Protein 6LTQ (pdb70)

Solvent-accessible surface area: 34098 Å² total

Sequence (838 aa):
SKKLSVLLTGFEPFGGEKVNPSMRIVKRLSKAVFPHISLHTLILPVSYQKSTEVLEEYYKTNNNIDIALHLGQAGGSAGIRLERVAINLLDSKHPDNDGQVKEDVSIIDNGPDAYMTRVKIKAVAELLKKKKIPAFVSYTAGQYINEVYYYSLHRSNVTGTPKHALFVHLPFLPEQVATKEGKLEKLPSMTLELQTKAVRLILENLKEFIKKLSVLLTGFEPFGGEKVNPSMRIVKRLSKAVFPHISLHTLILPVSYQKSTEVLEEYYKTNNIDIALHLGQAGGSAGIRLERVAINLLDSKHPDNDGQVKEEDVSIIDNGPDAYMTRVKIKAVAELLKKKKIPAFVSYTAGQYINEVYYYSLHRSNVTGTPKHALFVHLPFLPEQVATKEGKLEKLPSMTLELQTKAVRLILENLKEFIKLSVLLTGFEPFGGEKVNPSMRIVKRLSKAVFPHISLHTLILPVSYQKSTEVLEEYYKTNNIDIALHLGQAGGSAGIRLERVAINLLDSKHPDNDGQVKEDVSIIDNGPDAYMTRVKIKAVAELLKKKKIPAFVSYTAGQYINEVYYYSLHRSNVTGTPKHALFVHLPFLPEQVATKEGKLEKLPSMTLELQTKAVRLILENLKEFISGLSDSKKLSVLLTGFEPFGGEKVNPSMRIVKRLSKAVFPHISLHTLILPVSYQKSTEVLEEYYKTNNIDIALHLGQAGGSAGIRLERVAINLLDSKHPDNDGQVKEDVSIIDNGPDAYMTRVKIKAVAELLKKKKIPAFVSYTAGQYINEVYYYSLHRSNVTGTPKHALFVHLPFLPEQVATKEGKLEKLPSMTLELQTKAVRLILENLKEEFI

Secondary structure (DSSP, 8-state):
--SEEEEEEEE---TT-S--HHHHHHHHHHTS--TTEEEEEEEEPS-TTHHHHHHHHHHHHS--SEEEEEEE-TT--SEEEE-EEES-EEESS--TTS--EEEE-SSTT--SEEE--S-HHHHHHHHHHTT--EEEES---S---HHHHHHHHHHHHH--SSEEEEEEEPPPHHHHHT--GGGGG--B--HHHHHHHHHHHHHTGGGT-/--EEEEEEEE---TT-S--HHHHHHHHHTT--BTTEEEEEEEEPS-HHHHHHHHHHHHHHS--SEEEEEEE-TT--SEEEE-EEES-B--SS--TTS---SSB-SSTT--SEEE--S-HHHHHHHHHHTT--EEEES---S---HHHHHHHHHHHHH--SSEEEEEEEPPPHHHHHT--GGGGG--B--HHHHHHHHHHHHHTGGGG-/-EEEEEEEE---TT-S--HHHHHHHHHTT---TTEEEEEEEEPS-TTHHHHHHHHHHHHS--SEEEEEEE-TT--SEEEE-EEES-B--SS--TTS----SB-SSTT--SEEE--S-HHHHHHHHHHTT--EEEES---S---HHHHHHHHHHHHH--SSEEEEEEEPPPHHHHHT--GGGGG--B--HHHHHHHHHHHHHTGGGG-/----TTPPEEEEEEEE---TT-S--HHHHHHHHHTS---TTEEEEEEEEPS-HHHHHHHHHHHHHHS--SEEEEEEE-TT--SEEEE-EEES-B--SS--TTS----SB-SSTT--SEEE--S-HHHHHHHHHHTT--EEEES---S---HHHHHHHHHHHHH--SSEEEEEEEPPPHHHHHT--GGGGG--B--HHHHHHHHHHHHHTGGGG-

B-factor: mean 26.02, std 14.76, range [3.77, 111.32]

Structure (mmCIF, N/CA/C/O backbone):
data_6LTQ
#
_entry.id   6LTQ
#
_cell.length_a   61.035
_cell.length_b   86.610
_cell.length_c   93.529
_cell.angle_alpha   90.000
_cell.angle_beta   105.180
_cell.angle_gamma   90.000
#
_symmetry.space_group_name_H-M   'P 1 21 1'
#
loop_
_entity.id
_entity.type
_entity.pdbx_description
1 polymer 'Pyroglutamyl-peptidase I'
2 non-polymer GLYCEROL
3 non-polymer 'PENTAETHYLENE GLYCOL'
4 water water
#
loop_
_atom_site.group_PDB
_atom_site.id
_atom_site.type_symbol
_atom_site.label_atom_id
_atom_site.label_alt_id
_atom_site.label_comp_id
_atom_site.label_asym_id
_atom_site.label_entity_id
_atom_site.label_seq_id
_atom_site.pdbx_PDB_ins_code
_atom_site.Cartn_x
_atom_site.Cartn_y
_atom_site.Cartn_z
_atom_site.occupancy
_atom_site.B_iso_or_equiv
_atom_site.auth_seq_id
_atom_site.auth_comp_id
_atom_site.auth_asym_id
_atom_site.auth_atom_id
_atom_site.pdbx_PDB_model_num
ATOM 1 N N . SER A 1 12 ? 8.867 -22.254 16.260 1.00 58.28 12 SER A N 1
ATOM 2 C CA . SER A 1 12 ? 9.836 -22.581 17.305 1.00 58.76 12 SER A CA 1
ATOM 3 C C . SER A 1 12 ? 11.242 -22.115 16.939 1.00 66.25 12 SER A C 1
ATOM 4 O O . SER A 1 12 ? 12.039 -21.759 17.815 1.00 63.64 12 SER A O 1
ATOM 7 N N . LYS A 1 13 ? 11.538 -22.089 15.633 1.00 63.73 13 LYS A N 1
ATOM 8 C CA . LYS A 1 13 ? 12.916 -21.949 15.168 1.00 66.28 13 LYS A CA 1
ATOM 9 C C . LYS A 1 13 ? 13.260 -20.610 14.525 1.00 68.91 13 LYS A C 1
ATOM 10 O O . LYS A 1 13 ? 14.431 -20.390 14.199 1.00 73.07 13 LYS A O 1
ATOM 16 N N . LYS A 1 14 ? 12.303 -19.718 14.296 1.00 51.52 14 LYS A N 1
ATOM 17 C CA . LYS A 1 14 ? 12.702 -18.401 13.821 1.00 43.78 14 LYS A CA 1
ATOM 18 C C . LYS A 1 14 ? 13.509 -17.705 14.913 1.00 26.73 14 LYS A C 1
ATOM 19 O O . LYS A 1 14 ? 13.571 -18.159 16.059 1.00 30.51 14 LYS A O 1
ATOM 25 N N . LEU A 1 15 ? 14.015 -16.516 14.598 1.00 26.32 15 LEU A N 1
ATOM 26 C CA . LEU A 1 15 ? 14.718 -15.742 15.605 1.00 25.08 15 LEU A CA 1
ATOM 27 C C . LEU A 1 15 ? 13.697 -15.288 16.640 1.00 17.12 15 LEU A C 1
ATOM 28 O O . LEU A 1 15 ? 12.639 -14.757 16.288 1.00 22.05 15 LEU A O 1
ATOM 33 N N . SER A 1 16 ? 13.978 -15.560 17.910 1.00 20.71 16 SER A N 1
ATOM 34 C CA . SER A 1 16 ? 13.123 -15.109 18.998 1.00 16.84 16 SER A CA 1
ATOM 35 C C . SER A 1 16 ? 13.639 -13.756 19.481 1.00 16.77 16 SER A C 1
ATOM 36 O O . SER A 1 16 ? 14.790 -13.648 19.925 1.00 15.18 16 SER A O 1
ATOM 39 N N . VAL A 1 17 ? 12.807 -12.731 19.367 1.00 14.85 17 VAL A N 1
ATOM 40 C CA . VAL A 1 17 ? 13.204 -11.357 19.648 1.00 12.19 17 VAL A CA 1
ATOM 41 C C . VAL A 1 17 ? 12.311 -10.826 20.741 1.00 13.53 17 VAL A C 1
ATOM 42 O O . VAL A 1 17 ? 11.080 -10.969 20.664 1.00 14.45 17 VAL A O 1
ATOM 46 N N . LEU A 1 18 ? 12.917 -10.245 21.771 1.00 11.95 18 LEU A N 1
ATOM 47 C CA . LEU A 1 18 ? 12.190 -9.552 22.823 1.00 13.61 18 LEU A CA 1
ATOM 48 C C . LEU A 1 18 ? 12.343 -8.049 22.601 1.00 12.03 18 LEU A C 1
ATOM 49 O O . LEU A 1 18 ? 13.440 -7.498 22.761 1.00 11.52 18 LEU A O 1
ATOM 54 N N . LEU A 1 19 ? 11.235 -7.385 22.302 1.00 12.12 19 LEU A N 1
ATOM 55 C CA . LEU A 1 19 ? 11.211 -5.933 22.134 1.00 8.98 19 LEU A CA 1
ATOM 56 C C . LEU A 1 19 ? 10.590 -5.303 23.382 1.00 10.88 19 LEU A C 1
ATOM 57 O O . LEU A 1 19 ? 9.427 -5.582 23.706 1.00 14.74 19 LEU A O 1
ATOM 62 N N . THR A 1 20 ? 11.350 -4.463 24.093 1.00 10.47 20 THR A N 1
ATOM 63 C CA . THR A 1 20 ? 10.820 -3.863 25.317 1.00 6.20 20 THR A CA 1
ATOM 64 C C . THR A 1 20 ? 10.720 -2.350 25.194 1.00 7.55 20 THR A C 1
ATOM 65 O O . THR A 1 20 ? 11.460 -1.709 24.440 1.00 7.18 20 THR A O 1
ATOM 69 N N . GLY A 1 21 ? 9.798 -1.791 25.964 1.00 7.87 21 GLY A N 1
ATOM 70 C CA . GLY A 1 21 ? 9.704 -0.352 26.123 1.00 7.02 21 GLY A CA 1
ATOM 71 C C . GLY A 1 21 ? 9.447 -0.050 27.592 1.00 11.10 21 GLY A C 1
ATOM 72 O O . GLY A 1 21 ? 9.321 -0.969 28.405 1.00 13.27 21 GLY A O 1
ATOM 73 N N . PHE A 1 22 ? 9.359 1.237 27.905 1.00 9.58 22 PHE A N 1
ATOM 74 C CA . PHE A 1 22 ? 9.126 1.682 29.276 1.00 13.91 22 PHE A CA 1
ATOM 75 C C . PHE A 1 22 ? 7.869 2.527 29.393 1.00 15.20 22 PHE A C 1
ATOM 76 O O . PHE A 1 22 ? 7.489 3.246 28.458 1.00 7.97 22 PHE A O 1
ATOM 84 N N . GLU A 1 23 ? 7.278 2.481 30.590 1.00 11.13 23 GLU A N 1
ATOM 85 C CA . GLU A 1 23 ? 6.162 3.346 30.953 1.00 15.51 23 GLU A CA 1
ATOM 86 C C . GLU A 1 23 ? 6.606 4.809 31.011 1.00 7.67 23 GLU A C 1
ATOM 87 O O . GLU A 1 23 ? 7.805 5.108 31.086 1.00 11.11 23 GLU A O 1
ATOM 93 N N . PRO A 1 24 ? 5.641 5.728 30.996 1.00 12.10 24 PRO A N 1
ATOM 94 C CA . PRO A 1 24 ? 5.974 7.151 31.135 1.00 14.52 24 PRO A CA 1
ATOM 95 C C . PRO A 1 24 ? 6.587 7.431 32.495 1.00 19.79 24 PRO A C 1
ATOM 96 O O . PRO A 1 24 ? 6.325 6.732 33.480 1.00 16.17 24 PRO A O 1
ATOM 100 N N . PHE A 1 25 ? 7.413 8.467 32.541 1.00 14.99 25 PHE A N 1
ATOM 101 C CA . PHE A 1 25 ? 8.102 8.843 33.770 1.00 15.84 25 PHE A CA 1
ATOM 102 C C . PHE A 1 25 ? 8.449 10.324 33.704 1.00 22.62 25 PHE A C 1
ATOM 103 O O . PHE A 1 25 ? 8.358 10.965 32.648 1.00 15.81 25 PHE A O 1
ATOM 111 N N . GLY A 1 26 ? 8.862 10.856 34.852 1.00 19.49 26 GLY A N 1
ATOM 112 C CA . GLY A 1 26 ? 9.339 12.225 34.935 1.00 23.67 26 GLY A CA 1
ATOM 113 C C . GLY A 1 26 ? 8.303 13.283 34.652 1.00 28.96 26 GLY A C 1
ATOM 114 O O . GLY A 1 26 ? 8.652 14.376 34.190 1.00 32.04 26 GLY A O 1
ATOM 115 N N . GLY A 1 27 ? 7.031 12.985 34.890 1.00 20.56 27 GLY A N 1
ATOM 116 C CA . GLY A 1 27 ? 5.975 13.925 34.629 1.00 27.00 27 GLY A CA 1
ATOM 117 C C . GLY A 1 27 ? 5.407 13.841 33.235 1.00 30.08 27 GLY A C 1
ATOM 118 O O . GLY A 1 27 ? 4.423 14.528 32.946 1.00 26.70 27 GLY A O 1
ATOM 119 N N . GLU A 1 28 ? 6.002 13.033 32.358 1.00 19.04 28 GLU A N 1
ATOM 120 C CA . GLU A 1 28 ? 5.421 12.813 31.041 1.00 19.06 28 GLU A CA 1
ATOM 121 C C . GLU A 1 28 ? 4.227 11.879 31.158 1.00 18.51 28 GLU A C 1
ATOM 122 O O . GLU A 1 28 ? 4.168 11.011 32.035 1.00 22.35 28 GLU A O 1
ATOM 128 N N . LYS A 1 29 ? 3.276 12.056 30.260 1.00 16.71 29 LYS A N 1
ATOM 129 C CA . LYS A 1 29 ? 2.144 11.144 30.219 1.00 25.47 29 LYS A CA 1
ATOM 130 C C . LYS A 1 29 ? 2.252 10.096 29.126 1.00 22.25 29 LYS A C 1
ATOM 131 O O . LYS A 1 29 ? 1.417 9.195 29.090 1.00 20.53 29 LYS A O 1
ATOM 137 N N . VAL A 1 30 ? 3.248 10.191 28.232 1.00 14.57 30 VAL A N 1
ATOM 138 C CA . VAL A 1 30 ? 3.479 9.166 27.224 1.00 11.57 30 VAL A CA 1
ATOM 139 C C . VAL A 1 30 ? 4.978 8.894 27.211 1.00 8.01 30 VAL A C 1
ATOM 140 O O . VAL A 1 30 ? 5.777 9.664 27.743 1.00 8.25 30 VAL A O 1
ATOM 144 N N . ASN A 1 31 ? 5.342 7.757 26.616 1.00 11.81 31 ASN A N 1
ATOM 145 C CA . ASN A 1 31 ? 6.744 7.399 26.429 1.00 10.28 31 ASN A CA 1
ATOM 146 C C . ASN A 1 31 ? 6.867 6.841 25.013 1.00 9.38 31 ASN A C 1
ATOM 147 O O . ASN A 1 31 ? 6.174 5.870 24.689 1.00 9.36 31 ASN A O 1
ATOM 152 N N . PRO A 1 32 ? 7.719 7.410 24.136 1.00 10.72 32 PRO A N 1
ATOM 153 C CA . PRO A 1 32 ? 7.791 6.863 22.756 1.00 9.86 32 PRO A CA 1
ATOM 154 C C . PRO A 1 32 ? 8.115 5.375 22.707 1.00 10.72 32 PRO A C 1
ATOM 155 O O . PRO A 1 32 ? 7.625 4.664 21.819 1.00 9.76 32 PRO A O 1
ATOM 159 N N . SER A 1 33 ? 8.958 4.874 23.624 1.00 7.57 33 SER A N 1
ATOM 160 C CA . SER A 1 33 ? 9.272 3.443 23.609 1.00 9.72 33 SER A CA 1
ATOM 161 C C . SER A 1 33 ? 8.015 2.602 23.784 1.00 7.19 33 SER A C 1
ATOM 162 O O . SER A 1 33 ? 7.838 1.581 23.103 1.00 9.93 33 SER A O 1
ATOM 165 N N . MET A 1 34 ? 7.165 2.979 24.735 1.00 9.24 34 MET A N 1
ATOM 166 C CA . MET A 1 34 ? 5.921 2.251 24.946 1.00 10.91 34 MET A CA 1
ATOM 167 C C . MET A 1 34 ? 5.032 2.317 23.716 1.00 9.48 34 MET A C 1
ATOM 168 O O . MET A 1 34 ? 4.459 1.296 23.299 1.00 11.74 34 MET A O 1
ATOM 173 N N . ARG A 1 35 ? 4.903 3.503 23.115 1.00 8.68 35 ARG A N 1
ATOM 174 C CA . ARG A 1 35 ? 4.020 3.633 21.955 1.00 15.48 35 ARG A CA 1
ATOM 175 C C . ARG A 1 35 ? 4.501 2.765 20.784 1.00 10.16 35 ARG A C 1
ATOM 176 O O . ARG A 1 35 ? 3.687 2.159 20.082 1.00 9.90 35 ARG A O 1
ATOM 184 N N . ILE A 1 36 ? 5.817 2.698 20.555 1.00 8.96 36 ILE A N 1
ATOM 185 C CA . ILE A 1 36 ? 6.330 1.863 19.468 1.00 8.95 36 ILE A CA 1
ATOM 186 C C . ILE A 1 36 ? 6.057 0.396 19.745 1.00 11.73 36 ILE A C 1
ATOM 187 O O . ILE A 1 36 ? 5.619 -0.353 18.853 1.00 11.57 36 ILE A O 1
ATOM 192 N N . VAL A 1 37 ? 6.310 -0.043 20.981 1.00 11.54 37 VAL A N 1
ATOM 193 C CA . VAL A 1 37 ? 6.087 -1.439 21.333 1.00 11.59 37 VAL A CA 1
ATOM 194 C C . VAL A 1 37 ? 4.617 -1.791 21.144 1.00 16.61 37 VAL A C 1
ATOM 195 O O . VAL A 1 37 ? 4.282 -2.859 20.617 1.00 13.35 37 VAL A O 1
ATOM 199 N N . LYS A 1 38 ? 3.726 -0.887 21.551 1.00 12.50 38 LYS A N 1
ATOM 200 C CA . LYS A 1 38 ? 2.297 -1.138 21.369 1.00 19.21 38 LYS A CA 1
ATOM 201 C C . LYS A 1 38 ? 1.946 -1.268 19.892 1.00 20.18 38 LYS A C 1
ATOM 202 O O . LYS A 1 38 ? 1.245 -2.211 19.501 1.00 19.29 38 LYS A O 1
ATOM 208 N N . ARG A 1 39 ? 2.468 -0.365 19.048 1.00 16.97 39 ARG A N 1
ATOM 209 C CA . ARG A 1 39 ? 2.176 -0.435 17.616 1.00 15.67 39 ARG A CA 1
ATOM 210 C C . ARG A 1 39 ? 2.716 -1.715 17.010 1.00 18.16 39 ARG A C 1
ATOM 211 O O . ARG A 1 39 ? 2.027 -2.385 16.233 1.00 22.28 39 ARG A O 1
ATOM 219 N N . LEU A 1 40 ? 3.932 -2.100 17.381 1.00 12.85 40 LEU A N 1
ATOM 220 C CA . LEU A 1 40 ? 4.501 -3.259 16.724 1.00 14.48 40 LEU A CA 1
ATOM 221 C C . LEU A 1 40 ? 4.004 -4.562 17.332 1.00 15.51 40 LEU A C 1
ATOM 222 O O . LEU A 1 40 ? 4.112 -5.611 16.684 1.00 18.08 40 LEU A O 1
ATOM 227 N N . SER A 1 41 ? 3.434 -4.521 18.542 1.00 15.76 41 SER A N 1
ATOM 228 C CA . SER A 1 41 ? 2.832 -5.730 19.077 1.00 16.57 41 SER A CA 1
ATOM 229 C C . SER A 1 41 ? 1.631 -6.146 18.236 1.00 17.79 41 SER A C 1
ATOM 230 O O . SER A 1 41 ? 1.251 -7.313 18.263 1.00 21.03 41 SER A O 1
ATOM 233 N N . LYS A 1 42 ? 1.070 -5.213 17.475 1.00 19.66 42 LYS A N 1
ATOM 234 C CA . LYS A 1 42 ? -0.070 -5.444 16.605 1.00 28.57 42 LYS A CA 1
ATOM 235 C C . LYS A 1 42 ? 0.337 -5.886 15.214 1.00 37.51 42 LYS A C 1
ATOM 236 O O . LYS A 1 42 ? -0.524 -6.320 14.439 1.00 34.02 42 LYS A O 1
ATOM 242 N N . ALA A 1 43 ? 1.616 -5.781 14.883 1.00 24.99 43 ALA A N 1
ATOM 243 C CA . ALA A 1 43 ? 2.075 -6.105 13.552 1.00 22.65 43 ALA A CA 1
ATOM 244 C C . ALA A 1 43 ? 2.351 -7.596 13.457 1.00 28.98 43 ALA A C 1
ATOM 245 O O . ALA A 1 43 ? 2.434 -8.302 14.462 1.00 26.00 43 ALA A O 1
ATOM 247 N N . VAL A 1 44 ? 2.401 -8.081 12.220 1.00 24.76 44 VAL A N 1
ATOM 248 C CA . VAL A 1 44 ? 2.827 -9.431 11.889 1.00 19.19 44 VAL A CA 1
ATOM 249 C C . VAL A 1 44 ? 4.237 -9.360 11.323 1.00 19.51 44 VAL A C 1
ATOM 250 O O . VAL A 1 44 ? 4.474 -8.643 10.341 1.00 19.58 44 VAL A O 1
ATOM 254 N N . PHE A 1 45 ? 5.176 -10.072 11.945 1.00 14.89 45 PHE A N 1
ATOM 255 C CA . PHE A 1 45 ? 6.541 -10.180 11.427 1.00 19.70 45 PHE A CA 1
ATOM 256 C C . PHE A 1 45 ? 6.734 -11.634 11.034 1.00 23.00 45 PHE A C 1
ATOM 257 O O . PHE A 1 45 ? 6.946 -12.493 11.912 1.00 21.42 45 PHE A O 1
ATOM 265 N N . PRO A 1 46 ? 6.721 -11.958 9.735 1.00 32.85 46 PRO A N 1
ATOM 266 C CA . PRO A 1 46 ? 6.695 -13.370 9.328 1.00 27.07 46 PRO A CA 1
ATOM 267 C C . PRO A 1 46 ? 7.991 -14.116 9.576 1.00 31.46 46 PRO A C 1
ATOM 268 O O . PRO A 1 46 ? 7.972 -15.352 9.595 1.00 32.82 46 PRO A O 1
ATOM 272 N N . HIS A 1 47 ? 9.117 -13.431 9.764 1.00 23.12 47 HIS A N 1
ATOM 273 C CA . HIS A 1 47 ? 10.401 -14.108 9.784 1.00 21.82 47 HIS A CA 1
ATOM 274 C C . HIS A 1 47 ? 11.054 -14.170 11.160 1.00 24.55 47 HIS A C 1
ATOM 275 O O . HIS A 1 47 ? 12.171 -14.689 11.272 1.00 22.06 47 HIS A O 1
ATOM 282 N N . ILE A 1 48 ? 10.390 -13.674 12.204 1.00 19.45 48 ILE A N 1
ATOM 283 C CA . ILE A 1 48 ? 10.907 -13.687 13.569 1.00 22.84 48 ILE A CA 1
ATOM 284 C C . ILE A 1 48 ? 9.730 -13.996 14.480 1.00 21.92 48 ILE A C 1
ATOM 285 O O . ILE A 1 48 ? 8.569 -13.860 14.093 1.00 20.41 48 ILE A O 1
ATOM 290 N N . SER A 1 49 ? 10.033 -14.467 15.686 1.00 16.18 49 SER A N 1
ATOM 291 C CA . SER A 1 49 ? 9.023 -14.628 16.729 1.00 21.23 49 SER A CA 1
ATOM 292 C C . SER A 1 49 ? 9.180 -13.435 17.660 1.00 15.05 49 SER A C 1
ATOM 293 O O . SER A 1 49 ? 10.107 -13.395 18.471 1.00 17.89 49 SER A O 1
ATOM 296 N N . LEU A 1 50 ? 8.282 -12.466 17.545 1.00 16.65 50 LEU A N 1
ATOM 297 C CA . LEU A 1 50 ? 8.430 -11.203 18.263 1.00 12.74 50 LEU A CA 1
ATOM 298 C C . LEU A 1 50 ? 7.673 -11.264 19.578 1.00 20.81 50 LEU A C 1
ATOM 299 O O . LEU A 1 50 ? 6.444 -11.394 19.589 1.00 22.48 50 LEU A O 1
ATOM 304 N N . HIS A 1 51 ? 8.403 -11.146 20.679 1.00 15.35 51 HIS A N 1
ATOM 305 C CA . HIS A 1 51 ? 7.830 -10.946 21.996 1.00 16.07 51 HIS A CA 1
ATOM 306 C C . HIS A 1 51 ? 7.883 -9.462 22.325 1.00 16.36 51 HIS A C 1
ATOM 307 O O . HIS A 1 51 ? 8.856 -8.791 21.990 1.00 11.08 51 HIS A O 1
ATOM 314 N N . THR A 1 52 ? 6.853 -8.953 22.997 1.00 13.13 52 THR A N 1
ATOM 315 C CA . THR A 1 52 ? 6.855 -7.556 23.428 1.00 14.63 52 THR A CA 1
ATOM 316 C C . THR A 1 52 ? 6.603 -7.487 24.926 1.00 17.55 52 THR A C 1
ATOM 317 O O . THR A 1 52 ? 5.940 -8.359 25.504 1.00 17.68 52 THR A O 1
ATOM 321 N N . LEU A 1 53 ? 7.112 -6.423 25.547 1.00 13.36 53 LEU A N 1
ATOM 322 C CA . LEU A 1 53 ? 7.027 -6.287 26.995 1.00 12.02 53 LEU A CA 1
ATOM 323 C C . LEU A 1 53 ? 7.197 -4.819 27.365 1.00 14.85 53 LEU A C 1
ATOM 324 O O . LEU A 1 53 ? 8.171 -4.196 26.948 1.00 11.38 53 LEU A O 1
ATOM 329 N N . ILE A 1 54 ? 6.282 -4.279 28.165 1.00 9.45 54 ILE A N 1
ATOM 330 C CA . ILE A 1 54 ? 6.428 -2.925 28.706 1.00 9.47 54 ILE A CA 1
ATOM 331 C C . ILE A 1 54 ? 6.965 -3.058 30.128 1.00 19.85 54 ILE A C 1
ATOM 332 O O . ILE A 1 54 ? 6.390 -3.786 30.952 1.00 15.11 54 ILE A O 1
ATOM 337 N N . LEU A 1 55 ? 8.066 -2.385 30.410 1.00 9.88 55 LEU A N 1
ATOM 338 C CA . LEU A 1 55 ? 8.720 -2.466 31.709 1.00 10.66 55 LEU A CA 1
ATOM 339 C C . LEU A 1 55 ? 8.389 -1.248 32.565 1.00 16.20 55 LEU A C 1
ATOM 340 O O . LEU A 1 55 ? 8.191 -0.143 32.045 1.00 12.79 55 LEU A O 1
ATOM 345 N N . PRO A 1 56 ? 8.351 -1.391 33.894 1.00 13.08 56 PRO A N 1
ATOM 346 C CA . PRO A 1 56 ? 8.181 -0.216 34.753 1.00 11.58 56 PRO A CA 1
ATOM 347 C C . PRO A 1 56 ? 9.486 0.551 34.853 1.00 9.96 56 PRO A C 1
ATOM 348 O O . PRO A 1 56 ? 10.586 -0.002 34.658 1.00 14.74 56 PRO A O 1
ATOM 352 N N . VAL A 1 57 ? 9.371 1.842 35.098 1.00 13.76 57 VAL A N 1
ATOM 353 C CA . VAL A 1 57 ? 10.536 2.696 35.346 1.00 10.45 57 VAL A CA 1
ATOM 354 C C . VAL A 1 57 ? 10.807 2.572 36.872 1.00 13.69 57 VAL A C 1
ATOM 355 O O . VAL A 1 57 ? 10.430 3.446 37.646 1.00 14.00 57 VAL A O 1
ATOM 359 N N . SER A 1 58 ? 11.459 1.489 37.238 1.00 14.08 58 SER A N 1
ATOM 360 C CA . SER A 1 58 ? 11.686 1.171 38.655 1.00 18.95 58 SER A CA 1
ATOM 361 C C . SER A 1 58 ? 13.019 0.452 38.813 1.00 18.30 58 SER A C 1
ATOM 362 O O . SER A 1 58 ? 13.279 -0.560 38.149 1.00 16.46 58 SER A O 1
ATOM 365 N N . TYR A 1 59 ? 13.859 0.975 39.713 1.00 15.42 59 TYR A N 1
ATOM 366 C CA . TYR A 1 59 ? 15.156 0.346 39.933 1.00 17.78 59 TYR A CA 1
ATOM 367 C C . TYR A 1 59 ? 14.990 -1.114 40.335 1.00 20.67 59 TYR A C 1
ATOM 368 O O . TYR A 1 59 ? 15.752 -1.985 39.896 1.00 23.60 59 TYR A O 1
ATOM 377 N N . GLN A 1 60 ? 13.991 -1.403 41.162 1.00 18.21 60 GLN A N 1
ATOM 378 C CA . GLN A 1 60 ? 13.834 -2.773 41.636 1.00 25.72 60 GLN A CA 1
ATOM 379 C C . GLN A 1 60 ? 13.053 -3.622 40.644 1.00 23.10 60 GLN A C 1
ATOM 380 O O . GLN A 1 60 ? 13.494 -4.717 40.268 1.00 21.90 60 GLN A O 1
ATOM 386 N N . LYS A 1 61 ? 11.909 -3.115 40.179 1.00 17.07 61 LYS A N 1
ATOM 387 C CA . LYS A 1 61 ? 10.993 -3.954 39.425 1.00 18.59 61 LYS A CA 1
ATOM 388 C C . LYS A 1 61 ? 11.345 -4.083 37.941 1.00 18.01 61 LYS A C 1
ATOM 389 O O . LYS A 1 61 ? 10.943 -5.071 37.334 1.00 13.46 61 LYS A O 1
ATOM 395 N N . SER A 1 62 ? 12.069 -3.129 37.336 1.00 17.63 62 SER A N 1
ATOM 396 C CA . SER A 1 62 ? 12.376 -3.266 35.906 1.00 16.01 62 SER A CA 1
ATOM 397 C C . SER A 1 62 ? 13.059 -4.598 35.631 1.00 16.46 62 SER A C 1
ATOM 398 O O . SER A 1 62 ? 12.608 -5.360 34.767 1.00 15.79 62 SER A O 1
ATOM 401 N N . THR A 1 63 ? 14.155 -4.907 36.355 1.00 10.87 63 THR A N 1
ATOM 402 C CA . THR A 1 63 ? 14.867 -6.136 36.035 1.00 16.28 63 THR A CA 1
ATOM 403 C C . THR A 1 63 ? 14.167 -7.376 36.589 1.00 18.05 63 THR A C 1
ATOM 404 O O . THR A 1 63 ? 14.402 -8.482 36.086 1.00 17.89 63 THR A O 1
ATOM 408 N N . GLU A 1 64 ? 13.299 -7.219 37.589 1.00 19.29 64 GLU A N 1
ATOM 409 C CA . GLU A 1 64 ? 12.504 -8.360 38.040 1.00 18.21 64 GLU A CA 1
ATOM 410 C C . GLU A 1 64 ? 11.541 -8.813 36.956 1.00 16.25 64 GLU A C 1
ATOM 411 O O . GLU A 1 64 ? 11.497 -10.004 36.607 1.00 18.66 64 GLU A O 1
ATOM 417 N N . VAL A 1 65 ? 10.765 -7.869 36.410 1.00 13.65 65 VAL A N 1
ATOM 418 C CA . VAL A 1 65 ? 9.841 -8.180 35.323 1.00 15.72 65 VAL A CA 1
ATOM 419 C C . VAL A 1 65 ? 10.605 -8.751 34.144 1.00 18.74 65 VAL A C 1
ATOM 420 O O . VAL A 1 65 ? 10.191 -9.745 33.540 1.00 17.68 65 VAL A O 1
ATOM 424 N N . LEU A 1 66 ? 11.746 -8.142 33.813 1.00 16.68 66 LEU A N 1
ATOM 425 C CA . LEU A 1 66 ? 12.538 -8.623 32.696 1.00 14.12 66 LEU A CA 1
ATOM 426 C C . LEU A 1 66 ? 13.064 -10.027 32.962 1.00 23.02 66 LEU A C 1
ATOM 427 O O . LEU A 1 66 ? 12.982 -10.893 32.091 1.00 16.21 66 LEU A O 1
ATOM 432 N N . GLU A 1 67 ? 13.574 -10.281 34.172 1.00 19.79 67 GLU A N 1
ATOM 433 C CA . GLU A 1 67 ? 14.107 -11.607 34.478 1.00 19.25 67 GLU A CA 1
ATOM 434 C C . GLU A 1 67 ? 13.034 -12.687 34.360 1.00 18.43 67 GLU A C 1
ATOM 435 O O . GLU A 1 67 ? 13.291 -13.773 33.822 1.00 19.93 67 GLU A O 1
ATOM 441 N N . GLU A 1 68 ? 11.824 -12.404 34.841 1.00 17.88 68 GLU A N 1
ATOM 442 C CA . GLU A 1 68 ? 10.763 -13.398 34.757 1.00 25.50 68 GLU A CA 1
ATOM 443 C C . GLU A 1 68 ? 10.425 -13.721 33.313 1.00 29.49 68 GLU A C 1
ATOM 444 O O . GLU A 1 68 ? 10.094 -14.868 32.991 1.00 23.46 68 GLU A O 1
ATOM 450 N N . TYR A 1 69 ? 10.535 -12.744 32.420 1.00 21.44 69 TYR A N 1
ATOM 451 C CA . TYR A 1 69 ? 10.294 -13.056 31.021 1.00 16.69 69 TYR A CA 1
ATOM 452 C C . TYR A 1 69 ? 11.401 -13.946 30.470 1.00 18.95 69 TYR A C 1
ATOM 453 O O . TYR A 1 69 ? 11.122 -14.899 29.732 1.00 23.51 69 TYR A O 1
ATOM 462 N N . TYR A 1 70 ? 12.658 -13.654 30.814 1.00 17.64 70 TYR A N 1
ATOM 463 C CA . TYR A 1 70 ? 13.764 -14.480 30.347 1.00 16.18 70 TYR A CA 1
ATOM 464 C C . TYR A 1 70 ? 13.668 -15.898 30.907 1.00 27.94 70 TYR A C 1
ATOM 465 O O . TYR A 1 70 ? 14.024 -16.865 30.228 1.00 23.93 70 TYR A O 1
ATOM 474 N N . LYS A 1 71 ? 13.213 -16.030 32.162 1.00 23.34 71 LYS A N 1
ATOM 475 C CA . LYS A 1 71 ? 13.125 -17.341 32.808 1.00 23.91 71 LYS A CA 1
ATOM 476 C C . LYS A 1 71 ? 12.154 -18.223 32.039 1.00 22.97 71 LYS A C 1
ATOM 477 O O . LYS A 1 71 ? 12.370 -19.437 31.898 1.00 32.24 71 LYS A O 1
ATOM 483 N N . THR A 1 72 ? 11.091 -17.610 31.520 1.00 22.50 72 THR A N 1
ATOM 484 C CA . THR A 1 72 ? 9.969 -18.334 30.948 1.00 24.70 72 THR A CA 1
ATOM 485 C C . THR A 1 72 ? 9.926 -18.369 29.426 1.00 31.28 72 THR A C 1
ATOM 486 O O . THR A 1 72 ? 8.989 -18.958 28.874 1.00 25.27 72 THR A O 1
ATOM 490 N N . ASN A 1 73 ? 10.848 -17.701 28.733 1.00 25.56 73 ASN A N 1
ATOM 491 C CA . ASN A 1 73 ? 10.868 -17.689 27.275 1.00 26.09 73 ASN A CA 1
ATOM 492 C C . ASN A 1 73 ? 12.308 -17.697 26.797 1.00 34.13 73 ASN A C 1
ATOM 493 O O . ASN A 1 73 ? 13.157 -16.985 27.348 1.00 29.98 73 ASN A O 1
ATOM 498 N N . ASN A 1 74 ? 12.586 -18.480 25.759 1.00 26.98 74 ASN A N 1
ATOM 499 C CA A ASN A 1 74 ? 13.920 -18.490 25.176 0.47 27.85 74 ASN A CA 1
ATOM 500 C CA B ASN A 1 74 ? 13.916 -18.488 25.169 0.53 27.87 74 ASN A CA 1
ATOM 501 C C . ASN A 1 74 ? 14.044 -17.301 24.230 1.00 23.28 74 ASN A C 1
ATOM 502 O O . ASN A 1 74 ? 13.290 -17.191 23.255 1.00 26.60 74 ASN A O 1
ATOM 511 N N . ILE A 1 75 ? 14.971 -16.397 24.525 1.00 21.76 75 ILE A N 1
ATOM 512 C CA . ILE A 1 75 ? 15.116 -15.177 23.740 1.00 12.81 75 ILE A CA 1
ATOM 513 C C . ILE A 1 75 ? 16.486 -15.188 23.092 1.00 15.31 75 ILE A C 1
ATOM 514 O O . ILE A 1 75 ? 17.502 -15.354 23.779 1.00 18.75 75 ILE A O 1
ATOM 519 N N . ASP A 1 76 ? 16.515 -14.988 21.767 1.00 14.22 76 ASP A N 1
ATOM 520 C CA . ASP A 1 76 ? 17.793 -14.876 21.074 1.00 16.41 76 ASP A CA 1
ATOM 521 C C . ASP A 1 76 ? 18.356 -13.464 21.177 1.00 17.62 76 ASP A C 1
ATOM 522 O O . ASP A 1 76 ? 19.534 -13.275 21.498 1.00 19.46 76 ASP A O 1
ATOM 527 N N . ILE A 1 77 ? 17.541 -12.451 20.899 1.00 15.84 77 ILE A N 1
ATOM 528 C CA . ILE A 1 77 ? 18.043 -11.082 20.925 1.00 13.39 77 ILE A CA 1
ATOM 529 C C . ILE A 1 77 ? 17.029 -10.210 21.636 1.00 14.82 77 ILE A C 1
ATOM 530 O O . ILE A 1 77 ? 15.814 -10.309 21.389 1.00 11.96 77 ILE A O 1
ATOM 535 N N . ALA A 1 78 ? 17.528 -9.392 22.550 1.00 13.70 78 ALA A N 1
ATOM 536 C CA . ALA A 1 78 ? 16.740 -8.397 23.250 1.00 12.26 78 ALA A CA 1
ATOM 537 C C . ALA A 1 78 ? 16.985 -7.051 22.577 1.00 11.72 78 ALA A C 1
ATOM 538 O O . ALA A 1 78 ? 18.134 -6.605 22.487 1.00 10.61 78 ALA A O 1
ATOM 540 N N . LEU A 1 79 ? 15.916 -6.397 22.126 1.00 10.92 79 LEU A N 1
ATOM 541 C CA . LEU A 1 79 ? 16.014 -5.050 21.553 1.00 8.81 79 LEU A CA 1
ATOM 542 C C . LEU A 1 79 ? 15.263 -4.142 22.532 1.00 10.86 79 LEU A C 1
ATOM 543 O O . LEU A 1 79 ? 14.027 -4.134 22.561 1.00 9.01 79 LEU A O 1
ATOM 548 N N . HIS A 1 80 ? 16.005 -3.429 23.378 1.00 7.96 80 HIS A N 1
ATOM 549 C CA . HIS A 1 80 ? 15.402 -2.559 24.388 1.00 8.62 80 HIS A CA 1
ATOM 550 C C . HIS A 1 80 ? 15.255 -1.131 23.847 1.00 9.11 80 HIS A C 1
ATOM 551 O O . HIS A 1 80 ? 16.224 -0.554 23.337 1.00 9.15 80 HIS A O 1
ATOM 558 N N . LEU A 1 81 ? 14.058 -0.556 23.988 1.00 6.17 81 LEU A N 1
ATOM 559 C CA . LEU A 1 81 ? 13.803 0.837 23.604 1.00 7.05 81 LEU A CA 1
ATOM 560 C C . LEU A 1 81 ? 13.600 1.713 24.839 1.00 8.42 81 LEU A C 1
ATOM 561 O O . LEU A 1 81 ? 13.046 1.274 25.854 1.00 10.08 81 LEU A O 1
ATOM 566 N N . GLY A 1 82 ? 14.030 2.971 24.744 1.00 7.42 82 GLY A N 1
ATOM 567 C CA . GLY A 1 82 ? 13.807 3.906 25.828 1.00 10.59 82 GLY A CA 1
ATOM 568 C C . GLY A 1 82 ? 13.798 5.332 25.323 1.00 13.05 82 GLY A C 1
ATOM 569 O O . GLY A 1 82 ? 14.291 5.641 24.229 1.00 9.60 82 GLY A O 1
ATOM 570 N N . GLN A 1 83 ? 13.236 6.202 26.145 1.00 7.99 83 GLN A N 1
ATOM 571 C CA . GLN A 1 83 ? 13.158 7.618 25.804 1.00 6.71 83 GLN A CA 1
ATOM 572 C C . GLN A 1 83 ? 14.464 8.333 26.151 1.00 11.91 83 GLN A C 1
ATOM 573 O O . GLN A 1 83 ? 14.991 8.193 27.263 1.00 10.30 83 GLN A O 1
ATOM 579 N N . ALA A 1 84 ? 14.987 9.112 25.204 1.00 8.82 84 ALA A N 1
ATOM 580 C CA . ALA A 1 84 ? 16.134 9.989 25.463 1.00 13.25 84 ALA A CA 1
ATOM 581 C C . ALA A 1 84 ? 15.717 11.409 25.099 1.00 10.44 84 ALA A C 1
ATOM 582 O O . ALA A 1 84 ? 16.080 11.924 24.039 1.00 10.20 84 ALA A O 1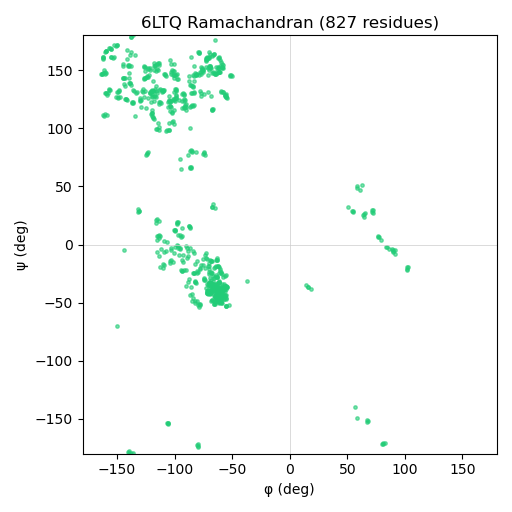
ATOM 584 N N . GLY A 1 85 ? 14.962 12.042 25.994 1.00 10.73 85 GLY A N 1
ATOM 585 C CA . GLY A 1 85 ? 14.487 13.393 25.749 1.00 8.08 85 GLY A CA 1
ATOM 586 C C . GLY A 1 85 ? 15.641 14.336 25.461 1.00 10.35 85 GLY A C 1
ATOM 587 O O . GLY A 1 85 ? 16.616 14.376 26.221 1.00 11.00 85 GLY A O 1
ATOM 588 N N . GLY A 1 86 ? 15.557 15.087 24.363 1.00 9.66 86 GLY A N 1
ATOM 589 C CA . GLY A 1 86 ? 16.641 15.940 23.928 1.00 10.85 86 GLY A CA 1
ATOM 590 C C . GLY A 1 86 ? 17.468 15.381 22.791 1.00 11.64 86 GLY A C 1
ATOM 591 O O . GLY A 1 86 ? 18.110 16.155 22.083 1.00 12.82 86 GLY A O 1
ATOM 592 N N . SER A 1 87 ? 17.452 14.069 22.574 1.00 7.90 87 SER A N 1
ATOM 593 C CA . SER A 1 87 ? 18.183 13.509 21.442 1.00 8.14 87 SER A CA 1
ATOM 594 C C . SER A 1 87 ? 17.402 13.732 20.156 1.00 10.63 87 SER A C 1
ATOM 595 O O . SER A 1 87 ? 16.179 13.817 20.172 1.00 7.85 87 SER A O 1
ATOM 598 N N . ALA A 1 88 ? 18.126 13.890 19.049 1.00 8.22 88 ALA A N 1
ATOM 599 C CA . ALA A 1 88 ? 17.500 14.296 17.784 1.00 11.43 88 ALA A CA 1
ATOM 600 C C . ALA A 1 88 ? 17.327 13.165 16.774 1.00 11.66 88 ALA A C 1
ATOM 601 O O . ALA A 1 88 ? 16.604 13.339 15.776 1.00 11.19 88 ALA A O 1
ATOM 603 N N . GLY A 1 89 ? 17.983 12.033 16.975 1.00 10.38 89 GLY A N 1
ATOM 604 C CA . GLY A 1 89 ? 17.874 10.935 16.037 1.00 7.54 89 GLY A CA 1
ATOM 605 C C . GLY A 1 89 ? 17.786 9.622 16.785 1.00 9.64 89 GLY A C 1
ATOM 606 O O . GLY A 1 89 ? 17.766 9.587 18.021 1.00 9.12 89 GLY A O 1
ATOM 607 N N . ILE A 1 90 ? 17.725 8.542 16.010 1.00 7.34 90 ILE A N 1
ATOM 608 C CA . ILE A 1 90 ? 17.768 7.199 16.594 1.00 7.35 90 ILE A CA 1
ATOM 609 C C . ILE A 1 90 ? 19.147 6.981 17.205 1.00 10.88 90 ILE A C 1
ATOM 610 O O . ILE A 1 90 ? 20.180 7.013 16.509 1.00 10.21 90 ILE A O 1
ATOM 615 N N . ARG A 1 91 ? 19.191 6.795 18.525 1.00 7.91 91 ARG A N 1
ATOM 616 C CA . ARG A 1 91 ? 20.427 6.851 19.291 1.00 8.80 91 ARG A CA 1
ATOM 617 C C . ARG A 1 91 ? 20.785 5.425 19.713 1.00 11.20 91 ARG A C 1
ATOM 618 O O . ARG A 1 91 ? 20.236 4.903 20.687 1.00 7.87 91 ARG A O 1
ATOM 626 N N . LEU A 1 92 ? 21.684 4.780 18.967 1.00 6.18 92 LEU A N 1
ATOM 627 C CA . LEU A 1 92 ? 22.021 3.378 19.208 1.00 8.43 92 LEU A CA 1
ATOM 628 C C . LEU A 1 92 ? 23.096 3.289 20.288 1.00 9.90 92 LEU A C 1
ATOM 629 O O . LEU A 1 92 ? 24.198 3.824 20.128 1.00 8.66 92 LEU A O 1
ATOM 634 N N . GLU A 1 93 ? 22.790 2.602 21.390 1.00 7.72 93 GLU A N 1
ATOM 635 C CA . GLU A 1 93 ? 23.696 2.598 22.539 1.00 7.70 93 GLU A CA 1
ATOM 636 C C . GLU A 1 93 ? 24.656 1.422 22.445 1.00 8.53 93 GLU A C 1
ATOM 637 O O . GLU A 1 93 ? 24.223 0.277 22.325 1.00 8.84 93 GLU A O 1
ATOM 643 N N . ARG A 1 94 ? 25.958 1.711 22.504 1.00 8.40 94 ARG A N 1
ATOM 644 C CA . ARG A 1 94 ? 26.956 0.661 22.422 1.00 11.22 94 ARG A CA 1
ATOM 645 C C . ARG A 1 94 ? 27.414 0.129 23.781 1.00 12.50 94 ARG A C 1
ATOM 646 O O . ARG A 1 94 ? 27.923 -0.998 23.850 1.00 12.90 94 ARG A O 1
ATOM 654 N N . VAL A 1 95 ? 27.256 0.906 24.849 1.00 11.48 95 VAL A N 1
ATOM 655 C CA . VAL A 1 95 ? 27.896 0.648 26.139 1.00 10.23 95 VAL A CA 1
ATOM 656 C C . VAL A 1 95 ? 26.820 0.616 27.223 1.00 14.57 95 VAL A C 1
ATOM 657 O O . VAL A 1 95 ? 25.987 1.524 27.304 1.00 11.41 95 VAL A O 1
ATOM 661 N N . ALA A 1 96 ? 26.863 -0.410 28.082 1.00 11.72 96 ALA A N 1
ATOM 662 C CA . ALA A 1 96 ? 26.072 -0.436 29.308 1.00 16.34 96 ALA A CA 1
ATOM 663 C C . ALA A 1 96 ? 27.045 -0.481 30.482 1.00 11.87 96 ALA A C 1
ATOM 664 O O . ALA A 1 96 ? 27.983 -1.282 30.464 1.00 14.25 96 ALA A O 1
ATOM 666 N N . ILE A 1 97 ? 26.844 0.365 31.492 1.00 10.21 97 ILE A N 1
ATOM 667 C CA . ILE A 1 97 ? 27.808 0.405 32.590 1.00 14.06 97 ILE A CA 1
ATOM 668 C C . ILE A 1 97 ? 27.177 -0.081 33.890 1.00 14.69 97 ILE A C 1
ATOM 669 O O . ILE A 1 97 ? 25.963 -0.000 34.107 1.00 11.65 97 ILE A O 1
ATOM 674 N N . ASN A 1 98 ? 28.033 -0.583 34.783 1.00 13.82 98 ASN A N 1
ATOM 675 C CA . ASN A 1 98 ? 27.575 -1.206 36.033 1.00 15.53 98 ASN A CA 1
ATOM 676 C C . ASN A 1 98 ? 27.381 -0.141 37.112 1.00 24.73 98 ASN A C 1
ATOM 677 O O . ASN A 1 98 ? 28.080 -0.094 38.128 1.00 20.56 98 ASN A O 1
ATOM 682 N N . LEU A 1 99 ? 26.399 0.735 36.887 1.00 15.89 99 LEU A N 1
ATOM 683 C CA . LEU A 1 99 ? 26.213 1.849 37.803 1.00 12.59 99 LEU A CA 1
ATOM 684 C C . LEU A 1 99 ? 24.786 2.357 37.733 1.00 19.30 99 LEU A C 1
ATOM 685 O O . LEU A 1 99 ? 24.233 2.540 36.638 1.00 13.67 99 LEU A O 1
ATOM 690 N N . LEU A 1 100 ? 24.197 2.557 38.902 1.00 13.78 100 LEU A N 1
ATOM 691 C CA . LEU A 1 100 ? 22.976 3.333 39.072 1.00 14.99 100 LEU A CA 1
ATOM 692 C C . LEU A 1 100 ? 23.350 4.669 39.686 1.00 24.76 100 LEU A C 1
ATOM 693 O O . LEU A 1 100 ? 23.987 4.709 40.746 1.00 20.14 100 LEU A O 1
ATOM 698 N N . ASP A 1 101 ? 22.977 5.762 39.022 1.00 17.87 101 ASP A N 1
ATOM 699 C CA . ASP A 1 101 ? 23.293 7.074 39.572 1.00 21.57 101 ASP A CA 1
ATOM 700 C C . ASP A 1 101 ? 22.393 8.114 38.928 1.00 24.30 101 ASP A C 1
ATOM 701 O O . ASP A 1 101 ? 22.565 8.435 37.749 1.00 23.43 101 ASP A O 1
ATOM 706 N N . SER A 1 102 ? 21.479 8.663 39.711 1.00 20.67 102 SER A N 1
ATOM 707 C CA . SER A 1 102 ? 20.715 9.807 39.248 1.00 22.73 102 SER A CA 1
ATOM 708 C C . SER A 1 102 ? 20.084 10.474 40.454 1.00 21.67 102 SER A C 1
ATOM 709 O O . SER A 1 102 ? 19.719 9.811 41.428 1.00 25.21 102 SER A O 1
ATOM 712 N N . LYS A 1 103 ? 19.960 11.800 40.373 1.00 21.67 103 LYS A N 1
ATOM 713 C CA . LYS A 1 103 ? 19.284 12.538 41.425 1.00 28.23 103 LYS A CA 1
ATOM 714 C C . LYS 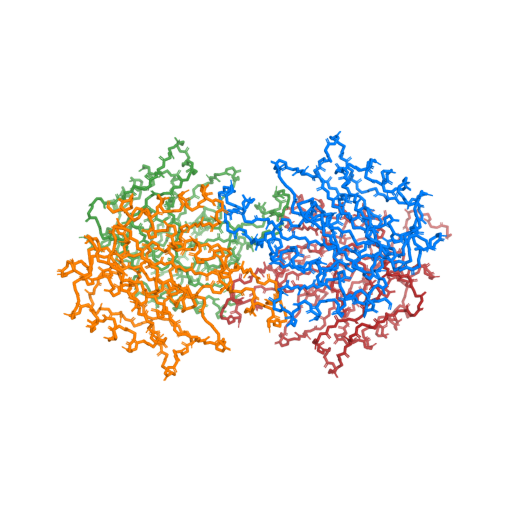A 1 103 ? 17.778 12.359 41.354 1.00 24.65 103 LYS A C 1
ATOM 715 O O . LYS A 1 103 ? 17.084 12.631 42.338 1.00 30.39 103 LYS A O 1
ATOM 721 N N . HIS A 1 104 ? 17.269 11.913 40.215 1.00 29.50 104 HIS A N 1
ATOM 722 C CA . HIS A 1 104 ? 15.839 11.749 40.010 1.00 28.89 104 HIS A CA 1
ATOM 723 C C . HIS A 1 104 ? 15.382 10.388 40.522 1.00 28.08 104 HIS A C 1
ATOM 724 O O . HIS A 1 104 ? 16.050 9.369 40.284 1.00 22.20 104 HIS A O 1
ATOM 731 N N . PRO A 1 105 ? 14.246 10.368 41.210 1.00 23.62 105 PRO A N 1
ATOM 732 C CA . PRO A 1 105 ? 13.680 9.096 41.646 1.00 23.28 105 PRO A CA 1
ATOM 733 C C . PRO A 1 105 ? 13.136 8.317 40.463 1.00 24.40 105 PRO A C 1
ATOM 734 O O . PRO A 1 105 ? 12.875 8.858 39.380 1.00 23.63 105 PRO A O 1
ATOM 738 N N . ASP A 1 106 ? 12.971 7.019 40.685 1.00 18.86 106 ASP A N 1
ATOM 739 C CA . ASP A 1 106 ? 12.210 6.209 39.748 1.00 10.87 106 ASP A CA 1
ATOM 740 C C . ASP A 1 106 ? 10.722 6.439 40.029 1.00 22.79 106 ASP A C 1
ATOM 741 O O . ASP A 1 106 ? 10.346 7.302 40.829 1.00 20.26 106 ASP A O 1
ATOM 746 N N . ASN A 1 107 ? 9.851 5.693 39.349 1.00 16.62 107 ASN A N 1
ATOM 747 C CA . ASN A 1 107 ? 8.412 5.879 39.558 1.00 19.96 107 ASN A CA 1
ATOM 748 C C . ASN A 1 107 ? 7.943 5.336 40.904 1.00 19.28 107 ASN A C 1
ATOM 749 O O . ASN A 1 107 ? 6.760 5.500 41.231 1.00 19.08 107 ASN A O 1
ATOM 754 N N . ASP A 1 108 ? 8.812 4.643 41.644 1.00 17.32 108 ASP A N 1
ATOM 755 C CA . ASP A 1 108 ? 8.532 4.180 43.005 1.00 24.04 108 ASP A CA 1
ATOM 756 C C . ASP A 1 108 ? 9.087 5.124 44.066 1.00 28.50 108 ASP A C 1
ATOM 757 O O . ASP A 1 108 ? 9.104 4.771 45.254 1.00 30.47 108 ASP A O 1
ATOM 762 N N . GLY A 1 109 ? 9.588 6.288 43.657 1.00 26.76 109 GLY A N 1
ATOM 763 C CA . GLY A 1 109 ? 10.184 7.230 44.585 1.00 28.04 109 GLY A CA 1
ATOM 764 C C . GLY A 1 109 ? 11.572 6.876 45.064 1.00 32.93 109 GLY A C 1
ATOM 765 O O . GLY A 1 109 ? 12.103 7.575 45.934 1.00 35.13 109 GLY A O 1
ATOM 766 N N . GLN A 1 110 ? 12.186 5.830 44.522 1.00 26.71 110 GLN A N 1
ATOM 767 C CA . GLN A 1 110 ? 13.511 5.418 44.953 1.00 29.29 110 GLN A CA 1
ATOM 768 C C . GLN A 1 110 ? 14.587 6.185 44.189 1.00 30.63 110 GLN A C 1
ATOM 769 O O . GLN A 1 110 ? 14.507 6.358 42.970 1.00 23.05 110 GLN A O 1
ATOM 775 N N . VAL A 1 111 ? 15.611 6.619 44.914 1.00 22.60 111 VAL A N 1
ATOM 776 C CA . VAL A 1 111 ? 16.753 7.336 44.358 1.00 20.53 111 VAL A CA 1
ATOM 777 C C . VAL A 1 111 ? 17.988 6.482 44.593 1.00 27.68 111 VAL A C 1
ATOM 778 O O . VAL A 1 111 ? 18.166 5.942 45.690 1.00 28.46 111 VAL A O 1
ATOM 782 N N . LYS A 1 112 ? 18.824 6.327 43.565 1.00 21.00 112 LYS A N 1
ATOM 783 C CA . LYS A 1 112 ? 20.055 5.553 43.672 1.00 19.69 112 LYS A CA 1
ATOM 784 C C . LYS A 1 112 ? 21.230 6.448 43.294 1.00 27.56 112 LYS A C 1
ATOM 785 O O . LYS A 1 112 ? 21.228 7.048 42.216 1.00 19.69 112 LYS A O 1
ATOM 791 N N . GLU A 1 113 ? 22.228 6.549 44.177 1.00 25.57 113 GLU A N 1
ATOM 792 C CA . GLU A 1 113 ? 23.427 7.331 43.891 1.00 32.61 113 GLU A CA 1
ATOM 793 C C . GLU A 1 113 ? 24.657 6.447 44.053 1.00 30.58 113 GLU A C 1
ATOM 794 O O . GLU A 1 113 ? 24.909 5.902 45.135 1.00 26.38 113 GLU A O 1
ATOM 800 N N . ASP A 1 114 ? 25.385 6.263 42.955 1.00 20.99 114 ASP A N 1
ATOM 801 C CA . ASP A 1 114 ? 26.711 5.645 42.964 1.00 30.28 114 ASP A CA 1
ATOM 802 C C . ASP A 1 114 ? 26.703 4.212 43.497 1.00 31.54 114 ASP A C 1
ATOM 803 O O . ASP A 1 114 ? 27.532 3.839 44.326 1.00 30.12 114 ASP A O 1
ATOM 808 N N . VAL A 1 115 ? 25.767 3.402 43.025 1.00 23.40 115 VAL A N 1
ATOM 809 C CA . VAL A 1 115 ? 25.682 2.003 43.439 1.00 25.32 115 VAL A CA 1
ATOM 810 C C . VAL A 1 115 ? 25.862 1.096 42.221 1.00 31.48 115 VAL A C 1
ATOM 811 O O . VAL A 1 115 ? 25.405 1.411 41.124 1.00 22.10 115 VAL A O 1
ATOM 815 N N . SER A 1 116 ? 26.584 -0.005 42.432 1.00 24.05 116 SER A N 1
ATOM 816 C CA . SER A 1 116 ? 26.716 -1.042 41.413 1.00 24.17 116 SER A CA 1
ATOM 817 C C . SER A 1 116 ? 25.358 -1.665 41.103 1.00 23.57 116 SER A C 1
ATOM 818 O O . SER A 1 116 ? 24.474 -1.729 41.953 1.00 29.48 116 SER A O 1
ATOM 821 N N . ILE A 1 117 ? 25.185 -2.105 39.855 1.00 19.74 117 ILE A N 1
ATOM 822 C CA . ILE A 1 117 ? 24.023 -2.927 39.519 1.00 21.42 117 ILE A CA 1
ATOM 823 C C . ILE A 1 117 ? 24.235 -4.369 39.958 1.00 29.36 117 ILE A C 1
ATOM 824 O O . ILE A 1 117 ? 23.362 -4.979 40.589 1.00 25.34 117 ILE A O 1
ATOM 829 N N . ILE A 1 118 ? 25.367 -4.946 39.565 1.00 19.01 118 ILE A N 1
ATOM 830 C CA . ILE A 1 118 ? 25.746 -6.312 39.904 1.00 21.56 118 ILE A CA 1
ATOM 831 C C . ILE A 1 118 ? 27.048 -6.243 40.685 1.00 23.54 118 ILE A C 1
ATOM 832 O O . ILE A 1 118 ? 28.081 -5.832 40.144 1.00 23.55 118 ILE A O 1
ATOM 837 N N . ASP A 1 119 ? 27.002 -6.653 41.944 1.00 30.74 119 ASP A N 1
ATOM 838 C CA . ASP A 1 119 ? 28.209 -6.728 42.756 1.00 33.69 119 ASP A CA 1
ATOM 839 C C . ASP A 1 119 ? 29.270 -7.575 42.059 1.00 26.78 119 ASP A C 1
ATOM 840 O O . ASP A 1 119 ? 29.016 -8.722 41.676 1.00 37.37 119 ASP A O 1
ATOM 845 N N . ASN A 1 120 ? 30.460 -7.001 41.889 1.00 27.33 120 ASN A N 1
ATOM 846 C CA . ASN A 1 120 ? 31.579 -7.645 41.199 1.00 35.52 120 ASN A CA 1
ATOM 847 C C . ASN A 1 120 ? 31.231 -8.115 39.791 1.00 43.27 120 ASN A C 1
ATOM 848 O O . ASN A 1 120 ? 31.851 -9.056 39.280 1.00 34.11 120 ASN A O 1
ATOM 853 N N . GLY A 1 121 ? 30.275 -7.467 39.125 1.00 35.30 121 GLY A N 1
ATOM 854 C CA . GLY A 1 121 ? 30.146 -7.610 37.692 1.00 22.43 121 GLY A CA 1
ATOM 855 C C . GLY A 1 121 ? 31.188 -6.750 37.015 1.00 18.01 121 GLY A C 1
ATOM 856 O O . GLY A 1 121 ? 31.793 -5.885 37.651 1.00 22.57 121 GLY A O 1
ATOM 857 N N . PRO A 1 122 ? 31.444 -6.981 35.727 1.00 17.29 122 PRO A N 1
ATOM 858 C CA . PRO A 1 122 ? 32.392 -6.127 35.012 1.00 19.38 122 PRO A CA 1
ATOM 859 C C . PRO A 1 122 ? 31.920 -4.682 35.055 1.00 21.26 122 PRO A C 1
ATOM 860 O O . PRO A 1 122 ? 30.731 -4.389 35.224 1.00 16.50 122 PRO A O 1
ATOM 864 N N . ASP A 1 123 ? 32.876 -3.769 34.909 1.00 12.87 123 ASP A N 1
ATOM 865 C CA . ASP A 1 123 ? 32.529 -2.352 34.963 1.00 14.81 123 ASP A CA 1
ATOM 866 C C . ASP A 1 123 ? 31.552 -1.968 33.851 1.00 15.31 123 ASP A C 1
ATOM 867 O O . ASP A 1 123 ? 30.740 -1.056 34.037 1.00 17.94 123 ASP A O 1
ATOM 872 N N . ALA A 1 124 ? 31.632 -2.635 32.697 1.00 12.67 124 ALA A N 1
ATOM 873 C CA . ALA A 1 124 ? 30.752 -2.329 31.573 1.00 21.43 124 ALA A CA 1
ATOM 874 C C . ALA A 1 124 ? 30.754 -3.486 30.583 1.00 23.69 124 ALA A C 1
ATOM 875 O O . ALA A 1 124 ? 31.663 -4.322 30.572 1.00 21.26 124 ALA A O 1
ATOM 877 N N . TYR A 1 125 ? 29.706 -3.532 29.753 1.00 12.80 125 TYR A N 1
ATOM 878 C CA . TYR A 1 125 ? 29.653 -4.403 28.588 1.00 17.12 125 TYR A CA 1
ATOM 879 C C . TYR A 1 125 ? 29.415 -3.556 27.356 1.00 20.95 125 TYR A C 1
ATOM 880 O O . TYR A 1 125 ? 28.658 -2.586 27.409 1.00 14.46 125 TYR A O 1
ATOM 889 N N . MET A 1 126 ? 30.024 -3.946 26.247 1.00 14.43 126 MET A N 1
ATOM 890 C CA . MET A 1 126 ? 29.632 -3.424 24.951 1.00 15.17 126 MET A CA 1
ATOM 891 C C . MET A 1 126 ? 28.745 -4.438 24.258 1.00 18.81 126 MET A C 1
ATOM 892 O O . MET A 1 126 ? 28.905 -5.648 24.437 1.00 18.38 126 MET A O 1
ATOM 897 N N . THR A 1 127 ? 27.779 -3.940 23.489 1.00 15.79 127 THR A N 1
ATOM 898 C CA . THR A 1 127 ? 26.984 -4.854 22.690 1.00 13.38 127 THR A CA 1
ATOM 899 C C . THR A 1 127 ? 27.880 -5.584 21.697 1.00 18.31 127 THR A C 1
ATOM 900 O O . THR A 1 127 ? 28.912 -5.068 21.254 1.00 14.37 127 THR A O 1
ATOM 904 N N . ARG A 1 128 ? 27.500 -6.819 21.387 1.00 15.56 128 ARG A N 1
ATOM 905 C CA . ARG A 1 128 ? 28.126 -7.583 20.322 1.00 17.98 128 ARG A CA 1
ATOM 906 C C . ARG A 1 128 ? 27.366 -7.471 19.016 1.00 20.72 128 ARG A C 1
ATOM 907 O O . ARG A 1 128 ? 27.821 -8.010 18.004 1.00 14.77 128 ARG A O 1
ATOM 915 N N . VAL A 1 129 ? 26.223 -6.776 19.014 1.00 15.17 129 VAL A N 1
ATOM 916 C CA . VAL A 1 129 ? 25.504 -6.508 17.777 1.00 15.00 129 VAL A CA 1
ATOM 917 C C . VAL A 1 129 ? 26.356 -5.600 16.884 1.00 16.44 129 VAL A C 1
ATOM 918 O O . VAL A 1 129 ? 27.105 -4.744 17.368 1.00 17.84 129 VAL A O 1
ATOM 922 N N . LYS A 1 130 ? 26.251 -5.789 15.566 1.00 14.95 130 LYS A N 1
ATOM 923 C CA . LYS A 1 130 ? 26.990 -4.964 14.606 1.00 13.79 130 LYS A CA 1
ATOM 924 C C . LYS A 1 130 ? 26.349 -3.580 14.542 1.00 14.39 130 LYS A C 1
ATOM 925 O O . LYS A 1 130 ? 25.667 -3.218 13.580 1.00 16.35 130 LYS A O 1
ATOM 931 N N . ILE A 1 131 ? 26.638 -2.779 15.569 1.00 15.62 131 ILE A N 1
ATOM 932 C CA . ILE A 1 131 ? 25.871 -1.558 15.799 1.00 16.63 131 ILE A CA 1
ATOM 933 C C . ILE A 1 131 ? 26.153 -0.507 14.727 1.00 17.53 131 ILE A C 1
ATOM 934 O O . ILE A 1 131 ? 25.256 0.258 14.360 1.00 12.90 131 ILE A O 1
ATOM 939 N N . LYS A 1 132 ? 27.380 -0.449 14.187 1.00 16.36 132 LYS A N 1
ATOM 940 C CA . LYS A 1 132 ? 27.631 0.508 13.111 1.00 23.02 132 LYS A CA 1
ATOM 941 C C . LYS A 1 132 ? 26.858 0.145 11.854 1.00 19.10 132 LYS A C 1
ATOM 942 O O . LYS A 1 132 ? 26.422 1.033 11.111 1.00 18.90 132 LYS A O 1
ATOM 948 N N . ALA A 1 133 ? 26.679 -1.152 11.598 1.00 12.63 133 ALA A N 1
ATOM 949 C CA . ALA A 1 133 ? 25.863 -1.562 10.471 1.00 16.19 133 ALA A CA 1
ATOM 950 C C . ALA A 1 133 ? 24.404 -1.174 10.669 1.00 13.12 133 ALA A C 1
ATOM 951 O O . ALA A 1 133 ? 23.722 -0.829 9.699 1.00 12.71 133 ALA A O 1
ATOM 953 N N . VAL A 1 134 ? 23.915 -1.217 11.910 1.00 15.24 134 VAL A N 1
ATOM 954 C CA . VAL A 1 134 ? 22.555 -0.751 12.183 1.00 13.33 134 VAL A CA 1
ATOM 955 C C . VAL A 1 134 ? 22.441 0.723 11.827 1.00 12.03 134 VAL A C 1
ATOM 956 O O . VAL A 1 134 ? 21.496 1.145 11.153 1.00 13.25 134 VAL A O 1
ATOM 960 N N . ALA A 1 135 ? 23.410 1.523 12.287 1.00 11.25 135 ALA A N 1
ATOM 961 C CA . ALA A 1 135 ? 23.396 2.955 11.992 1.00 13.37 135 ALA A CA 1
ATOM 962 C C . ALA A 1 135 ? 23.444 3.207 10.487 1.00 17.89 135 ALA A C 1
ATOM 963 O O . ALA A 1 135 ? 22.724 4.067 9.974 1.00 11.48 135 ALA A O 1
ATOM 965 N N . GLU A 1 136 ? 24.263 2.444 9.755 1.00 19.58 136 GLU A N 1
ATOM 966 C CA . GLU A 1 136 ? 24.366 2.683 8.314 1.00 15.56 136 GLU A CA 1
ATOM 967 C C . GLU A 1 136 ? 23.070 2.323 7.589 1.00 14.20 136 GLU A C 1
ATOM 968 O O . GLU A 1 136 ? 22.646 3.036 6.672 1.00 16.15 136 GLU A O 1
ATOM 974 N N . LEU A 1 137 ? 22.414 1.234 7.991 1.00 12.99 137 LEU A N 1
ATOM 975 C CA . LEU A 1 137 ? 21.162 0.855 7.358 1.00 17.01 137 LEU A CA 1
ATOM 976 C C . LEU A 1 137 ? 20.104 1.939 7.545 1.00 14.70 137 LEU A C 1
ATOM 977 O O . LEU A 1 137 ? 19.391 2.297 6.602 1.00 14.11 137 LEU A O 1
ATOM 982 N N . LEU A 1 138 ? 19.972 2.446 8.774 1.00 15.64 138 LEU A N 1
ATOM 983 C CA . LEU A 1 138 ? 18.987 3.490 9.047 1.00 12.61 138 LEU A CA 1
ATOM 984 C C . LEU A 1 138 ? 19.262 4.739 8.214 1.00 11.68 138 LEU A C 1
ATOM 985 O O . LEU A 1 138 ? 18.337 5.310 7.618 1.00 13.64 138 LEU A O 1
ATOM 990 N N . LYS A 1 139 ? 20.534 5.147 8.130 1.00 12.64 139 LYS A N 1
ATOM 991 C CA . LYS A 1 139 ? 20.887 6.349 7.377 1.00 13.55 139 LYS A CA 1
ATOM 992 C C . LYS A 1 139 ? 20.593 6.152 5.898 1.00 20.52 139 LYS A C 1
ATOM 993 O O . LYS A 1 139 ? 20.091 7.062 5.229 1.00 14.19 139 LYS A O 1
ATOM 999 N N . LYS A 1 140 ? 20.875 4.953 5.379 1.00 17.52 140 LYS A N 1
ATOM 1000 C CA . LYS A 1 140 ? 20.589 4.681 3.978 1.00 17.69 140 LYS A CA 1
ATOM 1001 C C . LYS A 1 140 ? 19.098 4.673 3.714 1.00 23.35 140 LYS A C 1
ATOM 1002 O O . LYS A 1 140 ? 18.667 5.024 2.609 1.00 24.33 140 LYS A O 1
ATOM 1008 N N . LYS A 1 141 ? 18.290 4.343 4.728 1.00 13.01 141 LYS A N 1
ATOM 1009 C CA . LYS A 1 141 ? 16.847 4.426 4.623 1.00 13.67 141 LYS A CA 1
ATOM 1010 C C . LYS A 1 141 ? 16.311 5.814 4.985 1.00 12.82 141 LYS A C 1
ATOM 1011 O O . LYS A 1 141 ? 15.104 5.957 5.217 1.00 13.55 141 LYS A O 1
ATOM 1017 N N . LYS A 1 142 ? 17.187 6.820 5.022 1.00 16.61 142 LYS A N 1
ATOM 1018 C CA . LYS A 1 142 ? 16.841 8.237 5.198 1.00 14.78 142 LYS A CA 1
ATOM 1019 C C . LYS A 1 142 ? 16.369 8.555 6.625 1.00 15.95 142 LYS A C 1
ATOM 1020 O O . LYS A 1 142 ? 15.605 9.504 6.829 1.00 13.31 142 LYS A O 1
ATOM 1026 N N . ILE A 1 143 ? 16.828 7.801 7.613 1.00 15.20 143 ILE A N 1
ATOM 1027 C CA . ILE A 1 143 ? 16.462 8.016 9.015 1.00 13.13 143 ILE A CA 1
ATOM 1028 C C . ILE A 1 143 ? 17.703 8.452 9.780 1.00 10.85 143 ILE A C 1
ATOM 1029 O O . ILE A 1 143 ? 18.676 7.688 9.840 1.00 13.59 143 ILE A O 1
ATOM 1034 N N . PRO A 1 144 ? 17.698 9.635 10.419 1.00 9.14 144 PRO A N 1
ATOM 1035 C CA . PRO A 1 144 ? 18.838 10.047 11.249 1.00 11.42 144 PRO A CA 1
ATOM 1036 C C . PRO A 1 144 ? 19.080 9.066 12.390 1.00 14.14 144 PRO A C 1
ATOM 1037 O O . PRO A 1 144 ? 18.155 8.685 13.113 1.00 10.53 144 PRO A O 1
ATOM 1041 N N . ALA A 1 145 ? 20.337 8.672 12.551 1.00 9.48 145 ALA A N 1
ATOM 1042 C CA . ALA A 1 145 ? 20.713 7.623 13.488 1.00 10.19 145 ALA A CA 1
ATOM 1043 C C . ALA A 1 145 ? 22.187 7.783 13.781 1.00 16.51 145 ALA A C 1
ATOM 1044 O O . ALA A 1 145 ? 22.948 8.232 12.921 1.00 14.96 145 ALA A O 1
ATOM 1046 N N . PHE A 1 146 ? 22.590 7.433 15.001 1.00 9.44 146 PHE A N 1
ATOM 1047 C CA . PHE A 1 146 ? 23.995 7.562 15.353 1.00 10.13 146 PHE A CA 1
ATOM 1048 C C . PHE A 1 146 ? 24.281 6.653 16.541 1.00 10.44 146 PHE A C 1
ATOM 1049 O O . PHE A 1 146 ? 23.363 6.129 17.187 1.00 9.72 146 PHE A O 1
ATOM 1057 N N . VAL A 1 147 ? 25.570 6.442 16.800 1.00 13.58 147 VAL A N 1
ATOM 1058 C CA . VAL A 1 147 ? 26.023 5.548 17.868 1.00 12.15 147 VAL A CA 1
ATOM 1059 C C . VAL A 1 147 ? 26.402 6.390 19.067 1.00 16.03 147 VAL A C 1
ATOM 1060 O O . VAL A 1 147 ? 27.089 7.414 18.934 1.00 15.02 147 VAL A O 1
ATOM 1064 N N . SER A 1 148 ? 25.935 5.977 20.239 1.00 10.47 148 SER A N 1
ATOM 1065 C CA . SER A 1 148 ? 26.209 6.676 21.469 1.00 7.97 148 SER A CA 1
ATOM 1066 C C . SER A 1 148 ? 26.982 5.737 22.386 1.00 11.18 148 SER A C 1
ATOM 1067 O O . SER A 1 148 ? 26.839 4.516 22.291 1.00 10.37 148 SER A O 1
ATOM 1070 N N . TYR A 1 149 ? 27.822 6.319 23.245 1.00 10.38 149 TYR A N 1
ATOM 1071 C CA . TYR A 1 149 ? 28.682 5.561 24.153 1.00 13.37 149 TYR A CA 1
ATOM 1072 C C . TYR A 1 149 ? 28.292 5.751 25.611 1.00 12.88 149 TYR A C 1
ATOM 1073 O O . TYR A 1 149 ? 28.996 5.269 26.512 1.00 13.32 149 TYR A O 1
ATOM 1082 N N . THR A 1 150 ? 27.177 6.429 25.877 1.00 11.04 150 THR A N 1
ATOM 1083 C CA . THR A 1 150 ? 26.629 6.424 27.222 1.00 12.52 150 THR A CA 1
ATOM 1084 C C . THR A 1 150 ? 25.112 6.402 27.137 1.00 15.46 150 THR A C 1
ATOM 1085 O O . THR A 1 150 ? 24.503 7.250 26.479 1.00 11.51 150 THR A O 1
ATOM 1089 N N . ALA A 1 151 ? 24.514 5.415 27.798 1.00 13.23 151 ALA A N 1
ATOM 1090 C CA . ALA A 1 151 ? 23.067 5.308 27.858 1.00 10.60 151 ALA A CA 1
ATOM 1091 C C . ALA A 1 151 ? 22.512 5.880 29.147 1.00 14.27 151 ALA A C 1
ATOM 1092 O O . ALA A 1 151 ? 21.384 5.553 29.528 1.00 13.12 151 ALA A O 1
ATOM 1094 N N . GLY A 1 152 ? 23.290 6.719 29.836 1.00 14.53 152 GLY A N 1
ATOM 1095 C CA . GLY A 1 152 ? 22.887 7.236 31.127 1.00 9.62 152 GLY A CA 1
ATOM 1096 C C . GLY A 1 152 ? 23.174 6.222 32.220 1.00 10.59 152 GLY A C 1
ATOM 1097 O O . GLY A 1 152 ? 23.833 5.197 32.000 1.00 11.85 152 GLY A O 1
ATOM 1098 N N . GLN A 1 153 ? 22.681 6.531 33.428 1.00 10.37 153 GLN A N 1
ATOM 1099 C CA . GLN A 1 153 ? 22.886 5.685 34.602 1.00 11.99 153 GLN A CA 1
ATOM 1100 C C . GLN A 1 153 ? 21.583 5.451 35.341 1.00 14.53 153 GLN A C 1
ATOM 1101 O O . GLN A 1 153 ? 21.586 5.244 36.564 1.00 12.61 153 GLN A O 1
ATOM 1107 N N . TYR A 1 154 ? 20.470 5.488 34.612 1.00 11.22 154 TYR A N 1
ATOM 1108 C CA . TYR A 1 154 ? 19.121 5.368 35.145 1.00 11.79 154 TYR A CA 1
ATOM 1109 C C . TYR A 1 154 ? 18.565 3.986 34.790 1.00 8.98 154 TYR A C 1
ATOM 1110 O O . TYR A 1 154 ? 19.343 3.034 34.595 1.00 9.45 154 TYR A O 1
ATOM 1119 N N . ILE A 1 155 ? 17.239 3.865 34.701 1.00 9.29 155 ILE A N 1
ATOM 1120 C CA . ILE A 1 155 ? 16.615 2.560 34.486 1.00 12.11 155 ILE A CA 1
ATOM 1121 C C . ILE A 1 155 ? 16.982 1.971 33.105 1.00 10.13 155 ILE A C 1
ATOM 1122 O O . ILE A 1 155 ? 17.154 0.751 32.966 1.00 8.81 155 ILE A O 1
ATOM 1136 N N . ASN A 1 157 ? 19.800 2.310 31.261 1.00 10.03 157 ASN A N 1
ATOM 1137 C CA . ASN A 1 157 ? 21.111 1.696 31.287 1.00 8.62 157 ASN A CA 1
ATOM 1138 C C . ASN A 1 157 ? 21.077 0.440 32.177 1.00 10.14 157 ASN A C 1
ATOM 1139 O O . ASN A 1 157 ? 21.766 -0.547 31.899 1.00 9.62 157 ASN A O 1
ATOM 1144 N N . GLU A 1 158 ? 20.284 0.498 33.243 1.00 10.75 158 GLU A N 1
ATOM 1145 C CA . GLU A 1 158 ? 20.229 -0.632 34.176 1.00 10.53 158 GLU A CA 1
ATOM 1146 C C . GLU A 1 158 ? 19.766 -1.905 33.473 1.00 12.42 158 GLU A C 1
ATOM 1147 O O . GLU A 1 158 ? 20.408 -2.963 33.580 1.00 11.80 158 GLU A O 1
ATOM 1153 N N . VAL A 1 159 ? 18.657 -1.805 32.725 1.00 10.14 159 VAL A N 1
ATOM 1154 C CA . VAL A 1 159 ? 18.116 -2.929 31.957 1.00 11.53 159 VAL A CA 1
ATOM 1155 C C . VAL A 1 159 ? 19.105 -3.399 30.896 1.00 9.57 159 VAL A C 1
ATOM 1156 O O . VAL A 1 159 ? 19.255 -4.609 30.659 1.00 10.13 159 VAL A O 1
ATOM 1160 N N . TYR A 1 160 ? 19.773 -2.460 30.217 1.00 10.70 160 TYR A N 1
ATOM 1161 C CA . TYR A 1 160 ? 20.778 -2.831 29.209 1.00 11.67 160 TYR A CA 1
ATOM 1162 C C . TYR A 1 160 ? 21.914 -3.623 29.839 1.00 10.37 160 TYR A C 1
ATOM 1163 O O . TYR A 1 160 ? 22.330 -4.668 29.318 1.00 11.81 160 TYR A O 1
ATOM 1172 N N . TYR A 1 161 ? 22.446 -3.115 30.954 1.00 11.22 161 TYR A N 1
ATOM 1173 C CA . TYR A 1 161 ? 23.523 -3.819 31.629 1.00 9.63 161 TYR A CA 1
ATOM 1174 C C . TYR A 1 161 ? 23.043 -5.186 32.100 1.00 14.61 161 TYR A C 1
ATOM 1175 O O . TYR A 1 161 ? 23.729 -6.195 31.924 1.00 13.42 161 TYR A O 1
ATOM 1184 N N . TYR A 1 162 ? 21.835 -5.234 32.650 1.00 11.30 162 TYR A N 1
ATOM 1185 C CA . TYR A 1 162 ? 21.284 -6.506 33.105 1.00 12.28 162 TYR A CA 1
ATOM 1186 C C . TYR A 1 162 ? 21.265 -7.534 31.983 1.00 16.81 162 TYR A C 1
ATOM 1187 O O . TYR A 1 162 ? 21.655 -8.695 32.177 1.00 12.19 162 TYR A O 1
ATOM 1196 N N . SER A 1 163 ? 20.809 -7.135 30.789 1.00 13.20 163 SER A N 1
ATOM 1197 C CA . SER A 1 163 ? 20.702 -8.096 29.698 1.00 10.05 163 SER A CA 1
ATOM 1198 C C . SER A 1 163 ? 22.074 -8.532 29.186 1.00 11.72 163 SER A C 1
ATOM 1199 O O . SER A 1 163 ? 22.281 -9.709 28.871 1.00 15.11 163 SER A O 1
ATOM 1202 N N . LEU A 1 164 ? 23.018 -7.604 29.064 1.00 9.72 164 LEU A N 1
ATOM 1203 C CA . LEU A 1 164 ? 24.348 -7.974 28.573 1.00 12.28 164 LEU A CA 1
ATOM 1204 C C . LEU A 1 164 ? 25.102 -8.816 29.603 1.00 13.19 164 LEU A C 1
ATOM 1205 O O . LEU A 1 164 ? 25.858 -9.726 29.240 1.00 17.14 164 LEU A O 1
ATOM 1210 N N . HIS A 1 165 ? 24.892 -8.538 30.882 1.00 13.81 165 HIS A N 1
ATOM 1211 C CA . HIS A 1 165 ? 25.498 -9.369 31.914 1.00 12.02 165 HIS A CA 1
ATOM 1212 C C . HIS A 1 165 ? 24.892 -10.766 31.910 1.00 16.90 165 HIS A C 1
ATOM 1213 O O . HIS A 1 165 ? 25.614 -11.768 31.923 1.00 21.94 165 HIS A O 1
ATOM 1220 N N . ARG A 1 166 ? 23.564 -10.845 31.869 1.00 14.03 166 ARG A N 1
ATOM 1221 C CA . ARG A 1 166 ? 22.898 -12.142 31.792 1.00 18.24 166 ARG A CA 1
ATOM 1222 C C . ARG A 1 166 ? 23.325 -12.913 30.563 1.00 20.42 166 ARG A C 1
ATOM 1223 O O . ARG A 1 166 ? 23.476 -14.149 30.607 1.00 16.00 166 ARG A O 1
ATOM 1231 N N . SER A 1 167 ? 23.523 -12.212 29.450 1.00 14.42 167 SER A N 1
ATOM 1232 C CA . SER A 1 167 ? 23.961 -12.881 28.241 1.00 14.61 167 SER A CA 1
ATOM 1233 C C . SER A 1 167 ? 25.352 -13.472 28.439 1.00 28.22 167 SER A C 1
ATOM 1234 O O . SER A 1 167 ? 25.644 -14.586 28.003 1.00 18.31 167 SER A O 1
ATOM 1237 N N . ASN A 1 168 ? 26.201 -12.748 29.153 1.00 17.11 168 ASN A N 1
ATOM 1238 C CA . ASN A 1 168 ? 27.567 -13.206 29.400 1.00 28.29 168 ASN A CA 1
ATOM 1239 C C . ASN A 1 168 ? 27.587 -14.379 30.375 1.00 27.22 168 ASN A C 1
ATOM 1240 O O . ASN A 1 168 ? 28.335 -15.343 30.181 1.00 24.00 168 ASN A O 1
ATOM 1245 N N . VAL A 1 169 ? 26.738 -14.344 31.391 1.00 23.11 169 VAL A N 1
ATOM 1246 C CA . VAL A 1 169 ? 26.795 -15.350 32.446 1.00 26.87 169 VAL A CA 1
ATOM 1247 C C . VAL A 1 169 ? 25.994 -16.603 32.098 1.00 34.60 169 VAL A C 1
ATOM 1248 O O . VAL A 1 169 ? 26.417 -17.717 32.419 1.00 32.10 169 VAL A O 1
ATOM 1252 N N . THR A 1 170 ? 24.851 -16.470 31.418 1.00 20.90 170 THR A N 1
ATOM 1253 C CA . THR A 1 170 ? 24.006 -17.619 31.100 1.00 26.01 170 THR A CA 1
ATOM 1254 C C . THR A 1 170 ? 23.930 -17.964 29.625 1.00 35.96 170 THR A C 1
ATOM 1255 O O . THR A 1 170 ? 23.566 -19.097 29.297 1.00 40.90 170 THR A O 1
ATOM 1259 N N . GLY A 1 171 ? 24.272 -17.041 28.739 1.00 29.09 171 GLY A N 1
ATOM 1260 C CA . GLY A 1 171 ? 24.081 -17.228 27.316 1.00 21.70 171 GLY A CA 1
ATOM 1261 C C . GLY A 1 171 ? 22.734 -16.790 26.767 1.00 22.85 171 GLY A C 1
ATOM 1262 O O . GLY A 1 171 ? 22.551 -16.827 25.547 1.00 25.67 171 GLY A O 1
ATOM 1263 N N . THR A 1 172 ? 21.804 -16.345 27.610 1.00 22.72 172 THR A N 1
ATOM 1264 C CA . THR A 1 172 ? 20.482 -15.890 27.168 1.00 24.17 172 THR A CA 1
ATOM 1265 C C . THR A 1 172 ? 20.206 -14.557 27.776 1.00 20.00 172 THR A C 1
ATOM 1266 O O . THR A 1 172 ? 20.373 -14.372 28.997 1.00 14.69 172 THR A O 1
ATOM 1270 N N . PRO A 1 173 ? 19.854 -13.504 26.984 1.00 19.07 173 PRO A N 1
ATOM 1271 C CA . PRO A 1 173 ? 19.742 -13.553 25.519 1.00 14.83 173 PRO A CA 1
ATOM 1272 C C . PRO A 1 173 ? 21.107 -13.689 24.881 1.00 20.84 173 PRO A C 1
ATOM 1273 O O . PRO A 1 173 ? 22.073 -13.390 25.536 1.00 19.68 173 PRO A O 1
ATOM 1277 N N . LYS A 1 174 ? 21.183 -14.142 23.631 1.00 17.56 174 LYS A N 1
ATOM 1278 C CA . LYS A 1 174 ? 22.471 -14.214 22.934 1.00 20.79 174 LYS A CA 1
ATOM 1279 C C . LYS A 1 174 ? 23.011 -12.818 22.651 1.00 20.03 174 LYS A C 1
ATOM 1280 O O . LYS A 1 174 ? 24.227 -12.591 22.698 1.00 16.42 174 LYS A O 1
ATOM 1286 N N . HIS A 1 175 ? 22.116 -11.868 22.383 1.00 16.86 175 HIS A N 1
ATOM 1287 C CA . HIS A 1 175 ? 22.488 -10.498 22.048 1.00 12.87 175 HIS A CA 1
ATOM 1288 C C . HIS A 1 175 ? 21.535 -9.521 22.725 1.00 13.79 175 HIS A C 1
ATOM 1289 O O . HIS A 1 175 ? 20.369 -9.838 22.984 1.00 10.18 175 HIS A O 1
ATOM 1296 N N . ALA A 1 176 ? 22.034 -8.314 22.976 1.00 12.17 176 ALA A N 1
ATOM 1297 C CA . ALA A 1 176 ? 21.163 -7.227 23.402 1.00 12.28 176 ALA A CA 1
ATOM 1298 C C . ALA A 1 176 ? 21.659 -5.925 22.785 1.00 11.23 176 ALA A C 1
ATOM 1299 O O . ALA A 1 176 ? 22.872 -5.690 22.662 1.00 12.48 176 ALA A O 1
ATOM 1301 N N . LEU A 1 177 ? 20.708 -5.084 22.412 1.00 9.93 177 LEU A N 1
ATOM 1302 C CA . LEU A 1 177 ? 20.969 -3.745 21.893 1.00 10.03 177 LEU A CA 1
ATOM 1303 C C . LEU A 1 177 ? 19.947 -2.804 22.508 1.00 10.28 177 LEU A C 1
ATOM 1304 O O . LEU A 1 177 ? 18.763 -3.153 22.635 1.00 11.99 177 LEU A O 1
ATOM 1309 N N . PHE A 1 178 ? 20.402 -1.621 22.891 1.00 6.76 178 PHE A N 1
ATOM 1310 C CA . PHE A 1 178 ? 19.517 -0.586 23.413 1.00 11.59 178 PHE A CA 1
ATOM 1311 C C . PHE A 1 178 ? 19.389 0.556 22.405 1.00 10.46 178 PHE A C 1
ATOM 1312 O O . PHE A 1 178 ? 20.396 1.046 21.889 1.00 8.29 178 PHE A O 1
ATOM 1320 N N . VAL A 1 179 ? 18.163 0.991 22.144 1.00 7.67 179 VAL A N 1
ATOM 1321 C CA . VAL A 1 179 ? 17.897 2.091 21.207 1.00 5.71 179 VAL A CA 1
ATOM 1322 C C . VAL A 1 179 ? 17.219 3.191 22.006 1.00 6.73 179 VAL A C 1
ATOM 1323 O O . VAL A 1 179 ? 16.094 3.001 22.491 1.00 9.48 179 VAL A O 1
ATOM 1327 N N . HIS A 1 180 ? 17.923 4.298 22.224 1.00 8.88 180 HIS A N 1
ATOM 1328 C CA . HIS A 1 180 ? 17.300 5.496 22.763 1.00 7.47 180 HIS A CA 1
ATOM 1329 C C . HIS A 1 180 ? 16.565 6.290 21.683 1.00 16.04 180 HIS A C 1
ATOM 1330 O O . HIS A 1 180 ? 17.007 6.363 20.534 1.00 7.85 180 HIS A O 1
ATOM 1337 N N . LEU A 1 181 ? 15.459 6.932 22.076 1.00 7.89 181 LEU A N 1
ATOM 1338 C CA . LEU A 1 181 ? 14.525 7.548 21.133 1.00 8.33 181 LEU A CA 1
ATOM 1339 C C . LEU A 1 181 ? 14.293 9.016 21.480 1.00 8.01 181 LEU A C 1
ATOM 1340 O O . LEU A 1 181 ? 14.236 9.383 22.673 1.00 6.47 181 LEU A O 1
ATOM 1345 N N . PRO A 1 182 ? 14.154 9.869 20.461 1.00 10.40 182 PRO A N 1
ATOM 1346 C CA . PRO A 1 182 ? 13.762 11.260 20.700 1.00 5.42 182 PRO A CA 1
ATOM 1347 C C . PRO A 1 182 ? 12.395 11.347 21.349 1.00 5.49 182 PRO A C 1
ATOM 1348 O O . PRO A 1 182 ? 11.585 10.422 21.277 1.00 7.14 182 PRO A O 1
ATOM 1352 N N . PHE A 1 183 ? 12.143 12.501 21.964 1.00 6.28 183 PHE A N 1
ATOM 1353 C CA . PHE A 1 183 ? 10.783 12.874 22.331 1.00 3.77 183 PHE A CA 1
ATOM 1354 C C . PHE A 1 183 ? 9.869 12.763 21.118 1.00 7.32 183 PHE A C 1
ATOM 1355 O O . PHE A 1 183 ? 10.266 13.109 20.001 1.00 6.89 183 PHE A O 1
ATOM 1363 N N . LEU A 1 184 ? 8.626 12.366 21.354 1.00 6.59 184 LEU A N 1
ATOM 1364 C CA . LEU A 1 184 ? 7.591 12.595 20.351 1.00 5.85 184 LEU A CA 1
ATOM 1365 C C . LEU A 1 184 ? 7.311 14.095 20.243 1.00 5.90 184 LEU A C 1
ATOM 1366 O O . LEU A 1 184 ? 7.506 14.854 21.205 1.00 6.45 184 LEU A O 1
ATOM 1371 N N . PRO A 1 185 ? 6.873 14.559 19.081 1.00 7.16 185 PRO A N 1
ATOM 1372 C CA . PRO A 1 185 ? 6.556 15.999 18.958 1.00 7.51 185 PRO A CA 1
ATOM 1373 C C . PRO A 1 185 ? 5.543 16.496 19.990 1.00 7.12 185 PRO A C 1
ATOM 1374 O O . PRO A 1 185 ? 5.673 17.627 20.485 1.00 8.33 185 PRO A O 1
ATOM 1378 N N . GLU A 1 186 ? 4.554 15.673 20.357 1.00 9.98 186 GLU A N 1
ATOM 1379 C CA . GLU A 1 186 ? 3.585 16.114 21.356 1.00 11.42 186 GLU A CA 1
ATOM 1380 C C . GLU A 1 186 ? 4.252 16.346 22.713 1.00 10.72 186 GLU A C 1
ATOM 1381 O O . GLU A 1 186 ? 3.754 17.134 23.523 1.00 12.40 186 GLU A O 1
ATOM 1387 N N . GLN A 1 187 ? 5.364 15.664 22.987 1.00 8.30 187 GLN A N 1
ATOM 1388 C CA . GLN A 1 187 ? 6.055 15.900 24.258 1.00 7.24 187 GLN A CA 1
ATOM 1389 C C . GLN A 1 187 ? 6.809 17.230 24.265 1.00 13.08 187 GLN A C 1
ATOM 1390 O O . GLN A 1 187 ? 7.016 17.823 25.335 1.00 16.93 187 GLN A O 1
ATOM 1396 N N . VAL A 1 188 ? 7.275 17.692 23.102 1.00 9.50 188 VAL A N 1
ATOM 1397 C CA . VAL A 1 188 ? 7.943 18.989 23.050 1.00 12.09 188 VAL A CA 1
ATOM 1398 C C . VAL A 1 188 ? 6.907 20.098 22.987 1.00 13.91 188 VAL A C 1
ATOM 1399 O O . VAL A 1 188 ? 7.115 21.186 23.546 1.00 12.35 188 VAL A O 1
ATOM 1403 N N . ALA A 1 189 ? 5.773 19.830 22.341 1.00 10.14 189 ALA A N 1
ATOM 1404 C CA . ALA A 1 189 ? 4.742 20.849 22.175 1.00 13.47 189 ALA A CA 1
ATOM 1405 C C . ALA A 1 189 ? 4.215 21.370 23.509 1.00 17.63 189 ALA A C 1
ATOM 1406 O O . ALA A 1 189 ? 3.746 22.514 23.578 1.00 15.97 189 ALA A O 1
ATOM 1408 N N . THR A 1 190 ? 4.325 20.585 24.572 1.00 16.99 190 THR A N 1
ATOM 1409 C CA . THR A 1 190 ? 3.877 21.004 25.895 1.00 19.06 190 THR A CA 1
ATOM 1410 C C . THR A 1 190 ? 4.939 21.746 26.702 1.00 21.54 190 THR A C 1
ATOM 1411 O O . THR A 1 190 ? 4.625 22.241 27.787 1.00 25.89 190 THR A O 1
ATOM 1415 N N . LYS A 1 191 ? 6.177 21.854 26.216 1.00 14.79 191 LYS A N 1
ATOM 1416 C CA . LYS A 1 191 ? 7.267 22.345 27.054 1.00 13.33 191 LYS A CA 1
ATOM 1417 C C . LYS A 1 191 ? 7.302 23.870 27.115 1.00 24.32 191 LYS A C 1
ATOM 1418 O O . LYS A 1 191 ? 6.911 24.559 26.175 1.00 19.59 191 LYS A O 1
ATOM 1424 N N . GLU A 1 192 ? 7.728 24.394 28.259 1.00 26.06 192 GLU A N 1
ATOM 1425 C CA . GLU A 1 192 ? 7.804 25.835 28.461 1.00 24.38 192 GLU A CA 1
ATOM 1426 C C . GLU A 1 192 ? 9.241 26.335 28.374 1.00 22.03 192 GLU A C 1
ATOM 1427 O O . GLU A 1 192 ? 10.209 25.577 28.506 1.00 24.47 192 GLU A O 1
ATOM 1433 N N . GLY A 1 193 ? 9.369 27.631 28.102 1.00 22.86 193 GLY A N 1
ATOM 1434 C CA . GLY A 1 193 ? 10.691 28.200 28.073 1.00 26.51 193 GLY A CA 1
ATOM 1435 C C . GLY A 1 193 ? 11.484 27.649 26.906 1.00 21.38 193 GLY A C 1
ATOM 1436 O O . GLY A 1 193 ? 10.932 27.236 25.881 1.00 21.07 193 GLY A O 1
ATOM 1437 N N . LYS A 1 194 ? 12.803 27.624 27.079 1.00 19.15 194 LYS A N 1
ATOM 1438 C CA . LYS A 1 194 ? 13.692 27.192 26.010 1.00 26.65 194 LYS A CA 1
ATOM 1439 C C . LYS A 1 194 ? 13.485 25.731 25.633 1.00 17.90 194 LYS A C 1
ATOM 1440 O O . LYS A 1 194 ? 13.862 25.341 24.529 1.00 17.09 194 LYS A O 1
ATOM 1446 N N . LEU A 1 195 ? 12.848 24.937 26.497 1.00 15.47 195 LEU A N 1
ATOM 1447 C CA . LEU A 1 195 ? 12.571 23.547 26.161 1.00 13.90 195 LEU A CA 1
ATOM 1448 C C . LEU A 1 195 ? 11.564 23.409 25.027 1.00 14.73 195 LEU A C 1
ATOM 1449 O O . LEU A 1 195 ? 11.439 22.314 24.466 1.00 11.68 195 LEU A O 1
ATOM 1454 N N . GLU A 1 196 ? 10.853 24.480 24.673 1.00 12.31 196 GLU A N 1
ATOM 1455 C CA . GLU A 1 196 ? 10.001 24.426 23.493 1.00 12.26 196 GLU A CA 1
ATOM 1456 C C . GLU A 1 196 ? 10.807 24.215 22.208 1.00 13.39 196 GLU A C 1
ATOM 1457 O O . GLU A 1 196 ? 10.211 23.861 21.178 1.00 11.67 196 GLU A O 1
ATOM 1463 N N . LYS A 1 197 ? 12.136 24.384 22.246 1.00 10.86 197 LYS A N 1
ATOM 1464 C CA . LYS A 1 197 ? 12.984 24.218 21.066 1.00 12.01 197 LYS A CA 1
ATOM 1465 C C . LYS A 1 197 ? 13.680 22.865 21.009 1.00 8.20 197 LYS A C 1
ATOM 1466 O O . LYS A 1 197 ? 14.602 22.692 20.211 1.00 14.03 197 LYS A O 1
ATOM 1472 N N . LEU A 1 198 ? 13.276 21.920 21.837 1.00 9.24 198 LEU A N 1
ATOM 1473 C CA . LEU A 1 198 ? 13.920 20.615 21.880 1.00 10.87 198 LEU A CA 1
ATOM 1474 C C . LEU A 1 198 ? 13.623 19.835 20.597 1.00 11.80 198 LEU A C 1
ATOM 1475 O O . LEU A 1 198 ? 12.563 20.002 20.012 1.00 11.70 198 LEU A O 1
ATOM 1480 N N . PRO A 1 199 ? 14.512 18.915 20.208 1.00 9.04 199 PRO A N 1
ATOM 1481 C CA . PRO A 1 199 ? 14.246 18.069 19.032 1.00 8.25 199 PRO A CA 1
ATOM 1482 C C . PRO A 1 199 ? 13.177 17.019 19.303 1.00 7.90 199 PRO A C 1
ATOM 1483 O O . PRO A 1 199 ? 12.913 16.633 20.445 1.00 6.09 199 PRO A O 1
ATOM 1487 N N . SER A 1 200 ? 12.592 16.516 18.216 1.00 6.08 200 SER A N 1
ATOM 1488 C CA . SER A 1 200 ? 11.587 15.471 18.307 1.00 7.34 200 SER A CA 1
ATOM 1489 C C . SER A 1 200 ? 11.645 14.620 17.038 1.00 5.87 200 SER A C 1
ATOM 1490 O O . SER A 1 200 ? 12.335 14.954 16.066 1.00 7.23 200 SER A O 1
ATOM 1493 N N . MET A 1 201 ? 10.904 13.519 17.056 1.00 7.71 201 MET A N 1
ATOM 1494 C CA . MET A 1 201 ? 10.736 12.671 15.875 1.00 9.62 201 MET A CA 1
ATOM 1495 C C . MET A 1 201 ? 9.372 12.016 15.951 1.00 10.43 201 MET A C 1
ATOM 1496 O O . MET A 1 201 ? 9.018 11.473 17.003 1.00 8.14 201 MET A O 1
ATOM 1501 N N . THR A 1 202 ? 8.603 12.074 14.859 1.00 6.50 202 THR A N 1
ATOM 1502 C CA . THR A 1 202 ? 7.238 11.544 14.896 1.00 7.79 202 THR A CA 1
ATOM 1503 C C . THR A 1 202 ? 7.221 10.059 15.255 1.00 6.10 202 THR A C 1
ATOM 1504 O O . THR A 1 202 ? 8.156 9.314 14.962 1.00 7.81 202 THR A O 1
ATOM 1508 N N . LEU A 1 203 ? 6.104 9.627 15.859 1.00 6.22 203 LEU A N 1
ATOM 1509 C CA . LEU A 1 203 ? 5.955 8.211 16.172 1.00 9.09 203 LEU A CA 1
ATOM 1510 C C . LEU A 1 203 ? 6.049 7.369 14.903 1.00 8.48 203 LEU A C 1
ATOM 1511 O O . LEU A 1 203 ? 6.562 6.243 14.928 1.00 11.43 203 LEU A O 1
ATOM 1516 N N . GLU A 1 204 ? 5.524 7.893 13.794 1.00 10.00 204 GLU A N 1
ATOM 1517 C CA . GLU A 1 204 ? 5.556 7.164 12.537 1.00 10.89 204 GLU A CA 1
ATOM 1518 C C . GLU A 1 204 ? 6.994 6.865 12.114 1.00 12.12 204 GLU A C 1
ATOM 1519 O O . GLU A 1 204 ? 7.322 5.726 11.784 1.00 9.93 204 GLU A O 1
ATOM 1525 N N . LEU A 1 205 ? 7.883 7.862 12.172 1.00 8.39 205 LEU A N 1
ATOM 1526 C CA . LEU A 1 205 ? 9.272 7.621 11.766 1.00 9.08 205 LEU A CA 1
ATOM 1527 C C . LEU A 1 205 ? 10.021 6.756 12.786 1.00 14.57 205 LEU A C 1
ATOM 1528 O O . LEU A 1 205 ? 10.804 5.874 12.402 1.00 8.80 205 LEU A O 1
ATOM 1533 N N . GLN A 1 206 ? 9.800 6.987 14.092 1.00 9.96 206 GLN A N 1
ATOM 1534 C CA . GLN A 1 206 ? 10.429 6.129 15.097 1.00 6.44 206 GLN A CA 1
ATOM 1535 C C . GLN A 1 206 ? 9.998 4.679 14.930 1.00 7.22 206 GLN A C 1
ATOM 1536 O O . GLN A 1 206 ? 10.824 3.762 15.020 1.00 9.02 206 GLN A O 1
ATOM 1542 N N . THR A 1 207 ? 8.706 4.451 14.684 1.00 9.15 207 THR A N 1
ATOM 1543 C CA . THR A 1 207 ? 8.232 3.083 14.489 1.00 10.53 207 THR A CA 1
ATOM 1544 C C . THR A 1 207 ? 8.873 2.453 13.255 1.00 12.74 207 THR A C 1
ATOM 1545 O O . THR A 1 207 ? 9.302 1.289 13.292 1.00 10.28 207 THR A O 1
ATOM 1549 N N . LYS A 1 208 ? 8.971 3.215 12.163 1.00 13.31 208 LYS A N 1
ATOM 1550 C CA . LYS A 1 208 ? 9.636 2.701 10.962 1.00 12.87 208 LYS A CA 1
ATOM 1551 C C . LYS A 1 208 ? 11.092 2.343 11.248 1.00 9.46 208 LYS A C 1
ATOM 1552 O O . LYS A 1 208 ? 11.590 1.311 10.785 1.00 10.78 208 LYS A O 1
ATOM 1558 N N . ALA A 1 209 ? 11.783 3.160 12.039 1.00 7.13 209 ALA A N 1
ATOM 1559 C CA . ALA A 1 209 ? 13.176 2.851 12.337 1.00 8.29 209 ALA A CA 1
ATOM 1560 C C . ALA A 1 209 ? 13.286 1.512 13.057 1.00 12.18 209 ALA A C 1
ATOM 1561 O O . ALA A 1 209 ? 14.127 0.668 12.714 1.00 10.37 209 ALA A O 1
ATOM 1563 N N . VAL A 1 210 ? 12.453 1.304 14.074 1.00 9.91 210 VAL A N 1
ATOM 1564 C CA . VAL A 1 210 ? 12.537 0.054 14.820 1.00 8.73 210 VAL A CA 1
ATOM 1565 C C . VAL A 1 210 ? 12.077 -1.117 13.946 1.00 11.00 210 VAL A C 1
ATOM 1566 O O . VAL A 1 210 ? 12.657 -2.211 13.990 1.00 11.74 210 VAL A O 1
ATOM 1570 N N . ARG A 1 211 ? 11.042 -0.908 13.139 1.00 10.16 211 ARG A N 1
ATOM 1571 C CA . ARG A 1 211 ? 10.648 -1.950 12.187 1.00 11.00 211 ARG A CA 1
ATOM 1572 C C . ARG A 1 211 ? 11.816 -2.342 11.293 1.00 14.17 211 ARG A C 1
ATOM 1573 O O . ARG A 1 211 ? 12.032 -3.539 11.030 1.00 15.47 211 ARG A O 1
ATOM 1581 N N . LEU A 1 212 ? 12.577 -1.352 10.807 1.00 12.96 212 LEU A N 1
ATOM 1582 C CA . LEU A 1 212 ? 13.719 -1.648 9.936 1.00 14.67 212 LEU A CA 1
ATOM 1583 C C . LEU A 1 212 ? 14.793 -2.452 10.653 1.00 16.95 212 LEU A C 1
ATOM 1584 O O . LEU A 1 212 ? 15.419 -3.338 10.050 1.00 13.98 212 LEU A O 1
ATOM 1589 N N . ILE A 1 213 ? 15.033 -2.162 11.933 1.00 13.46 213 ILE A N 1
ATOM 1590 C CA . ILE A 1 213 ? 15.995 -2.951 12.688 1.00 14.80 213 ILE A CA 1
ATOM 1591 C C . ILE A 1 213 ? 15.521 -4.399 12.773 1.00 16.88 213 ILE A C 1
ATOM 1592 O O . ILE A 1 213 ? 16.273 -5.332 12.476 1.00 15.80 213 ILE A O 1
ATOM 1597 N N . LEU A 1 214 ? 14.243 -4.589 13.127 1.00 9.02 214 LEU A N 1
ATOM 1598 C CA . LEU A 1 214 ? 13.679 -5.934 13.264 1.00 12.26 214 LEU A CA 1
ATOM 1599 C C . LEU A 1 214 ? 13.703 -6.702 11.944 1.00 20.80 214 LEU A C 1
ATOM 1600 O O . LEU A 1 214 ? 13.931 -7.918 11.929 1.00 20.00 214 LEU A O 1
ATOM 1605 N N . GLU A 1 215 ? 13.411 -6.019 10.838 1.00 15.64 215 GLU A N 1
ATOM 1606 C CA . GLU A 1 215 ? 13.356 -6.642 9.519 1.00 16.15 215 GLU A CA 1
ATOM 1607 C C . GLU A 1 215 ? 14.721 -7.046 9.000 1.00 24.43 215 GLU A C 1
ATOM 1608 O O . GLU A 1 215 ? 14.802 -7.837 8.056 1.00 24.15 215 GLU A O 1
ATOM 1614 N N . ASN A 1 216 ? 15.784 -6.452 9.531 1.00 21.80 216 ASN A N 1
ATOM 1615 C CA . ASN A 1 216 ? 17.132 -6.646 9.019 1.00 23.87 216 ASN A CA 1
ATOM 1616 C C . ASN A 1 216 ? 18.044 -7.318 10.039 1.00 21.94 216 ASN A C 1
ATOM 1617 O O . ASN A 1 216 ? 19.274 -7.295 9.886 1.00 18.87 216 ASN A O 1
ATOM 1622 N N . LEU A 1 217 ? 17.460 -7.967 11.046 1.00 18.95 217 LEU A N 1
ATOM 1623 C CA . LEU A 1 217 ? 18.248 -8.436 12.184 1.00 18.98 217 LEU A CA 1
ATOM 1624 C C . LEU A 1 217 ? 19.353 -9.389 11.755 1.00 24.82 217 LEU A C 1
ATOM 1625 O O . LEU A 1 217 ? 20.439 -9.372 12.347 1.00 22.87 217 LEU A O 1
ATOM 1630 N N . LYS A 1 218 ? 19.098 -10.201 10.708 1.00 25.13 218 LYS A N 1
ATOM 1631 C CA . LYS A 1 218 ? 20.071 -11.187 10.245 1.00 28.16 218 LYS A CA 1
ATOM 1632 C C . LYS A 1 218 ? 21.411 -10.531 9.905 1.00 26.83 218 LYS A C 1
ATOM 1633 O O . LYS A 1 218 ? 22.476 -11.150 10.051 1.00 33.06 218 LYS A O 1
ATOM 1639 N N . GLU A 1 219 ? 21.385 -9.254 9.521 1.00 22.08 219 GLU A N 1
ATOM 1640 C CA . GLU A 1 219 ? 22.587 -8.567 9.074 1.00 29.14 219 GLU A CA 1
ATOM 1641 C C . GLU A 1 219 ? 23.429 -8.030 10.220 1.00 28.11 219 GLU A C 1
ATOM 1642 O O . GLU A 1 219 ? 24.539 -7.546 9.977 1.00 26.99 219 GLU A O 1
ATOM 1648 N N . PHE A 1 220 ? 22.936 -8.101 11.448 1.00 18.86 220 PHE A N 1
ATOM 1649 C CA . PHE A 1 220 ? 23.581 -7.468 12.584 1.00 21.57 220 PHE A CA 1
ATOM 1650 C C . PHE A 1 220 ? 24.090 -8.443 13.634 1.00 21.22 220 PHE A C 1
ATOM 1651 O O . PHE A 1 220 ? 24.749 -8.008 14.582 1.00 23.11 220 PHE A O 1
ATOM 1659 N N . ILE A 1 221 ? 23.808 -9.734 13.508 1.00 23.56 221 ILE A N 1
ATOM 1660 C CA . ILE A 1 221 ? 24.225 -10.700 14.524 1.00 26.90 221 ILE A CA 1
ATOM 1661 C C . ILE A 1 221 ? 25.069 -11.823 13.921 1.00 39.84 221 ILE A C 1
ATOM 1662 O O . ILE A 1 221 ? 25.142 -11.964 12.700 1.00 43.94 221 ILE A O 1
ATOM 1667 N N . LYS B 1 13 ? -11.300 32.388 -2.668 1.00 56.94 13 LYS B N 1
ATOM 1668 C CA . LYS B 1 13 ? -12.720 32.447 -2.341 1.00 60.44 13 LYS B CA 1
ATOM 1669 C C . LYS B 1 13 ? -12.991 33.680 -1.493 1.00 70.68 13 LYS B C 1
ATOM 1670 O O . LYS B 1 13 ? -14.081 34.260 -1.534 1.00 95.47 13 LYS B O 1
ATOM 1676 N N . LYS B 1 14 ? -11.990 34.074 -0.715 1.00 48.17 14 LYS B N 1
ATOM 1677 C CA . LYS B 1 14 ? -12.027 35.375 -0.066 1.00 52.44 14 LYS B CA 1
ATOM 1678 C C . LYS B 1 14 ? -10.605 35.895 0.117 1.00 38.17 14 LYS B C 1
ATOM 1679 O O . LYS B 1 14 ? -10.210 36.849 -0.555 1.00 41.50 14 LYS B O 1
ATOM 1685 N N . LEU B 1 15 ? -9.824 35.294 1.011 1.00 29.73 15 LEU B N 1
ATOM 1686 C CA . LEU B 1 15 ? -8.447 35.739 1.211 1.00 33.50 15 LEU B CA 1
ATOM 1687 C C . LEU B 1 15 ? -7.536 35.251 0.095 1.00 23.96 15 LEU B C 1
ATOM 1688 O O . LEU B 1 15 ? -7.432 34.048 -0.154 1.00 28.76 15 LEU B O 1
ATOM 1693 N N . SER B 1 16 ? -6.806 36.172 -0.511 1.00 22.30 16 SER B N 1
ATOM 1694 C CA . SER B 1 16 ? -5.812 35.816 -1.510 1.00 20.88 16 SER B CA 1
ATOM 1695 C C . SER B 1 16 ? -4.482 35.593 -0.797 1.00 17.75 16 SER B C 1
ATOM 1696 O O . SER B 1 16 ? -3.918 36.532 -0.227 1.00 21.35 16 SER B O 1
ATOM 1699 N N . VAL B 1 17 ? -3.974 34.364 -0.847 1.00 17.37 17 VAL B N 1
ATOM 1700 C CA . VAL B 1 17 ? -2.803 33.971 -0.067 1.00 20.75 17 VAL B CA 1
ATOM 1701 C C . VAL B 1 17 ? -1.708 33.520 -1.020 1.00 13.98 17 VAL B C 1
ATOM 1702 O O . VAL B 1 17 ? -1.936 32.653 -1.870 1.00 17.93 17 VAL B O 1
ATOM 1706 N N . LEU B 1 18 ? -0.514 34.095 -0.854 1.00 13.56 18 LEU B N 1
ATOM 1707 C CA . LEU B 1 18 ? 0.669 33.675 -1.592 1.00 12.62 18 LEU B CA 1
ATOM 1708 C C . LEU B 1 18 ? 1.535 32.819 -0.670 1.00 17.71 18 LEU B C 1
ATOM 1709 O O . LEU B 1 18 ? 2.095 33.337 0.300 1.00 17.76 18 LEU B O 1
ATOM 1714 N N . LEU B 1 19 ? 1.674 31.526 -1.001 1.00 16.91 19 LEU B N 1
ATOM 1715 C CA . LEU B 1 19 ? 2.552 30.595 -0.286 1.00 14.38 19 LEU B CA 1
ATOM 1716 C C . LEU B 1 19 ? 3.819 30.370 -1.101 1.00 11.42 19 LEU B C 1
ATOM 1717 O O . LEU B 1 19 ? 3.758 29.843 -2.225 1.00 16.26 19 LEU B O 1
ATOM 1722 N N . THR B 1 20 ? 4.968 30.733 -0.532 1.00 11.21 20 THR B N 1
ATOM 1723 C CA . THR B 1 20 ? 6.231 30.613 -1.248 1.00 12.78 20 THR B CA 1
ATOM 1724 C C . THR B 1 20 ? 7.174 29.641 -0.558 1.00 20.05 20 THR B C 1
ATOM 1725 O O . THR B 1 20 ? 7.101 29.415 0.658 1.00 15.74 20 THR B O 1
ATOM 1729 N N . GLY B 1 21 ? 8.070 29.068 -1.366 1.00 13.70 21 GLY B N 1
ATOM 1730 C CA . GLY B 1 21 ? 9.169 28.277 -0.893 1.00 13.02 21 GLY B CA 1
ATOM 1731 C C . GLY B 1 21 ? 10.436 28.658 -1.669 1.00 15.92 21 GLY B C 1
ATOM 1732 O O . GLY B 1 21 ? 10.391 29.525 -2.539 1.00 20.00 21 GLY B O 1
ATOM 1733 N N . PHE B 1 22 ? 11.516 27.989 -1.321 1.00 13.65 22 PHE B N 1
ATOM 1734 C CA . PHE B 1 22 ? 12.809 28.220 -1.962 1.00 18.06 22 PHE B CA 1
ATOM 1735 C C . PHE B 1 22 ? 13.349 26.933 -2.559 1.00 26.51 22 PHE B C 1
ATOM 1736 O O . PHE B 1 22 ? 13.060 25.827 -2.081 1.00 17.31 22 PHE B O 1
ATOM 1744 N N . GLU B 1 23 ? 14.144 27.106 -3.611 1.00 19.03 23 GLU B N 1
ATOM 1745 C CA . GLU B 1 23 ? 14.884 26.016 -4.228 1.00 19.78 23 GLU B CA 1
ATOM 1746 C C . GLU B 1 23 ? 15.971 25.489 -3.290 1.00 17.34 23 GLU B C 1
ATOM 1747 O O . GLU B 1 23 ? 16.380 26.175 -2.341 1.00 18.92 23 GLU B O 1
ATOM 1753 N N . PRO B 1 24 ? 16.482 24.283 -3.562 1.00 20.95 24 PRO B N 1
ATOM 1754 C CA . PRO B 1 24 ? 17.597 23.754 -2.757 1.00 22.49 24 PRO B CA 1
ATOM 1755 C C . PRO B 1 24 ? 18.832 24.635 -2.872 1.00 28.58 24 PRO B C 1
ATOM 1756 O O . PRO B 1 24 ? 19.048 25.317 -3.875 1.00 24.33 24 PRO B O 1
ATOM 1760 N N . PHE B 1 25 ? 19.648 24.620 -1.823 1.00 21.27 25 PHE B N 1
ATOM 1761 C CA . PHE B 1 25 ? 20.845 25.448 -1.784 1.00 18.77 25 PHE B CA 1
ATOM 1762 C C . PHE B 1 25 ? 21.846 24.831 -0.819 1.00 27.94 25 PHE B C 1
ATOM 1763 O O . PHE B 1 25 ? 21.535 23.890 -0.083 1.00 24.81 25 PHE B O 1
ATOM 1771 N N . GLY B 1 26 ? 23.067 25.363 -0.849 1.00 24.22 26 GLY B N 1
ATOM 1772 C CA . GLY B 1 26 ? 24.075 24.950 0.115 1.00 27.02 26 GLY B CA 1
ATOM 1773 C C . GLY B 1 26 ? 24.471 23.493 0.023 1.00 35.19 26 GLY B C 1
ATOM 1774 O O . GLY B 1 26 ? 24.912 22.909 1.022 1.00 38.37 26 GLY B O 1
ATOM 1775 N N . GLY B 1 27 ? 24.314 22.881 -1.146 1.00 32.20 27 GLY B N 1
ATOM 1776 C CA . GLY B 1 27 ? 24.662 21.492 -1.315 1.00 34.12 27 GLY B CA 1
ATOM 1777 C C . GLY B 1 27 ? 23.550 20.500 -1.068 1.00 27.88 27 GLY B C 1
ATOM 1778 O O . GLY B 1 27 ? 23.764 19.304 -1.272 1.00 29.42 27 GLY B O 1
ATOM 1779 N N . GLU B 1 28 ? 22.377 20.945 -0.628 1.00 21.49 28 GLU B N 1
ATOM 1780 C CA . GLU B 1 28 ? 21.245 20.043 -0.459 1.00 21.35 28 GLU B CA 1
ATOM 1781 C C . GLU B 1 28 ? 20.609 19.680 -1.795 1.00 29.15 28 GLU B C 1
ATOM 1782 O O . GLU B 1 28 ? 20.628 20.461 -2.750 1.00 31.33 28 GLU B O 1
ATOM 1788 N N . LYS B 1 29 ? 20.000 18.495 -1.837 1.00 21.07 29 LYS B N 1
ATOM 1789 C CA . LYS B 1 29 ? 19.257 18.047 -2.997 1.00 26.05 29 LYS B CA 1
ATOM 1790 C C . LYS B 1 29 ? 17.785 18.398 -2.898 1.00 24.71 29 LYS B C 1
ATOM 1791 O O . LYS B 1 29 ? 17.099 18.397 -3.923 1.00 20.83 29 LYS B O 1
ATOM 1797 N N . VAL B 1 30 ? 17.305 18.769 -1.705 1.00 22.10 30 VAL B N 1
ATOM 1798 C CA . VAL B 1 30 ? 15.911 19.146 -1.473 1.00 15.30 30 VAL B CA 1
ATOM 1799 C C . VAL B 1 30 ? 15.888 20.367 -0.558 1.00 12.13 30 VAL B C 1
ATOM 1800 O O . VAL B 1 30 ? 16.891 20.741 0.050 1.00 17.34 30 VAL B O 1
ATOM 1804 N N . ASN B 1 31 ? 14.723 20.999 -0.490 1.00 13.78 31 ASN B N 1
ATOM 1805 C CA . ASN B 1 31 ? 14.447 22.094 0.427 1.00 13.76 31 ASN B CA 1
ATOM 1806 C C . ASN B 1 31 ? 13.064 21.820 1.001 1.00 18.42 31 ASN B C 1
ATOM 1807 O O . ASN B 1 31 ? 12.102 21.699 0.235 1.00 17.58 31 ASN B O 1
ATOM 1812 N N . PRO B 1 32 ? 12.920 21.703 2.329 1.00 15.74 32 PRO B N 1
ATOM 1813 C CA . PRO B 1 32 ? 11.585 21.407 2.889 1.00 17.69 32 PRO B CA 1
ATOM 1814 C C . PRO B 1 32 ? 10.523 22.407 2.464 1.00 11.33 32 PRO B C 1
ATOM 1815 O O . PRO B 1 32 ? 9.366 22.042 2.260 1.00 12.19 32 PRO B O 1
ATOM 1819 N N . SER B 1 33 ? 10.892 23.683 2.344 1.00 14.58 33 SER B N 1
ATOM 1820 C CA . SER B 1 33 ? 9.952 24.718 1.912 1.00 16.47 33 SER B CA 1
ATOM 1821 C C . SER B 1 33 ? 9.393 24.411 0.524 1.00 16.53 33 SER B C 1
ATOM 1822 O O . SER B 1 33 ? 8.173 24.526 0.293 1.00 15.19 33 SER B O 1
ATOM 1825 N N . MET B 1 34 ? 10.263 24.028 -0.414 1.00 13.00 34 MET B N 1
ATOM 1826 C CA . MET B 1 34 ? 9.808 23.653 -1.747 1.00 17.95 34 MET B CA 1
ATOM 1827 C C . MET B 1 34 ? 8.889 22.429 -1.712 1.00 16.49 34 MET B C 1
ATOM 1828 O O . MET B 1 34 ? 7.872 22.385 -2.415 1.00 18.19 34 MET B O 1
ATOM 1833 N N . ARG B 1 35 ? 9.247 21.404 -0.918 1.00 14.87 35 ARG B N 1
ATOM 1834 C CA . ARG B 1 35 ? 8.428 20.193 -0.877 1.00 16.99 35 ARG B CA 1
ATOM 1835 C C . ARG B 1 35 ? 7.040 20.471 -0.312 1.00 16.88 35 ARG B C 1
ATOM 1836 O O . ARG B 1 35 ? 6.057 19.878 -0.764 1.00 16.69 35 ARG B O 1
ATOM 1844 N N . ILE B 1 36 ? 6.942 21.327 0.714 1.00 14.55 36 ILE B N 1
ATOM 1845 C CA . ILE B 1 36 ? 5.636 21.641 1.284 1.00 12.29 36 ILE B CA 1
ATOM 1846 C C . ILE B 1 36 ? 4.770 22.368 0.256 1.00 15.15 36 ILE B C 1
ATOM 1847 O O . ILE B 1 36 ? 3.581 22.083 0.115 1.00 18.90 36 ILE B O 1
ATOM 1852 N N . VAL B 1 37 ? 5.360 23.336 -0.440 1.00 15.09 37 VAL B N 1
ATOM 1853 C CA . VAL B 1 37 ? 4.604 24.110 -1.425 1.00 14.87 37 VAL B CA 1
ATOM 1854 C C . VAL B 1 37 ? 4.106 23.202 -2.536 1.00 18.74 37 VAL B C 1
ATOM 1855 O O . VAL B 1 37 ? 2.929 23.265 -2.932 1.00 19.79 37 VAL B O 1
ATOM 1859 N N . LYS B 1 38 ? 4.944 22.284 -3.022 1.00 18.06 38 LYS B N 1
ATOM 1860 C CA . LYS B 1 38 ? 4.474 21.351 -4.038 1.00 22.83 38 LYS B CA 1
ATOM 1861 C C . LYS B 1 38 ? 3.316 20.506 -3.511 1.00 27.07 38 LYS B C 1
ATOM 1862 O O . LYS B 1 38 ? 2.264 20.401 -4.142 1.00 22.50 38 LYS B O 1
ATOM 1868 N N . ARG B 1 39 ? 3.463 19.993 -2.292 1.00 19.40 39 ARG B N 1
ATOM 1869 C CA . ARG B 1 39 ? 2.416 19.152 -1.717 1.00 22.45 39 ARG B CA 1
ATOM 1870 C C . ARG B 1 39 ? 1.102 19.908 -1.565 1.00 21.36 39 ARG B C 1
ATOM 1871 O O . ARG B 1 39 ? 0.023 19.329 -1.757 1.00 26.97 39 ARG B O 1
ATOM 1879 N N . LEU B 1 40 ? 1.157 21.179 -1.161 1.00 20.61 40 LEU B N 1
ATOM 1880 C CA . LEU B 1 40 ? -0.057 21.956 -0.925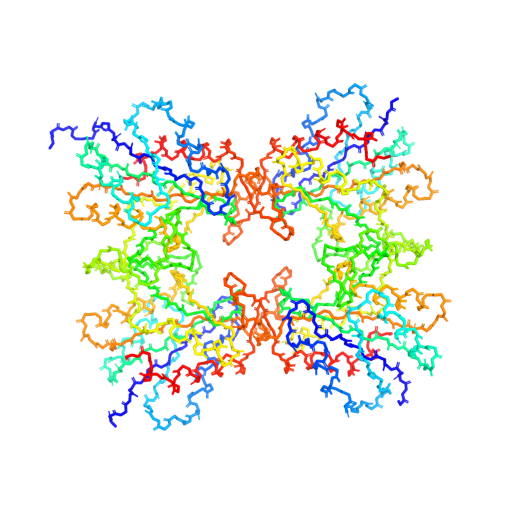 1.00 20.76 40 LEU B CA 1
ATOM 1881 C C . LEU B 1 40 ? -0.594 22.696 -2.161 1.00 22.32 40 LEU B C 1
ATOM 1882 O O . LEU B 1 40 ? -1.709 23.226 -2.100 1.00 21.72 40 LEU B O 1
ATOM 1887 N N . SER B 1 41 ? 0.155 22.756 -3.261 1.00 23.76 41 SER B N 1
ATOM 1888 C CA . SER B 1 41 ? -0.288 23.515 -4.431 1.00 24.17 41 SER B CA 1
ATOM 1889 C C . SER B 1 41 ? -1.610 23.040 -5.051 1.00 40.59 41 SER B C 1
ATOM 1890 O O . SER B 1 41 ? -2.226 23.814 -5.786 1.00 48.01 41 SER B O 1
ATOM 1893 N N . LYS B 1 42 ? -2.034 21.809 -4.811 1.00 38.47 42 LYS B N 1
ATOM 1894 C CA . LYS B 1 42 ? -3.332 21.276 -5.215 1.00 59.76 42 LYS B CA 1
ATOM 1895 C C . LYS B 1 42 ? -4.415 21.438 -4.130 1.00 48.24 42 LYS B C 1
ATOM 1896 O O . LYS B 1 42 ? -5.590 21.216 -4.409 1.00 48.29 42 LYS B O 1
ATOM 1902 N N . ALA B 1 43 ? -4.076 21.858 -2.912 1.00 41.40 43 ALA B N 1
ATOM 1903 C CA . ALA B 1 43 ? -5.007 21.805 -1.782 1.00 44.82 43 ALA B CA 1
ATOM 1904 C C . ALA B 1 43 ? -5.991 22.963 -1.891 1.00 54.86 43 ALA B C 1
ATOM 1905 O O . ALA B 1 43 ? -5.589 24.104 -2.138 1.00 54.42 43 ALA B O 1
ATOM 1907 N N . VAL B 1 44 ? -7.281 22.658 -1.732 1.00 48.04 44 VAL B N 1
ATOM 1908 C CA . VAL B 1 44 ? -8.373 23.633 -1.795 1.00 48.21 44 VAL B CA 1
ATOM 1909 C C . VAL B 1 44 ? -8.767 23.970 -0.354 1.00 39.87 44 VAL B C 1
ATOM 1910 O O . VAL B 1 44 ? -8.975 23.063 0.463 1.00 45.71 44 VAL B O 1
ATOM 1914 N N . PHE B 1 45 ? -8.886 25.255 -0.026 1.00 46.19 45 PHE B N 1
ATOM 1915 C CA . PHE B 1 45 ? -9.348 25.710 1.291 1.00 45.79 45 PHE B CA 1
ATOM 1916 C C . PHE B 1 45 ? -10.619 26.542 1.125 1.00 55.15 45 PHE B C 1
ATOM 1917 O O . PHE B 1 45 ? -10.628 27.483 0.320 1.00 56.68 45 PHE B O 1
ATOM 1925 N N . PRO B 1 46 ? -11.692 26.255 1.869 1.00 67.01 46 PRO B N 1
ATOM 1926 C CA . PRO B 1 46 ? -12.984 26.894 1.547 1.00 66.06 46 PRO B CA 1
ATOM 1927 C C . PRO B 1 46 ? -12.970 28.406 1.669 1.00 60.35 46 PRO B C 1
ATOM 1928 O O . PRO B 1 46 ? -13.851 29.071 1.109 1.00 63.61 46 PRO B O 1
ATOM 1932 N N . HIS B 1 47 ? -11.996 28.967 2.374 1.00 40.28 47 HIS B N 1
ATOM 1933 C CA . HIS B 1 47 ? -11.954 30.384 2.698 1.00 34.65 47 HIS B CA 1
ATOM 1934 C C . HIS B 1 47 ? -10.807 31.117 2.015 1.00 33.92 47 HIS B C 1
ATOM 1935 O O . HIS B 1 47 ? -10.585 32.302 2.302 1.00 35.46 47 HIS B O 1
ATOM 1942 N N . ILE B 1 48 ? -10.052 30.452 1.142 1.00 28.53 48 ILE B N 1
ATOM 1943 C CA . ILE B 1 48 ? -8.845 31.064 0.609 1.00 23.90 48 ILE B CA 1
ATOM 1944 C C . ILE B 1 48 ? -8.667 30.770 -0.867 1.00 29.62 48 ILE B C 1
ATOM 1945 O O . ILE B 1 48 ? -8.980 29.675 -1.349 1.00 26.30 48 ILE B O 1
ATOM 1950 N N . SER B 1 49 ? -8.079 31.738 -1.572 1.00 17.66 49 SER B N 1
ATOM 1951 C CA . SER B 1 49 ? -7.633 31.570 -2.948 1.00 21.86 49 SER B CA 1
ATOM 1952 C C . SER B 1 49 ? -6.106 31.439 -2.918 1.00 22.62 49 SER B C 1
ATOM 1953 O O . SER B 1 49 ? -5.390 32.432 -2.736 1.00 20.82 49 SER B O 1
ATOM 1956 N N . LEU B 1 50 ? -5.607 30.218 -3.106 1.00 19.55 50 LEU B N 1
ATOM 1957 C CA . LEU B 1 50 ? -4.204 29.896 -2.848 1.00 26.35 50 LEU B CA 1
ATOM 1958 C C . LEU B 1 50 ? -3.331 30.071 -4.084 1.00 18.59 50 LEU B C 1
ATOM 1959 O O . LEU B 1 50 ? -3.548 29.406 -5.105 1.00 24.46 50 LEU B O 1
ATOM 1964 N N . HIS B 1 51 ? -2.335 30.953 -3.985 1.00 16.13 51 HIS B N 1
ATOM 1965 C CA . HIS B 1 51 ? -1.240 31.044 -4.948 1.00 18.19 51 HIS B CA 1
ATOM 1966 C C . HIS B 1 51 ? 0.008 30.355 -4.407 1.00 20.85 51 HIS B C 1
ATOM 1967 O O . HIS B 1 51 ? 0.299 30.436 -3.209 1.00 19.13 51 HIS B O 1
ATOM 1974 N N . THR B 1 52 ? 0.770 29.702 -5.286 1.00 19.19 52 THR B N 1
ATOM 1975 C CA . THR B 1 52 ? 2.046 29.125 -4.866 1.00 20.50 52 THR B CA 1
ATOM 1976 C C . THR B 1 52 ? 3.170 29.609 -5.766 1.00 26.39 52 THR B C 1
ATOM 1977 O O . THR B 1 52 ? 2.959 29.932 -6.940 1.00 23.37 52 THR B O 1
ATOM 1981 N N . LEU B 1 53 ? 4.377 29.650 -5.206 1.00 15.56 53 LEU B N 1
ATOM 1982 C CA . LEU B 1 53 ? 5.529 30.169 -5.938 1.00 17.66 53 LEU B CA 1
ATOM 1983 C C . LEU B 1 53 ? 6.815 29.662 -5.306 1.00 22.01 53 LEU B C 1
ATOM 1984 O O . LEU B 1 53 ? 6.973 29.738 -4.083 1.00 17.32 53 LEU B O 1
ATOM 1989 N N . ILE B 1 54 ? 7.720 29.126 -6.123 1.00 20.03 54 ILE B N 1
ATOM 1990 C CA . ILE B 1 54 ? 9.054 28.735 -5.668 1.00 19.56 54 ILE B CA 1
ATOM 1991 C C . ILE B 1 54 ? 10.033 29.825 -6.075 1.00 28.16 54 ILE B C 1
ATOM 1992 O O . ILE B 1 54 ? 10.121 30.175 -7.257 1.00 22.48 54 ILE B O 1
ATOM 1997 N N . LEU B 1 55 ? 10.783 30.351 -5.108 1.00 15.47 55 LEU B N 1
ATOM 1998 C CA . LEU B 1 55 ? 11.722 31.440 -5.343 1.00 18.34 55 LEU B CA 1
ATOM 1999 C C . LEU B 1 55 ? 13.137 30.905 -5.451 1.00 22.33 55 LEU B C 1
ATOM 2000 O O . LEU B 1 55 ? 13.474 29.879 -4.842 1.00 20.74 55 LEU B O 1
ATOM 2005 N N . PRO B 1 56 ? 13.978 31.573 -6.234 1.00 23.67 56 PRO B N 1
ATOM 2006 C CA . PRO B 1 56 ? 15.391 31.187 -6.301 1.00 20.64 56 PRO B CA 1
ATOM 2007 C C . PRO B 1 56 ? 16.140 31.663 -5.071 1.00 18.01 56 PRO B C 1
ATOM 2008 O O . PRO B 1 56 ? 15.830 32.709 -4.500 1.00 20.02 56 PRO B O 1
ATOM 2012 N N . VAL B 1 57 ? 17.177 30.911 -4.699 1.00 20.69 57 VAL B N 1
ATOM 2013 C CA . VAL B 1 57 ? 18.029 31.349 -3.598 1.00 23.85 57 VAL B CA 1
ATOM 2014 C C . VAL B 1 57 ? 19.064 32.303 -4.183 1.00 21.74 57 VAL B C 1
ATOM 2015 O O . VAL B 1 57 ? 20.227 31.939 -4.399 1.00 21.28 57 VAL B O 1
ATOM 2019 N N . SER B 1 58 ? 18.640 33.546 -4.400 1.00 25.21 58 SER B N 1
ATOM 2020 C CA . SER B 1 58 ? 19.429 34.539 -5.113 1.00 26.45 58 SER B CA 1
ATOM 2021 C C . SER B 1 58 ? 19.112 35.931 -4.590 1.00 14.80 58 SER B C 1
ATOM 2022 O O . SER B 1 58 ? 17.950 36.348 -4.582 1.00 26.33 58 SER B O 1
ATOM 2025 N N . TYR B 1 59 ? 20.156 36.657 -4.183 1.00 21.01 59 TYR B N 1
ATOM 2026 C CA . TYR B 1 59 ? 19.960 38.009 -3.675 1.00 21.42 59 TYR B CA 1
ATOM 2027 C C . TYR B 1 59 ? 19.240 38.866 -4.703 1.00 32.65 59 TYR B C 1
ATOM 2028 O O . TYR B 1 59 ? 18.326 39.630 -4.365 1.00 24.83 59 TYR B O 1
ATOM 2037 N N . GLN B 1 60 ? 19.598 38.705 -5.976 1.00 30.84 60 GLN B N 1
ATOM 2038 C CA . GLN B 1 60 ? 19.052 39.577 -7.010 1.00 35.04 60 GLN B CA 1
ATOM 2039 C C . GLN B 1 60 ? 17.680 39.105 -7.464 1.00 23.04 60 GLN B C 1
ATOM 2040 O O . GLN B 1 60 ? 16.716 39.879 -7.466 1.00 26.59 60 GLN B O 1
ATOM 2046 N N . LYS B 1 61 ? 17.561 37.823 -7.793 1.00 21.62 61 LYS B N 1
ATOM 2047 C CA . LYS B 1 61 ? 16.360 37.348 -8.457 1.00 25.76 61 LYS B CA 1
ATOM 2048 C C . LYS B 1 61 ? 15.222 37.024 -7.496 1.00 26.43 61 LYS B C 1
ATOM 2049 O O . LYS B 1 61 ? 14.060 37.041 -7.920 1.00 21.14 61 LYS B O 1
ATOM 2055 N N . SER B 1 62 ? 15.514 36.713 -6.224 1.00 26.89 62 SER B N 1
ATOM 2056 C CA . SER B 1 62 ? 14.424 36.366 -5.305 1.00 24.99 62 SER B CA 1
ATOM 2057 C C . SER B 1 62 ? 13.383 37.475 -5.255 1.00 19.99 62 SER B C 1
ATOM 2058 O O . SER B 1 62 ? 12.190 37.230 -5.447 1.00 21.03 62 SER B O 1
ATOM 2061 N N . THR B 1 63 ? 13.812 38.704 -4.989 1.00 20.16 63 THR B N 1
ATOM 2062 C CA . THR B 1 63 ? 12.837 39.774 -4.856 1.00 19.22 63 THR B CA 1
ATOM 2063 C C . THR B 1 63 ? 12.349 40.261 -6.211 1.00 28.99 63 THR B C 1
ATOM 2064 O O . THR B 1 63 ? 11.260 40.844 -6.291 1.00 22.94 63 THR B O 1
ATOM 2068 N N . GLU B 1 64 ? 13.119 40.022 -7.273 1.00 22.86 64 GLU B N 1
ATOM 2069 C CA . GLU B 1 64 ? 12.607 40.312 -8.610 1.00 36.69 64 GLU B CA 1
ATOM 2070 C C . GLU B 1 64 ? 11.424 39.411 -8.940 1.00 21.80 64 GLU B C 1
ATOM 2071 O O . GLU B 1 64 ? 10.360 39.895 -9.347 1.00 24.94 64 GLU B O 1
ATOM 2077 N N . VAL B 1 65 ? 11.592 38.092 -8.757 1.00 22.43 65 VAL B N 1
ATOM 2078 C CA . VAL B 1 65 ? 10.494 37.156 -8.997 1.00 20.06 65 VAL B CA 1
ATOM 2079 C C . VAL B 1 65 ? 9.310 37.484 -8.103 1.00 24.73 65 VAL B C 1
ATOM 2080 O O . VAL B 1 65 ? 8.152 37.499 -8.548 1.00 21.05 65 VAL B O 1
ATOM 2084 N N . LEU B 1 66 ? 9.577 37.768 -6.826 1.00 22.44 66 LEU B N 1
ATOM 2085 C CA . LEU B 1 66 ? 8.490 38.089 -5.909 1.00 21.25 66 LEU B CA 1
ATOM 2086 C C . LEU B 1 66 ? 7.781 39.380 -6.312 1.00 23.21 66 LEU B C 1
ATOM 2087 O O . LEU B 1 66 ? 6.547 39.441 -6.344 1.00 20.92 66 LEU B O 1
ATOM 2092 N N . GLU B 1 67 ? 8.546 40.427 -6.635 1.00 24.19 67 GLU B N 1
ATOM 2093 C CA . GLU B 1 67 ? 7.916 41.692 -7.010 1.00 26.14 67 GLU B CA 1
ATOM 2094 C C . GLU B 1 67 ? 7.044 41.517 -8.245 1.00 25.14 67 GLU B C 1
ATOM 2095 O O . GLU B 1 67 ? 5.936 42.070 -8.320 1.00 23.35 67 GLU B O 1
ATOM 2101 N N . GLU B 1 68 ? 7.511 40.726 -9.206 1.00 25.49 68 GLU B N 1
ATOM 2102 C CA . GLU B 1 68 ? 6.709 40.505 -10.402 1.00 31.10 68 GLU B CA 1
ATOM 2103 C C . GLU B 1 68 ? 5.399 39.812 -10.066 1.00 36.67 68 GLU B C 1
ATOM 2104 O O . GLU B 1 68 ? 4.350 40.171 -10.611 1.00 26.97 68 GLU B O 1
ATOM 2110 N N . TYR B 1 69 ? 5.413 38.893 -9.098 1.00 26.82 69 TYR B N 1
ATOM 2111 C CA . TYR B 1 69 ? 4.172 38.229 -8.726 1.00 22.23 69 TYR B CA 1
ATOM 2112 C C . TYR B 1 69 ? 3.221 39.198 -8.038 1.00 18.16 69 TYR B C 1
ATOM 2113 O O . TYR B 1 69 ? 2.017 39.186 -8.308 1.00 23.42 69 TYR B O 1
ATOM 2122 N N . TYR B 1 70 ? 3.739 40.045 -7.143 1.00 18.60 70 TYR B N 1
ATOM 2123 C CA . TYR B 1 70 ? 2.895 41.033 -6.486 1.00 18.91 70 TYR B CA 1
ATOM 2124 C C . TYR B 1 70 ? 2.320 42.022 -7.490 1.00 27.80 70 TYR B C 1
ATOM 2125 O O . TYR B 1 70 ? 1.157 42.442 -7.369 1.00 23.33 70 TYR B O 1
ATOM 2134 N N . LYS B 1 71 ? 3.124 42.414 -8.482 1.00 25.29 71 LYS B N 1
ATOM 2135 C CA . LYS B 1 71 ? 2.664 43.404 -9.457 1.00 37.26 71 LYS B CA 1
ATOM 2136 C C . LYS B 1 71 ? 1.487 42.881 -10.278 1.00 31.38 71 LYS B C 1
ATOM 2137 O O . LYS B 1 71 ? 0.547 43.619 -10.584 1.00 40.29 71 LYS B O 1
ATOM 2143 N N . THR B 1 72 ? 1.479 41.598 -10.581 1.00 28.65 72 THR B N 1
ATOM 2144 C CA . THR B 1 72 ? 0.467 41.034 -11.481 1.00 25.37 72 THR B CA 1
ATOM 2145 C C . THR B 1 72 ? -0.672 40.350 -10.729 1.00 36.55 72 THR B C 1
ATOM 2146 O O . THR B 1 72 ? -1.649 39.916 -11.356 1.00 26.20 72 THR B O 1
ATOM 2150 N N . ASN B 1 73 ? -0.605 40.293 -9.402 1.00 28.44 73 ASN B N 1
ATOM 2151 C CA . ASN B 1 73 ? -1.624 39.614 -8.615 1.00 28.95 73 ASN B CA 1
ATOM 2152 C C . ASN B 1 73 ? -1.956 40.382 -7.353 1.00 32.06 73 ASN B C 1
ATOM 2153 O O . ASN B 1 73 ? -1.074 40.929 -6.682 1.00 42.27 73 ASN B O 1
ATOM 2158 N N . ASN B 1 74 ? -3.232 40.352 -7.008 1.00 23.02 74 ASN B N 1
ATOM 2159 C CA . ASN B 1 74 ? -3.741 40.983 -5.802 1.00 23.64 74 ASN B CA 1
ATOM 2160 C C . ASN B 1 74 ? -3.610 39.986 -4.651 1.00 29.86 74 ASN B C 1
ATOM 2161 O O . ASN B 1 74 ? -4.442 39.090 -4.505 1.00 35.29 74 ASN B O 1
ATOM 2166 N N . ILE B 1 75 ? -2.572 40.137 -3.827 1.00 23.85 75 ILE B N 1
ATOM 2167 C CA . ILE B 1 75 ? -2.307 39.228 -2.707 1.00 19.43 75 ILE B CA 1
ATOM 2168 C C . ILE B 1 75 ? -2.685 39.918 -1.407 1.00 21.58 75 ILE B C 1
ATOM 2169 O O . ILE B 1 75 ? -2.221 41.031 -1.138 1.00 22.00 75 ILE B O 1
ATOM 2174 N N . ASP B 1 76 ? -3.504 39.241 -0.587 1.00 17.58 76 ASP B N 1
ATOM 2175 C CA . ASP B 1 76 ? -3.840 39.733 0.743 1.00 16.48 76 ASP B CA 1
ATOM 2176 C C . ASP B 1 76 ? -2.777 39.359 1.780 1.00 21.37 76 ASP B C 1
ATOM 2177 O O . ASP B 1 76 ? -2.379 40.199 2.599 1.00 17.97 76 ASP B O 1
ATOM 2182 N N . ILE B 1 77 ? -2.320 38.102 1.777 1.00 18.13 77 ILE B N 1
ATOM 2183 C CA . ILE B 1 77 ? -1.383 37.605 2.786 1.00 14.45 77 ILE B CA 1
ATOM 2184 C C . ILE B 1 77 ? -0.279 36.808 2.109 1.00 14.38 77 ILE B C 1
ATOM 2185 O O . ILE B 1 77 ? -0.556 35.933 1.278 1.00 19.88 77 ILE B O 1
ATOM 2190 N N . ALA B 1 78 ? 0.970 37.097 2.465 1.00 10.80 78 ALA B N 1
ATOM 2191 C CA . ALA B 1 78 ? 2.111 36.306 2.026 1.00 9.40 78 ALA B CA 1
ATOM 2192 C C . ALA B 1 78 ? 2.536 35.390 3.178 1.00 11.83 78 ALA B C 1
ATOM 2193 O O . ALA B 1 78 ? 2.716 35.852 4.303 1.00 11.63 78 ALA B O 1
ATOM 2195 N N . LEU B 1 79 ? 2.608 34.100 2.915 1.00 11.81 79 LEU B N 1
ATOM 2196 C CA . LEU B 1 79 ? 3.107 33.120 3.883 1.00 10.87 79 LEU B CA 1
ATOM 2197 C C . LEU B 1 79 ? 4.383 32.559 3.262 1.00 11.85 79 LEU B C 1
ATOM 2198 O O . LEU B 1 79 ? 4.329 31.699 2.375 1.00 13.77 79 LEU B O 1
ATOM 2203 N N . HIS B 1 80 ? 5.532 33.066 3.696 1.00 11.51 80 HIS B N 1
ATOM 2204 C CA . HIS B 1 80 ? 6.821 32.652 3.149 1.00 12.84 80 HIS B CA 1
ATOM 2205 C C . HIS B 1 80 ? 7.397 31.494 3.960 1.00 14.50 80 HIS B C 1
ATOM 2206 O O . HIS B 1 80 ? 7.517 31.607 5.186 1.00 13.27 80 HIS B O 1
ATOM 2213 N N . LEU B 1 81 ? 7.808 30.423 3.274 1.00 13.07 81 LEU B N 1
ATOM 2214 C CA . LEU B 1 81 ? 8.477 29.287 3.898 1.00 13.87 81 LEU B CA 1
ATOM 2215 C C . LEU B 1 81 ? 9.960 29.256 3.533 1.00 17.35 81 LEU B C 1
ATOM 2216 O O . LEU B 1 81 ? 10.360 29.643 2.429 1.00 13.45 81 LEU B O 1
ATOM 2221 N N . GLY B 1 82 ? 10.784 28.803 4.480 1.00 10.93 82 GLY B N 1
ATOM 2222 C CA . GLY B 1 82 ? 12.211 28.651 4.232 1.00 14.08 82 GLY B CA 1
ATOM 2223 C C . GLY B 1 82 ? 12.820 27.617 5.146 1.00 17.68 82 GLY B C 1
ATOM 2224 O O . GLY B 1 82 ? 12.267 27.273 6.200 1.00 13.31 82 GLY B O 1
ATOM 2225 N N . GLN B 1 83 ? 13.989 27.129 4.743 1.00 13.71 83 GLN B N 1
ATOM 2226 C CA . GLN B 1 83 ? 14.728 26.121 5.487 1.00 15.27 83 GLN B CA 1
ATOM 2227 C C . GLN B 1 83 ? 15.599 26.773 6.558 1.00 14.44 83 GLN B C 1
ATOM 2228 O O . GLN B 1 83 ? 16.343 27.722 6.283 1.00 14.96 83 GLN B O 1
ATOM 2234 N N . ALA B 1 84 ? 15.506 26.263 7.786 1.00 11.87 84 ALA B N 1
ATOM 2235 C CA . ALA B 1 84 ? 16.381 26.685 8.882 1.00 10.93 84 ALA B CA 1
ATOM 2236 C C . ALA B 1 84 ? 17.050 25.433 9.426 1.00 16.60 84 ALA B C 1
ATOM 2237 O O . ALA B 1 84 ? 16.674 24.934 10.489 1.00 11.57 84 ALA B O 1
ATOM 2239 N N . GLY B 1 85 ? 18.052 24.935 8.705 1.00 13.08 85 GLY B N 1
ATOM 2240 C CA . GLY B 1 85 ? 18.770 23.746 9.134 1.00 14.58 85 GLY B CA 1
ATOM 2241 C C . GLY B 1 85 ? 19.334 23.901 10.536 1.00 14.72 85 GLY B C 1
ATOM 2242 O O . GLY B 1 85 ? 19.970 24.911 10.842 1.00 19.95 85 GLY B O 1
ATOM 2243 N N . GLY B 1 86 ? 19.075 22.930 11.413 1.00 9.92 86 GLY B N 1
ATOM 2244 C CA . GLY B 1 86 ? 19.462 23.027 12.804 1.00 13.30 86 GLY B CA 1
ATOM 2245 C C . GLY B 1 86 ? 18.325 23.385 13.740 1.00 16.50 86 GLY B C 1
ATOM 2246 O O . GLY B 1 86 ? 18.399 23.069 14.930 1.00 13.53 86 GLY B O 1
ATOM 2247 N N . SER B 1 87 ? 17.259 24.000 13.231 1.00 11.08 87 SER B N 1
ATOM 2248 C CA . SER B 1 87 ? 16.101 24.289 14.060 1.00 12.36 87 SER B CA 1
ATOM 2249 C C . SER B 1 87 ? 15.278 23.021 14.271 1.00 15.31 87 SER B C 1
ATOM 2250 O O . SER B 1 87 ? 15.233 22.130 13.415 1.00 11.39 87 SER B O 1
ATOM 2253 N N . ALA B 1 88 ? 14.644 22.938 15.441 1.00 11.16 88 ALA B N 1
ATOM 2254 C CA . ALA B 1 88 ? 13.979 21.705 15.869 1.00 10.03 88 ALA B CA 1
ATOM 2255 C C . ALA B 1 88 ? 12.470 21.738 15.741 1.00 9.65 88 ALA B C 1
ATOM 2256 O O . ALA B 1 88 ? 11.834 20.682 15.838 1.00 10.24 88 ALA B O 1
ATOM 2258 N N . GLY B 1 89 ? 11.882 22.919 15.576 1.00 11.67 89 GLY B N 1
ATOM 2259 C CA . GLY B 1 89 ? 10.441 23.056 15.514 1.00 8.20 89 GLY B CA 1
ATOM 2260 C C . GLY B 1 89 ? 10.066 24.058 14.439 1.00 12.01 89 GLY B C 1
ATOM 2261 O O . GLY B 1 89 ? 10.934 24.638 13.776 1.00 10.80 89 GLY B O 1
ATOM 2262 N N . ILE B 1 90 ? 8.759 24.271 14.299 1.00 8.42 90 ILE B N 1
ATOM 2263 C CA . ILE B 1 90 ? 8.244 25.287 13.383 1.00 8.60 90 ILE B CA 1
ATOM 2264 C C . ILE B 1 90 ? 8.646 26.640 13.944 1.00 13.95 90 ILE B C 1
ATOM 2265 O O . ILE B 1 90 ? 8.227 27.015 15.045 1.00 11.87 90 ILE B O 1
ATOM 2270 N N . ARG B 1 91 ? 9.483 27.365 13.202 1.00 9.20 91 ARG B N 1
ATOM 2271 C CA . ARG B 1 91 ? 10.169 28.549 13.708 1.00 6.24 91 ARG B CA 1
ATOM 2272 C C . ARG B 1 91 ? 9.482 29.775 13.099 1.00 12.38 91 ARG B C 1
ATOM 2273 O O . ARG B 1 91 ? 9.746 30.144 11.952 1.00 11.05 91 ARG B O 1
ATOM 2281 N N . LEU B 1 92 ? 8.591 30.397 13.862 1.00 12.01 92 LEU B N 1
ATOM 2282 C CA . LEU B 1 92 ? 7.809 31.514 13.353 1.00 9.51 92 LEU B CA 1
ATOM 2283 C C . LEU B 1 92 ? 8.605 32.793 13.549 1.00 10.62 92 LEU B C 1
ATOM 2284 O O . LEU B 1 92 ? 8.890 33.182 14.689 1.00 9.36 92 LEU B O 1
ATOM 2289 N N . GLU B 1 93 ? 8.925 33.469 12.440 1.00 9.65 93 GLU B N 1
ATOM 2290 C CA . GLU B 1 93 ? 9.816 34.629 12.465 1.00 12.86 93 GLU B CA 1
ATOM 2291 C C . GLU B 1 93 ? 9.020 35.914 12.642 1.00 12.76 93 GLU B C 1
ATOM 2292 O O . GLU B 1 93 ? 8.113 36.217 11.850 1.00 11.69 93 GLU B O 1
ATOM 2298 N N . ARG B 1 94 ? 9.374 36.678 13.664 1.00 9.68 94 ARG B N 1
ATOM 2299 C CA . ARG B 1 94 ? 8.672 37.916 13.948 1.00 11.49 94 ARG B CA 1
ATOM 2300 C C . ARG B 1 94 ? 9.317 39.136 13.306 1.00 14.28 94 ARG B C 1
ATOM 2301 O O . ARG B 1 94 ? 8.623 40.140 13.105 1.00 12.92 94 ARG B O 1
ATOM 2309 N N . VAL B 1 95 ? 10.615 39.074 12.977 1.00 12.87 95 VAL B N 1
ATOM 2310 C CA . VAL B 1 95 ? 11.413 40.257 12.653 1.00 12.08 95 VAL B CA 1
ATOM 2311 C C . VAL B 1 95 ? 12.129 40.040 11.328 1.00 12.12 95 VAL B C 1
ATOM 2312 O O . VAL B 1 95 ? 12.773 39.002 11.129 1.00 14.31 95 VAL B O 1
ATOM 2316 N N . ALA B 1 96 ? 12.047 41.037 10.437 1.00 12.14 96 ALA B N 1
ATOM 2317 C CA . ALA B 1 96 ? 12.874 41.094 9.235 1.00 14.78 96 ALA B CA 1
ATOM 2318 C C . ALA B 1 96 ? 13.714 42.357 9.315 1.00 14.32 96 ALA B C 1
ATOM 2319 O O . ALA B 1 96 ? 13.191 43.425 9.621 1.00 14.84 96 ALA B O 1
ATOM 2321 N N . ILE B 1 97 ? 15.014 42.244 9.062 1.00 13.48 97 ILE B N 1
ATOM 2322 C CA . ILE B 1 97 ? 15.885 43.397 9.218 1.00 15.71 97 ILE B CA 1
ATOM 2323 C C . ILE B 1 97 ? 16.422 43.810 7.858 1.00 14.82 97 ILE B C 1
ATOM 2324 O O . ILE B 1 97 ? 16.498 43.017 6.914 1.00 12.81 97 ILE B O 1
ATOM 2329 N N . ASN B 1 98 ? 16.795 45.083 7.766 1.00 16.85 98 ASN B N 1
ATOM 2330 C CA . ASN B 1 98 ? 17.191 45.693 6.485 1.00 15.90 98 ASN B CA 1
ATOM 2331 C C . ASN B 1 98 ? 18.677 45.447 6.220 1.00 21.74 98 ASN B C 1
ATOM 2332 O O . ASN B 1 98 ? 19.505 46.355 6.218 1.00 23.21 98 ASN B O 1
ATOM 2337 N N . LEU B 1 99 ? 19.020 44.182 6.005 1.00 16.78 99 LEU B N 1
ATOM 2338 C CA . LEU B 1 99 ? 20.437 43.866 5.895 1.00 17.93 99 LEU B CA 1
ATOM 2339 C C . LEU B 1 99 ? 20.613 42.568 5.132 1.00 23.58 99 LEU B C 1
ATOM 2340 O O . LEU B 1 99 ? 19.973 41.562 5.451 1.00 19.84 99 LEU B O 1
ATOM 2345 N N . LEU B 1 100 ? 21.495 42.599 4.142 1.00 17.87 100 LEU B N 1
ATOM 2346 C CA . LEU B 1 100 ? 22.013 41.405 3.499 1.00 21.50 100 LEU B CA 1
ATOM 2347 C C . LEU B 1 100 ? 23.415 41.205 4.035 1.00 28.33 100 LEU B C 1
ATOM 2348 O O . LEU B 1 100 ? 24.248 42.112 3.949 1.00 31.18 100 LEU B O 1
ATOM 2353 N N . ASP B 1 101 ? 23.674 40.043 4.616 1.00 24.13 101 ASP B N 1
ATOM 2354 C CA . ASP B 1 101 ? 25.000 39.830 5.178 1.00 27.03 101 ASP B CA 1
ATOM 2355 C C . ASP B 1 101 ? 25.238 38.346 5.388 1.00 32.38 101 ASP B C 1
ATOM 2356 O O . ASP B 1 101 ? 24.658 37.749 6.305 1.00 27.47 101 ASP B O 1
ATOM 2361 N N . SER B 1 102 ? 26.147 37.778 4.602 1.00 28.39 102 SER B N 1
ATOM 2362 C CA . SER B 1 102 ? 26.571 36.411 4.857 1.00 31.77 102 SER B CA 1
ATOM 2363 C C . SER B 1 102 ? 27.902 36.149 4.164 1.00 33.29 102 SER B C 1
ATOM 2364 O O . SER B 1 102 ? 28.200 36.736 3.121 1.00 35.45 102 SER B O 1
ATOM 2367 N N . LYS B 1 103 ? 28.685 35.244 4.772 1.00 32.48 103 LYS B N 1
ATOM 2368 C CA . LYS B 1 103 ? 29.944 34.761 4.232 1.00 35.16 103 LYS B CA 1
ATOM 2369 C C . LYS B 1 103 ? 29.706 33.900 3.002 1.00 37.07 103 LYS B C 1
ATOM 2370 O O . LYS B 1 103 ? 30.558 33.848 2.112 1.00 37.41 103 LYS B O 1
ATOM 2376 N N . HIS B 1 104 ? 28.549 33.230 2.936 1.00 30.48 104 HIS B N 1
ATOM 2377 C CA . HIS B 1 104 ? 28.112 32.231 1.969 1.00 30.58 104 HIS B CA 1
ATOM 2378 C C . HIS B 1 104 ? 27.511 32.892 0.739 1.00 33.91 104 HIS B C 1
ATOM 2379 O O . HIS B 1 104 ? 26.730 33.837 0.860 1.00 31.46 104 HIS B O 1
ATOM 2386 N N . PRO B 1 105 ? 27.867 32.391 -0.439 1.00 35.03 105 PRO B N 1
ATOM 2387 C CA . PRO B 1 105 ? 27.240 32.884 -1.664 1.00 32.83 105 PRO B CA 1
ATOM 2388 C C . PRO B 1 105 ? 25.812 32.377 -1.786 1.00 23.97 105 PRO B C 1
ATOM 2389 O O . PRO B 1 105 ? 25.419 31.384 -1.171 1.00 24.95 105 PRO B O 1
ATOM 2393 N N . ASP B 1 106 ? 25.033 33.066 -2.619 1.00 25.61 106 ASP B N 1
ATOM 2394 C CA . ASP B 1 106 ? 23.732 32.554 -3.029 1.00 28.86 106 ASP B CA 1
ATOM 2395 C C . ASP B 1 106 ? 23.954 31.518 -4.134 1.00 30.59 106 ASP B C 1
ATOM 2396 O O . ASP B 1 106 ? 25.092 31.150 -4.437 1.00 27.22 106 ASP B O 1
ATOM 2401 N N . ASN B 1 107 ? 22.874 31.023 -4.744 1.00 22.17 107 ASN B N 1
ATOM 2402 C CA . ASN B 1 107 ? 23.015 30.023 -5.797 1.00 21.27 107 ASN B CA 1
ATOM 2403 C C . ASN B 1 107 ? 23.558 30.615 -7.094 1.00 36.41 107 ASN B C 1
ATOM 2404 O O . ASN B 1 107 ? 23.938 29.854 -7.987 1.00 27.16 107 ASN B O 1
ATOM 2409 N N . ASP B 1 108 ? 23.614 31.940 -7.210 1.00 30.15 108 ASP B N 1
ATOM 2410 C CA . ASP B 1 108 ? 24.253 32.608 -8.336 1.00 39.76 108 ASP B CA 1
ATOM 2411 C C . ASP B 1 108 ? 25.706 32.975 -8.049 1.00 39.97 108 ASP B C 1
ATOM 2412 O O . ASP B 1 108 ? 26.334 33.652 -8.864 1.00 40.86 108 ASP B O 1
ATOM 2417 N N . GLY B 1 109 ? 26.249 32.543 -6.911 1.00 29.77 109 GLY B N 1
ATOM 2418 C CA . GLY B 1 109 ? 27.613 32.840 -6.523 1.00 36.32 109 GLY B CA 1
ATOM 2419 C C . GLY B 1 109 ? 27.888 34.228 -5.970 1.00 36.68 109 GLY B C 1
ATOM 2420 O O . GLY B 1 109 ? 29.060 34.538 -5.714 1.00 37.75 109 GLY B O 1
ATOM 2421 N N . GLN B 1 110 ? 26.873 35.071 -5.739 1.00 32.13 110 GLN B N 1
ATOM 2422 C CA . GLN B 1 110 ? 27.152 36.380 -5.157 1.00 40.81 110 GLN B CA 1
ATOM 2423 C C . GLN B 1 110 ? 27.164 36.348 -3.637 1.00 39.81 110 GLN B C 1
ATOM 2424 O O . GLN B 1 110 ? 26.405 35.605 -3.000 1.00 32.32 110 GLN B O 1
ATOM 2430 N N . VAL B 1 111 ? 28.048 37.165 -3.071 1.00 34.94 111 VAL B N 1
ATOM 2431 C CA . VAL B 1 111 ? 28.212 37.330 -1.637 1.00 37.69 111 VAL B CA 1
ATOM 2432 C C . VAL B 1 111 ? 27.845 38.763 -1.294 1.00 41.65 111 VAL B C 1
ATOM 2433 O O . VAL B 1 111 ? 28.231 39.692 -2.011 1.00 40.66 111 VAL B O 1
ATOM 2437 N N . LYS B 1 112 ? 27.087 38.948 -0.218 1.00 29.73 112 LYS B N 1
ATOM 2438 C CA . LYS B 1 112 ? 26.709 40.277 0.245 1.00 30.46 112 LYS B CA 1
ATOM 2439 C C . LYS B 1 112 ? 27.207 40.464 1.668 1.00 34.60 112 LYS B C 1
ATOM 2440 O O . LYS B 1 112 ? 26.976 39.603 2.523 1.00 30.11 112 LYS B O 1
ATOM 2446 N N . GLU B 1 113 ? 27.893 41.584 1.917 1.00 31.87 113 GLU B N 1
ATOM 2447 C CA A GLU B 1 113 ? 28.414 41.908 3.243 0.53 32.39 113 GLU B CA 1
ATOM 2448 C CA B GLU B 1 113 ? 28.420 41.912 3.238 0.47 32.40 113 GLU B CA 1
ATOM 2449 C C . GLU B 1 113 ? 27.903 43.286 3.641 1.00 34.87 113 GLU B C 1
ATOM 2450 O O . GLU B 1 113 ? 28.344 44.302 3.092 1.00 27.50 113 GLU B O 1
ATOM 2461 N N . ASP B 1 114 ? 26.968 43.317 4.594 1.00 30.25 114 ASP B N 1
ATOM 2462 C CA . ASP B 1 114 ? 26.482 44.560 5.203 1.00 30.47 114 ASP B CA 1
ATOM 2463 C C . ASP B 1 114 ? 25.892 45.522 4.174 1.00 30.41 114 ASP B C 1
ATOM 2464 O O . ASP B 1 114 ? 26.196 46.715 4.155 1.00 33.10 114 ASP B O 1
ATOM 2469 N N . VAL B 1 115 ? 24.993 45.007 3.353 1.00 28.76 115 VAL B N 1
ATOM 2470 C CA . VAL B 1 115 ? 24.342 45.786 2.314 1.00 26.12 115 VAL B CA 1
ATOM 2471 C C . VAL B 1 115 ? 22.888 45.964 2.715 1.00 34.59 115 VAL B C 1
ATOM 2472 O O . VAL B 1 115 ? 22.225 44.995 3.113 1.00 26.58 115 VAL B O 1
ATOM 2476 N N . SER B 1 116 ? 22.399 47.200 2.634 1.00 28.89 116 SER B N 1
ATOM 2477 C CA . SER B 1 116 ? 20.990 47.452 2.869 1.00 28.17 116 SER B CA 1
ATOM 2478 C C . SER B 1 116 ? 20.149 46.750 1.816 1.00 35.47 116 SER B C 1
ATOM 2479 O O . SER B 1 116 ? 20.552 46.607 0.655 1.00 30.28 116 SER B O 1
ATOM 2482 N N . ILE B 1 117 ? 18.964 46.306 2.229 1.00 25.71 117 ILE B N 1
ATOM 2483 C CA . ILE B 1 117 ? 18.001 45.825 1.248 1.00 28.30 117 ILE B CA 1
ATOM 2484 C C . ILE B 1 117 ? 17.320 46.999 0.569 1.00 27.47 117 ILE B C 1
ATOM 2485 O O . ILE B 1 117 ? 17.259 47.070 -0.661 1.00 33.45 117 ILE B O 1
ATOM 2490 N N . ILE B 1 118 ? 16.789 47.925 1.361 1.00 28.51 118 ILE B N 1
ATOM 2491 C CA . ILE B 1 118 ? 16.121 49.123 0.871 1.00 28.85 118 ILE B CA 1
ATOM 2492 C C . ILE B 1 118 ? 16.900 50.311 1.429 1.00 36.06 118 ILE B C 1
ATOM 2493 O O . ILE B 1 118 ? 16.916 50.539 2.648 1.00 26.17 118 ILE B O 1
ATOM 2498 N N . ASP B 1 119 ? 17.553 51.066 0.544 1.00 42.88 119 ASP B N 1
ATOM 2499 C CA . ASP B 1 119 ? 18.297 52.237 0.986 1.00 38.39 119 ASP B CA 1
ATOM 2500 C C . ASP B 1 119 ? 17.394 53.180 1.768 1.00 32.99 119 ASP B C 1
ATOM 2501 O O . ASP B 1 119 ? 16.332 53.580 1.301 1.00 42.03 119 ASP B O 1
ATOM 2506 N N . ASN B 1 120 ? 17.825 53.531 2.966 1.00 32.86 120 ASN B N 1
ATOM 2507 C CA . ASN B 1 120 ? 17.064 54.340 3.912 1.00 38.29 120 ASN B CA 1
ATOM 2508 C C . ASN B 1 120 ? 15.629 53.825 4.143 1.00 38.10 120 ASN B C 1
ATOM 2509 O O . ASN B 1 120 ? 14.724 54.618 4.433 1.00 41.21 120 ASN B O 1
ATOM 2514 N N . GLY B 1 121 ? 15.420 52.511 4.065 1.00 34.20 121 GLY B N 1
ATOM 2515 C CA . GLY B 1 121 ? 14.238 51.889 4.611 1.00 27.10 121 GLY B CA 1
ATOM 2516 C C . GLY B 1 121 ? 14.417 51.740 6.111 1.00 22.33 121 GLY B C 1
ATOM 2517 O O . GLY B 1 121 ? 15.522 51.901 6.624 1.00 24.15 121 GLY B O 1
ATOM 2518 N N . PRO B 1 122 ? 13.344 51.458 6.850 1.00 22.15 122 PRO B N 1
ATOM 2519 C CA . PRO B 1 122 ? 13.499 51.255 8.304 1.00 23.79 122 PRO B CA 1
ATOM 2520 C C . PRO B 1 122 ? 14.490 50.130 8.597 1.00 17.59 122 PRO B C 1
ATOM 2521 O O . PRO B 1 122 ? 14.704 49.229 7.781 1.00 18.79 122 PRO B O 1
ATOM 2525 N N . ASP B 1 123 ? 15.110 50.191 9.782 1.00 17.11 123 ASP B N 1
ATOM 2526 C CA . ASP B 1 123 ? 16.089 49.165 10.127 1.00 16.35 123 ASP B CA 1
ATOM 2527 C C . ASP B 1 123 ? 15.459 47.776 10.166 1.00 15.31 123 ASP B C 1
ATOM 2528 O O . ASP B 1 123 ? 16.138 46.790 9.865 1.00 16.49 123 ASP B O 1
ATOM 2533 N N . ALA B 1 124 ? 14.186 47.678 10.544 1.00 15.43 124 ALA B N 1
ATOM 2534 C CA . ALA B 1 124 ? 13.510 46.383 10.587 1.00 20.25 124 ALA B CA 1
ATOM 2535 C C . ALA B 1 124 ? 12.002 46.590 10.620 1.00 17.00 124 ALA B C 1
ATOM 2536 O O . ALA B 1 124 ? 11.513 47.665 10.965 1.00 19.96 124 ALA B O 1
ATOM 2538 N N . TYR B 1 125 ? 11.266 45.532 10.266 1.00 14.16 125 TYR B N 1
ATOM 2539 C CA . TYR B 1 125 ? 9.823 45.462 10.447 1.00 11.34 125 TYR B CA 1
ATOM 2540 C C . TYR B 1 125 ? 9.481 44.235 11.275 1.00 14.95 125 TYR B C 1
ATOM 2541 O O . TYR B 1 125 ? 10.111 43.184 11.122 1.00 18.04 125 TYR B O 1
ATOM 2550 N N . MET B 1 126 ? 8.467 44.351 12.107 1.00 16.26 126 MET B N 1
ATOM 2551 C CA . MET B 1 126 ? 7.848 43.176 12.698 1.00 16.09 126 MET B CA 1
ATOM 2552 C C . MET B 1 126 ? 6.556 42.867 11.955 1.00 15.31 126 MET B C 1
ATOM 2553 O O . MET B 1 126 ? 5.862 43.771 11.488 1.00 16.54 126 MET B O 1
ATOM 2558 N N . THR B 1 127 ? 6.245 41.582 11.836 1.00 14.24 127 THR B N 1
ATOM 2559 C CA . THR B 1 127 ? 4.972 41.190 11.251 1.00 14.46 127 THR B CA 1
ATOM 2560 C C . THR B 1 127 ? 3.828 41.748 12.075 1.00 14.02 127 THR B C 1
ATOM 2561 O O . THR B 1 127 ? 3.940 41.942 13.289 1.00 13.42 127 THR B O 1
ATOM 2565 N N . ARG B 1 128 ? 2.724 42.041 11.393 1.00 10.44 128 ARG B N 1
ATOM 2566 C CA . ARG B 1 128 ? 1.484 42.398 12.065 1.00 18.20 128 ARG B CA 1
ATOM 2567 C C . ARG B 1 128 ? 0.561 41.209 12.246 1.00 13.66 128 ARG B C 1
ATOM 2568 O O . ARG B 1 128 ? -0.510 41.363 12.839 1.00 14.97 128 ARG B O 1
ATOM 2576 N N . VAL B 1 129 ? 0.943 40.027 11.744 1.00 12.77 129 VAL B N 1
ATOM 2577 C CA . VAL B 1 129 ? 0.186 38.807 12.029 1.00 17.35 129 VAL B CA 1
ATOM 2578 C C . VAL B 1 129 ? 0.279 38.485 13.521 1.00 16.07 129 VAL B C 1
ATOM 2579 O O . VAL B 1 129 ? 1.289 38.764 14.168 1.00 17.75 129 VAL B O 1
ATOM 2583 N N . LYS B 1 130 ? -0.793 37.897 14.078 1.00 15.54 130 LYS B N 1
ATOM 2584 C CA . LYS B 1 130 ? -0.850 37.521 15.496 1.00 12.53 130 LYS B CA 1
ATOM 2585 C C . LYS B 1 130 ? 0.008 36.278 15.708 1.00 14.97 130 LYS B C 1
ATOM 2586 O O . LYS B 1 130 ? -0.481 35.152 15.794 1.00 15.86 130 LYS B O 1
ATOM 2592 N N . ILE B 1 131 ? 1.323 36.499 15.774 1.00 12.22 131 ILE B N 1
ATOM 2593 C CA . ILE B 1 131 ? 2.263 35.391 15.653 1.00 12.12 131 ILE B CA 1
ATOM 2594 C C . ILE B 1 131 ? 2.254 34.499 16.888 1.00 11.51 131 ILE B C 1
ATOM 2595 O O . ILE B 1 131 ? 2.451 33.283 16.777 1.00 10.54 131 ILE B O 1
ATOM 2600 N N . LYS B 1 132 ? 2.032 35.072 18.084 1.00 14.82 132 LYS B N 1
ATOM 2601 C CA . LYS B 1 132 ? 1.950 34.239 19.278 1.00 17.17 132 LYS B CA 1
ATOM 2602 C C . LYS B 1 132 ? 0.715 33.347 19.240 1.00 19.02 132 LYS B C 1
ATOM 2603 O O . LYS B 1 132 ? 0.757 32.209 19.727 1.00 14.99 132 LYS B O 1
ATOM 2609 N N . ALA B 1 133 ? -0.386 33.835 18.660 1.00 15.09 133 ALA B N 1
ATOM 2610 C CA . ALA B 1 133 ? -1.557 32.986 18.481 1.00 14.44 133 ALA B CA 1
ATOM 2611 C C . ALA B 1 133 ? -1.280 31.850 17.488 1.00 17.22 133 ALA B C 1
ATOM 2612 O O . ALA B 1 133 ? -1.792 30.743 17.670 1.00 13.01 133 ALA B O 1
ATOM 2614 N N . VAL B 1 134 ? -0.469 32.098 16.452 1.00 11.01 134 VAL B N 1
ATOM 2615 C CA . VAL B 1 134 ? -0.071 31.021 15.537 1.00 11.02 134 VAL B CA 1
ATOM 2616 C C . VAL B 1 134 ? 0.715 29.952 16.297 1.00 11.00 134 VAL B C 1
ATOM 2617 O O . VAL B 1 134 ? 0.467 28.755 16.148 1.00 11.82 134 VAL B O 1
ATOM 2621 N N . ALA B 1 135 ? 1.685 30.382 17.109 1.00 11.13 135 ALA B N 1
ATOM 2622 C CA . ALA B 1 135 ? 2.472 29.419 17.879 1.00 14.08 135 ALA B CA 1
ATOM 2623 C C . ALA B 1 135 ? 1.588 28.630 18.840 1.00 17.01 135 ALA B C 1
ATOM 2624 O O . ALA B 1 135 ? 1.705 27.400 18.939 1.00 9.68 135 ALA B O 1
ATOM 2626 N N . GLU B 1 136 ? 0.648 29.300 19.500 1.00 12.54 136 GLU B N 1
ATOM 2627 C CA . GLU B 1 136 ? -0.192 28.596 20.464 1.00 18.42 136 GLU B CA 1
ATOM 2628 C C . GLU B 1 136 ? -1.103 27.574 19.775 1.00 14.71 136 GLU B C 1
ATOM 2629 O O . GLU B 1 136 ? -1.318 26.473 20.295 1.00 13.82 136 GLU B O 1
ATOM 2635 N N . LEU B 1 137 ? -1.630 27.911 18.600 1.00 13.48 137 LEU B N 1
ATOM 2636 C CA . LEU B 1 137 ? -2.446 26.957 17.849 1.00 9.40 137 LEU B CA 1
ATOM 2637 C C . LEU B 1 137 ? -1.641 25.721 17.467 1.00 12.69 137 LEU B C 1
ATOM 2638 O O . LEU B 1 137 ? -2.096 24.583 17.640 1.00 13.76 137 LEU B O 1
ATOM 2643 N N . LEU B 1 138 ? -0.438 25.917 16.938 1.00 10.02 138 LEU B N 1
ATOM 2644 C CA . LEU B 1 138 ? 0.376 24.768 16.567 1.00 7.68 138 LEU B CA 1
ATOM 2645 C C . LEU B 1 138 ? 0.683 23.894 17.782 1.00 6.84 138 LEU B C 1
ATOM 2646 O O . LEU B 1 138 ? 0.570 22.663 17.713 1.00 9.20 138 LEU B O 1
ATOM 2651 N N . LYS B 1 139 ? 1.038 24.516 18.908 1.00 8.87 139 LYS B N 1
ATOM 2652 C CA . LYS B 1 139 ? 1.368 23.737 20.104 1.00 8.83 139 LYS B CA 1
ATOM 2653 C C . LYS B 1 139 ? 0.160 22.958 20.599 1.00 13.69 139 LYS B C 1
ATOM 2654 O O . LYS B 1 139 ? 0.293 21.802 21.028 1.00 10.25 139 LYS B O 1
ATOM 2660 N N . LYS B 1 140 ? -1.026 23.575 20.546 1.00 13.79 140 LYS B N 1
ATOM 2661 C CA . LYS B 1 140 ? -2.249 22.865 20.937 1.00 17.97 140 LYS B CA 1
ATOM 2662 C C . LYS B 1 140 ? -2.563 21.710 20.003 1.00 18.21 140 LYS B C 1
ATOM 2663 O O . LYS B 1 140 ? -3.170 20.725 20.436 1.00 18.37 140 LYS B O 1
ATOM 2669 N N . LYS B 1 141 ? -2.151 21.789 18.735 1.00 11.08 141 LYS B N 1
ATOM 2670 C CA . LYS B 1 141 ? -2.279 20.659 17.828 1.00 9.63 141 LYS B CA 1
ATOM 2671 C C . LYS B 1 141 ? -1.097 19.696 17.912 1.00 12.21 141 LYS B C 1
ATOM 2672 O O . LYS B 1 141 ? -0.940 18.854 17.023 1.00 11.96 141 LYS B O 1
ATOM 2678 N N . LYS B 1 142 ? -0.281 19.801 18.962 1.00 13.28 142 LYS B N 1
ATOM 2679 C CA . LYS B 1 142 ? 0.805 18.863 19.257 1.00 11.36 142 LYS B CA 1
ATOM 2680 C C . LYS B 1 142 ? 1.994 18.991 18.304 1.00 10.49 142 LYS B C 1
ATOM 2681 O O . LYS B 1 142 ? 2.741 18.036 18.113 1.00 11.66 142 LYS B O 1
ATOM 2687 N N . ILE B 1 143 ? 2.209 20.177 17.736 1.00 8.76 143 ILE B N 1
ATOM 2688 C CA . ILE B 1 143 ? 3.334 20.441 16.849 1.00 9.36 143 ILE B CA 1
ATOM 2689 C C . ILE B 1 143 ? 4.298 21.411 17.542 1.00 7.46 143 ILE B C 1
ATOM 2690 O O . ILE B 1 143 ? 3.910 22.538 17.863 1.00 8.39 143 ILE B O 1
ATOM 2695 N N . PRO B 1 144 ? 5.573 21.033 17.731 1.00 7.14 144 PRO B N 1
ATOM 2696 C CA . PRO B 1 144 ? 6.569 21.980 18.271 1.00 10.81 144 PRO B CA 1
ATOM 2697 C C . PRO B 1 144 ? 6.695 23.219 17.396 1.00 10.87 144 PRO B C 1
ATOM 2698 O O . PRO B 1 144 ? 6.839 23.133 16.175 1.00 10.57 144 PRO B O 1
ATOM 2702 N N . ALA B 1 145 ? 6.643 24.379 18.038 1.00 10.14 145 ALA B N 1
ATOM 2703 C CA . ALA B 1 145 ? 6.591 25.647 17.332 1.00 8.68 145 ALA B CA 1
ATOM 2704 C C . ALA B 1 145 ? 6.980 26.717 18.328 1.00 10.91 145 ALA B C 1
ATOM 2705 O O . ALA B 1 145 ? 6.689 26.591 19.524 1.00 11.86 145 ALA B O 1
ATOM 2707 N N . PHE B 1 146 ? 7.635 27.770 17.841 1.00 7.27 146 PHE B N 1
ATOM 2708 C CA . PHE B 1 146 ? 8.070 28.831 18.733 1.00 8.02 146 PHE B CA 1
ATOM 2709 C C . PHE B 1 146 ? 8.315 30.091 17.911 1.00 11.19 146 PHE B C 1
ATOM 2710 O O . PHE B 1 146 ? 8.397 30.050 16.683 1.00 10.49 146 PHE B O 1
ATOM 2718 N N . VAL B 1 147 ? 8.438 31.204 18.606 1.00 7.60 147 VAL B N 1
ATOM 2719 C CA . VAL B 1 147 ? 8.630 32.502 17.956 1.00 6.81 147 VAL B CA 1
ATOM 2720 C C . VAL B 1 147 ? 10.106 32.838 17.990 1.00 11.29 147 VAL B C 1
ATOM 2721 O O . VAL B 1 147 ? 10.756 32.712 19.033 1.00 12.98 147 VAL B O 1
ATOM 2725 N N . SER B 1 148 ? 10.630 33.273 16.847 1.00 7.31 148 SER B N 1
ATOM 2726 C CA . SER B 1 148 ? 12.021 33.656 16.674 1.00 8.08 148 SER B CA 1
ATOM 2727 C C . SER B 1 148 ? 12.087 35.139 16.333 1.00 11.92 148 SER B C 1
ATOM 2728 O O . SER B 1 148 ? 11.179 35.680 15.703 1.00 9.02 148 SER B O 1
ATOM 2731 N N . TYR B 1 149 ? 13.174 35.786 16.755 1.00 8.74 149 TYR B N 1
ATOM 2732 C CA . TYR B 1 149 ? 13.361 37.213 16.528 1.00 11.33 149 TYR B CA 1
ATOM 2733 C C . TYR B 1 149 ? 14.526 37.517 15.591 1.00 13.65 149 TYR B C 1
ATOM 2734 O O . TYR B 1 149 ? 14.893 38.689 15.428 1.00 16.34 149 TYR B O 1
ATOM 2743 N N . THR B 1 150 ? 15.125 36.503 14.978 1.00 10.76 150 THR B N 1
ATOM 2744 C CA . THR B 1 150 ? 16.063 36.741 13.885 1.00 13.12 150 THR B CA 1
ATOM 2745 C C . THR B 1 150 ? 15.849 35.659 12.844 1.00 12.58 150 THR B C 1
ATOM 2746 O O . THR B 1 150 ? 15.903 34.467 13.152 1.00 13.30 150 THR B O 1
ATOM 2750 N N . ALA B 1 151 ? 15.576 36.086 11.615 1.00 14.33 151 ALA B N 1
ATOM 2751 C CA . ALA B 1 151 ? 15.442 35.181 10.487 1.00 11.56 151 ALA B CA 1
ATOM 2752 C C . ALA B 1 151 ? 16.727 35.095 9.670 1.00 15.58 151 ALA B C 1
ATOM 2753 O O . ALA B 1 151 ? 16.702 34.600 8.532 1.00 16.56 151 ALA B O 1
ATOM 2755 N N . GLY B 1 152 ? 17.854 35.508 10.251 1.00 17.45 152 GLY B N 1
ATOM 2756 C CA . GLY B 1 152 ? 19.114 35.556 9.542 1.00 15.03 152 GLY B CA 1
ATOM 2757 C C . GLY B 1 152 ? 19.236 36.827 8.716 1.00 15.96 152 GLY B C 1
ATOM 2758 O O . GLY B 1 152 ? 18.432 37.764 8.822 1.00 14.42 152 GLY B O 1
ATOM 2759 N N . GLN B 1 153 ? 20.284 36.857 7.880 1.00 15.52 153 GLN B N 1
ATOM 2760 C CA . GLN B 1 153 ? 20.549 37.997 7.003 1.00 19.20 153 GLN B CA 1
ATOM 2761 C C . GLN B 1 153 ? 20.811 37.526 5.571 1.00 20.40 153 GLN B C 1
ATOM 2762 O O . GLN B 1 153 ? 21.545 38.174 4.814 1.00 20.00 153 GLN B O 1
ATOM 2768 N N . TYR B 1 154 ? 20.218 36.400 5.188 1.00 17.00 154 TYR B N 1
ATOM 2769 C CA . TYR B 1 154 ? 20.399 35.744 3.901 1.00 21.06 154 TYR B CA 1
ATOM 2770 C C . TYR B 1 154 ? 19.145 35.977 3.054 1.00 15.59 154 TYR B C 1
ATOM 2771 O O . TYR B 1 154 ? 18.414 36.952 3.289 1.00 12.97 154 TYR B O 1
ATOM 2780 N N . ILE B 1 155 ? 18.876 35.077 2.115 1.00 15.27 155 ILE B N 1
ATOM 2781 C CA . ILE B 1 155 ? 17.775 35.300 1.177 1.00 17.04 155 ILE B CA 1
ATOM 2782 C C . ILE B 1 155 ? 16.419 35.248 1.875 1.00 15.81 155 ILE B C 1
ATOM 2783 O O . ILE B 1 155 ? 15.482 35.950 1.475 1.00 12.76 155 ILE B O 1
ATOM 2797 N N . ASN B 1 157 ? 15.553 36.153 5.005 1.00 9.82 157 ASN B N 1
ATOM 2798 C CA . ASN B 1 157 ? 15.242 37.415 5.654 1.00 9.86 157 ASN B CA 1
ATOM 2799 C C . ASN B 1 157 ? 14.966 38.490 4.593 1.00 14.04 157 ASN B C 1
ATOM 2800 O O . ASN B 1 157 ? 14.106 39.353 4.766 1.00 10.94 157 ASN B O 1
ATOM 2805 N N . GLU B 1 158 ? 15.715 38.414 3.492 1.00 12.92 158 GLU B N 1
ATOM 2806 C CA . GLU B 1 158 ? 15.594 39.428 2.441 1.00 16.50 158 GLU B CA 1
ATOM 2807 C C . GLU B 1 158 ? 14.175 39.491 1.894 1.00 15.42 158 GLU B C 1
ATOM 2808 O O . GLU B 1 158 ? 13.576 40.569 1.802 1.00 15.12 158 GLU B O 1
ATOM 2814 N N . VAL B 1 159 ? 13.625 38.330 1.533 1.00 12.97 159 VAL B N 1
ATOM 2815 C CA . VAL B 1 159 ? 12.262 38.226 1.041 1.00 11.39 159 VAL B CA 1
ATOM 2816 C C . VAL B 1 159 ? 11.266 38.681 2.102 1.00 15.06 159 VAL B C 1
ATOM 2817 O O . VAL B 1 159 ? 10.270 39.347 1.795 1.00 13.57 159 VAL B O 1
ATOM 2821 N N . TYR B 1 160 ? 11.502 38.311 3.374 1.00 14.54 160 TYR B N 1
ATOM 2822 C CA . TYR B 1 160 ? 10.605 38.755 4.442 1.00 14.44 160 TYR B CA 1
ATOM 2823 C C . TYR B 1 160 ? 10.576 40.273 4.541 1.00 10.39 160 TYR B C 1
ATOM 2824 O O . TYR B 1 160 ? 9.500 40.885 4.606 1.00 12.85 160 TYR B O 1
ATOM 2833 N N . TYR B 1 161 ? 11.758 40.895 4.588 1.00 9.66 161 TYR B N 1
ATOM 2834 C CA . TYR B 1 161 ? 11.829 42.345 4.703 1.00 13.53 161 TYR B CA 1
ATOM 2835 C C . TYR B 1 161 ? 11.174 43.009 3.500 1.00 15.44 161 TYR B C 1
ATOM 2836 O O . TYR B 1 161 ? 10.453 43.999 3.645 1.00 14.40 161 TYR B O 1
ATOM 2845 N N . TYR B 1 162 ? 11.419 42.463 2.314 1.00 13.71 162 TYR B N 1
ATOM 2846 C CA . TYR B 1 162 ? 10.808 43.015 1.108 1.00 17.11 162 TYR B CA 1
ATOM 2847 C C . TYR B 1 162 ? 9.289 43.031 1.221 1.00 24.69 162 TYR B C 1
ATOM 2848 O O . TYR B 1 162 ? 8.643 44.048 0.932 1.00 17.18 162 TYR B O 1
ATOM 2857 N N . SER B 1 163 ? 8.691 41.920 1.665 1.00 15.10 163 SER B N 1
ATOM 2858 C CA . SER B 1 163 ? 7.235 41.866 1.718 1.00 15.89 163 SER B CA 1
ATOM 2859 C C . SER B 1 163 ? 6.684 42.790 2.791 1.00 14.97 163 SER B C 1
ATOM 2860 O O . SER B 1 163 ? 5.649 43.436 2.588 1.00 15.82 163 SER B O 1
ATOM 2863 N N . LEU B 1 164 ? 7.336 42.852 3.954 1.00 12.24 164 LEU B N 1
ATOM 2864 C CA . LEU B 1 164 ? 6.817 43.743 4.981 1.00 11.48 164 LEU B CA 1
ATOM 2865 C C . LEU B 1 164 ? 7.012 45.208 4.576 1.00 15.15 164 LEU B C 1
ATOM 2866 O O . LEU B 1 164 ? 6.135 46.047 4.807 1.00 15.56 164 LEU B O 1
ATOM 2871 N N . HIS B 1 165 ? 8.122 45.516 3.912 1.00 16.44 165 HIS B N 1
ATOM 2872 C CA . HIS B 1 165 ? 8.331 46.881 3.434 1.00 17.42 165 HIS B CA 1
ATOM 2873 C C . HIS B 1 165 ? 7.305 47.236 2.363 1.00 23.34 165 HIS B C 1
ATOM 2874 O O . HIS B 1 165 ? 6.643 48.282 2.435 1.00 19.81 165 HIS B O 1
ATOM 2881 N N . ARG B 1 166 ? 7.132 46.350 1.384 1.00 20.46 166 ARG B N 1
ATOM 2882 C CA . ARG B 1 166 ? 6.113 46.568 0.362 1.00 19.34 166 ARG B CA 1
ATOM 2883 C C . ARG B 1 166 ? 4.734 46.704 0.983 1.00 25.01 166 ARG B C 1
ATOM 2884 O O . ARG B 1 166 ? 3.948 47.575 0.582 1.00 25.32 166 ARG B O 1
ATOM 2892 N N . SER B 1 167 ? 4.444 45.904 2.014 1.00 18.08 167 SER B N 1
ATOM 2893 C CA . SER B 1 167 ? 3.150 46.020 2.675 1.00 14.89 167 SER B CA 1
ATOM 2894 C C . SER B 1 167 ? 2.970 47.393 3.303 1.00 19.10 167 SER B C 1
ATOM 2895 O O . SER B 1 167 ? 1.884 47.982 3.226 1.00 23.53 167 SER B O 1
ATOM 2898 N N . ASN B 1 168 ? 4.036 47.938 3.900 1.00 22.08 168 ASN B N 1
ATOM 2899 C CA . ASN B 1 168 ? 3.914 49.216 4.595 1.00 23.14 168 ASN B CA 1
ATOM 2900 C C . ASN B 1 168 ? 3.720 50.370 3.620 1.00 24.43 168 ASN B C 1
ATOM 2901 O O . ASN B 1 168 ? 2.907 51.263 3.869 1.00 27.41 168 ASN B O 1
ATOM 2906 N N . VAL B 1 169 ? 4.462 50.382 2.517 1.00 26.87 169 VAL B N 1
ATOM 2907 C CA . VAL B 1 169 ? 4.421 51.538 1.627 1.00 30.50 169 VAL B CA 1
ATOM 2908 C C . VAL B 1 169 ? 3.308 51.440 0.578 1.00 28.83 169 VAL B C 1
ATOM 2909 O O . VAL B 1 169 ? 2.815 52.470 0.108 1.00 35.42 169 VAL B O 1
ATOM 2913 N N . THR B 1 170 ? 2.920 50.235 0.151 1.00 26.19 170 THR B N 1
ATOM 2914 C CA . THR B 1 170 ? 1.893 50.099 -0.877 1.00 25.96 170 THR B CA 1
ATOM 2915 C C . THR B 1 170 ? 0.569 49.531 -0.389 1.00 40.01 170 THR B C 1
ATOM 2916 O O . THR B 1 170 ? -0.450 49.746 -1.048 1.00 32.31 170 THR B O 1
ATOM 2920 N N . GLY B 1 171 ? 0.541 48.844 0.748 1.00 36.31 171 GLY B N 1
ATOM 2921 C CA . GLY B 1 171 ? -0.658 48.152 1.181 1.00 26.95 171 GLY B CA 1
ATOM 2922 C C . GLY B 1 171 ? -0.825 46.744 0.631 1.00 23.11 171 GLY B C 1
ATOM 2923 O O . GLY B 1 171 ? -1.780 46.058 1.012 1.00 23.04 171 GLY B O 1
ATOM 2924 N N . THR B 1 172 ? 0.074 46.286 -0.237 1.00 22.49 172 THR B N 1
ATOM 2925 C CA . THR B 1 172 ? 0.010 44.940 -0.798 1.00 26.95 172 THR B CA 1
ATOM 2926 C C . THR B 1 172 ? 1.372 44.283 -0.634 1.00 26.16 172 THR B C 1
ATOM 2927 O O . THR B 1 172 ? 2.390 44.849 -1.086 1.00 22.49 172 THR B O 1
ATOM 2931 N N . PRO B 1 173 ? 1.465 43.099 0.007 1.00 23.43 173 PRO B N 1
ATOM 2932 C CA . PRO B 1 173 ? 0.371 42.343 0.645 1.00 18.54 173 PRO B CA 1
ATOM 2933 C C . PRO B 1 173 ? -0.114 43.055 1.913 1.00 17.77 173 PRO B C 1
ATOM 2934 O O . PRO B 1 173 ? 0.593 43.918 2.409 1.00 20.67 173 PRO B O 1
ATOM 2938 N N . LYS B 1 174 ? -1.311 42.749 2.417 1.00 16.52 174 LYS B N 1
ATOM 2939 C CA . LYS B 1 174 ? -1.722 43.371 3.669 1.00 14.78 174 LYS B CA 1
ATOM 2940 C C . LYS B 1 174 ? -0.884 42.856 4.830 1.00 20.31 174 LYS B C 1
ATOM 2941 O O . LYS B 1 174 ? -0.572 43.610 5.755 1.00 19.25 174 LYS B O 1
ATOM 2947 N N . HIS B 1 175 ? -0.505 41.578 4.790 1.00 16.87 175 HIS B N 1
ATOM 2948 C CA . HIS B 1 175 ? 0.242 40.933 5.871 1.00 16.09 175 HIS B CA 1
ATOM 2949 C C . HIS B 1 175 ? 1.306 40.027 5.276 1.00 13.16 175 HIS B C 1
ATOM 2950 O O . HIS B 1 175 ? 1.150 39.507 4.163 1.00 14.64 175 HIS B O 1
ATOM 2957 N N . ALA B 1 176 ? 2.374 39.799 6.041 1.00 15.16 176 ALA B N 1
ATOM 2958 C CA . ALA B 1 176 ? 3.346 38.780 5.685 1.00 15.23 176 ALA B CA 1
ATOM 2959 C C . ALA B 1 176 ? 3.869 38.124 6.958 1.00 13.08 176 ALA B C 1
ATOM 2960 O O . ALA B 1 176 ? 4.054 38.788 7.980 1.00 14.49 176 ALA B O 1
ATOM 2962 N N . LEU B 1 177 ? 4.109 36.826 6.865 1.00 12.54 177 LEU B N 1
ATOM 2963 C CA . LEU B 1 177 ? 4.675 36.007 7.936 1.00 11.39 177 LEU B CA 1
ATOM 2964 C C . LEU B 1 177 ? 5.694 35.062 7.314 1.00 13.97 177 LEU B C 1
ATOM 2965 O O . LEU B 1 177 ? 5.442 34.478 6.252 1.00 12.61 177 LEU B O 1
ATOM 2970 N N . PHE B 1 178 ? 6.839 34.899 7.975 1.00 11.46 178 PHE B N 1
ATOM 2971 C CA . PHE B 1 178 ? 7.845 33.958 7.533 1.00 12.49 178 PHE B CA 1
ATOM 2972 C C . PHE B 1 178 ? 7.914 32.781 8.506 1.00 12.23 178 PHE B C 1
ATOM 2973 O O . PHE B 1 178 ? 7.949 32.972 9.730 1.00 10.54 178 PHE B O 1
ATOM 2981 N N . VAL B 1 179 ? 7.925 31.578 7.952 1.00 10.31 179 VAL B N 1
ATOM 2982 C CA . VAL B 1 179 ? 7.990 30.318 8.717 1.00 8.21 179 VAL B CA 1
ATOM 2983 C C . VAL B 1 179 ? 9.273 29.593 8.315 1.00 14.30 179 VAL B C 1
ATOM 2984 O O . VAL B 1 179 ? 9.396 29.128 7.175 1.00 12.05 179 VAL B O 1
ATOM 2988 N N . HIS B 1 180 ? 10.248 29.552 9.222 1.00 12.24 180 HIS B N 1
ATOM 2989 C CA . HIS B 1 180 ? 11.423 28.716 9.056 1.00 8.74 180 HIS B CA 1
ATOM 2990 C C . HIS B 1 180 ? 11.135 27.273 9.470 1.00 13.00 180 HIS B C 1
ATOM 2991 O O . HIS B 1 180 ? 10.370 27.014 10.405 1.00 11.83 180 HIS B O 1
ATOM 2998 N N . LEU B 1 181 ? 11.777 26.335 8.775 1.00 10.69 181 LEU B N 1
ATOM 2999 C CA . LEU B 1 181 ? 11.459 24.920 8.886 1.00 8.82 181 LEU B CA 1
ATOM 3000 C C . LEU B 1 181 ? 12.693 24.104 9.233 1.00 13.48 181 LEU B C 1
ATOM 3001 O O . LEU B 1 181 ? 13.787 24.398 8.732 1.00 9.60 181 LEU B O 1
ATOM 3006 N N . PRO B 1 182 ? 12.552 23.060 10.066 1.00 11.55 182 PRO B N 1
ATOM 3007 C CA . PRO B 1 182 ? 13.678 22.137 10.287 1.00 8.68 182 PRO B CA 1
ATOM 3008 C C . PRO B 1 182 ? 14.104 21.442 8.997 1.00 11.13 182 PRO B C 1
ATOM 3009 O O . PRO B 1 182 ? 13.348 21.349 8.023 1.00 10.18 182 PRO B O 1
ATOM 3013 N N . PHE B 1 183 ? 15.325 20.913 9.021 1.00 10.18 183 PHE B N 1
ATOM 3014 C CA . PHE B 1 183 ? 15.715 19.900 8.039 1.00 10.70 183 PHE B CA 1
ATOM 3015 C C . PHE B 1 183 ? 14.687 18.777 7.996 1.00 14.14 183 PHE B C 1
ATOM 3016 O O . PHE B 1 183 ? 14.095 18.403 9.018 1.00 8.61 183 PHE B O 1
ATOM 3024 N N . LEU B 1 184 ? 14.492 18.221 6.802 1.00 10.82 184 LEU B N 1
ATOM 3025 C CA . LEU B 1 184 ? 13.843 16.933 6.678 1.00 13.30 184 LEU B CA 1
ATOM 3026 C C . LEU B 1 184 ? 14.765 15.853 7.228 1.00 8.80 184 LEU B C 1
ATOM 3027 O O . LEU B 1 184 ? 15.990 16.001 7.217 1.00 11.88 184 LEU B O 1
ATOM 3032 N N . PRO B 1 185 ? 14.207 14.761 7.737 1.00 8.77 185 PRO B N 1
ATOM 3033 C CA . PRO B 1 185 ? 15.082 13.678 8.217 1.00 12.40 185 PRO B CA 1
ATOM 3034 C C . PRO B 1 185 ? 16.051 13.194 7.137 1.00 12.34 185 PRO B C 1
ATOM 3035 O O . PRO B 1 185 ? 17.221 12.930 7.429 1.00 13.48 185 PRO B O 1
ATOM 3039 N N . GLU B 1 186 ? 15.627 13.164 5.871 1.00 13.12 186 GLU B N 1
ATOM 3040 C CA . GLU B 1 186 ? 16.562 12.720 4.835 1.00 18.50 186 GLU B CA 1
ATOM 3041 C C . GLU B 1 186 ? 17.770 13.643 4.712 1.00 17.18 186 GLU B C 1
ATOM 3042 O O . GLU B 1 186 ? 18.864 13.192 4.339 1.00 17.54 186 GLU B O 1
ATOM 3048 N N . GLN B 1 187 ? 17.614 14.927 5.049 1.00 12.35 187 GLN B N 1
ATOM 3049 C CA . GLN B 1 187 ? 18.746 15.841 4.974 1.00 15.19 187 GLN B CA 1
ATOM 3050 C C . GLN B 1 187 ? 19.741 15.621 6.098 1.00 22.16 187 GLN B C 1
ATOM 3051 O O . GLN B 1 187 ? 20.935 15.891 5.924 1.00 17.47 187 GLN B O 1
ATOM 3057 N N . VAL B 1 188 ? 19.277 15.168 7.264 1.00 12.70 188 VAL B N 1
ATOM 3058 C CA . VAL B 1 188 ? 20.216 14.914 8.348 1.00 13.46 188 VAL B CA 1
ATOM 3059 C C . VAL B 1 188 ? 20.875 13.546 8.177 1.00 16.34 188 VAL B C 1
ATOM 3060 O O . VAL B 1 188 ? 22.053 13.370 8.535 1.00 16.77 188 VAL B O 1
ATOM 3064 N N . ALA B 1 189 ? 20.142 12.582 7.613 1.00 12.66 189 ALA B N 1
ATOM 3065 C CA . ALA B 1 189 ? 20.651 11.224 7.453 1.00 14.50 189 ALA B CA 1
ATOM 3066 C C . ALA B 1 189 ? 21.895 11.172 6.565 1.00 21.02 189 ALA B C 1
ATOM 3067 O O . ALA B 1 189 ? 22.686 10.233 6.684 1.00 19.61 189 ALA B O 1
ATOM 3069 N N . THR B 1 190 ? 22.084 12.152 5.684 1.00 19.21 190 THR B N 1
ATOM 3070 C CA . THR B 1 190 ? 23.276 12.220 4.839 1.00 24.62 190 THR B CA 1
ATOM 3071 C C . THR B 1 190 ? 24.431 12.942 5.514 1.00 24.88 190 THR B C 1
ATOM 3072 O O . THR B 1 190 ? 25.509 13.031 4.925 1.00 30.02 190 THR B O 1
ATOM 3076 N N . LYS B 1 191 ? 24.243 13.478 6.718 1.00 20.33 191 LYS B N 1
ATOM 3077 C CA . LYS B 1 191 ? 25.243 14.355 7.314 1.00 19.42 191 LYS B CA 1
ATOM 3078 C C . LYS B 1 191 ? 26.342 13.556 8.012 1.00 33.40 191 LYS B C 1
ATOM 3079 O O . LYS B 1 191 ? 26.104 12.486 8.575 1.00 26.51 191 LYS B O 1
ATOM 3085 N N . GLU B 1 192 ? 27.555 14.087 7.951 1.00 30.39 192 GLU B N 1
ATOM 3086 C CA . GLU B 1 192 ? 28.756 13.467 8.489 1.00 36.89 192 GLU B CA 1
ATOM 3087 C C . GLU B 1 192 ? 29.166 14.130 9.798 1.00 26.45 192 GLU B C 1
ATOM 3088 O O . GLU B 1 192 ? 28.855 15.298 10.051 1.00 34.90 192 GLU B O 1
ATOM 3094 N N . GLY B 1 193 ? 29.886 13.381 10.629 1.00 32.42 193 GLY B N 1
ATOM 3095 C CA . GLY B 1 193 ? 30.409 13.975 11.848 1.00 28.48 193 GLY B CA 1
ATOM 3096 C C . GLY B 1 193 ? 29.317 14.336 12.841 1.00 30.04 193 GLY B C 1
ATOM 3097 O O . GLY B 1 193 ? 28.252 13.713 12.877 1.00 27.41 193 GLY B O 1
ATOM 3098 N N . LYS B 1 194 ? 29.587 15.363 13.659 1.00 25.70 194 LYS B N 1
ATOM 3099 C CA . LYS B 1 194 ? 28.627 15.758 14.684 1.00 31.05 194 LYS B CA 1
ATOM 3100 C C . LYS B 1 194 ? 27.298 16.205 14.086 1.00 24.43 194 LYS B C 1
ATOM 3101 O O . LYS B 1 194 ? 26.291 16.227 14.794 1.00 20.78 194 LYS B O 1
ATOM 3107 N N . LEU B 1 195 ? 27.268 16.562 12.800 1.00 16.38 195 LEU B N 1
ATOM 3108 C CA . LEU B 1 195 ? 26.026 16.981 12.162 1.00 17.95 195 LEU B CA 1
ATOM 3109 C C . LEU B 1 195 ? 25.027 15.843 11.988 1.00 17.86 195 LEU B C 1
ATOM 3110 O O . LEU B 1 195 ? 23.858 16.121 11.715 1.00 12.89 195 LEU B O 1
ATOM 3115 N N . GLU B 1 196 ? 25.440 14.579 12.152 1.00 13.54 196 GLU B N 1
ATOM 3116 C CA . GLU B 1 196 ? 24.471 13.481 12.130 1.00 17.35 196 GLU B CA 1
ATOM 3117 C C . GLU B 1 196 ? 23.467 13.574 13.274 1.00 13.36 196 GLU B C 1
ATOM 3118 O O . GLU B 1 196 ? 22.447 12.867 13.249 1.00 14.22 196 GLU B O 1
ATOM 3124 N N . LYS B 1 197 ? 23.728 14.423 14.269 1.00 13.40 197 LYS B N 1
ATOM 3125 C CA . LYS B 1 197 ? 22.847 14.569 15.424 1.00 15.66 197 LYS B CA 1
ATOM 3126 C C . LYS B 1 197 ? 21.933 15.781 15.324 1.00 16.75 197 LYS B C 1
ATOM 3127 O O . LYS B 1 197 ? 21.309 16.153 16.321 1.00 13.47 197 LYS B O 1
ATOM 3133 N N . LEU B 1 198 ? 21.838 16.409 14.150 1.00 13.21 198 LEU B N 1
ATOM 3134 C CA . LEU B 1 198 ? 21.008 17.596 14.002 1.00 14.49 198 LEU B CA 1
ATOM 3135 C C . LEU B 1 198 ? 19.523 17.229 14.109 1.00 10.65 198 LEU B C 1
ATOM 3136 O O . LEU B 1 198 ? 19.136 16.122 13.755 1.00 11.59 198 LEU B O 1
ATOM 3141 N N . PRO B 1 199 ? 18.685 18.174 14.542 1.00 10.19 199 PRO B N 1
ATOM 3142 C CA . PRO B 1 199 ? 17.231 17.929 14.611 1.00 8.01 199 PRO B CA 1
ATOM 3143 C C . PRO B 1 199 ? 16.607 17.910 13.222 1.00 11.05 199 PRO B C 1
ATOM 3144 O O . PRO B 1 199 ? 17.132 18.497 12.278 1.00 10.14 199 PRO B O 1
ATOM 3148 N N . SER B 1 200 ? 15.433 17.281 13.129 1.00 6.52 200 SER B N 1
ATOM 3149 C CA . SER B 1 200 ? 14.674 17.208 11.884 1.00 6.02 200 SER B CA 1
ATOM 3150 C C . SER B 1 200 ? 13.189 17.135 12.217 1.00 9.88 200 SER B C 1
ATOM 3151 O O . SER B 1 200 ? 12.794 16.982 13.371 1.00 8.55 200 SER B O 1
ATOM 3154 N N . MET B 1 201 ? 12.363 17.244 11.186 1.00 8.34 201 MET B N 1
ATOM 3155 C CA . MET B 1 201 ? 10.927 17.048 11.320 1.00 7.41 201 MET B CA 1
ATOM 3156 C C . MET B 1 201 ? 10.433 16.497 9.990 1.00 9.85 201 MET B C 1
ATOM 3157 O O . MET B 1 201 ? 10.781 17.051 8.940 1.00 10.64 201 MET B O 1
ATOM 3162 N N . THR B 1 202 ? 9.644 15.413 10.033 1.00 12.54 202 THR B N 1
ATOM 3163 C CA . THR B 1 202 ? 9.186 14.772 8.793 1.00 10.07 202 THR B CA 1
ATOM 3164 C C . THR B 1 202 ? 8.416 15.750 7.901 1.00 11.00 202 THR B C 1
ATOM 3165 O O . THR B 1 202 ? 7.792 16.703 8.366 1.00 9.43 202 THR B O 1
ATOM 3169 N N . LEU B 1 203 ? 8.460 15.494 6.590 1.00 10.09 203 LEU B N 1
ATOM 3170 C CA . LEU B 1 203 ? 7.683 16.316 5.665 1.00 9.28 203 LEU B CA 1
ATOM 3171 C C . LEU B 1 203 ? 6.202 16.288 6.019 1.00 10.43 203 LEU B C 1
ATOM 3172 O O . LEU B 1 203 ? 5.511 17.307 5.932 1.00 12.52 203 LEU B O 1
ATOM 3177 N N . GLU B 1 204 ? 5.707 15.131 6.448 1.00 9.88 204 GLU B N 1
ATOM 3178 C CA . GLU B 1 204 ? 4.293 14.999 6.786 1.00 10.52 204 GLU B CA 1
ATOM 3179 C C . GLU B 1 204 ? 3.899 15.948 7.919 1.00 9.95 204 GLU B C 1
ATOM 3180 O O . GLU B 1 204 ? 2.855 16.616 7.859 1.00 12.05 204 GLU B O 1
ATOM 3186 N N . LEU B 1 205 ? 4.717 16.023 8.977 1.00 9.74 205 LEU B N 1
ATOM 3187 C CA . LEU B 1 205 ? 4.377 16.917 10.078 1.00 7.10 205 LEU B CA 1
ATOM 3188 C C . LEU B 1 205 ? 4.555 18.387 9.691 1.00 7.45 205 LEU B C 1
ATOM 3189 O O . LEU B 1 205 ? 3.720 19.230 10.041 1.00 8.59 205 LEU B O 1
ATOM 3194 N N . GLN B 1 206 ? 5.635 18.721 8.971 1.00 8.62 206 GLN B N 1
ATOM 3195 C CA . GLN B 1 206 ? 5.807 20.103 8.511 1.00 8.17 206 GLN B CA 1
ATOM 3196 C C . GLN B 1 206 ? 4.652 20.543 7.626 1.00 9.25 206 GLN B C 1
ATOM 3197 O O . GLN B 1 206 ? 4.177 21.685 7.726 1.00 10.33 206 GLN B O 1
ATOM 3203 N N . THR B 1 207 ? 4.220 19.664 6.727 1.00 11.16 207 THR B N 1
ATOM 3204 C CA . THR B 1 207 ? 3.109 20.004 5.842 1.00 14.83 207 THR B CA 1
ATOM 3205 C C . THR B 1 207 ? 1.841 20.240 6.645 1.00 19.64 207 THR B C 1
ATOM 3206 O O . THR B 1 207 ? 1.077 21.179 6.369 1.00 14.46 207 THR B O 1
ATOM 3210 N N . LYS B 1 208 ? 1.606 19.395 7.650 1.00 13.99 208 LYS B N 1
ATOM 3211 C CA . LYS B 1 208 ? 0.445 19.575 8.509 1.00 12.65 208 LYS B CA 1
ATOM 3212 C C . LYS B 1 208 ? 0.495 20.922 9.218 1.00 9.54 208 LYS B C 1
ATOM 3213 O O . LYS B 1 208 ? -0.542 21.570 9.414 1.00 8.63 208 LYS B O 1
ATOM 3219 N N . ALA B 1 209 ? 1.693 21.341 9.650 1.00 11.42 209 ALA B N 1
ATOM 3220 C CA . ALA B 1 209 ? 1.825 22.618 10.353 1.00 11.79 209 ALA B CA 1
ATOM 3221 C C . ALA B 1 209 ? 1.412 23.769 9.446 1.00 14.95 209 ALA B C 1
ATOM 3222 O O . ALA B 1 209 ? 0.656 24.661 9.851 1.00 11.04 209 ALA B O 1
ATOM 3224 N N . VAL B 1 210 ? 1.912 23.760 8.208 1.00 8.06 210 VAL B N 1
ATOM 3225 C CA . VAL B 1 210 ? 1.585 24.843 7.282 1.00 11.45 210 VAL B CA 1
ATOM 3226 C C . VAL B 1 210 ? 0.107 24.791 6.895 1.00 13.57 210 VAL B C 1
ATOM 3227 O O . VAL B 1 210 ? -0.580 25.822 6.852 1.00 12.47 210 VAL B O 1
ATOM 3231 N N . ARG B 1 211 ? -0.418 23.587 6.666 1.00 11.59 211 ARG B N 1
ATOM 3232 C CA . ARG B 1 211 ? -1.846 23.423 6.417 1.00 10.49 211 ARG B CA 1
ATOM 3233 C C . ARG B 1 211 ? -2.683 24.005 7.554 1.00 18.06 211 ARG B C 1
ATOM 3234 O O . ARG B 1 211 ? -3.688 24.680 7.308 1.00 19.20 211 ARG B O 1
ATOM 3242 N N . LEU B 1 212 ? -2.285 23.759 8.814 1.00 13.60 212 LEU B N 1
ATOM 3243 C CA . LEU B 1 212 ? -3.046 24.302 9.933 1.00 11.86 212 LEU B CA 1
ATOM 3244 C C . LEU B 1 212 ? -3.011 25.828 9.955 1.00 12.63 212 LEU B C 1
ATOM 3245 O O . LEU B 1 212 ? -4.011 26.467 10.306 1.00 17.56 212 LEU B O 1
ATOM 3250 N N . ILE B 1 213 ? -1.874 26.430 9.600 1.00 11.17 213 ILE B N 1
ATOM 3251 C CA . ILE B 1 213 ? -1.795 27.889 9.549 1.00 14.45 213 ILE B CA 1
ATOM 3252 C C . ILE B 1 213 ? -2.772 28.420 8.505 1.00 14.68 213 ILE B C 1
ATOM 3253 O O . ILE B 1 213 ? -3.531 29.362 8.761 1.00 13.20 213 ILE B O 1
ATOM 3258 N N . LEU B 1 214 ? -2.769 27.805 7.319 1.00 14.77 214 LEU B N 1
ATOM 3259 C CA . LEU B 1 214 ? -3.680 28.230 6.255 1.00 15.77 214 LEU B CA 1
ATOM 3260 C C . LEU B 1 214 ? -5.135 28.026 6.656 1.00 19.87 214 LEU B C 1
ATOM 3261 O O . LEU B 1 214 ? -5.993 28.877 6.387 1.00 24.70 214 LEU B O 1
ATOM 3266 N N . GLU B 1 215 ? -5.429 26.915 7.324 1.00 17.91 215 GLU B N 1
ATOM 3267 C CA . GLU B 1 215 ? -6.801 26.620 7.720 1.00 16.72 215 GLU B CA 1
ATOM 3268 C C . GLU B 1 215 ? -7.318 27.584 8.769 1.00 21.97 215 GLU B C 1
ATOM 3269 O O . GLU B 1 215 ? -8.533 27.762 8.898 1.00 24.07 215 GLU B O 1
ATOM 3275 N N . ASN B 1 216 ? -6.437 28.198 9.538 1.00 16.36 216 ASN B N 1
ATOM 3276 C CA . ASN B 1 216 ? -6.877 29.036 10.642 1.00 19.04 216 ASN B CA 1
ATOM 3277 C C . ASN B 1 216 ? -6.506 30.489 10.422 1.00 17.74 216 ASN B C 1
ATOM 3278 O O . ASN B 1 216 ? -6.409 31.256 11.389 1.00 20.27 216 ASN B O 1
ATOM 3283 N N . LEU B 1 217 ? -6.275 30.869 9.164 1.00 16.27 217 LEU B N 1
ATOM 3284 C CA . LEU B 1 217 ? -5.666 32.164 8.879 1.00 18.39 217 LEU B CA 1
ATOM 3285 C C . LEU B 1 217 ? -6.491 33.320 9.424 1.00 22.28 217 LEU B C 1
ATOM 3286 O O . LEU B 1 217 ? -5.925 34.303 9.904 1.00 21.09 217 LEU B O 1
ATOM 3291 N N . LYS B 1 218 ? -7.828 33.234 9.356 1.00 25.51 218 LYS B N 1
ATOM 3292 C CA . LYS B 1 218 ? -8.641 34.332 9.876 1.00 28.50 218 LYS B CA 1
ATOM 3293 C C . LYS B 1 218 ? -8.423 34.605 11.351 1.00 23.52 218 LYS B C 1
ATOM 3294 O O . LYS B 1 218 ? -8.703 35.726 11.788 1.00 26.57 218 LYS B O 1
ATOM 3300 N N . GLU B 1 219 ? -7.955 33.615 12.131 1.00 19.64 219 GLU B N 1
ATOM 3301 C CA . GLU B 1 219 ? -7.691 33.837 13.547 1.00 20.71 219 GLU B CA 1
ATOM 3302 C C . GLU B 1 219 ? -6.489 34.737 13.796 1.00 23.54 219 GLU B C 1
ATOM 3303 O O . GLU B 1 219 ? -6.315 35.217 14.918 1.00 19.90 219 GLU B O 1
ATOM 3309 N N . PHE B 1 220 ? -5.642 34.949 12.794 1.00 16.35 220 PHE B N 1
ATOM 3310 C CA . PHE B 1 220 ? -4.337 35.567 12.986 1.00 21.58 220 PHE B CA 1
ATOM 3311 C C . PHE B 1 220 ? -4.220 36.953 12.364 1.00 19.69 220 PHE B C 1
ATOM 3312 O O . PHE B 1 220 ? -3.175 37.586 12.509 1.00 18.13 220 PHE B O 1
ATOM 3320 N N . ILE B 1 221 ? -5.244 37.429 11.656 1.00 26.22 221 ILE B N 1
ATOM 3321 C CA . ILE B 1 221 ? -5.179 38.730 10.985 1.00 26.60 221 ILE B CA 1
ATOM 3322 C C . ILE B 1 221 ? -6.297 39.683 11.436 1.00 37.50 221 ILE B C 1
ATOM 3323 O O . ILE B 1 221 ? -7.165 39.319 12.237 1.00 31.83 221 ILE B O 1
ATOM 3328 N N . LYS C 1 14 ? 36.895 65.551 25.393 1.00 59.53 14 LYS C N 1
ATOM 3329 C CA . LYS C 1 14 ? 36.932 64.093 25.483 1.00 56.80 14 LYS C CA 1
ATOM 3330 C C . LYS C 1 14 ? 35.539 63.480 25.343 1.00 44.02 14 LYS C C 1
ATOM 3331 O O . LYS C 1 14 ? 34.532 64.127 25.637 1.00 44.43 14 LYS C O 1
ATOM 3337 N N . LEU C 1 15 ? 35.505 62.210 24.946 1.00 45.63 15 LEU C N 1
ATOM 3338 C CA . LEU C 1 15 ? 34.248 61.488 24.795 1.00 35.45 15 LEU C CA 1
ATOM 3339 C C . LEU C 1 15 ? 33.624 61.200 26.149 1.00 25.71 15 LEU C C 1
ATOM 3340 O O . LEU C 1 15 ? 34.294 60.719 27.068 1.00 37.51 15 LEU C O 1
ATOM 3345 N N . SER C 1 16 ? 32.340 61.510 26.278 1.00 27.72 16 SER C N 1
ATOM 3346 C CA . SER C 1 16 ? 31.569 61.176 27.468 1.00 30.04 16 SER C CA 1
ATOM 3347 C C . SER C 1 16 ? 30.907 59.812 27.270 1.00 28.62 16 SER C C 1
ATOM 3348 O O . SER C 1 16 ? 30.073 59.649 26.378 1.00 23.41 16 SER C O 1
ATOM 3351 N N . VAL C 1 17 ? 31.259 58.843 28.109 1.00 25.75 17 VAL C N 1
ATOM 3352 C CA . VAL C 1 17 ? 30.805 57.461 27.946 1.00 26.06 17 VAL C CA 1
ATOM 3353 C C . VAL C 1 17 ? 30.014 57.052 29.177 1.00 21.46 17 VAL C C 1
ATOM 3354 O O . VAL C 1 17 ? 30.494 57.179 30.310 1.00 25.53 17 VAL C O 1
ATOM 3358 N N . LEU C 1 18 ? 28.806 56.550 28.950 1.00 19.65 18 LEU C N 1
ATOM 3359 C CA . LEU C 1 18 ? 27.995 55.984 30.014 1.00 16.27 18 LEU C CA 1
ATOM 3360 C C . LEU C 1 18 ? 28.103 54.470 29.878 1.00 18.04 18 LEU C C 1
ATOM 3361 O O . LEU C 1 18 ? 27.634 53.894 28.889 1.00 17.62 18 LEU C O 1
ATOM 3366 N N . LEU C 1 19 ? 28.723 53.836 30.860 1.00 17.45 19 LEU C N 1
ATOM 3367 C CA . LEU C 1 19 ? 28.836 52.380 30.923 1.00 17.30 19 LEU C CA 1
ATOM 3368 C C . LEU C 1 19 ? 27.847 51.882 31.970 1.00 18.66 19 LEU C C 1
ATOM 3369 O O . LEU C 1 19 ? 27.907 52.307 33.131 1.00 16.35 19 LEU C O 1
ATOM 3374 N N . THR C 1 20 ? 26.888 51.039 31.563 1.00 13.78 20 THR C N 1
ATOM 3375 C CA . THR C 1 20 ? 25.877 50.588 32.501 1.00 13.29 20 THR C CA 1
ATOM 3376 C C . THR C 1 20 ? 25.940 49.073 32.675 1.00 15.86 20 THR C C 1
ATOM 3377 O O . THR C 1 20 ? 26.430 48.343 31.813 1.00 15.01 20 THR C O 1
ATOM 3381 N N . GLY C 1 21 ? 25.436 48.631 33.822 1.00 13.57 21 GLY C N 1
ATOM 3382 C CA . GLY C 1 21 ? 25.219 47.219 34.086 1.00 13.00 21 GLY C CA 1
ATOM 3383 C C . GLY C 1 21 ? 23.888 47.046 34.773 1.00 13.86 21 GLY C C 1
ATOM 3384 O O . GLY C 1 21 ? 23.183 48.019 35.036 1.00 19.08 21 GLY C O 1
ATOM 3385 N N . PHE C 1 22 ? 23.558 45.796 35.086 1.00 15.48 22 PHE C N 1
ATOM 3386 C CA . PHE C 1 22 ? 22.305 45.485 35.757 1.00 13.07 22 PHE C CA 1
ATOM 3387 C C . PHE C 1 22 ? 22.568 44.767 37.072 1.00 19.33 22 PHE C C 1
ATOM 3388 O O . PHE C 1 22 ? 23.540 44.014 37.195 1.00 13.67 22 PHE C O 1
ATOM 3396 N N . GLU C 1 23 ? 21.654 44.981 38.029 1.00 17.52 23 GLU C N 1
ATOM 3397 C CA . GLU C 1 23 ? 21.638 44.279 39.311 1.00 16.58 23 GLU C CA 1
ATOM 3398 C C . GLU C 1 23 ? 21.351 42.793 39.088 1.00 18.27 23 GLU C C 1
ATOM 3399 O O . GLU C 1 23 ? 20.883 42.403 38.016 1.00 17.95 23 GLU C O 1
ATOM 3405 N N . PRO C 1 24 ? 21.625 41.943 40.083 1.00 18.44 24 PRO C N 1
ATOM 3406 C CA . PRO C 1 24 ? 21.274 40.520 39.955 1.00 17.27 24 PRO C CA 1
ATOM 3407 C C . PRO C 1 24 ? 19.771 40.314 39.824 1.00 17.54 24 PRO C C 1
ATOM 3408 O O . PRO C 1 24 ? 18.963 41.097 40.331 1.00 18.35 24 PRO C O 1
ATOM 3412 N N . PHE C 1 25 ? 19.401 39.226 39.151 1.00 20.01 25 PHE C N 1
ATOM 3413 C CA . PHE C 1 25 ? 17.996 38.901 38.926 1.00 18.34 25 PHE C CA 1
ATOM 3414 C C . PHE C 1 25 ? 17.869 37.399 38.705 1.00 23.87 25 PHE C C 1
ATOM 3415 O O . PHE C 1 25 ? 18.859 36.691 38.515 1.00 21.41 25 PHE C O 1
ATOM 3423 N N . GLY C 1 26 ? 16.624 36.924 38.727 1.00 24.53 26 GLY C N 1
ATOM 3424 C CA . GLY C 1 26 ? 16.326 35.535 38.441 1.00 26.20 26 GLY C CA 1
ATOM 3425 C C . GLY C 1 26 ? 16.892 34.544 39.429 1.00 26.62 26 GLY C C 1
ATOM 3426 O O . GLY C 1 26 ? 17.072 33.378 39.082 1.00 38.18 26 GLY C O 1
ATOM 3427 N N . GLY C 1 27 ? 17.165 34.962 40.661 1.00 24.64 27 GLY C N 1
ATOM 3428 C CA . GLY C 1 27 ? 17.730 34.056 41.635 1.00 28.12 27 GLY C CA 1
ATOM 3429 C C . GLY C 1 27 ? 19.242 34.012 41.663 1.00 29.33 27 GLY C C 1
ATOM 3430 O O . GLY C 1 27 ? 19.812 33.315 42.514 1.00 33.06 27 GLY C O 1
ATOM 3431 N N . GLU C 1 28 ? 19.913 34.717 40.758 1.00 20.30 28 GLU C N 1
ATOM 3432 C CA . GLU C 1 28 ? 21.362 34.787 40.811 1.00 23.90 28 GLU C CA 1
ATOM 3433 C C . GLU C 1 28 ? 21.786 35.670 41.971 1.00 22.04 28 GLU C C 1
ATOM 3434 O O . GLU C 1 28 ? 21.063 36.582 42.382 1.00 27.26 28 GLU C O 1
ATOM 3440 N N . LYS C 1 29 ? 22.976 35.397 42.491 1.00 22.47 29 LYS C N 1
ATOM 3441 C CA . LYS C 1 29 ? 23.529 36.207 43.568 1.00 30.43 29 LYS C CA 1
ATOM 3442 C C . LYS C 1 29 ? 24.426 37.324 43.060 1.00 30.51 29 LYS C C 1
ATOM 3443 O O . LYS C 1 29 ? 24.744 38.247 43.821 1.00 28.19 29 LYS C O 1
ATOM 3449 N N . VAL C 1 30 ? 24.817 37.271 41.784 1.00 20.27 30 VAL C N 1
ATOM 3450 C CA . VAL C 1 30 ? 25.669 38.264 41.153 1.00 12.37 30 VAL C CA 1
ATOM 3451 C C . VAL C 1 30 ? 25.151 38.473 39.732 1.00 10.34 30 VAL C C 1
ATOM 3452 O O . VAL C 1 30 ? 24.332 37.709 39.232 1.00 14.18 30 VAL C O 1
ATOM 3456 N N . ASN C 1 31 ? 25.641 39.526 39.095 1.00 15.62 31 ASN C N 1
ATOM 3457 C CA . ASN C 1 31 ? 25.386 39.753 37.677 1.00 14.12 31 ASN C CA 1
ATOM 3458 C C . ASN C 1 31 ? 26.731 40.165 37.086 1.00 17.12 31 ASN C C 1
ATOM 3459 O O . ASN C 1 31 ? 27.336 41.137 37.564 1.00 15.69 31 ASN C O 1
ATOM 3464 N N . PRO C 1 32 ? 27.245 39.455 36.070 1.00 12.71 32 PRO C N 1
ATOM 3465 C CA . PRO C 1 32 ? 28.556 39.840 35.521 1.00 12.89 32 PRO C CA 1
ATOM 3466 C C . PRO C 1 32 ? 28.617 41.297 35.069 1.00 16.91 32 PRO C C 1
ATOM 3467 O O . PRO C 1 32 ? 29.653 41.948 35.240 1.00 15.56 32 PRO C O 1
ATOM 3471 N N . SER C 1 33 ? 27.527 41.841 34.510 1.00 13.74 33 SER C N 1
ATOM 3472 C CA . SER C 1 33 ? 27.527 43.243 34.079 1.00 16.04 33 SER C CA 1
ATOM 3473 C C . SER C 1 33 ? 27.786 44.189 35.249 1.00 14.80 33 SER C C 1
ATOM 3474 O O . SER C 1 33 ? 28.543 45.158 35.103 1.00 17.48 33 SER C O 1
ATOM 3477 N N . MET C 1 34 ? 27.134 43.964 36.395 1.00 15.23 34 MET C N 1
ATOM 3478 C CA . MET C 1 34 ? 27.388 44.804 37.565 1.00 19.92 34 MET C CA 1
ATOM 3479 C C . MET C 1 34 ? 28.831 44.674 38.056 1.00 18.73 34 MET C C 1
ATOM 3480 O O . MET C 1 34 ? 29.467 45.671 38.410 1.00 19.37 34 MET C O 1
ATOM 3485 N N . ARG C 1 35 ? 29.354 43.443 38.117 1.00 17.38 35 ARG C N 1
ATOM 3486 C CA . ARG C 1 35 ? 30.716 43.268 38.612 1.00 25.06 35 ARG C CA 1
ATOM 3487 C C . ARG C 1 35 ? 31.714 43.975 37.712 1.00 23.46 35 ARG C C 1
ATOM 3488 O O . ARG C 1 35 ? 32.681 44.571 38.197 1.00 23.52 35 ARG C O 1
ATOM 3496 N N . ILE C 1 36 ? 31.503 43.914 36.394 1.00 19.01 36 ILE C N 1
ATOM 3497 C CA . ILE C 1 36 ? 32.394 44.599 35.470 1.00 15.11 36 ILE C CA 1
ATOM 3498 C C . ILE C 1 36 ? 32.321 46.102 35.674 1.00 19.12 36 ILE C C 1
ATOM 3499 O O . ILE C 1 36 ? 33.352 46.787 35.721 1.00 21.81 36 ILE C O 1
ATOM 3504 N N . VAL C 1 37 ? 31.106 46.640 35.802 1.00 16.49 37 VAL C N 1
ATOM 3505 C CA . VAL C 1 37 ? 30.969 48.088 35.954 1.00 19.24 37 VAL C CA 1
ATOM 3506 C C . VAL C 1 37 ? 31.651 48.554 37.233 1.00 22.00 37 VAL C C 1
ATOM 3507 O O . VAL C 1 37 ? 32.346 49.579 37.244 1.00 24.93 37 VAL C O 1
ATOM 3511 N N . LYS C 1 38 ? 31.466 47.817 38.330 1.00 22.41 38 LYS C N 1
ATOM 3512 C CA . LYS C 1 38 ? 32.109 48.203 39.583 1.00 27.39 38 LYS C CA 1
ATOM 3513 C C . LYS C 1 38 ? 33.624 48.186 39.453 1.00 27.42 38 LYS C C 1
ATOM 3514 O O . LYS C 1 38 ? 34.304 49.089 39.951 1.00 27.24 38 LYS C O 1
ATOM 3520 N N . ARG C 1 39 ? 34.167 47.162 38.792 1.00 21.35 39 ARG C N 1
ATOM 3521 C CA . ARG C 1 39 ? 35.607 47.070 38.576 1.00 27.97 39 ARG C CA 1
ATOM 3522 C C . ARG C 1 39 ? 36.108 48.213 37.705 1.00 29.49 39 ARG C C 1
ATOM 3523 O O . ARG C 1 39 ? 37.138 48.834 38.004 1.00 29.86 39 ARG C O 1
ATOM 3531 N N . LEU C 1 40 ? 35.370 48.550 36.650 1.00 23.17 40 LEU C N 1
ATOM 3532 C CA . LEU C 1 40 ? 35.855 49.596 35.762 1.00 21.50 40 LEU C CA 1
ATOM 3533 C C . LEU C 1 40 ? 35.574 50.997 36.299 1.00 23.21 40 LEU C C 1
ATOM 3534 O O . LEU C 1 40 ? 36.152 51.961 35.788 1.00 30.07 40 LEU C O 1
ATOM 3539 N N . SER C 1 41 ? 34.704 51.141 37.297 1.00 28.06 41 SER C N 1
ATOM 3540 C CA . SER C 1 41 ? 34.524 52.447 37.921 1.00 29.53 41 SER C CA 1
ATOM 3541 C C . SER C 1 41 ? 35.788 52.920 38.633 1.00 39.11 41 SER C C 1
ATOM 3542 O O . SER C 1 41 ? 35.911 54.113 38.923 1.00 40.72 41 SER C O 1
ATOM 3545 N N . LYS C 1 42 ? 36.704 52.009 38.952 1.00 31.15 42 LYS C N 1
ATOM 3546 C CA . LYS C 1 42 ? 37.982 52.338 39.574 1.00 41.28 42 LYS C CA 1
ATOM 3547 C C . LYS C 1 42 ? 39.106 52.520 38.561 1.00 50.24 42 LYS C C 1
ATOM 3548 O O . LYS C 1 42 ? 40.278 52.551 38.950 1.00 53.51 42 LYS C O 1
ATOM 3554 N N . ALA C 1 43 ? 38.773 52.649 37.282 1.00 41.58 43 ALA C N 1
ATOM 3555 C CA . ALA C 1 43 ? 39.730 52.661 36.186 1.00 39.00 43 ALA C CA 1
ATOM 3556 C C . ALA C 1 43 ? 39.754 54.039 35.533 1.00 43.76 43 ALA C C 1
ATOM 3557 O O . ALA C 1 43 ? 38.706 54.654 35.320 1.00 46.37 43 ALA C O 1
ATOM 3559 N N . VAL C 1 44 ? 40.955 54.555 35.298 1.00 39.61 44 VAL C N 1
ATOM 3560 C CA . VAL C 1 44 ? 41.169 55.831 34.614 1.00 34.78 44 VAL C CA 1
ATOM 3561 C C . VAL C 1 44 ? 41.510 55.600 33.147 1.00 30.51 44 VAL C C 1
ATOM 3562 O O . VAL C 1 44 ? 42.417 54.823 32.826 1.00 41.99 44 VAL C O 1
ATOM 3566 N N . PHE C 1 45 ? 40.758 56.235 32.252 1.00 27.87 45 PHE C N 1
ATOM 3567 C CA . PHE C 1 45 ? 41.052 56.214 30.820 1.00 33.88 45 PHE C CA 1
ATOM 3568 C C . PHE C 1 45 ? 41.341 57.635 30.361 1.00 41.93 45 PHE C C 1
ATOM 3569 O O . PHE C 1 45 ? 40.508 58.534 30.594 1.00 45.15 45 PHE C O 1
ATOM 3577 N N . PRO C 1 46 ? 42.503 57.917 29.762 1.00 44.23 46 PRO C N 1
ATOM 3578 C CA . PRO C 1 46 ? 42.872 59.313 29.462 1.00 52.24 46 PRO C CA 1
ATOM 3579 C C . PRO C 1 46 ? 42.044 59.957 28.357 1.00 54.93 46 PRO C C 1
ATOM 3580 O O . PRO C 1 46 ? 42.004 61.192 28.271 1.00 53.17 46 PRO C O 1
ATOM 3584 N N . HIS C 1 47 ? 41.363 59.173 27.529 1.00 41.65 47 HIS C N 1
ATOM 3585 C CA . HIS C 1 47 ? 40.729 59.682 26.323 1.00 39.74 47 HIS C CA 1
ATOM 3586 C C . HIS C 1 47 ? 39.212 59.764 26.442 1.00 32.48 47 HIS C C 1
ATOM 3587 O O . HIS C 1 47 ? 38.546 60.136 25.469 1.00 40.61 47 HIS C O 1
ATOM 3594 N N . ILE C 1 48 ? 38.647 59.413 27.597 1.00 28.32 48 ILE C N 1
ATOM 3595 C CA . ILE C 1 48 ? 37.207 59.440 27.802 1.00 30.73 48 ILE C CA 1
ATOM 3596 C C . ILE C 1 48 ? 36.911 59.858 29.234 1.00 33.09 48 ILE C C 1
ATOM 3597 O O . ILE C 1 48 ? 37.717 59.664 30.155 1.00 30.00 48 ILE C O 1
ATOM 3602 N N . SER C 1 49 ? 35.738 60.437 29.414 1.00 25.29 49 SER C N 1
ATOM 3603 C CA . SER C 1 49 ? 35.177 60.688 30.728 1.00 31.42 49 SER C CA 1
ATOM 3604 C C . SER C 1 49 ? 34.138 59.602 30.968 1.00 26.00 49 SER C C 1
ATOM 3605 O O . SER C 1 49 ? 33.061 59.618 30.362 1.00 26.45 49 SER C O 1
ATOM 3608 N N . LEU C 1 50 ? 34.474 58.650 31.825 1.00 31.38 50 LEU C N 1
ATOM 3609 C CA . LEU C 1 50 ? 33.664 57.457 32.010 1.00 25.96 50 LEU C CA 1
ATOM 3610 C C . LEU C 1 50 ? 32.649 57.679 33.127 1.00 21.72 50 LEU C C 1
ATOM 3611 O O . LEU C 1 50 ? 33.028 57.914 34.278 1.00 30.72 50 LEU C O 1
ATOM 3616 N N . HIS C 1 51 ? 31.364 57.607 32.782 1.00 19.24 51 HIS C N 1
ATOM 3617 C CA . HIS C 1 51 ? 30.274 57.533 33.749 1.00 18.11 51 HIS C CA 1
ATOM 3618 C C . HIS C 1 51 ? 29.875 56.074 33.913 1.00 20.79 51 HIS C C 1
ATOM 3619 O O . HIS C 1 51 ? 29.860 55.326 32.934 1.00 19.66 51 HIS C O 1
ATOM 3626 N N . THR C 1 52 ? 29.534 55.679 35.139 1.00 19.40 52 THR C N 1
ATOM 3627 C CA . THR C 1 52 ? 29.075 54.320 35.406 1.00 22.68 52 THR C CA 1
ATOM 3628 C C . THR C 1 52 ? 27.734 54.366 36.115 1.00 27.59 52 THR C C 1
ATOM 3629 O O . THR C 1 52 ? 27.456 55.277 36.899 1.00 26.35 52 THR C O 1
ATOM 3633 N N . LEU C 1 53 ? 26.923 53.342 35.876 1.00 21.53 53 LEU C N 1
ATOM 3634 C CA . LEU C 1 53 ? 25.569 53.310 36.411 1.00 21.31 53 LEU C CA 1
ATOM 3635 C C . LEU C 1 53 ? 25.070 51.875 36.422 1.00 24.20 53 LEU C C 1
ATOM 3636 O O . LEU C 1 53 ? 25.182 51.172 35.415 1.00 18.19 53 LEU C O 1
ATOM 3641 N N . ILE C 1 54 ? 24.540 51.439 37.561 1.00 23.20 54 ILE C N 1
ATOM 3642 C CA . ILE C 1 54 ? 23.872 50.150 37.685 1.00 17.26 54 ILE C CA 1
ATOM 3643 C C . ILE C 1 54 ? 22.382 50.420 37.583 1.00 29.24 54 ILE C C 1
ATOM 3644 O O . ILE C 1 54 ? 21.871 51.335 38.240 1.00 25.05 54 ILE C O 1
ATOM 3649 N N . LEU C 1 55 ? 21.674 49.658 36.664 1.00 18.29 55 LEU C N 1
ATOM 3650 C CA . LEU C 1 55 ? 20.246 49.827 36.442 1.00 17.66 55 LEU C CA 1
ATOM 3651 C C . LEU C 1 55 ? 19.461 48.725 37.140 1.00 15.22 55 LEU C C 1
ATOM 3652 O O . LEU C 1 55 ? 19.953 47.602 37.302 1.00 21.63 55 LEU C O 1
ATOM 3657 N N . PRO C 1 56 ? 18.236 49.005 37.556 1.00 17.02 56 PRO C N 1
ATOM 3658 C CA . PRO C 1 56 ? 17.392 47.943 38.105 1.00 18.90 56 PRO C CA 1
ATOM 3659 C C . PRO C 1 56 ? 16.875 47.062 36.980 1.00 14.78 56 PRO C C 1
ATOM 3660 O O . PRO C 1 56 ? 16.688 47.522 35.848 1.00 14.59 56 PRO C O 1
ATOM 3664 N N . VAL C 1 57 ? 16.653 45.794 37.308 1.00 14.37 57 VAL C N 1
ATOM 3665 C CA . VAL C 1 57 ? 16.003 44.855 36.366 1.00 15.70 57 VAL C CA 1
ATOM 3666 C C . VAL C 1 57 ? 14.503 45.051 36.579 1.00 16.52 57 VAL C C 1
ATOM 3667 O O . VAL C 1 57 ? 13.834 44.330 37.327 1.00 19.32 57 VAL C O 1
ATOM 3671 N N . SER C 1 58 ? 13.976 46.097 35.934 1.00 15.12 58 SER C N 1
ATOM 3672 C CA . SER C 1 58 ? 12.612 46.553 36.162 1.00 14.35 58 SER C CA 1
ATOM 3673 C C . SER C 1 58 ? 12.092 47.198 34.888 1.00 14.69 58 SER C C 1
ATOM 3674 O O . SER C 1 58 ? 12.745 48.080 34.327 1.00 16.02 58 SER C O 1
ATOM 3677 N N . TYR C 1 59 ? 10.932 46.737 34.423 1.00 15.05 59 TYR C N 1
ATOM 3678 C CA . TYR C 1 59 ? 10.356 47.325 33.219 1.00 16.87 59 TYR C CA 1
ATOM 3679 C C . TYR C 1 59 ? 10.115 48.819 33.404 1.00 26.40 59 TYR C C 1
ATOM 3680 O O . TYR C 1 59 ? 10.356 49.612 32.480 1.00 19.39 59 TYR C O 1
ATOM 3689 N N . GLN C 1 60 ? 9.666 49.224 34.606 1.00 23.13 60 GLN C N 1
ATOM 3690 C CA . GLN C 1 60 ? 9.355 50.636 34.828 1.00 25.27 60 GLN C CA 1
ATOM 3691 C C . GLN C 1 60 ? 10.613 51.457 35.088 1.00 22.19 60 GLN C C 1
ATOM 3692 O O . GLN C 1 60 ? 10.882 52.463 34.416 1.00 26.91 60 GLN C O 1
ATOM 3698 N N . LYS C 1 61 ? 11.416 50.994 36.035 1.00 23.08 61 LYS C N 1
ATOM 3699 C CA . LYS C 1 61 ? 12.478 51.798 36.628 1.00 21.62 61 LYS C CA 1
ATOM 3700 C C . LYS C 1 61 ? 13.765 51.805 35.813 1.00 23.48 61 LYS C C 1
ATOM 3701 O O . LYS C 1 61 ? 14.551 52.752 35.936 1.00 21.57 61 LYS C O 1
ATOM 3707 N N . SER C 1 62 ? 14.010 50.773 34.998 1.00 18.62 62 SER C N 1
ATOM 3708 C CA . SER C 1 62 ? 15.234 50.753 34.192 1.00 16.91 62 SER C CA 1
ATOM 3709 C C . SER C 1 62 ? 15.354 52.014 33.342 1.00 22.19 62 SER C C 1
ATOM 3710 O O . SER C 1 62 ? 16.386 52.695 33.356 1.00 20.47 62 SER C O 1
ATOM 3713 N N . THR C 1 63 ? 14.313 52.330 32.571 1.00 17.95 63 THR C N 1
ATOM 3714 C CA . THR C 1 63 ? 14.408 53.484 31.695 1.00 14.69 63 THR C CA 1
ATOM 3715 C C . THR C 1 63 ? 14.176 54.802 32.431 1.00 20.31 63 THR C C 1
ATOM 3716 O O . THR C 1 63 ? 14.642 55.843 31.964 1.00 19.78 63 THR C O 1
ATOM 3720 N N . GLU C 1 64 ? 13.486 54.787 33.565 1.00 20.58 64 GLU C N 1
ATOM 3721 C CA . GLU C 1 64 ? 13.376 56.012 34.345 1.00 25.80 64 GLU C CA 1
ATOM 3722 C C . GLU C 1 64 ? 14.742 56.437 34.863 1.00 24.33 64 GLU C C 1
ATOM 3723 O O . GLU C 1 64 ? 15.137 57.600 34.721 1.00 25.98 64 GLU C O 1
ATOM 3729 N N . VAL C 1 65 ? 15.467 55.498 35.477 1.00 22.42 65 VAL C N 1
ATOM 3730 C CA . VAL C 1 65 ? 16.812 55.766 35.984 1.00 18.45 65 VAL C CA 1
ATOM 3731 C C . VAL C 1 65 ? 17.726 56.218 34.857 1.00 25.55 65 VAL C C 1
ATOM 3732 O O . VAL C 1 65 ? 18.473 57.197 34.986 1.00 24.09 65 VAL C O 1
ATOM 3736 N N . LEU C 1 66 ? 17.665 55.524 33.724 1.00 19.87 66 LEU C N 1
ATOM 3737 C CA . LEU C 1 66 ? 18.513 55.866 32.590 1.00 21.17 66 LEU C CA 1
ATOM 3738 C C . LEU C 1 66 ? 18.173 57.246 32.023 1.00 21.66 66 LEU C C 1
ATOM 3739 O O . LEU C 1 66 ? 19.071 58.038 31.717 1.00 20.98 66 LEU C O 1
ATOM 3744 N N . GLU C 1 67 ? 16.880 57.536 31.847 1.00 20.17 67 GLU C N 1
ATOM 3745 C CA . GLU C 1 67 ? 16.471 58.839 31.326 1.00 20.84 67 GLU C CA 1
ATOM 3746 C C . GLU C 1 67 ? 16.923 59.959 32.252 1.00 24.79 67 GLU C C 1
ATOM 3747 O O . GLU C 1 67 ? 17.391 61.009 31.794 1.00 23.45 67 GLU C O 1
ATOM 3753 N N . GLU C 1 68 ? 16.800 59.746 33.562 1.00 20.30 68 GLU C N 1
ATOM 3754 C CA . GLU C 1 68 ? 17.231 60.770 34.499 1.00 25.68 68 GLU C CA 1
ATOM 3755 C C . GLU C 1 68 ? 18.729 61.019 34.389 1.00 32.08 68 GLU C C 1
ATOM 3756 O O . GLU C 1 68 ? 19.176 62.165 34.510 1.00 25.81 68 GLU C O 1
ATOM 3762 N N . TYR C 1 69 ? 19.514 59.979 34.098 1.00 20.52 69 TYR C N 1
ATOM 3763 C CA . TYR C 1 69 ? 20.945 60.191 33.912 1.00 28.51 69 TYR C CA 1
ATOM 3764 C C . TYR C 1 69 ? 21.233 60.960 32.627 1.00 26.01 69 TYR C C 1
ATOM 3765 O O . TYR C 1 69 ? 22.071 61.877 32.615 1.00 23.09 69 TYR C O 1
ATOM 3774 N N . TYR C 1 70 ? 20.537 60.625 31.535 1.00 21.22 70 TYR C N 1
ATOM 3775 C CA . TYR C 1 70 ? 20.739 61.369 30.293 1.00 18.98 70 TYR C CA 1
ATOM 3776 C C . TYR C 1 70 ? 20.363 62.841 30.458 1.00 22.25 70 TYR C C 1
ATOM 3777 O O . TYR C 1 70 ? 20.953 63.714 29.819 1.00 24.59 70 TYR C O 1
ATOM 3786 N N . LYS C 1 71 ? 19.313 63.113 31.232 1.00 23.17 71 LYS C N 1
ATOM 3787 C CA . LYS C 1 71 ? 18.838 64.477 31.432 1.00 23.77 71 LYS C CA 1
ATOM 3788 C C . LYS C 1 71 ? 19.835 65.329 32.201 1.00 32.58 71 LYS C C 1
ATOM 3789 O O . LYS C 1 71 ? 19.852 66.551 32.032 1.00 31.34 71 LYS C O 1
ATOM 3795 N N . THR C 1 72 ? 20.607 64.729 33.102 1.00 31.74 72 THR C N 1
ATOM 3796 C CA . THR C 1 72 ? 21.492 65.487 33.971 1.00 29.70 72 THR C CA 1
ATOM 3797 C C . THR C 1 72 ? 22.953 65.428 33.544 1.00 28.63 72 THR C C 1
ATOM 3798 O O . THR C 1 72 ? 23.787 66.122 34.134 1.00 34.77 72 THR C O 1
ATOM 3802 N N . ASN C 1 73 ? 23.282 64.648 32.517 1.00 29.73 73 ASN C N 1
ATOM 3803 C CA . ASN C 1 73 ? 24.657 64.488 32.070 1.00 32.34 73 ASN C CA 1
ATOM 3804 C C . ASN C 1 73 ? 24.675 64.380 30.559 1.00 29.28 73 ASN C C 1
ATOM 3805 O O . ASN C 1 73 ? 23.860 63.655 29.979 1.00 39.07 73 ASN C O 1
ATOM 3810 N N . ASN C 1 74 ? 25.610 65.071 29.915 1.00 26.86 74 ASN C N 1
ATOM 3811 C CA . ASN C 1 74 ? 25.729 64.924 28.473 1.00 29.79 74 ASN C CA 1
ATOM 3812 C C . ASN C 1 74 ? 26.563 63.680 28.191 1.00 33.65 74 ASN C C 1
ATOM 3813 O O . ASN C 1 74 ? 27.709 63.576 28.643 1.00 33.25 74 ASN C O 1
ATOM 3818 N N . ILE C 1 75 ? 25.972 62.728 27.479 1.00 30.71 75 ILE C N 1
ATOM 3819 C CA . ILE C 1 75 ? 26.599 61.451 27.161 1.00 24.72 75 ILE C CA 1
ATOM 3820 C C . ILE C 1 75 ? 26.769 61.367 25.656 1.00 20.20 75 ILE C C 1
ATOM 3821 O O . ILE C 1 75 ? 25.795 61.543 24.915 1.00 31.74 75 ILE C O 1
ATOM 3826 N N . ASP C 1 76 ? 27.990 61.083 25.201 1.00 17.33 76 ASP C N 1
ATOM 3827 C CA . ASP C 1 76 ? 28.219 60.857 23.773 1.00 23.86 76 ASP C CA 1
ATOM 3828 C C . ASP C 1 76 ? 27.942 59.415 23.354 1.00 22.94 76 ASP C C 1
ATOM 3829 O O . ASP C 1 76 ? 27.363 59.178 22.288 1.00 22.04 76 ASP C O 1
ATOM 3834 N N . ILE C 1 77 ? 28.382 58.445 24.148 1.00 26.31 77 ILE C N 1
ATOM 3835 C CA . ILE C 1 77 ? 28.273 57.031 23.797 1.00 20.91 77 ILE C CA 1
ATOM 3836 C C . ILE C 1 77 ? 27.723 56.285 24.997 1.00 18.86 77 ILE C C 1
ATOM 3837 O O . ILE C 1 77 ? 28.236 56.437 26.110 1.00 21.75 77 ILE C O 1
ATOM 3842 N N . ALA C 1 78 ? 26.708 55.455 24.764 1.00 17.39 78 ALA C N 1
ATOM 3843 C CA . ALA C 1 78 ? 26.185 54.552 25.781 1.00 18.48 78 ALA C CA 1
ATOM 3844 C C . ALA C 1 78 ? 26.702 53.142 25.488 1.00 16.37 78 ALA C C 1
ATOM 3845 O O . ALA C 1 78 ? 26.504 52.624 24.386 1.00 19.00 78 ALA C O 1
ATOM 3847 N N . LEU C 1 79 ? 27.381 52.532 26.460 1.00 13.56 79 LEU C N 1
ATOM 3848 C CA . LEU C 1 79 ? 27.841 51.145 26.339 1.00 18.07 79 LEU C CA 1
ATOM 3849 C C . LEU C 1 79 ? 27.112 50.337 27.413 1.00 16.33 79 LEU C C 1
ATOM 3850 O O . LEU C 1 79 ? 27.475 50.394 28.597 1.00 16.69 79 LEU C O 1
ATOM 3855 N N . HIS C 1 80 ? 26.051 49.628 27.018 1.00 14.40 80 HIS C N 1
ATOM 3856 C CA . HIS C 1 80 ? 25.223 48.881 27.957 1.00 11.07 80 HIS C CA 1
ATOM 3857 C C . HIS C 1 80 ? 25.699 47.435 28.055 1.00 15.70 80 HIS C C 1
ATOM 3858 O O . HIS C 1 80 ? 25.860 46.767 27.025 1.00 15.85 80 HIS C O 1
ATOM 3865 N N . LEU C 1 81 ? 25.898 46.949 29.285 1.00 12.77 81 LEU C N 1
ATOM 3866 C CA . LEU C 1 81 ? 26.266 45.556 29.532 1.00 11.70 81 LEU C CA 1
ATOM 3867 C C . LEU C 1 81 ? 25.097 44.791 30.150 1.00 15.25 81 LEU C C 1
ATOM 3868 O O . LEU C 1 81 ? 24.318 45.348 30.929 1.00 13.06 81 LEU C O 1
ATOM 3873 N N . GLY C 1 82 ? 24.988 43.496 29.826 1.00 11.30 82 GLY C N 1
ATOM 3874 C CA . GLY C 1 82 ? 23.967 42.670 30.446 1.00 14.79 82 GLY C CA 1
ATOM 3875 C C . GLY C 1 82 ? 24.366 41.205 30.479 1.00 13.63 82 GLY C C 1
ATOM 3876 O O . GLY C 1 82 ? 25.238 40.759 29.732 1.00 14.62 82 GLY C O 1
ATOM 3877 N N . GLN C 1 83 ? 23.716 40.460 31.365 1.00 12.24 83 GLN C N 1
ATOM 3878 C CA . GLN C 1 83 ? 23.999 39.032 31.479 1.00 12.33 83 GLN C CA 1
ATOM 3879 C C . GLN C 1 83 ? 23.200 38.262 30.429 1.00 15.37 83 GLN C C 1
ATOM 3880 O O . GLN C 1 83 ? 21.992 38.485 30.251 1.00 13.95 83 GLN C O 1
ATOM 3886 N N . ALA C 1 84 ? 23.885 37.388 29.691 1.00 12.44 84 ALA C N 1
ATOM 3887 C CA . ALA C 1 84 ? 23.219 36.489 28.751 1.00 12.88 84 ALA C CA 1
ATOM 3888 C C . ALA C 1 84 ? 23.608 35.075 29.141 1.00 15.85 84 ALA C C 1
ATOM 3889 O O . ALA C 1 84 ? 24.495 34.471 28.525 1.00 11.34 84 ALA C O 1
ATOM 3891 N N . GLY C 1 85 ? 22.948 34.553 30.177 1.00 12.51 85 GLY C N 1
ATOM 3892 C CA . GLY C 1 85 ? 23.246 33.218 30.656 1.00 13.66 85 GLY C CA 1
ATOM 3893 C C . GLY C 1 85 ? 23.131 32.171 29.568 1.00 15.81 85 GLY C C 1
ATOM 3894 O O . GLY C 1 85 ? 22.115 32.094 28.884 1.00 15.01 85 GLY C O 1
ATOM 3895 N N . GLY C 1 86 ? 24.162 31.356 29.395 1.00 11.03 86 GLY C N 1
ATOM 3896 C CA . GLY C 1 86 ? 24.199 30.384 28.322 1.00 13.18 86 GLY C CA 1
ATOM 3897 C C . GLY C 1 86 ? 25.049 30.798 27.140 1.00 17.58 86 GLY C C 1
ATOM 3898 O O . GLY C 1 86 ? 25.422 29.943 26.328 1.00 14.24 86 GLY C O 1
ATOM 3899 N N . SER C 1 87 ? 25.334 32.089 26.995 1.00 10.96 87 SER C N 1
ATOM 3900 C CA . SER C 1 87 ? 26.217 32.514 25.920 1.00 12.97 87 SER C CA 1
ATOM 3901 C C . SER C 1 87 ? 27.664 32.221 26.294 1.00 11.72 87 SER C C 1
ATOM 3902 O O . SER C 1 87 ? 28.035 32.235 27.463 1.00 13.25 87 SER C O 1
ATOM 3905 N N . ALA C 1 88 ? 28.468 31.899 25.287 1.00 8.85 88 ALA C N 1
ATOM 3906 C CA . ALA C 1 88 ? 29.835 31.444 25.530 1.00 10.47 88 ALA C CA 1
ATOM 3907 C C . ALA C 1 88 ? 30.887 32.499 25.255 1.00 15.16 88 ALA C C 1
ATOM 3908 O O . ALA C 1 88 ? 32.055 32.295 25.621 1.00 13.81 88 ALA C O 1
ATOM 3910 N N . GLY C 1 89 ? 30.528 33.593 24.584 1.00 14.50 89 GLY C N 1
ATOM 3911 C CA . GLY C 1 89 ? 31.493 34.606 24.222 1.00 11.04 89 GLY C CA 1
ATOM 3912 C C . GLY C 1 89 ? 30.921 35.987 24.450 1.00 10.90 89 GLY C C 1
ATOM 3913 O O . GLY C 1 89 ? 29.767 36.148 24.874 1.00 11.14 89 GLY C O 1
ATOM 3914 N N . ILE C 1 90 ? 31.749 36.986 24.166 1.00 11.56 90 ILE C N 1
ATOM 3915 C CA . ILE C 1 90 ? 31.265 38.360 24.227 1.00 14.74 90 ILE C CA 1
ATOM 3916 C C . ILE C 1 90 ? 30.259 38.534 23.098 1.00 13.50 90 ILE C C 1
ATOM 3917 O O . ILE C 1 90 ? 30.609 38.425 21.916 1.00 13.46 90 ILE C O 1
ATOM 3922 N N . ARG C 1 91 ? 29.010 38.792 23.446 1.00 11.77 91 ARG C N 1
ATOM 3923 C CA . ARG C 1 91 ? 27.888 38.746 22.511 1.00 9.40 91 ARG C CA 1
ATOM 3924 C C . ARG C 1 91 ? 27.472 40.177 22.169 1.00 14.55 91 ARG C C 1
ATOM 3925 O O . ARG C 1 91 ? 26.772 40.833 22.947 1.00 12.86 91 ARG C O 1
ATOM 3933 N N . LEU C 1 92 ? 27.934 40.677 21.023 1.00 11.95 92 LEU C N 1
ATOM 3934 C CA . LEU C 1 92 ? 27.675 42.058 20.629 1.00 11.39 92 LEU C CA 1
ATOM 3935 C C . LEU C 1 92 ? 26.328 42.152 19.910 1.00 10.33 92 LEU C C 1
ATOM 3936 O O . LEU C 1 92 ? 26.131 41.547 18.848 1.00 12.75 92 LEU C O 1
ATOM 3941 N N . GLU C 1 93 ? 25.420 42.934 20.469 1.00 11.95 93 GLU C N 1
ATOM 3942 C CA . GLU C 1 93 ? 24.048 42.990 19.983 1.00 8.53 93 GLU C CA 1
ATOM 3943 C C . GLU C 1 93 ? 23.902 44.098 18.949 1.00 11.27 93 GLU C C 1
ATOM 3944 O O . GLU C 1 93 ? 24.158 45.269 19.245 1.00 11.95 93 GLU C O 1
ATOM 3950 N N . ARG C 1 94 ? 23.442 43.729 17.761 1.00 10.00 94 ARG C N 1
ATOM 3951 C CA . ARG C 1 94 ? 23.281 44.696 16.693 1.00 12.95 94 ARG C CA 1
ATOM 3952 C C . ARG C 1 94 ? 21.893 45.313 16.648 1.00 15.35 94 ARG C C 1
ATOM 3953 O O . ARG C 1 94 ? 21.742 46.402 16.086 1.00 18.25 94 ARG C O 1
ATOM 3961 N N . VAL C 1 95 ? 20.881 44.649 17.211 1.00 14.03 95 VAL C N 1
ATOM 3962 C CA . VAL C 1 95 ? 19.472 44.989 16.983 1.00 12.27 95 VAL C CA 1
ATOM 3963 C C . VAL C 1 95 ? 18.771 45.169 18.322 1.00 15.19 95 VAL C C 1
ATOM 3964 O O . VAL C 1 95 ? 18.923 44.332 19.222 1.00 13.28 95 VAL C O 1
ATOM 3968 N N . ALA C 1 96 ? 17.993 46.252 18.459 1.00 13.61 96 ALA C N 1
ATOM 3969 C CA . ALA C 1 96 ? 17.073 46.436 19.579 1.00 13.79 96 ALA C CA 1
ATOM 3970 C C . ALA C 1 96 ? 15.655 46.547 19.031 1.00 16.76 96 ALA C C 1
ATOM 3971 O O . ALA C 1 96 ? 15.427 47.260 18.050 1.00 15.55 96 ALA C O 1
ATOM 3973 N N . ILE C 1 97 ? 14.707 45.826 19.625 1.00 13.25 97 ILE C N 1
ATOM 3974 C CA . ILE C 1 97 ? 13.358 45.827 19.063 1.00 12.05 97 ILE C CA 1
ATOM 3975 C C . ILE C 1 97 ? 12.367 46.459 20.035 1.00 14.35 97 ILE C C 1
ATOM 3976 O O . ILE C 1 97 ? 12.561 46.490 21.254 1.00 12.09 97 ILE C O 1
ATOM 3981 N N . ASN C 1 98 ? 11.275 46.962 19.462 1.00 15.84 98 ASN C N 1
ATOM 3982 C CA . ASN C 1 98 ? 10.273 47.742 20.202 1.00 16.04 98 ASN C CA 1
ATOM 3983 C C . ASN C 1 98 ? 9.237 46.809 20.838 1.00 16.93 98 ASN C C 1
ATOM 3984 O O . ASN C 1 98 ? 8.058 46.816 20.498 1.00 18.74 98 ASN C O 1
ATOM 3989 N N . LEU C 1 99 ? 9.696 45.993 21.793 1.00 13.86 99 LEU C N 1
ATOM 3990 C CA . LEU C 1 99 ? 8.799 44.996 22.370 1.00 13.86 99 LEU C CA 1
ATOM 3991 C C . LEU C 1 99 ? 9.280 44.571 23.746 1.00 15.98 99 LEU C C 1
ATOM 3992 O O . LEU C 1 99 ? 10.471 44.305 23.928 1.00 14.53 99 LEU C O 1
ATOM 3997 N N . LEU C 1 100 ? 8.358 44.518 24.703 1.00 13.99 100 LEU C N 1
ATOM 3998 C CA . LEU C 1 100 ? 8.550 43.834 25.979 1.00 14.52 100 LEU C CA 1
ATOM 3999 C C . LEU C 1 100 ? 7.756 42.540 25.940 1.00 18.08 100 LEU C C 1
ATOM 4000 O O . LEU C 1 100 ? 6.539 42.562 25.720 1.00 18.76 100 LEU C O 1
ATOM 4005 N N . ASP C 1 101 ? 8.431 41.415 26.154 1.00 17.82 101 ASP C N 1
ATOM 4006 C CA . ASP C 1 101 ? 7.722 40.140 26.107 1.00 18.38 101 ASP C CA 1
ATOM 4007 C C . ASP C 1 101 ? 8.524 39.075 26.832 1.00 17.62 101 ASP C C 1
ATOM 4008 O O . ASP C 1 101 ? 9.606 38.695 26.373 1.00 19.39 101 ASP C O 1
ATOM 4013 N N . SER C 1 102 ? 7.995 38.613 27.960 1.00 23.50 102 SER C N 1
ATOM 4014 C CA . SER C 1 102 ? 8.556 37.477 28.672 1.00 20.28 102 SER C CA 1
ATOM 4015 C C . SER C 1 102 ? 7.517 36.970 29.651 1.00 21.66 102 SER C C 1
ATOM 4016 O O . SER C 1 102 ? 6.745 37.754 30.209 1.00 23.84 102 SER C O 1
ATOM 4019 N N . LYS C 1 103 ? 7.520 35.648 29.857 1.00 23.01 103 LYS C N 1
ATOM 4020 C CA . LYS C 1 103 ? 6.700 35.036 30.895 1.00 24.47 103 LYS C CA 1
ATOM 4021 C C . LYS C 1 103 ? 7.289 35.315 32.274 1.00 21.66 103 LYS C C 1
ATOM 4022 O O . LYS C 1 103 ? 6.555 35.310 33.268 1.00 29.15 103 LYS C O 1
ATOM 4028 N N . HIS C 1 104 ? 8.578 35.666 32.335 1.00 22.14 104 HIS C N 1
ATOM 4029 C CA . HIS C 1 104 ? 9.265 35.893 33.606 1.00 23.27 104 HIS C CA 1
ATOM 4030 C C . HIS C 1 104 ? 9.030 37.321 34.105 1.00 28.96 104 HIS C C 1
ATOM 4031 O O . HIS C 1 104 ? 9.137 38.282 33.331 1.00 21.71 104 HIS C O 1
ATOM 4038 N N . PRO C 1 105 ? 8.750 37.486 35.396 1.00 29.23 105 PRO C N 1
ATOM 4039 C CA . PRO C 1 105 ? 8.605 38.837 35.950 1.00 29.56 105 PRO C CA 1
ATOM 4040 C C . PRO C 1 105 ? 9.952 39.540 36.046 1.00 20.74 105 PRO C C 1
ATOM 4041 O O . PRO C 1 105 ? 11.014 38.917 36.013 1.00 22.16 105 PRO C O 1
ATOM 4045 N N . ASP C 1 106 ? 9.894 40.871 36.143 1.00 19.77 106 ASP C N 1
ATOM 4046 C CA . ASP C 1 106 ? 11.081 41.649 36.479 1.00 22.08 106 ASP C CA 1
ATOM 4047 C C . ASP C 1 106 ? 11.293 41.592 37.998 1.00 20.50 106 ASP C C 1
ATOM 4048 O O . ASP C 1 106 ? 10.626 40.843 38.721 1.00 19.56 106 ASP C O 1
ATOM 4053 N N . ASN C 1 107 ? 12.246 42.373 38.505 1.00 21.08 107 ASN C N 1
ATOM 4054 C CA . ASN C 1 107 ? 12.522 42.358 39.938 1.00 25.69 107 ASN C CA 1
ATOM 4055 C C . ASN C 1 107 ? 11.450 43.066 40.754 1.00 28.14 107 ASN C C 1
ATOM 4056 O O . ASN C 1 107 ? 11.499 43.006 41.991 1.00 21.96 107 ASN C O 1
ATOM 4061 N N . ASP C 1 108 ? 10.513 43.752 40.103 1.00 23.40 108 ASP C N 1
ATOM 4062 C CA . ASP C 1 108 ? 9.354 44.316 40.779 1.00 24.59 108 ASP C CA 1
ATOM 4063 C C . ASP C 1 108 ? 8.155 43.381 40.731 1.00 28.87 108 ASP C C 1
ATOM 4064 O O . ASP C 1 108 ? 7.050 43.786 41.106 1.00 30.44 108 ASP C O 1
ATOM 4069 N N . GLY C 1 109 ? 8.337 42.154 40.245 1.00 27.79 109 GLY C N 1
ATOM 4070 C CA . GLY C 1 109 ? 7.225 41.243 40.117 1.00 22.00 109 GLY C CA 1
ATOM 4071 C C . GLY C 1 109 ? 6.306 41.520 38.951 1.00 29.01 109 GLY C C 1
ATOM 4072 O O . GLY C 1 109 ? 5.258 40.878 38.856 1.00 31.81 109 GLY C O 1
ATOM 4073 N N . GLN C 1 110 ? 6.653 42.454 38.065 1.00 20.94 110 GLN C N 1
ATOM 4074 C CA . GLN C 1 110 ? 5.807 42.788 36.925 1.00 22.78 110 GLN C CA 1
ATOM 4075 C C . GLN C 1 110 ? 6.094 41.892 35.718 1.00 28.41 110 GLN C C 1
ATOM 4076 O O . GLN C 1 110 ? 7.253 41.598 35.407 1.00 21.01 110 GLN C O 1
ATOM 4082 N N . VAL C 1 111 ? 5.028 41.506 35.016 1.00 22.90 111 VAL C N 1
ATOM 4083 C CA . VAL C 1 111 ? 5.092 40.672 33.817 1.00 24.48 111 VAL C CA 1
ATOM 4084 C C . VAL C 1 111 ? 4.569 41.479 32.635 1.00 27.93 111 VAL C C 1
ATOM 4085 O O . VAL C 1 111 ? 3.507 42.109 32.726 1.00 26.64 111 VAL C O 1
ATOM 4089 N N . LYS C 1 112 ? 5.307 41.464 31.522 1.00 16.97 112 LYS C N 1
ATOM 4090 C CA . LYS C 1 112 ? 4.890 42.163 30.313 1.00 14.82 112 LYS C CA 1
ATOM 4091 C C . LYS C 1 112 ? 4.779 41.166 29.162 1.00 22.49 112 LYS C C 1
ATOM 4092 O O . LYS C 1 112 ? 5.709 40.389 28.920 1.00 22.53 112 LYS C O 1
ATOM 4098 N N . GLU C 1 113 ? 3.658 41.196 28.440 1.00 22.07 113 GLU C N 1
ATOM 4099 C CA . GLU C 1 113 ? 3.472 40.327 27.277 1.00 28.87 113 GLU C CA 1
ATOM 4100 C C . GLU C 1 113 ? 3.034 41.146 26.070 1.00 25.65 113 GLU C C 1
ATOM 4101 O O . GLU C 1 113 ? 1.966 41.766 26.095 1.00 24.21 113 GLU C O 1
ATOM 4107 N N . ASP C 1 114 ? 3.849 41.138 25.013 1.00 24.25 114 ASP C N 1
ATOM 4108 C CA . ASP C 1 114 ? 3.504 41.753 23.723 1.00 25.94 114 ASP C CA 1
ATOM 4109 C C . ASP C 1 114 ? 3.190 43.243 23.856 1.00 27.47 114 ASP C C 1
ATOM 4110 O O . ASP C 1 114 ? 2.217 43.744 23.298 1.00 33.25 114 ASP C O 1
ATOM 4115 N N . VAL C 1 115 ? 4.059 43.964 24.545 1.00 17.88 115 VAL C N 1
ATOM 4116 C CA . VAL C 1 115 ? 3.876 45.385 24.844 1.00 21.92 115 VAL C CA 1
ATOM 4117 C C . VAL C 1 115 ? 4.943 46.189 24.112 1.00 29.65 115 VAL C C 1
ATOM 4118 O O . VAL C 1 115 ? 6.129 45.845 24.163 1.00 26.47 115 VAL C O 1
ATOM 4122 N N . SER C 1 116 ? 4.526 47.262 23.440 1.00 21.60 116 SER C N 1
ATOM 4123 C CA . SER C 1 116 ? 5.495 48.187 22.858 1.00 21.47 116 SER C CA 1
ATOM 4124 C C . SER C 1 116 ? 6.260 48.933 23.941 1.00 27.80 116 SER C C 1
ATOM 4125 O O . SER C 1 116 ? 5.727 49.227 25.013 1.00 24.69 116 SER C O 1
ATOM 4128 N N . ILE C 1 117 ? 7.523 49.251 23.644 1.00 18.22 117 ILE C N 1
ATOM 4129 C CA . ILE C 1 117 ? 8.288 50.154 24.500 1.00 24.96 117 ILE C CA 1
ATOM 4130 C C . ILE C 1 117 ? 7.886 51.601 24.249 1.00 29.23 117 ILE C C 1
ATOM 4131 O O . ILE C 1 117 ? 7.590 52.351 25.187 1.00 27.23 117 ILE C O 1
ATOM 4136 N N . ILE C 1 118 ? 7.910 52.019 22.988 1.00 25.00 118 ILE C N 1
ATOM 4137 C CA . ILE C 1 118 ? 7.515 53.361 22.570 1.00 25.56 118 ILE C CA 1
ATOM 4138 C C . ILE C 1 118 ? 6.358 53.186 21.594 1.00 29.63 118 ILE C C 1
ATOM 4139 O O . ILE C 1 118 ? 6.5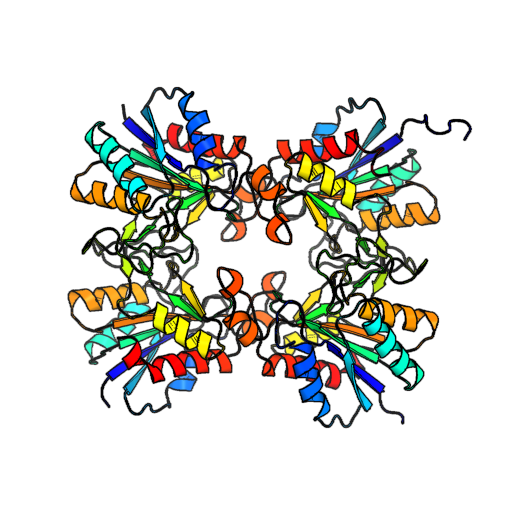39 52.645 20.496 1.00 24.85 118 ILE C O 1
ATOM 4144 N N . ASP C 1 119 ? 5.169 53.621 21.997 1.00 31.95 119 ASP C N 1
ATOM 4145 C CA . ASP C 1 119 ? 4.018 53.577 21.106 1.00 31.00 119 ASP C CA 1
ATOM 4146 C C . ASP C 1 119 ? 4.331 54.329 19.823 1.00 29.47 119 ASP C C 1
ATOM 4147 O O . ASP C 1 119 ? 4.822 55.459 19.855 1.00 37.95 119 ASP C O 1
ATOM 4152 N N . ASN C 1 120 ? 4.091 53.673 18.692 1.00 34.22 120 ASN C N 1
ATOM 4153 C CA . ASN C 1 120 ? 4.431 54.206 17.370 1.00 39.53 120 ASN C CA 1
ATOM 4154 C C . ASN C 1 120 ? 5.901 54.618 17.265 1.00 41.91 120 ASN C C 1
ATOM 4155 O O . ASN C 1 120 ? 6.253 55.506 16.485 1.00 38.86 120 ASN C O 1
ATOM 4160 N N . GLY C 1 121 ? 6.788 53.974 18.024 1.00 31.92 121 GLY C N 1
ATOM 4161 C CA . GLY C 1 121 ? 8.196 54.021 17.707 1.00 23.83 121 GLY C CA 1
ATOM 4162 C C . GLY C 1 121 ? 8.479 53.054 16.568 1.00 20.63 121 GLY C C 1
ATOM 4163 O O . GLY C 1 121 ? 7.643 52.201 16.240 1.00 24.78 121 GLY C O 1
ATOM 4164 N N . PRO C 1 122 ? 9.640 53.173 15.927 1.00 21.19 122 PRO C N 1
ATOM 4165 C CA . PRO C 1 122 ? 9.994 52.207 14.879 1.00 22.90 122 PRO C CA 1
ATOM 4166 C C . PRO C 1 122 ? 10.060 50.805 15.472 1.00 20.73 122 PRO C C 1
ATOM 4167 O O . PRO C 1 122 ? 10.305 50.630 16.669 1.00 15.54 122 PRO C O 1
ATOM 4171 N N . ASP C 1 123 ? 9.831 49.802 14.616 1.00 16.46 123 ASP C N 1
ATOM 4172 C CA . ASP C 1 123 ? 9.826 48.414 15.084 1.00 16.45 123 ASP C CA 1
ATOM 4173 C C . ASP C 1 123 ? 11.172 47.996 15.669 1.00 15.20 123 ASP C C 1
ATOM 4174 O O . ASP C 1 123 ? 11.214 47.155 16.571 1.00 18.34 123 ASP C O 1
ATOM 4179 N N . ALA C 1 124 ? 12.272 48.542 15.159 1.00 16.31 124 ALA C N 1
ATOM 4180 C CA . ALA C 1 124 ? 13.597 48.200 15.668 1.00 20.13 124 ALA C CA 1
ATOM 4181 C C . ALA C 1 124 ? 14.600 49.259 15.242 1.00 21.82 124 ALA C C 1
ATOM 4182 O O . ALA C 1 124 ? 14.364 50.025 14.301 1.00 21.14 124 ALA C O 1
ATOM 4184 N N . TYR C 1 125 ? 15.721 49.295 15.960 1.00 14.68 125 TYR C N 1
ATOM 4185 C CA . TYR C 1 125 ? 16.899 50.058 15.583 1.00 15.54 125 TYR C CA 1
ATOM 4186 C C . TYR C 1 125 ? 18.092 49.119 15.515 1.00 22.03 125 TYR C C 1
ATOM 4187 O O . TYR C 1 125 ? 18.209 48.189 16.325 1.00 19.49 125 TYR C O 1
ATOM 4196 N N . MET C 1 126 ? 18.980 49.376 14.568 1.00 17.77 126 MET C N 1
ATOM 4197 C CA . MET C 1 126 ? 20.313 48.796 14.593 1.00 20.20 126 MET C CA 1
ATOM 4198 C C . MET C 1 126 ? 21.298 49.822 15.138 1.00 22.89 126 MET C C 1
ATOM 4199 O O . MET C 1 126 ? 21.133 51.029 14.944 1.00 17.58 126 MET C O 1
ATOM 4204 N N . THR C 1 127 ? 22.305 49.338 15.858 1.00 15.74 127 THR C N 1
ATOM 4205 C CA . THR C 1 127 ? 23.362 50.232 16.306 1.00 18.31 127 THR C CA 1
ATOM 4206 C C . THR C 1 127 ? 24.063 50.833 15.097 1.00 22.89 127 THR C C 1
ATOM 4207 O O . THR C 1 127 ? 24.117 50.233 14.019 1.00 17.73 127 THR C O 1
ATOM 4211 N N . ARG C 1 128 ? 24.549 52.059 15.267 1.00 19.26 128 ARG C N 1
ATOM 4212 C CA . ARG C 1 128 ? 25.401 52.696 14.274 1.00 29.05 128 ARG C CA 1
ATOM 4213 C C . ARG C 1 128 ? 26.885 52.551 14.601 1.00 25.57 128 ARG C C 1
ATOM 4214 O O . ARG C 1 128 ? 27.731 53.037 13.841 1.00 22.70 128 ARG C O 1
ATOM 4222 N N . VAL C 1 129 ? 27.219 51.914 15.727 1.00 22.56 129 VAL C N 1
ATOM 4223 C CA . VAL C 1 129 ? 28.606 51.575 16.033 1.00 19.94 129 VAL C CA 1
ATOM 4224 C C . VAL C 1 129 ? 29.103 50.532 15.036 1.00 19.96 129 VAL C C 1
ATOM 4225 O O . VAL C 1 129 ? 28.320 49.733 14.501 1.00 22.57 129 VAL C O 1
ATOM 4229 N N . LYS C 1 130 ? 30.408 50.575 14.725 1.00 18.54 130 LYS C N 1
ATOM 4230 C CA . LYS C 1 130 ? 31.025 49.623 13.797 1.00 21.09 130 LYS C CA 1
ATOM 4231 C C . LYS C 1 130 ? 31.191 48.284 14.514 1.00 21.25 130 LYS C C 1
ATOM 4232 O O . LYS C 1 130 ? 32.276 47.894 14.947 1.00 18.46 130 LYS C O 1
ATOM 4238 N N . ILE C 1 131 ? 30.086 47.553 14.619 1.00 18.75 131 ILE C N 1
ATOM 4239 C CA . ILE C 1 131 ? 30.060 46.423 15.547 1.00 18.89 131 ILE C CA 1
ATOM 4240 C C . ILE C 1 131 ? 30.950 45.275 15.077 1.00 19.65 131 ILE C C 1
ATOM 4241 O O . ILE C 1 131 ? 31.524 44.544 15.898 1.00 18.09 131 ILE C O 1
ATOM 4246 N N . LYS C 1 132 ? 31.074 45.070 13.768 1.00 18.29 132 LYS C N 1
ATOM 4247 C CA . LYS C 1 132 ? 31.960 44.013 13.304 1.00 18.63 132 LYS C CA 1
ATOM 4248 C C . LYS C 1 132 ? 33.415 44.347 13.590 1.00 23.28 132 LYS C C 1
ATOM 4249 O O . LYS C 1 132 ? 34.219 43.444 13.845 1.00 24.02 132 LYS C O 1
ATOM 4255 N N . ALA C 1 133 ? 33.773 45.631 13.542 1.00 20.87 133 ALA C N 1
ATOM 4256 C CA . ALA C 1 133 ? 35.129 46.019 13.917 1.00 26.13 133 ALA C CA 1
ATOM 4257 C C . ALA C 1 133 ? 35.395 45.748 15.390 1.00 22.19 133 ALA C C 1
ATOM 4258 O O . ALA C 1 133 ? 36.532 45.439 15.767 1.00 18.80 133 ALA C O 1
ATOM 4260 N N . VAL C 1 134 ? 34.375 45.892 16.239 1.00 16.76 134 VAL C N 1
ATOM 4261 C CA . VAL C 1 134 ? 34.518 45.543 17.653 1.00 15.90 134 VAL C CA 1
ATOM 4262 C C . VAL C 1 134 ? 34.783 44.052 17.813 1.00 17.63 134 VAL C C 1
ATOM 4263 O O . VAL C 1 134 ? 35.678 43.640 18.558 1.00 18.11 134 VAL C O 1
ATOM 4267 N N . ALA C 1 135 ? 33.974 43.219 17.147 1.00 16.45 135 ALA C N 1
ATOM 4268 C CA . ALA C 1 135 ? 34.178 41.775 17.210 1.00 16.88 135 ALA C CA 1
ATOM 4269 C C . ALA C 1 135 ? 35.568 41.402 16.706 1.00 24.17 135 ALA C C 1
ATOM 4270 O O . ALA C 1 135 ? 36.260 40.567 17.305 1.00 16.54 135 ALA C O 1
ATOM 4272 N N . GLU C 1 136 ? 36.009 42.041 15.625 1.00 22.35 136 GLU C N 1
ATOM 4273 C CA . GLU C 1 136 ? 37.310 41.700 15.079 1.00 22.98 136 GLU C CA 1
ATOM 4274 C C . GLU C 1 136 ? 38.420 42.104 16.041 1.00 19.00 136 GLU C C 1
ATOM 4275 O O . GLU C 1 136 ? 39.319 41.304 16.320 1.00 23.88 136 GLU C O 1
ATOM 4281 N N . LEU C 1 137 ? 38.308 43.280 16.663 1.00 19.24 137 LEU C N 1
ATOM 4282 C CA . LEU C 1 137 ? 39.321 43.694 17.626 1.00 20.17 137 LEU C CA 1
ATOM 4283 C C . LEU C 1 137 ? 39.413 42.700 18.779 1.00 29.70 137 LEU C C 1
ATOM 4284 O O . LEU C 1 137 ? 40.511 42.298 19.185 1.00 18.78 137 LEU C O 1
ATOM 4289 N N . LEU C 1 138 ? 38.260 42.301 19.327 1.00 19.31 138 LEU C N 1
ATOM 4290 C CA . LEU C 1 138 ? 38.261 41.356 20.440 1.00 18.34 138 LEU C CA 1
ATOM 4291 C C . LEU C 1 138 ? 38.867 40.013 20.042 1.00 12.72 138 LEU C C 1
ATOM 4292 O O . LEU C 1 138 ? 39.669 39.441 20.798 1.00 17.10 138 LEU C O 1
ATOM 4297 N N . LYS C 1 139 ? 38.520 39.492 18.860 1.00 14.38 139 LYS C N 1
ATOM 4298 C CA . LYS C 1 139 ? 39.080 38.209 18.446 1.00 17.52 139 LYS C CA 1
ATOM 4299 C C . LYS C 1 139 ? 40.598 38.303 18.254 1.00 28.45 139 LYS C C 1
ATOM 4300 O O . LYS C 1 139 ? 41.335 37.382 18.618 1.00 20.55 139 LYS C O 1
ATOM 4306 N N . LYS C 1 140 ? 41.081 39.421 17.704 1.00 26.78 140 LYS C N 1
ATOM 4307 C CA . LYS C 1 140 ? 42.515 39.577 17.481 1.00 23.32 140 LYS C CA 1
ATOM 4308 C C . LYS C 1 140 ? 43.248 39.628 18.808 1.00 23.97 140 LYS C C 1
ATOM 4309 O O . LYS C 1 140 ? 44.384 39.139 18.907 1.00 28.36 140 LYS C O 1
ATOM 4315 N N . LYS C 1 141 ? 42.578 40.120 19.862 1.00 16.06 141 LYS C N 1
ATOM 4316 C CA . LYS C 1 141 ? 43.136 40.096 21.202 1.00 18.72 141 LYS C CA 1
ATOM 4317 C C . LYS C 1 141 ? 42.834 38.792 21.930 1.00 16.78 141 LYS C C 1
ATOM 4318 O O . LYS C 1 141 ? 42.966 38.740 23.156 1.00 17.42 141 LYS C O 1
ATOM 4324 N N . LYS C 1 142 ? 42.423 37.760 21.190 1.00 20.95 142 LYS C N 1
ATOM 4325 C CA . LYS C 1 142 ? 42.244 36.387 21.685 1.00 19.84 142 LYS C CA 1
ATOM 4326 C C . LYS C 1 142 ? 41.026 36.234 22.594 1.00 19.77 142 LYS C C 1
ATOM 4327 O O . LYS C 1 142 ? 41.028 35.369 23.473 1.00 18.91 142 LYS C O 1
ATOM 4333 N N . ILE C 1 143 ? 39.983 37.036 22.390 1.00 18.43 143 ILE C N 1
ATOM 4334 C CA . ILE C 1 143 ? 38.756 36.967 23.189 1.00 17.63 143 ILE C CA 1
ATOM 4335 C C . ILE C 1 143 ? 37.611 36.496 22.287 1.00 21.81 143 ILE C C 1
ATOM 4336 O O . ILE C 1 143 ? 37.323 37.139 21.272 1.00 16.23 143 ILE C O 1
ATOM 4341 N N . PRO C 1 144 ? 36.943 35.392 22.626 1.00 12.97 144 PRO C N 1
ATOM 4342 C CA . PRO C 1 144 ? 35.770 34.972 21.843 1.00 22.46 144 PRO C CA 1
ATOM 4343 C C . PRO C 1 144 ? 34.699 36.054 21.850 1.00 13.55 144 PRO C C 1
ATOM 4344 O O . PRO C 1 144 ? 34.328 36.590 22.894 1.00 15.10 144 PRO C O 1
ATOM 4348 N N . ALA C 1 145 ? 34.197 36.370 20.666 1.00 12.11 145 ALA C N 1
ATOM 4349 C CA . ALA C 1 145 ? 33.278 37.484 20.530 1.00 10.86 145 ALA C CA 1
ATOM 4350 C C . ALA C 1 145 ? 32.539 37.290 19.219 1.00 17.49 145 ALA C C 1
ATOM 4351 O O . ALA C 1 145 ? 33.098 36.746 18.268 1.00 15.93 145 ALA C O 1
ATOM 4353 N N . PHE C 1 146 ? 31.275 37.706 19.176 1.00 12.36 146 PHE C N 1
ATOM 4354 C CA . PHE C 1 146 ? 30.520 37.510 17.946 1.00 13.89 146 PHE C CA 1
ATOM 4355 C C . PHE C 1 146 ? 29.330 38.460 17.952 1.00 11.94 146 PHE C C 1
ATOM 4356 O O . PHE C 1 146 ? 28.969 39.028 18.984 1.00 14.28 146 PHE C O 1
ATOM 4364 N N . VAL C 1 147 ? 28.713 38.622 16.789 1.00 8.54 147 VAL C N 1
ATOM 4365 C CA . VAL C 1 147 ? 27.598 39.544 16.640 1.00 10.89 147 VAL C CA 1
ATOM 4366 C C . VAL C 1 147 ? 26.294 38.766 16.701 1.00 14.53 147 VAL C C 1
ATOM 4367 O O . VAL C 1 147 ? 26.148 37.727 16.049 1.00 16.78 147 VAL C O 1
ATOM 4371 N N . SER C 1 148 ? 25.353 39.279 17.478 1.00 11.19 148 SER C N 1
ATOM 4372 C CA . SER C 1 148 ? 24.024 38.710 17.651 1.00 8.80 148 SER C CA 1
ATOM 4373 C C . SER C 1 148 ? 22.997 39.693 17.106 1.00 10.80 148 SER C C 1
ATOM 4374 O O . SER C 1 148 ? 23.229 40.906 17.100 1.00 12.10 148 SER C O 1
ATOM 4377 N N . TYR C 1 149 ? 21.872 39.152 16.631 1.00 12.12 149 TYR C N 1
ATOM 4378 C CA . TYR C 1 149 ? 20.780 39.929 16.054 1.00 10.96 149 TYR C CA 1
ATOM 4379 C C . TYR C 1 149 ? 19.509 39.858 16.897 1.00 13.90 149 TYR C C 1
ATOM 4380 O O . TYR C 1 149 ? 18.450 40.330 16.463 1.00 13.77 149 TYR C O 1
ATOM 4389 N N . THR C 1 150 ? 19.577 39.269 18.086 1.00 12.93 150 THR C N 1
ATOM 4390 C CA . THR C 1 150 ? 18.485 39.420 19.037 1.00 12.95 150 THR C CA 1
ATOM 4391 C C . THR C 1 150 ? 19.065 39.536 20.434 1.00 12.88 150 THR C C 1
ATOM 4392 O O . THR C 1 150 ? 19.857 38.682 20.871 1.00 11.24 150 THR C O 1
ATOM 4396 N N . ALA C 1 151 ? 18.683 40.610 21.118 1.00 11.22 151 ALA C N 1
ATOM 4397 C CA . ALA C 1 151 ? 19.066 40.844 22.507 1.00 12.53 151 ALA C CA 1
ATOM 4398 C C . ALA C 1 151 ? 17.968 40.418 23.481 1.00 14.31 151 ALA C C 1
ATOM 4399 O O . ALA C 1 151 ? 17.979 40.830 24.652 1.00 14.30 151 ALA C O 1
ATOM 4401 N N . GLY C 1 152 ? 17.019 39.587 23.020 1.00 15.07 152 GLY C N 1
ATOM 4402 C CA . GLY C 1 152 ? 15.866 39.215 23.823 1.00 12.32 152 GLY C CA 1
ATOM 4403 C C . GLY C 1 152 ? 14.785 40.282 23.807 1.00 13.95 152 GLY C C 1
ATOM 4404 O O . GLY C 1 152 ? 14.839 41.250 23.043 1.00 12.20 152 GLY C O 1
ATOM 4405 N N . GLN C 1 153 ? 13.778 40.098 24.676 1.00 12.36 153 GLN C N 1
ATOM 4406 C CA . GLN C 1 153 ? 12.666 41.044 24.785 1.00 14.05 153 GLN C CA 1
ATOM 4407 C C . GLN C 1 153 ? 12.405 41.431 26.241 1.00 15.25 153 GLN C C 1
ATOM 4408 O O . GLN C 1 153 ? 11.267 41.751 26.616 1.00 15.50 153 GLN C O 1
ATOM 4414 N N . TYR C 1 154 ? 13.444 41.402 27.066 1.00 12.00 154 TYR C N 1
ATOM 4415 C CA . TYR C 1 154 ? 13.379 41.658 28.501 1.00 15.20 154 TYR C CA 1
ATOM 4416 C C . TYR C 1 154 ? 13.974 43.051 28.757 1.00 14.38 154 TYR C C 1
ATOM 4417 O O . TYR C 1 154 ? 13.981 43.903 27.854 1.00 11.78 154 TYR C O 1
ATOM 4426 N N . ILE C 1 155 ? 14.494 43.259 29.966 1.00 12.68 155 ILE C N 1
ATOM 4427 C CA . ILE C 1 155 ? 14.987 44.588 30.328 1.00 16.10 155 ILE C CA 1
ATOM 4428 C C . ILE C 1 155 ? 16.219 44.993 29.523 1.00 15.29 155 ILE C C 1
ATOM 4429 O O . ILE C 1 155 ? 16.408 46.175 29.236 1.00 13.63 155 ILE C O 1
ATOM 4443 N N . ASN C 1 157 ? 17.068 44.341 26.323 1.00 13.60 157 ASN C N 1
ATOM 4444 C CA . ASN C 1 157 ? 16.644 44.877 25.032 1.00 9.05 157 ASN C CA 1
ATOM 4445 C C . ASN C 1 157 ? 15.900 46.203 25.212 1.00 12.95 157 ASN C C 1
ATOM 4446 O O . ASN C 1 157 ? 16.059 47.116 24.386 1.00 11.92 157 ASN C O 1
ATOM 4451 N N . GLU C 1 158 ? 15.111 46.294 26.295 1.00 15.38 158 GLU C N 1
ATOM 4452 C CA . GLU C 1 158 ? 14.325 47.501 26.566 1.00 14.10 158 GLU C CA 1
ATOM 4453 C C . GLU C 1 158 ? 15.230 48.717 26.713 1.00 19.93 158 GLU C C 1
ATOM 4454 O O . GLU C 1 158 ? 15.008 49.749 26.064 1.00 15.19 158 GLU C O 1
ATOM 4460 N N . VAL C 1 159 ? 16.278 48.599 27.543 1.00 14.22 159 VAL C N 1
ATOM 4461 C CA . VAL C 1 159 ? 17.240 49.690 27.714 1.00 14.43 159 VAL C CA 1
ATOM 4462 C C . VAL C 1 159 ? 17.956 50.003 26.397 1.00 15.57 159 VAL C C 1
ATOM 4463 O O . VAL C 1 159 ? 18.184 51.176 26.059 1.00 15.73 159 VAL C O 1
ATOM 4467 N N . TYR C 1 160 ? 18.322 48.970 25.630 1.00 13.25 160 TYR C N 1
ATOM 4468 C CA . TYR C 1 160 ? 18.986 49.193 24.341 1.00 16.45 160 TYR C CA 1
ATOM 4469 C C . TYR C 1 160 ? 18.086 49.974 23.403 1.00 14.33 160 TYR C C 1
ATOM 4470 O O . TYR C 1 160 ? 18.507 50.967 22.784 1.00 15.57 160 TYR C O 1
ATOM 4479 N N . TYR C 1 161 ? 16.841 49.514 23.260 1.00 10.85 161 TYR C N 1
ATOM 4480 C CA . TYR C 1 161 ? 15.920 50.215 22.378 1.00 13.29 161 TYR C CA 1
ATOM 4481 C C . TYR C 1 161 ? 15.725 51.637 22.867 1.00 14.77 161 TYR C C 1
ATOM 4482 O O . TYR C 1 161 ? 15.694 52.583 22.070 1.00 15.64 161 TYR C O 1
ATOM 4491 N N . TYR C 1 162 ? 15.616 51.804 24.180 1.00 13.24 162 TYR C N 1
ATOM 4492 C CA . TYR C 1 162 ? 15.422 53.145 24.716 1.00 17.33 162 TYR C CA 1
ATOM 4493 C C . TYR C 1 162 ? 16.556 54.062 24.280 1.00 21.36 162 TYR C C 1
ATOM 4494 O O . TYR C 1 162 ? 16.317 55.158 23.738 1.00 18.86 162 TYR C O 1
ATOM 4503 N N . SER C 1 163 ? 17.803 53.595 24.416 1.00 14.42 163 SER C N 1
ATOM 4504 C CA . SER C 1 163 ? 18.935 54.462 24.077 1.00 16.30 163 SER C CA 1
ATOM 4505 C C . SER C 1 163 ? 19.010 54.730 22.586 1.00 17.60 163 SER C C 1
ATOM 4506 O O . SER C 1 163 ? 19.273 55.866 22.175 1.00 17.11 163 SER C O 1
ATOM 4509 N N . LEU C 1 164 ? 18.779 53.711 21.749 1.00 14.67 164 LEU C N 1
ATOM 4510 C CA . LEU C 1 164 ? 18.854 53.969 20.310 1.00 17.16 164 LEU C CA 1
ATOM 4511 C C . LEU C 1 164 ? 17.704 54.863 19.840 1.00 20.55 164 LEU C C 1
ATOM 4512 O O . LEU C 1 164 ? 17.883 55.683 18.929 1.00 17.86 164 LEU C O 1
ATOM 4517 N N . HIS C 1 165 ? 16.524 54.730 20.443 1.00 16.96 165 HIS C N 1
ATOM 4518 C CA . HIS C 1 165 ? 15.412 55.610 20.090 1.00 16.95 165 HIS C CA 1
ATOM 4519 C C . HIS C 1 165 ? 15.698 57.043 20.530 1.00 25.53 165 HIS C C 1
ATOM 4520 O O . HIS C 1 165 ? 15.515 57.994 19.755 1.00 19.41 165 HIS C O 1
ATOM 4527 N N . ARG C 1 166 ? 16.149 57.208 21.781 1.00 20.82 166 ARG C N 1
ATOM 4528 C CA . ARG C 1 166 ? 16.527 58.535 22.273 1.00 23.73 166 ARG C CA 1
ATOM 4529 C C . ARG C 1 166 ? 17.631 59.142 21.420 1.00 25.59 166 ARG C C 1
ATOM 4530 O O . ARG C 1 166 ? 17.634 60.355 21.150 1.00 30.91 166 ARG C O 1
ATOM 4538 N N . SER C 1 167 ? 18.573 58.315 20.969 1.00 18.44 167 SER C N 1
ATOM 4539 C CA . SER C 1 167 ? 19.638 58.806 20.104 1.00 20.53 167 SER C CA 1
ATOM 4540 C C . SER C 1 167 ? 19.078 59.279 18.769 1.00 26.90 167 SER C C 1
ATOM 4541 O O . SER C 1 167 ? 19.558 60.260 18.177 1.00 28.14 167 SER C O 1
ATOM 4544 N N . ASN C 1 168 ? 18.056 58.579 18.283 1.00 26.01 168 ASN C N 1
ATOM 4545 C CA . ASN C 1 168 ? 17.454 58.929 16.994 1.00 30.01 168 ASN C CA 1
ATOM 4546 C C . ASN C 1 168 ? 16.622 60.211 17.073 1.00 35.60 168 ASN C C 1
ATOM 4547 O O . ASN C 1 168 ? 16.600 61.018 16.143 1.00 37.15 168 ASN C O 1
ATOM 4552 N N . VAL C 1 169 ? 15.916 60.408 18.171 1.00 26.74 169 VAL C N 1
ATOM 4553 C CA . VAL C 1 169 ? 14.973 61.517 18.298 1.00 38.65 169 VAL C CA 1
ATOM 4554 C C . VAL C 1 169 ? 15.643 62.766 18.876 1.00 44.81 169 VAL C C 1
ATOM 4555 O O . VAL C 1 169 ? 15.323 63.891 18.479 1.00 48.40 169 VAL C O 1
ATOM 4559 N N . THR C 1 170 ? 16.595 62.605 19.800 1.00 31.39 170 THR C N 1
ATOM 4560 C CA . THR C 1 170 ? 17.235 63.747 20.442 1.00 27.62 170 THR C CA 1
ATOM 4561 C C . THR C 1 170 ? 18.688 63.945 20.038 1.00 41.73 170 THR C C 1
ATOM 4562 O O . THR C 1 170 ? 19.252 65.005 20.326 1.00 36.05 170 THR C O 1
ATOM 4566 N N . GLY C 1 171 ? 19.330 62.942 19.451 1.00 39.96 171 GLY C N 1
ATOM 4567 C CA . GLY C 1 171 ? 20.740 63.045 19.165 1.00 29.75 171 GLY C CA 1
ATOM 4568 C C . GLY C 1 171 ? 21.632 62.706 20.334 1.00 26.50 171 GLY C C 1
ATOM 4569 O O . GLY C 1 171 ? 22.860 62.709 20.174 1.00 33.19 171 GLY C O 1
ATOM 4570 N N . THR C 1 172 ? 21.057 62.403 21.494 1.00 33.19 172 THR C N 1
ATOM 4571 C CA . THR C 1 172 ? 21.811 62.073 22.702 1.00 24.97 172 THR C CA 1
ATOM 4572 C C . THR C 1 172 ? 21.267 60.799 23.285 1.00 33.07 172 THR C C 1
ATOM 4573 O O . THR C 1 172 ? 20.048 60.704 23.578 1.00 25.26 172 THR C O 1
ATOM 4577 N N . PRO C 1 173 ? 22.090 59.743 23.497 1.00 25.65 173 PRO C N 1
ATOM 4578 C CA . PRO C 1 173 ? 23.519 59.687 23.181 1.00 19.86 173 PRO C CA 1
ATOM 4579 C C . PRO C 1 173 ? 23.694 59.674 21.690 1.00 20.11 173 PRO C C 1
ATOM 4580 O O . PRO C 1 173 ? 22.714 59.464 20.994 1.00 22.40 173 PRO C O 1
ATOM 4584 N N . LYS C 1 174 ? 24.894 59.958 21.193 1.00 20.38 174 LYS C N 1
ATOM 4585 C CA . LYS C 1 174 ? 25.117 59.864 19.757 1.00 17.06 174 LYS C CA 1
ATOM 4586 C C . LYS C 1 174 ? 25.125 58.413 19.286 1.00 19.46 174 LYS C C 1
ATOM 4587 O O . LYS C 1 174 ? 24.667 58.119 18.184 1.00 20.22 174 LYS C O 1
ATOM 4593 N N . HIS C 1 175 ? 25.640 57.497 20.107 1.00 21.07 175 HIS C N 1
ATOM 4594 C CA . HIS C 1 175 ? 25.748 56.091 19.739 1.00 20.95 175 HIS C CA 1
ATOM 4595 C C . HIS C 1 175 ? 25.350 55.238 20.935 1.00 17.02 175 HIS C C 1
ATOM 4596 O O . HIS C 1 175 ? 25.443 55.668 22.089 1.00 16.97 175 HIS C O 1
ATOM 4603 N N . ALA C 1 176 ? 24.879 54.024 20.655 1.00 20.98 176 ALA C N 1
ATOM 4604 C CA . ALA C 1 176 ? 24.654 53.069 21.730 1.00 18.14 176 ALA C CA 1
ATOM 4605 C C . ALA C 1 176 ? 24.983 51.675 21.222 1.00 13.88 176 ALA C C 1
ATOM 4606 O O . ALA C 1 176 ? 24.743 51.358 20.055 1.00 16.16 176 ALA C O 1
ATOM 4608 N N . LEU C 1 177 ? 25.559 50.860 22.108 1.00 15.07 177 LEU C N 1
ATOM 4609 C CA . LEU C 1 177 ? 25.896 49.472 21.818 1.00 11.19 177 LEU C CA 1
ATOM 4610 C C . LEU C 1 177 ? 25.561 48.652 23.047 1.00 14.51 177 LEU C C 1
ATOM 4611 O O . LEU C 1 177 ? 25.795 49.108 24.174 1.00 14.76 177 LEU C O 1
ATOM 4616 N N . PHE C 1 178 ? 24.994 47.461 22.841 1.00 14.48 178 PHE C N 1
ATOM 4617 C CA . PHE C 1 178 ? 24.710 46.553 23.945 1.00 15.83 178 PHE C CA 1
ATOM 4618 C C . PHE C 1 178 ? 25.648 45.357 23.856 1.00 12.18 178 PHE C C 1
ATOM 4619 O O . PHE C 1 178 ? 25.816 44.776 22.784 1.00 11.34 178 PHE C O 1
ATOM 4627 N N . VAL C 1 179 ? 26.263 45.008 24.984 1.00 10.59 179 VAL C N 1
ATOM 4628 C CA . VAL C 1 179 ? 27.193 43.879 25.082 1.00 13.60 179 VAL C CA 1
ATOM 4629 C C . VAL C 1 179 ? 26.579 42.892 26.072 1.00 12.73 179 VAL C C 1
ATOM 4630 O O . VAL C 1 179 ? 26.501 43.194 27.266 1.00 12.18 179 VAL C O 1
ATOM 4634 N N . HIS C 1 180 ? 26.088 41.749 25.568 1.00 10.93 180 HIS C N 1
ATOM 4635 C CA . HIS C 1 180 ? 25.686 40.626 26.411 1.00 13.83 180 HIS C CA 1
ATOM 4636 C C . HIS C 1 180 ? 26.884 39.780 26.838 1.00 14.04 180 HIS C C 1
ATOM 4637 O O . HIS C 1 180 ? 27.829 39.556 26.063 1.00 12.45 180 HIS C O 1
ATOM 4644 N N . LEU C 1 181 ? 26.800 39.237 28.062 1.00 11.49 181 LEU C N 1
ATOM 4645 C CA . LEU C 1 181 ? 27.934 38.591 28.709 1.00 12.07 181 LEU C CA 1
ATOM 4646 C C . LEU C 1 181 ? 27.612 37.180 29.186 1.00 12.90 181 LEU C C 1
ATOM 4647 O O . LEU C 1 181 ? 26.514 36.923 29.703 1.00 11.93 181 LEU C O 1
ATOM 4652 N N . PRO C 1 182 ? 28.569 36.267 29.070 1.00 9.85 182 PRO C N 1
ATOM 4653 C CA . PRO C 1 182 ? 28.397 34.934 29.657 1.00 8.92 182 PRO C CA 1
ATOM 4654 C C . PRO C 1 182 ? 28.218 35.016 31.162 1.00 10.04 182 PRO C C 1
ATOM 4655 O O . PRO C 1 182 ? 28.604 35.994 31.810 1.00 11.70 182 PRO C O 1
ATOM 4659 N N . PHE C 1 183 ? 27.631 33.945 31.708 1.00 9.60 183 PHE C N 1
ATOM 4660 C CA . PHE C 1 183 ? 27.712 33.671 33.137 1.00 9.88 183 PHE C CA 1
ATOM 4661 C C . PHE C 1 183 ? 29.166 33.740 33.601 1.00 11.98 183 PHE C C 1
ATOM 4662 O O . PHE C 1 183 ? 30.098 33.385 32.862 1.00 9.62 183 PHE C O 1
ATOM 4670 N N . LEU C 1 184 ? 29.358 34.224 34.828 1.00 13.81 184 LEU C N 1
ATOM 4671 C CA . LEU C 1 184 ? 30.610 34.017 35.534 1.00 12.92 184 LEU C CA 1
ATOM 4672 C C . LEU C 1 184 ? 30.728 32.548 35.930 1.00 11.26 184 LEU C C 1
ATOM 4673 O O . LEU C 1 184 ? 29.717 31.885 36.180 1.00 11.96 184 LEU C O 1
ATOM 4678 N N . PRO C 1 185 ? 31.945 32.014 36.027 1.00 12.41 185 PRO C N 1
ATOM 4679 C CA . PRO C 1 185 ? 32.080 30.602 36.435 1.00 14.03 185 PRO C CA 1
ATOM 4680 C C . PRO C 1 185 ? 31.386 30.270 37.745 1.00 14.87 185 PRO C C 1
ATOM 4681 O O . PRO C 1 185 ? 30.798 29.190 37.866 1.00 12.54 185 PRO C O 1
ATOM 4685 N N . GLU C 1 186 ? 31.396 31.189 38.711 1.00 13.94 186 GLU C N 1
ATOM 4686 C CA . GLU C 1 186 ? 30.711 30.922 39.973 1.00 17.98 186 GLU C CA 1
ATOM 4687 C C . GLU C 1 186 ? 29.206 30.752 39.782 1.00 17.21 186 GLU C C 1
ATOM 4688 O O . GLU C 1 186 ? 28.566 30.032 40.555 1.00 15.36 186 GLU C O 1
ATOM 4694 N N . GLN C 1 187 ? 28.620 31.384 38.756 1.00 14.18 187 GLN C N 1
ATOM 4695 C CA . GLN C 1 187 ? 27.184 31.221 38.532 1.00 14.43 187 GLN C CA 1
ATOM 4696 C C . GLN C 1 187 ? 26.847 29.853 37.963 1.00 22.77 187 GLN C C 1
ATOM 4697 O O . GLN C 1 187 ? 25.747 29.336 38.196 1.00 17.28 187 GLN C O 1
ATOM 4703 N N . VAL C 1 188 ? 27.759 29.264 37.195 1.00 10.93 188 VAL C N 1
ATOM 4704 C CA . VAL C 1 188 ? 27.503 27.929 36.668 1.00 12.92 188 VAL C CA 1
ATOM 4705 C C . VAL C 1 188 ? 27.846 26.870 37.702 1.00 19.07 188 VAL C C 1
ATOM 4706 O O . VAL C 1 188 ? 27.198 25.816 37.760 1.00 15.33 188 VAL C O 1
ATOM 4710 N N . ALA C 1 189 ? 28.852 27.132 38.536 1.00 16.15 189 ALA C N 1
ATOM 4711 C CA . ALA C 1 189 ? 29.273 26.137 39.518 1.00 17.06 189 ALA C CA 1
ATOM 4712 C C . ALA C 1 189 ? 28.143 25.749 40.470 1.00 19.10 189 ALA C C 1
ATOM 4713 O O . ALA C 1 189 ? 28.141 24.626 40.981 1.00 18.09 189 ALA C O 1
ATOM 4715 N N . THR C 1 190 ? 27.157 26.622 40.672 1.00 19.31 190 THR C N 1
ATOM 4716 C CA . THR C 1 190 ? 26.016 26.346 41.548 1.00 25.17 190 THR C CA 1
ATOM 4717 C C . THR C 1 190 ? 24.834 25.667 40.847 1.00 27.90 190 THR C C 1
ATOM 4718 O O . THR C 1 190 ? 23.841 25.362 41.510 1.00 28.69 190 THR C O 1
ATOM 4722 N N . LYS C 1 191 ? 24.894 25.432 39.539 1.00 21.11 191 LYS C N 1
ATOM 4723 C CA . LYS C 1 191 ? 23.728 24.971 38.784 1.00 20.20 191 LYS C CA 1
ATOM 4724 C C . LYS C 1 191 ? 23.530 23.460 38.885 1.00 25.59 191 LYS C C 1
ATOM 4725 O O . LYS C 1 191 ? 24.483 22.686 38.901 1.00 24.74 191 LYS C O 1
ATOM 4731 N N . GLU C 1 192 ? 22.272 23.043 38.897 1.00 30.72 192 GLU C N 1
ATOM 4732 C CA . GLU C 1 192 ? 21.901 21.643 39.029 1.00 31.31 192 GLU C CA 1
ATOM 4733 C C . GLU C 1 192 ? 21.536 21.038 37.680 1.00 25.30 192 GLU C C 1
ATOM 4734 O O . GLU C 1 192 ? 21.093 21.729 36.750 1.00 27.00 192 GLU C O 1
ATOM 4740 N N . GLY C 1 193 ? 21.693 19.713 37.600 1.00 21.38 193 GLY C N 1
ATOM 4741 C CA . GLY C 1 193 ? 21.287 19.017 36.401 1.00 27.24 193 GLY C CA 1
ATOM 4742 C C . GLY C 1 193 ? 22.168 19.394 35.217 1.00 22.70 193 GLY C C 1
ATOM 4743 O O . GLY C 1 193 ? 23.346 19.748 35.360 1.00 22.37 193 GLY C O 1
ATOM 4744 N N . LYS C 1 194 ? 21.580 19.327 34.020 1.00 21.97 194 LYS C N 1
ATOM 4745 C CA . LYS C 1 194 ? 22.329 19.598 32.797 1.00 25.38 194 LYS C CA 1
ATOM 4746 C C . LYS C 1 194 ? 22.871 21.022 32.733 1.00 18.96 194 LYS C C 1
ATOM 4747 O O . LYS C 1 194 ? 23.836 21.270 31.997 1.00 14.11 194 LYS C O 1
ATOM 4753 N N . LEU C 1 195 ? 22.325 21.943 33.529 1.00 15.28 195 LEU C N 1
ATOM 4754 C CA . LEU C 1 195 ? 22.833 23.308 33.541 1.00 16.37 195 LEU C CA 1
ATOM 4755 C C . LEU C 1 195 ? 24.238 23.426 34.134 1.00 15.31 195 LEU C C 1
ATOM 4756 O O . LEU C 1 195 ? 24.869 24.475 33.977 1.00 12.37 195 LEU C O 1
ATOM 4761 N N . GLU C 1 196 ? 24.732 22.395 34.827 1.00 14.09 196 GLU C N 1
ATOM 4762 C CA . GLU C 1 196 ? 26.115 22.404 35.297 1.00 16.14 196 GLU C CA 1
ATOM 4763 C C . GLU C 1 196 ? 27.096 22.429 34.134 1.00 11.98 196 GLU C C 1
ATOM 4764 O O . GLU C 1 196 ? 28.287 22.689 34.349 1.00 13.66 196 GLU C O 1
ATOM 4770 N N . LYS C 1 197 ? 26.622 22.194 32.909 1.00 11.83 197 LYS C N 1
ATOM 4771 C CA . LYS C 1 197 ? 27.461 22.181 31.721 1.00 8.58 197 LYS C CA 1
ATOM 4772 C C . LYS C 1 197 ? 27.379 23.468 30.908 1.00 11.99 197 LYS C C 1
ATOM 4773 O O . LYS C 1 197 ? 27.840 23.490 29.767 1.00 15.08 197 LYS C O 1
ATOM 4779 N N . LEU C 1 198 ? 26.786 24.527 31.451 1.00 12.44 198 LEU C N 1
ATOM 4780 C CA . LEU C 1 198 ? 26.674 25.781 30.720 1.00 10.58 198 LEU C CA 1
ATOM 4781 C C . LEU C 1 198 ? 28.031 26.460 30.559 1.00 11.69 198 LEU C C 1
ATOM 4782 O O . LEU C 1 198 ? 28.917 26.300 31.406 1.00 12.64 198 LEU C O 1
ATOM 4787 N N . PRO C 1 199 ? 28.186 27.272 29.515 1.00 10.69 199 PRO C N 1
ATOM 4788 C CA . PRO C 1 199 ? 29.422 28.042 29.316 1.00 11.71 199 PRO C CA 1
ATOM 4789 C C . PRO C 1 199 ? 29.549 29.184 30.316 1.00 8.25 199 PRO C C 1
ATOM 4790 O O . PRO C 1 199 ? 28.574 29.653 30.904 1.00 11.01 199 PRO C O 1
ATOM 4794 N N . SER C 1 200 ? 30.784 29.639 30.491 1.00 8.13 200 SER C N 1
ATOM 4795 C CA . SER C 1 200 ? 31.072 30.773 31.357 1.00 7.52 200 SER C CA 1
ATOM 4796 C C . SER C 1 200 ? 32.335 31.467 30.865 1.00 11.65 200 SER C C 1
ATOM 4797 O O . SER C 1 200 ? 33.050 30.968 29.990 1.00 9.78 200 SER C O 1
ATOM 4800 N N . MET C 1 201 ? 32.614 32.624 31.460 1.00 11.94 201 MET C N 1
ATOM 4801 C CA . MET C 1 201 ? 33.851 33.356 31.200 1.00 11.18 201 MET C CA 1
ATOM 4802 C C . MET C 1 201 ? 34.233 34.093 32.479 1.00 13.26 201 MET C C 1
ATOM 4803 O O . MET C 1 201 ? 33.383 34.742 33.106 1.00 10.98 201 MET C O 1
ATOM 4808 N N . THR C 1 202 ? 35.499 33.974 32.876 1.00 12.91 202 THR C N 1
ATOM 4809 C CA . THR C 1 202 ? 35.943 34.586 34.127 1.00 14.66 202 THR C CA 1
ATOM 4810 C C . THR C 1 202 ? 35.718 36.095 34.108 1.00 13.18 202 THR C C 1
ATOM 4811 O O . THR C 1 202 ? 35.737 36.744 33.056 1.00 12.59 202 THR C O 1
ATOM 4815 N N . LEU C 1 203 ? 35.526 36.654 35.300 1.00 12.24 203 LEU C N 1
ATOM 4816 C CA . LEU C 1 203 ? 35.354 38.096 35.417 1.00 14.70 203 LEU C CA 1
ATOM 4817 C C . LEU C 1 203 ? 36.553 38.844 34.845 1.00 15.15 203 LEU C C 1
ATOM 4818 O O . LEU C 1 203 ? 36.391 39.883 34.194 1.00 13.46 203 LEU C O 1
ATOM 4823 N N . GLU C 1 204 ? 37.766 38.306 35.053 1.00 15.73 204 GLU C N 1
ATOM 4824 C CA . GLU C 1 204 ? 38.968 38.965 34.543 1.00 18.54 204 GLU C CA 1
ATOM 4825 C C . GLU C 1 204 ? 38.919 39.099 33.025 1.00 18.73 204 GLU C C 1
ATOM 4826 O O . GLU C 1 204 ? 39.253 40.153 32.469 1.00 17.34 204 GLU C O 1
ATOM 4832 N N . LEU C 1 205 ? 38.518 38.031 32.329 1.00 16.50 205 LEU C N 1
ATOM 4833 C CA . LEU C 1 205 ? 38.483 38.105 30.875 1.00 16.82 205 LEU C CA 1
ATOM 4834 C C . LEU C 1 205 ? 37.343 38.990 30.386 1.00 16.48 205 LEU C C 1
ATOM 4835 O O . LEU C 1 205 ? 37.520 39.754 29.432 1.00 15.72 205 LEU C O 1
ATOM 4840 N N . GLN C 1 206 ? 36.160 38.888 31.006 1.00 13.46 206 GLN C N 1
ATOM 4841 C CA . GLN C 1 206 ? 35.065 39.765 30.604 1.00 13.96 206 GLN C CA 1
ATOM 4842 C C . GLN C 1 206 ? 35.426 41.231 30.823 1.00 17.35 206 GLN C C 1
ATOM 4843 O O . GLN C 1 206 ? 35.111 42.086 29.985 1.00 14.73 206 GLN C O 1
ATOM 4849 N N . THR C 1 207 ? 36.085 41.533 31.952 1.00 14.84 207 THR C N 1
ATOM 4850 C CA . THR C 1 207 ? 36.502 42.901 32.242 1.00 13.99 207 THR C CA 1
ATOM 4851 C C . THR C 1 207 ? 37.498 43.389 31.208 1.00 16.41 207 THR C C 1
ATOM 4852 O O . THR C 1 207 ? 37.395 44.525 30.727 1.00 14.59 207 THR C O 1
ATOM 4856 N N . LYS C 1 208 ? 38.464 42.534 30.845 1.00 16.37 208 LYS C N 1
ATOM 4857 C CA . LYS C 1 208 ? 39.434 42.889 29.814 1.00 15.66 208 LYS C CA 1
ATOM 4858 C C . LYS C 1 208 ? 38.744 43.204 28.494 1.00 21.30 208 LYS C C 1
ATOM 4859 O O . LYS C 1 208 ? 39.125 44.151 27.793 1.00 17.03 208 LYS C O 1
ATOM 4865 N N . ALA C 1 209 ? 37.719 42.424 28.139 1.00 16.04 209 ALA C N 1
ATOM 4866 C CA . ALA C 1 209 ? 37.008 42.672 26.889 1.00 14.83 209 ALA C CA 1
ATOM 4867 C C . ALA C 1 209 ? 36.350 44.049 26.895 1.00 13.60 209 ALA C C 1
ATOM 4868 O O . ALA C 1 209 ? 36.464 44.809 25.926 1.00 16.43 209 ALA C O 1
ATOM 4870 N N . VAL C 1 210 ? 35.645 44.387 27.978 1.00 15.18 210 VAL C N 1
ATOM 4871 C CA . VAL C 1 210 ? 34.983 45.687 28.024 1.00 12.02 210 VAL C CA 1
ATOM 4872 C C . VAL C 1 210 ? 36.021 46.808 28.090 1.00 23.91 210 VAL C C 1
ATOM 4873 O O . VAL C 1 210 ? 35.850 47.868 27.471 1.00 18.26 210 VAL C O 1
ATOM 4877 N N . ARG C 1 211 ? 37.115 46.593 28.831 1.00 17.84 211 ARG C N 1
ATOM 4878 C CA . ARG C 1 211 ? 38.201 47.574 28.826 1.00 24.04 211 ARG C CA 1
ATOM 4879 C C . ARG C 1 211 ? 38.744 47.802 27.421 1.00 20.38 211 ARG C C 1
ATOM 4880 O O . ARG C 1 211 ? 38.975 48.952 27.017 1.00 23.47 211 ARG C O 1
ATOM 4888 N N . LEU C 1 212 ? 38.949 46.726 26.654 1.00 20.01 212 LEU C N 1
ATOM 4889 C CA . LEU C 1 212 ? 39.463 46.887 25.295 1.00 17.10 212 LEU C CA 1
ATOM 4890 C C . LEU C 1 212 ? 38.504 47.679 24.428 1.00 22.24 212 LEU C C 1
ATOM 4891 O O . LEU C 1 212 ? 38.935 48.472 23.576 1.00 19.80 212 LEU C O 1
ATOM 4896 N N . ILE C 1 213 ? 37.196 47.488 24.623 1.00 20.19 213 ILE C N 1
ATOM 4897 C CA . ILE C 1 213 ? 36.225 48.267 23.859 1.00 22.56 213 ILE C CA 1
ATOM 4898 C C . ILE C 1 213 ? 36.378 49.756 24.178 1.00 21.11 213 ILE C C 1
ATOM 4899 O O . ILE C 1 213 ? 36.400 50.603 23.277 1.00 19.89 213 ILE C O 1
ATOM 4904 N N . LEU C 1 214 ? 36.474 50.081 25.474 1.00 17.40 214 LEU C N 1
ATOM 4905 C CA . LEU C 1 214 ? 36.600 51.474 25.902 1.00 21.05 214 LEU C CA 1
ATOM 4906 C C . LEU C 1 214 ? 37.901 52.096 25.414 1.00 29.96 214 LEU C C 1
ATOM 4907 O O . LEU C 1 214 ? 37.928 53.269 25.021 1.00 27.99 214 LEU C O 1
ATOM 4912 N N . GLU C 1 215 ? 38.996 51.338 25.458 1.00 26.56 215 GLU C N 1
ATOM 4913 C CA . GLU C 1 215 ? 40.279 51.891 25.056 1.00 28.64 215 GLU C CA 1
ATOM 4914 C C . GLU C 1 215 ? 40.327 52.172 23.567 1.00 34.63 215 GLU C C 1
ATOM 4915 O O . GLU C 1 215 ? 41.072 53.061 23.146 1.00 36.22 215 GLU C O 1
ATOM 4921 N N . ASN C 1 216 ? 39.513 51.482 22.769 1.00 28.51 216 ASN C N 1
ATOM 4922 C CA . ASN C 1 216 ? 39.571 51.607 21.317 1.00 24.73 216 ASN C CA 1
ATOM 4923 C C . ASN C 1 216 ? 38.321 52.252 20.737 1.00 19.58 216 ASN C C 1
ATOM 4924 O O . ASN C 1 216 ? 38.077 52.146 19.527 1.00 25.77 216 ASN C O 1
ATOM 4929 N N . LEU C 1 217 ? 37.562 52.969 21.573 1.00 24.20 217 LEU C N 1
ATOM 4930 C CA . LEU C 1 217 ? 36.241 53.453 21.189 1.00 23.98 217 LEU C CA 1
ATOM 4931 C C . LEU C 1 217 ? 36.289 54.315 19.936 1.00 32.28 217 LEU C C 1
ATOM 4932 O O . LEU C 1 217 ? 35.402 54.224 19.083 1.00 28.96 217 LEU C O 1
ATOM 4937 N N . LYS C 1 218 ? 37.329 55.136 19.789 1.00 31.59 218 LYS C N 1
ATOM 4938 C CA . LYS C 1 218 ? 37.390 56.035 18.636 1.00 41.93 218 LYS C CA 1
ATOM 4939 C C . LYS C 1 218 ? 37.338 55.278 17.318 1.00 28.92 218 LYS C C 1
ATOM 4940 O O . LYS C 1 218 ? 36.842 55.809 16.317 1.00 40.06 218 LYS C O 1
ATOM 4946 N N . GLU C 1 219 ? 37.812 54.034 17.302 1.00 23.44 219 GLU C N 1
ATOM 4947 C CA . GLU C 1 219 ? 37.814 53.248 16.081 1.00 23.42 219 GLU C CA 1
ATOM 4948 C C . GLU C 1 219 ? 36.429 52.730 15.706 1.00 27.50 219 GLU C C 1
ATOM 4949 O O . GLU C 1 219 ? 36.245 52.252 14.582 1.00 30.45 219 GLU C O 1
ATOM 4955 N N . PHE C 1 220 ? 35.455 52.813 16.605 1.00 25.54 220 PHE C N 1
ATOM 4956 C CA . PHE C 1 220 ? 34.154 52.209 16.364 1.00 25.76 220 PHE C CA 1
ATOM 4957 C C . PHE C 1 220 ? 33.051 53.218 16.084 1.00 28.48 220 PHE C C 1
ATOM 4958 O O . PHE C 1 220 ? 31.936 52.808 15.751 1.00 26.28 220 PHE C O 1
ATOM 4966 N N . ILE C 1 221 ? 33.327 54.513 16.200 1.00 35.17 221 ILE C N 1
ATOM 4967 C CA . ILE C 1 221 ? 32.304 55.535 16.002 1.00 33.10 221 ILE C CA 1
ATOM 4968 C C . ILE C 1 221 ? 32.690 56.560 14.936 1.00 53.01 221 ILE C C 1
ATOM 4969 O O . ILE C 1 221 ? 33.443 56.260 14.010 1.00 52.65 221 ILE C O 1
ATOM 4974 N N . SER D 1 7 ? 54.780 -2.956 53.271 1.00 54.32 7 SER D N 1
ATOM 4975 C CA . SER D 1 7 ? 55.562 -1.748 53.014 1.00 44.73 7 SER D CA 1
ATOM 4976 C C . SER D 1 7 ? 56.362 -1.300 54.243 1.00 32.47 7 SER D C 1
ATOM 4977 O O . SER D 1 7 ? 57.579 -1.081 54.172 1.00 31.26 7 SER D O 1
ATOM 4980 N N . GLY D 1 8 ? 55.664 -1.170 55.369 1.00 25.12 8 GLY D N 1
ATOM 4981 C CA . GLY D 1 8 ? 56.235 -0.652 56.591 1.00 28.82 8 GLY D CA 1
ATOM 4982 C C . GLY D 1 8 ? 56.087 0.845 56.765 1.00 33.95 8 GLY D C 1
ATOM 4983 O O . GLY D 1 8 ? 56.424 1.363 57.841 1.00 23.89 8 GLY D O 1
ATOM 4984 N N . LEU D 1 9 ? 55.607 1.555 55.733 1.00 31.29 9 LEU D N 1
ATOM 4985 C CA . LEU D 1 9 ? 55.407 3.003 55.785 1.00 37.24 9 LEU D CA 1
ATOM 4986 C C . LEU D 1 9 ? 54.025 3.412 56.282 1.00 42.30 9 LEU D C 1
ATOM 4987 O O . LEU D 1 9 ? 53.862 4.550 56.744 1.00 40.53 9 LEU D O 1
ATOM 4992 N N . SER D 1 10 ? 53.039 2.528 56.185 1.00 37.85 10 SER D N 1
ATOM 4993 C CA . SER D 1 10 ? 51.652 2.786 56.618 1.00 48.40 10 SER D CA 1
ATOM 4994 C C . SER D 1 10 ? 51.150 4.029 55.869 1.00 44.57 10 SER D C 1
ATOM 4995 O O . SER D 1 10 ? 51.455 4.194 54.677 1.00 47.89 10 SER D O 1
ATOM 4998 N N . ASP D 1 11 ? 50.402 4.918 56.525 1.00 48.97 11 ASP D N 1
ATOM 4999 C CA . ASP D 1 11 ? 49.845 6.106 55.875 1.00 61.04 11 ASP D CA 1
ATOM 5000 C C . ASP D 1 11 ? 50.767 7.312 56.064 1.00 64.42 11 ASP D C 1
ATOM 5001 O O . ASP D 1 11 ? 50.430 8.305 56.707 1.00 64.15 11 ASP D O 1
ATOM 5006 N N . SER D 1 12 ? 51.962 7.206 55.480 1.00 58.93 12 SER D N 1
ATOM 5007 C CA . SER D 1 12 ? 52.926 8.295 55.547 1.00 42.03 12 SER D CA 1
ATOM 5008 C C . SER D 1 12 ? 53.751 8.462 54.285 1.00 44.05 12 SER D C 1
ATOM 5009 O O . SER D 1 12 ? 54.522 9.422 54.211 1.00 42.42 12 SER D O 1
ATOM 5012 N N . LYS D 1 13 ? 53.619 7.589 53.293 1.00 39.81 13 LYS D N 1
ATOM 5013 C CA . LYS D 1 13 ? 54.373 7.765 52.066 1.00 34.08 13 LYS D CA 1
ATOM 5014 C C . LYS D 1 13 ? 53.838 8.948 51.261 1.00 42.85 13 LYS D C 1
ATOM 5015 O O . LYS D 1 13 ? 52.643 9.254 51.268 1.00 45.18 13 LYS D O 1
ATOM 5021 N N . LYS D 1 14 ? 54.756 9.623 50.579 1.00 48.36 14 LYS D N 1
ATOM 5022 C CA . LYS D 1 14 ? 54.429 10.687 49.644 1.00 39.34 14 LYS D CA 1
ATOM 5023 C C . LYS D 1 14 ? 53.926 10.075 48.339 1.00 28.95 14 LYS D C 1
ATOM 5024 O O . LYS D 1 14 ? 54.577 9.195 47.770 1.00 32.34 14 LYS D O 1
ATOM 5030 N N . LEU D 1 15 ? 52.782 10.550 47.850 1.00 36.37 15 LEU D N 1
ATOM 5031 C CA . LEU D 1 15 ? 52.232 10.008 46.612 1.00 27.06 15 LEU D CA 1
ATOM 5032 C C . LEU D 1 15 ? 53.017 10.490 45.400 1.00 36.38 15 LEU D C 1
ATOM 5033 O O . LEU D 1 15 ? 53.259 11.689 45.244 1.00 34.77 15 LEU D O 1
ATOM 5038 N N . SER D 1 16 ? 53.414 9.553 44.541 1.00 25.91 16 SER D N 1
ATOM 5039 C CA . SER D 1 16 ? 54.038 9.883 43.267 1.00 32.68 16 SER D CA 1
ATOM 5040 C C . SER D 1 16 ? 52.935 10.018 42.219 1.00 30.73 16 SER D C 1
ATOM 5041 O O . SER D 1 16 ? 52.186 9.063 41.970 1.00 28.49 16 SER D O 1
ATOM 5044 N N . VAL D 1 17 ? 52.839 11.195 41.610 1.00 28.04 17 VAL D N 1
ATOM 5045 C CA . VAL D 1 17 ? 51.749 11.538 40.700 1.00 21.90 17 VAL D CA 1
ATOM 5046 C C . VAL D 1 17 ? 52.321 11.805 39.322 1.00 24.50 17 VAL D C 1
ATOM 5047 O O . VAL D 1 17 ? 53.228 12.633 39.174 1.00 32.49 17 VAL D O 1
ATOM 5051 N N . LEU D 1 18 ? 51.766 11.130 38.301 1.00 17.35 18 LEU D N 1
ATOM 5052 C CA . LEU D 1 18 ? 52.115 11.384 36.909 1.00 24.34 18 LEU D CA 1
ATOM 5053 C C . LEU D 1 18 ? 51.020 12.257 36.309 1.00 27.08 18 LEU D C 1
ATOM 5054 O O . LEU D 1 18 ? 49.854 11.848 36.264 1.00 29.66 18 LEU D O 1
ATOM 5059 N N . LEU D 1 19 ? 51.385 13.479 35.922 1.00 26.31 19 LEU D N 1
ATOM 5060 C CA . LEU D 1 19 ? 50.494 14.430 35.265 1.00 19.40 19 LEU D CA 1
ATOM 5061 C C . LEU D 1 19 ? 50.862 14.508 33.795 1.00 23.38 19 LEU D C 1
ATOM 5062 O O . LEU D 1 19 ? 51.989 14.887 33.453 1.00 23.98 19 LEU D O 1
ATOM 5067 N N . THR D 1 20 ? 49.929 14.138 32.921 1.00 15.32 20 THR D N 1
ATOM 5068 C CA . THR D 1 20 ? 50.218 14.122 31.496 1.00 17.58 20 THR D CA 1
ATOM 5069 C C . THR D 1 20 ? 49.317 15.091 30.743 1.00 21.56 20 THR D C 1
ATOM 5070 O O . THR D 1 20 ? 48.200 15.402 31.173 1.00 22.78 20 THR D O 1
ATOM 5074 N N . GLY D 1 21 ? 49.819 15.556 29.597 1.00 18.87 21 GLY D N 1
ATOM 5075 C CA . GLY D 1 21 ? 49.054 16.338 28.666 1.00 15.93 21 GLY D CA 1
ATOM 5076 C C . GLY D 1 21 ? 49.345 15.807 27.259 1.00 17.86 21 GLY D C 1
ATOM 5077 O O . GLY D 1 21 ? 50.132 14.875 27.104 1.00 26.27 21 GLY D O 1
ATOM 5078 N N . PHE D 1 22 ? 48.709 16.427 26.285 1.00 20.31 22 PHE D N 1
ATOM 5079 C CA . PHE D 1 22 ? 48.890 16.043 24.890 1.00 20.81 22 PHE D CA 1
ATOM 5080 C C . PHE D 1 22 ? 49.365 17.228 24.063 1.00 29.21 22 PHE D C 1
ATOM 5081 O O . PHE D 1 22 ? 49.068 18.391 24.366 1.00 21.56 22 PHE D O 1
ATOM 5089 N N . GLU D 1 23 ? 50.104 16.907 23.005 1.00 26.01 23 GLU D N 1
ATOM 5090 C CA . GLU D 1 23 ? 50.531 17.889 22.028 1.00 25.42 23 GLU D CA 1
ATOM 5091 C C . GLU D 1 23 ? 49.329 18.439 21.256 1.00 23.41 23 GLU D C 1
ATOM 5092 O O . GLU D 1 23 ? 48.238 17.861 21.290 1.00 21.72 23 GLU D O 1
ATOM 5098 N N . PRO D 1 24 ? 49.494 19.576 20.580 1.00 25.68 24 PRO D N 1
ATOM 5099 C CA . PRO D 1 24 ? 48.407 20.091 19.740 1.00 28.16 24 PRO D CA 1
ATOM 5100 C C . PRO D 1 24 ? 48.083 19.126 18.610 1.00 37.49 24 PRO D C 1
ATOM 5101 O O . PRO D 1 24 ? 48.936 18.356 18.155 1.00 29.09 24 PRO D O 1
ATOM 5105 N N . PHE D 1 25 ? 46.832 19.179 18.158 1.00 26.12 25 PHE D N 1
ATOM 5106 C CA . PHE D 1 25 ? 46.349 18.297 17.105 1.00 26.12 25 PHE D CA 1
ATOM 5107 C C . PHE D 1 25 ? 45.141 18.936 16.433 1.00 25.53 25 PHE D C 1
ATOM 5108 O O . PHE D 1 25 ? 44.594 19.938 16.903 1.00 28.53 25 PHE D O 1
ATOM 5116 N N . GLY D 1 26 ? 44.737 18.345 15.310 1.00 28.95 26 GLY D N 1
ATOM 5117 C CA . GLY D 1 26 ? 43.528 18.788 14.637 1.00 28.41 26 GLY D CA 1
ATOM 5118 C C . GLY D 1 26 ? 43.580 20.203 14.104 1.00 35.59 26 GLY D C 1
ATOM 5119 O O . GLY D 1 26 ? 42.536 20.852 13.984 1.00 40.34 26 GLY D O 1
ATOM 5120 N N . GLY D 1 27 ? 44.771 20.712 13.801 1.00 29.41 27 GLY D N 1
ATOM 5121 C CA . GLY D 1 27 ? 44.908 22.059 13.304 1.00 29.28 27 GLY D CA 1
ATOM 5122 C C . GLY D 1 27 ? 45.099 23.121 14.364 1.00 35.64 27 GLY D C 1
ATOM 5123 O O . GLY D 1 27 ? 45.313 24.290 14.013 1.00 43.94 27 GLY D O 1
ATOM 5124 N N . GLU D 1 28 ? 45.015 22.771 15.643 1.00 27.72 28 GLU D N 1
ATOM 5125 C CA . GLU D 1 28 ? 45.281 23.744 16.694 1.00 29.42 28 GLU D CA 1
ATOM 5126 C C . GLU D 1 28 ? 46.781 23.982 16.835 1.00 29.60 28 GLU D C 1
ATOM 5127 O O . GLU D 1 28 ? 47.596 23.100 16.564 1.00 35.56 28 GLU D O 1
ATOM 5133 N N . LYS D 1 29 ? 47.147 25.186 17.272 1.00 25.64 29 LYS D N 1
ATOM 5134 C CA . LYS D 1 29 ? 48.545 25.481 17.562 1.00 30.76 29 LYS D CA 1
ATOM 5135 C C . LYS D 1 29 ? 48.884 25.311 19.034 1.00 28.76 29 LYS D C 1
ATOM 5136 O O . LYS D 1 29 ? 50.057 25.391 19.404 1.00 28.42 29 LYS D O 1
ATOM 5142 N N . VAL D 1 30 ? 47.884 25.112 19.888 1.00 24.35 30 VAL D N 1
ATOM 5143 C CA . VAL D 1 30 ? 48.101 24.914 21.311 1.00 17.36 30 VAL D CA 1
ATOM 5144 C C . VAL D 1 30 ? 47.164 23.804 21.787 1.00 19.49 30 VAL D C 1
ATOM 5145 O O . VAL D 1 30 ? 46.200 23.438 21.113 1.00 22.34 30 VAL D O 1
ATOM 5149 N N . ASN D 1 31 ? 47.475 23.267 22.949 1.00 19.83 31 ASN D N 1
ATOM 5150 C CA . ASN D 1 31 ? 46.624 22.293 23.619 1.00 23.12 31 ASN D CA 1
ATOM 5151 C C . ASN D 1 31 ? 46.572 22.667 25.093 1.00 23.32 31 ASN D C 1
ATOM 5152 O O . ASN D 1 31 ? 47.622 22.750 25.747 1.00 20.97 31 ASN D O 1
ATOM 5157 N N . PRO D 1 32 ? 45.378 22.918 25.654 1.00 21.74 32 PRO D N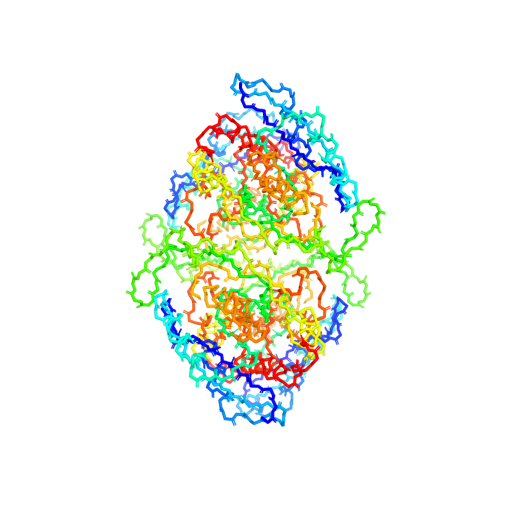 1
ATOM 5158 C CA . PRO D 1 32 ? 45.318 23.308 27.073 1.00 16.24 32 PRO D CA 1
ATOM 5159 C C . PRO D 1 32 ? 45.963 22.304 28.016 1.00 20.32 32 PRO D C 1
ATOM 5160 O O . PRO D 1 32 ? 46.510 22.711 29.048 1.00 17.89 32 PRO D O 1
ATOM 5164 N N . SER D 1 33 ? 45.863 21.002 27.738 1.00 19.75 33 SER D N 1
ATOM 5165 C CA . SER D 1 33 ? 46.527 20.026 28.604 1.00 19.32 33 SER D CA 1
ATOM 5166 C C . SER D 1 33 ? 48.041 20.250 28.635 1.00 18.23 33 SER D C 1
ATOM 5167 O O . SER D 1 33 ? 48.653 20.222 29.706 1.00 18.02 33 SER D O 1
ATOM 5170 N N . MET D 1 34 ? 48.658 20.448 27.470 1.00 19.55 34 MET D N 1
ATOM 5171 C CA . MET D 1 34 ? 50.103 20.699 27.429 1.00 24.84 34 MET D CA 1
ATOM 5172 C C . MET D 1 34 ? 50.462 21.979 28.186 1.00 26.75 34 MET D C 1
ATOM 5173 O O . MET D 1 34 ? 51.407 21.995 28.986 1.00 24.35 34 MET D O 1
ATOM 5178 N N . ARG D 1 35 ? 49.692 23.057 27.985 1.00 20.14 35 ARG D N 1
ATOM 5179 C CA . ARG D 1 35 ? 50.014 24.315 28.664 1.00 24.72 35 ARG D CA 1
ATOM 5180 C C . ARG D 1 35 ? 49.914 24.192 30.180 1.00 28.15 35 ARG D C 1
ATOM 5181 O O . ARG D 1 35 ? 50.768 24.721 30.900 1.00 27.53 35 ARG D O 1
ATOM 5189 N N . ILE D 1 36 ? 48.879 23.510 30.691 1.00 28.25 36 ILE D N 1
ATOM 5190 C CA . ILE D 1 36 ? 48.741 23.344 32.142 1.00 19.83 36 ILE D CA 1
ATOM 5191 C C . ILE D 1 36 ? 49.900 22.531 32.701 1.00 24.90 36 ILE D C 1
ATOM 5192 O O . ILE D 1 36 ? 50.414 22.815 33.793 1.00 21.01 36 ILE D O 1
ATOM 5197 N N . VAL D 1 37 ? 50.281 21.463 31.995 1.00 19.43 37 VAL D N 1
ATOM 5198 C CA . VAL D 1 37 ? 51.371 20.623 32.474 1.00 22.53 37 VAL D CA 1
ATOM 5199 C C . VAL D 1 37 ? 52.660 21.444 32.553 1.00 31.61 37 VAL D C 1
ATOM 5200 O O . VAL D 1 37 ? 53.385 21.393 33.557 1.00 25.31 37 VAL D O 1
ATOM 5204 N N . LYS D 1 38 ? 52.928 22.243 31.516 1.00 29.45 38 LYS D N 1
ATOM 5205 C CA . LYS D 1 38 ? 54.098 23.125 31.528 1.00 30.49 38 LYS D CA 1
ATOM 5206 C C . LYS D 1 38 ? 54.008 24.117 32.674 1.00 30.01 38 LYS D C 1
ATOM 5207 O O . LYS D 1 38 ? 55.002 24.383 33.356 1.00 39.84 38 LYS D O 1
ATOM 5213 N N . ARG D 1 39 ? 52.827 24.691 32.897 1.00 31.88 39 ARG D N 1
ATOM 5214 C CA . ARG D 1 39 ? 52.686 25.656 33.981 1.00 32.56 39 ARG D CA 1
ATOM 5215 C C . ARG D 1 39 ? 52.948 25.022 35.345 1.00 36.21 39 ARG D C 1
ATOM 5216 O O . ARG D 1 39 ? 53.588 25.633 36.205 1.00 37.93 39 ARG D O 1
ATOM 5224 N N . LEU D 1 40 ? 52.454 23.810 35.566 1.00 26.61 40 LEU D N 1
ATOM 5225 C CA . LEU D 1 40 ? 52.553 23.154 36.860 1.00 26.87 40 LEU D CA 1
ATOM 5226 C C . LEU D 1 40 ? 53.890 22.430 37.044 1.00 35.82 40 LEU D C 1
ATOM 5227 O O . LEU D 1 40 ? 54.143 21.873 38.136 1.00 34.42 40 LEU D O 1
ATOM 5232 N N . SER D 1 41 ? 54.710 22.401 35.970 1.00 34.29 41 SER D N 1
ATOM 5233 C CA . SER D 1 41 ? 56.112 21.960 35.934 1.00 45.64 41 SER D CA 1
ATOM 5234 C C . SER D 1 41 ? 56.902 22.330 37.182 1.00 45.54 41 SER D C 1
ATOM 5235 O O . SER D 1 41 ? 57.626 21.458 37.683 1.00 50.77 41 SER D O 1
ATOM 5238 N N . LYS D 1 42 ? 56.550 23.462 37.812 1.00 57.86 42 LYS D N 1
ATOM 5239 C CA . LYS D 1 42 ? 57.154 23.973 39.051 1.00 67.34 42 LYS D CA 1
ATOM 5240 C C . LYS D 1 42 ? 56.426 23.388 40.276 1.00 64.89 42 LYS D C 1
ATOM 5241 O O . LYS D 1 42 ? 55.621 24.035 40.963 1.00 63.62 42 LYS D O 1
ATOM 5247 N N . ALA D 1 43 ? 56.756 22.124 40.564 1.00 69.03 43 ALA D N 1
ATOM 5248 C CA . ALA D 1 43 ? 55.958 21.275 41.454 1.00 61.40 43 ALA D CA 1
ATOM 5249 C C . ALA D 1 43 ? 56.288 21.584 42.915 1.00 71.43 43 ALA D C 1
ATOM 5250 O O . ALA D 1 43 ? 57.017 20.867 43.599 1.00 81.32 43 ALA D O 1
ATOM 5252 N N . VAL D 1 44 ? 55.684 22.671 43.391 1.00 68.76 44 VAL D N 1
ATOM 5253 C CA . VAL D 1 44 ? 55.825 23.063 44.792 1.00 69.61 44 VAL D CA 1
ATOM 5254 C C . VAL D 1 44 ? 54.609 22.486 45.509 1.00 62.86 44 VAL D C 1
ATOM 5255 O O . VAL D 1 44 ? 53.657 23.178 45.875 1.00 71.72 44 VAL D O 1
ATOM 5259 N N . PHE D 1 45 ? 54.637 21.164 45.699 1.00 58.98 45 PHE D N 1
ATOM 5260 C CA . PHE D 1 45 ? 53.568 20.443 46.391 1.00 65.55 45 PHE D CA 1
ATOM 5261 C C . PHE D 1 45 ? 54.073 19.701 47.619 1.00 72.27 45 PHE D C 1
ATOM 5262 O O . PHE D 1 45 ? 54.968 18.841 47.494 1.00 68.39 45 PHE D O 1
ATOM 5270 N N . PRO D 1 46 ? 53.537 19.969 48.817 1.00 81.94 46 PRO D N 1
ATOM 5271 C CA . PRO D 1 46 ? 54.125 19.401 50.042 1.00 76.66 46 PRO D CA 1
ATOM 5272 C C . PRO D 1 46 ? 53.937 17.901 50.202 1.00 68.21 46 PRO D C 1
ATOM 5273 O O . PRO D 1 46 ? 54.721 17.273 50.924 1.00 71.71 46 PRO D O 1
ATOM 5277 N N . HIS D 1 47 ? 52.928 17.306 49.576 1.00 49.41 47 HIS D N 1
ATOM 5278 C CA . HIS D 1 47 ? 52.577 15.918 49.841 1.00 47.43 47 HIS D CA 1
ATOM 5279 C C . HIS D 1 47 ? 52.763 14.970 48.664 1.00 40.43 47 HIS D C 1
ATOM 5280 O O . HIS D 1 47 ? 52.392 13.795 48.777 1.00 46.78 47 HIS D O 1
ATOM 5287 N N . ILE D 1 48 ? 53.294 15.424 47.533 1.00 39.63 48 ILE D N 1
ATOM 5288 C CA . ILE D 1 48 ? 53.389 14.562 46.363 1.00 36.83 48 ILE D CA 1
ATOM 5289 C C . ILE D 1 48 ? 54.705 14.787 45.639 1.00 39.33 48 ILE D C 1
ATOM 5290 O O . ILE D 1 48 ? 55.303 15.868 45.704 1.00 42.79 48 ILE D O 1
ATOM 5295 N N . SER D 1 49 ? 55.149 13.753 44.934 1.00 31.59 49 SER D N 1
ATOM 5296 C CA . SER D 1 49 ? 56.265 13.843 44.003 1.00 37.49 49 SER D CA 1
ATOM 5297 C C . SER D 1 49 ? 55.674 13.897 42.601 1.00 35.10 49 SER D C 1
ATOM 5298 O O . SER D 1 49 ? 55.210 12.879 42.073 1.00 36.09 49 SER D O 1
ATOM 5301 N N . LEU D 1 50 ? 55.691 15.078 41.999 1.00 28.13 50 LEU D N 1
ATOM 5302 C CA . LEU D 1 50 ? 54.984 15.311 40.752 1.00 31.27 50 LEU D CA 1
ATOM 5303 C C . LEU D 1 50 ? 55.887 15.016 39.565 1.00 32.63 50 LEU D C 1
ATOM 5304 O O . LEU D 1 50 ? 56.920 15.668 39.389 1.00 42.06 50 LEU D O 1
ATOM 5309 N N . HIS D 1 51 ? 55.492 14.042 38.755 1.00 26.86 51 HIS D N 1
ATOM 5310 C CA . HIS D 1 51 ? 56.058 13.802 37.434 1.00 26.35 51 HIS D CA 1
ATOM 5311 C C . HIS D 1 51 ? 55.164 14.416 36.367 1.00 27.26 51 HIS D C 1
ATOM 5312 O O . HIS D 1 51 ? 53.937 14.430 36.495 1.00 28.06 51 HIS D O 1
ATOM 5319 N N . THR D 1 52 ? 55.778 14.910 35.302 1.00 25.81 52 THR D N 1
ATOM 5320 C CA . THR D 1 52 ? 55.020 15.432 34.176 1.00 25.50 52 THR D CA 1
ATOM 5321 C C . THR D 1 52 ? 55.479 14.771 32.886 1.00 34.59 52 THR D C 1
ATOM 5322 O O . THR D 1 52 ? 56.620 14.308 32.778 1.00 33.54 52 THR D O 1
ATOM 5326 N N . LEU D 1 53 ? 54.573 14.715 31.911 1.00 24.03 53 LEU D N 1
ATOM 5327 C CA . LEU D 1 53 ? 54.885 14.081 30.639 1.00 25.31 53 LEU D CA 1
ATOM 5328 C C . LEU D 1 53 ? 53.897 14.563 29.590 1.00 32.86 53 LEU D C 1
ATOM 5329 O O . LEU D 1 53 ? 52.688 14.535 29.829 1.00 26.11 53 LEU D O 1
ATOM 5334 N N . ILE D 1 54 ? 54.407 15.001 28.443 1.00 23.52 54 ILE D N 1
ATOM 5335 C CA . ILE D 1 54 ? 53.579 15.360 27.299 1.00 28.01 54 ILE D CA 1
ATOM 5336 C C . ILE D 1 54 ? 53.573 14.188 26.327 1.00 43.05 54 ILE D C 1
ATOM 5337 O O . ILE D 1 54 ? 54.636 13.677 25.946 1.00 26.72 54 ILE D O 1
ATOM 5342 N N . LEU D 1 55 ? 52.382 13.750 25.940 1.00 21.02 55 LEU D N 1
ATOM 5343 C CA . LEU D 1 55 ? 52.232 12.600 25.060 1.00 17.92 55 LEU D CA 1
ATOM 5344 C C . LEU D 1 55 ? 51.908 13.030 23.644 1.00 26.66 55 LEU D C 1
ATOM 5345 O O . LEU D 1 55 ? 51.238 14.050 23.427 1.00 27.18 55 LEU D O 1
ATOM 5350 N N . PRO D 1 56 ? 52.349 12.260 22.656 1.00 22.69 56 PRO D N 1
ATOM 5351 C CA . PRO D 1 56 ? 51.949 12.541 21.282 1.00 25.29 56 PRO D CA 1
ATOM 5352 C C . PRO D 1 56 ? 50.512 12.102 21.046 1.00 20.02 56 PRO D C 1
ATOM 5353 O O . PRO D 1 56 ? 50.037 11.110 21.599 1.00 23.20 56 PRO D O 1
ATOM 5357 N N . VAL D 1 57 ? 49.843 12.829 20.169 1.00 22.31 57 VAL D N 1
ATOM 5358 C CA . VAL D 1 57 ? 48.508 12.438 19.748 1.00 21.61 57 VAL D CA 1
ATOM 5359 C C . VAL D 1 57 ? 48.686 11.432 18.617 1.00 20.37 57 VAL D C 1
ATOM 5360 O O . VAL D 1 57 ? 48.586 11.766 17.430 1.00 29.24 57 VAL D O 1
ATOM 5364 N N . SER D 1 58 ? 48.955 10.187 18.995 1.00 28.01 58 SER D N 1
ATOM 5365 C CA . SER D 1 58 ? 49.302 9.132 18.049 1.00 30.61 58 SER D CA 1
ATOM 5366 C C . SER D 1 58 ? 48.801 7.810 18.604 1.00 22.60 58 SER D C 1
ATOM 5367 O O . SER D 1 58 ? 49.121 7.458 19.740 1.00 21.40 58 SER D O 1
ATOM 5370 N N . TYR D 1 59 ? 48.033 7.070 17.800 1.00 30.22 59 TYR D N 1
ATOM 5371 C CA . TYR D 1 59 ? 47.502 5.812 18.306 1.00 29.80 59 TYR D CA 1
ATOM 5372 C C . TYR D 1 59 ? 48.626 4.910 18.783 1.00 37.04 59 TYR D C 1
ATOM 5373 O O . TYR D 1 59 ? 48.583 4.380 19.901 1.00 31.44 59 TYR D O 1
ATOM 5382 N N . GLN D 1 60 ? 49.696 4.811 18.000 1.00 32.30 60 GLN D N 1
ATOM 5383 C CA . GLN D 1 60 ? 50.758 3.897 18.384 1.00 47.69 60 GLN D CA 1
ATOM 5384 C C . GLN D 1 60 ? 51.684 4.471 19.442 1.00 33.84 60 GLN D C 1
ATOM 5385 O O . GLN D 1 60 ? 51.888 3.824 20.477 1.00 30.81 60 GLN D O 1
ATOM 5391 N N . LYS D 1 61 ? 52.173 5.695 19.265 1.00 34.25 61 LYS D N 1
ATOM 5392 C CA . LYS D 1 61 ? 53.231 6.166 20.150 1.00 40.34 61 LYS D CA 1
ATOM 5393 C C . LYS D 1 61 ? 52.715 6.670 21.495 1.00 34.64 61 LYS D C 1
ATOM 5394 O O . LYS D 1 61 ? 53.465 6.617 22.481 1.00 26.87 61 LYS D O 1
ATOM 5400 N N . SER D 1 62 ? 51.450 7.110 21.583 1.00 26.21 62 SER D N 1
ATOM 5401 C CA . SER D 1 62 ? 50.948 7.635 22.852 1.00 27.61 62 SER D CA 1
ATOM 5402 C C . SER D 1 62 ? 51.172 6.647 23.987 1.00 19.10 62 SER D C 1
ATOM 5403 O O . SER D 1 62 ? 51.651 7.023 25.064 1.00 25.66 62 SER D O 1
ATOM 5406 N N . THR D 1 63 ? 50.747 5.394 23.807 1.00 24.16 63 THR D N 1
ATOM 5407 C CA . THR D 1 63 ? 50.910 4.439 24.893 1.00 18.34 63 THR D CA 1
ATOM 5408 C C . THR D 1 63 ? 52.325 3.866 24.960 1.00 21.88 63 THR D C 1
ATOM 5409 O O . THR D 1 63 ? 52.710 3.358 26.013 1.00 22.86 63 THR D O 1
ATOM 5413 N N . GLU D 1 64 ? 53.079 3.895 23.856 1.00 27.76 64 GLU D N 1
ATOM 5414 C CA . GLU D 1 64 ? 54.489 3.516 23.927 1.00 35.43 64 GLU D CA 1
ATOM 5415 C C . GLU D 1 64 ? 55.261 4.513 24.779 1.00 32.95 64 GLU D C 1
ATOM 5416 O O . GLU D 1 64 ? 55.953 4.124 25.725 1.00 33.07 64 GLU D O 1
ATOM 5422 N N . VAL D 1 65 ? 55.114 5.812 24.480 1.00 28.52 65 VAL D N 1
ATOM 5423 C CA . VAL D 1 65 ? 55.752 6.834 25.308 1.00 28.49 65 VAL D CA 1
ATOM 5424 C C . VAL D 1 65 ? 55.285 6.704 26.750 1.00 29.11 65 VAL D C 1
ATOM 5425 O O . VAL D 1 65 ? 56.095 6.736 27.679 1.00 21.03 65 VAL D O 1
ATOM 5429 N N . LEU D 1 66 ? 53.974 6.522 26.965 1.00 35.97 66 LEU D N 1
ATOM 5430 C CA . LEU D 1 66 ? 53.466 6.369 28.331 1.00 22.39 66 LEU D CA 1
ATOM 5431 C C . LEU D 1 66 ? 53.997 5.100 28.980 1.00 27.36 66 LEU D C 1
ATOM 5432 O O . LEU D 1 66 ? 54.362 5.105 30.163 1.00 30.23 66 LEU D O 1
ATOM 5437 N N . GLU D 1 67 ? 53.993 3.985 28.242 1.00 27.54 67 GLU D N 1
ATOM 5438 C CA . GLU D 1 67 ? 54.531 2.750 28.801 1.00 31.09 67 GLU D CA 1
ATOM 5439 C C . GLU D 1 67 ? 56.007 2.914 29.134 1.00 29.45 67 GLU D C 1
ATOM 5440 O O . GLU D 1 67 ? 56.467 2.460 30.188 1.00 26.11 67 GLU D O 1
ATOM 5446 N N . GLU D 1 68 ? 56.747 3.609 28.262 1.00 29.96 68 GLU D N 1
ATOM 5447 C CA . GLU D 1 68 ? 58.170 3.825 28.492 1.00 32.29 68 GLU D CA 1
ATOM 5448 C C . GLU D 1 68 ? 58.386 4.586 29.788 1.00 36.12 68 GLU D C 1
ATOM 5449 O O . GLU D 1 68 ? 59.295 4.263 30.562 1.00 34.43 68 GLU D O 1
ATOM 5455 N N . TYR D 1 69 ? 57.506 5.549 30.082 1.00 32.03 69 TYR D N 1
ATOM 5456 C CA . TYR D 1 69 ? 57.617 6.267 31.347 1.00 38.69 69 TYR D CA 1
ATOM 5457 C C . TYR D 1 69 ? 57.213 5.380 32.506 1.00 25.79 69 TYR D C 1
ATOM 5458 O O . TYR D 1 69 ? 57.852 5.409 33.564 1.00 30.12 69 TYR D O 1
ATOM 5467 N N . TYR D 1 70 ? 56.145 4.593 32.339 1.00 32.12 70 TYR D N 1
ATOM 5468 C CA . TYR D 1 70 ? 55.764 3.682 33.412 1.00 30.24 70 TYR D CA 1
ATOM 5469 C C . TYR D 1 70 ? 56.884 2.689 33.706 1.00 43.34 70 TYR D C 1
ATOM 5470 O O . TYR D 1 70 ? 57.083 2.322 34.875 1.00 28.36 70 TYR D O 1
ATOM 5479 N N . LYS D 1 71 ? 57.594 2.192 32.667 1.00 36.61 71 LYS D N 1
ATOM 5480 C CA . LYS D 1 71 ? 58.716 1.333 33.034 1.00 41.77 71 LYS D CA 1
ATOM 5481 C C . LYS D 1 71 ? 59.852 2.072 33.716 1.00 45.47 71 LYS D C 1
ATOM 5482 O O . LYS D 1 71 ? 60.488 1.504 34.608 1.00 56.28 71 LYS D O 1
ATOM 5488 N N . THR D 1 72 ? 60.088 3.331 33.421 1.00 38.77 72 THR D N 1
ATOM 5489 C CA . THR D 1 72 ? 61.312 3.904 33.974 1.00 40.95 72 THR D CA 1
ATOM 5490 C C . THR D 1 72 ? 61.103 4.718 35.260 1.00 45.01 72 THR D C 1
ATOM 5491 O O . THR D 1 72 ? 62.079 5.237 35.822 1.00 43.59 72 THR D O 1
ATOM 5495 N N . ASN D 1 73 ? 59.865 4.830 35.747 1.00 52.40 73 ASN D N 1
ATOM 5496 C CA . ASN D 1 73 ? 59.555 5.531 36.989 1.00 41.05 73 ASN D CA 1
ATOM 5497 C C . ASN D 1 73 ? 58.415 4.813 37.704 1.00 45.03 73 ASN D C 1
ATOM 5498 O O . ASN D 1 73 ? 57.614 4.114 37.074 1.00 56.27 73 ASN D O 1
ATOM 5503 N N . ASN D 1 74 ? 58.346 4.987 39.026 1.00 33.69 74 ASN D N 1
ATOM 5504 C CA . ASN D 1 74 ? 57.268 4.429 39.839 1.00 31.87 74 ASN D CA 1
ATOM 5505 C C . ASN D 1 74 ? 56.197 5.492 40.059 1.00 45.62 74 ASN D C 1
ATOM 5506 O O . ASN D 1 74 ? 56.494 6.573 40.578 1.00 49.58 74 ASN D O 1
ATOM 5511 N N . ILE D 1 75 ? 54.954 5.170 39.691 1.00 48.95 75 ILE D N 1
ATOM 5512 C CA . ILE D 1 75 ? 53.837 6.115 39.701 1.00 35.10 75 ILE D CA 1
ATOM 5513 C C . ILE D 1 75 ? 52.696 5.522 40.514 1.00 27.75 75 ILE D C 1
ATOM 5514 O O . ILE D 1 75 ? 52.252 4.402 40.235 1.00 38.64 75 ILE D O 1
ATOM 5519 N N . ASP D 1 76 ? 52.202 6.273 41.498 1.00 25.88 76 ASP D N 1
ATOM 5520 C CA . ASP D 1 76 ? 51.008 5.861 42.235 1.00 20.53 76 ASP D CA 1
ATOM 5521 C C . ASP D 1 76 ? 49.684 6.289 41.579 1.00 38.44 76 ASP D C 1
ATOM 5522 O O . ASP D 1 76 ? 48.707 5.526 41.608 1.00 30.57 76 ASP D O 1
ATOM 5527 N N . ILE D 1 77 ? 49.582 7.527 41.082 1.00 34.53 77 ILE D N 1
ATOM 5528 C CA . ILE D 1 77 ? 48.336 8.044 40.504 1.00 24.02 77 ILE D CA 1
ATOM 5529 C C . ILE D 1 77 ? 48.655 8.728 39.192 1.00 29.52 77 ILE D C 1
ATOM 5530 O O . ILE D 1 77 ? 49.516 9.615 39.138 1.00 27.24 77 ILE D O 1
ATOM 5535 N N . ALA D 1 78 ? 47.916 8.372 38.153 1.00 17.28 78 ALA D N 1
ATOM 5536 C CA . ALA D 1 78 ? 48.026 9.032 36.867 1.00 23.47 78 ALA D CA 1
ATOM 5537 C C . ALA D 1 78 ? 46.868 10.015 36.775 1.00 25.76 78 ALA D C 1
ATOM 5538 O O . ALA D 1 78 ? 45.713 9.635 36.993 1.00 18.88 78 ALA D O 1
ATOM 5540 N N . LEU D 1 79 ? 47.184 11.279 36.539 1.00 22.49 79 LEU D N 1
ATOM 5541 C CA . LEU D 1 79 ? 46.183 12.318 36.310 1.00 22.43 79 LEU D CA 1
ATOM 5542 C C . LEU D 1 79 ? 46.392 12.733 34.865 1.00 21.54 79 LEU D C 1
ATOM 5543 O O . LEU D 1 79 ? 47.317 13.492 34.553 1.00 18.13 79 LEU D O 1
ATOM 5548 N N . HIS D 1 80 ? 45.566 12.193 33.972 1.00 14.21 80 HIS D N 1
ATOM 5549 C CA . HIS D 1 80 ? 45.702 12.462 32.554 1.00 13.82 80 HIS D CA 1
ATOM 5550 C C . HIS D 1 80 ? 44.836 13.657 32.180 1.00 19.37 80 HIS D C 1
ATOM 5551 O O . HIS D 1 80 ? 43.634 13.677 32.481 1.00 17.04 80 HIS D O 1
ATOM 5558 N N . LEU D 1 81 ? 45.441 14.634 31.510 1.00 14.42 81 LEU D N 1
ATOM 5559 C CA . LEU D 1 81 ? 44.723 15.798 31.010 1.00 18.38 81 LEU D CA 1
ATOM 5560 C C . LEU D 1 81 ? 44.592 15.730 29.501 1.00 22.13 81 LEU D C 1
ATOM 5561 O O . LEU D 1 81 ? 45.508 15.283 28.804 1.00 18.91 81 LEU D O 1
ATOM 5566 N N . GLY D 1 82 ? 43.463 16.210 28.991 1.00 11.78 82 GLY D N 1
ATOM 5567 C CA . GLY D 1 82 ? 43.274 16.259 27.559 1.00 13.03 82 GLY D CA 1
ATOM 5568 C C . GLY D 1 82 ? 42.316 17.368 27.182 1.00 17.41 82 GLY D C 1
ATOM 5569 O O . GLY D 1 82 ? 41.555 17.872 28.016 1.00 18.87 82 GLY D O 1
ATOM 5570 N N . GLN D 1 83 ? 42.369 17.744 25.906 1.00 17.99 83 GLN D N 1
ATOM 5571 C CA . GLN D 1 83 ? 41.500 18.777 25.353 1.00 19.20 83 GLN D CA 1
ATOM 5572 C C . GLN D 1 83 ? 40.160 18.167 24.944 1.00 16.81 83 GLN D C 1
ATOM 5573 O O . GLN D 1 83 ? 40.122 17.139 24.269 1.00 16.15 83 GLN D O 1
ATOM 5579 N N . ALA D 1 84 ? 39.061 18.786 25.371 1.00 14.16 84 ALA D N 1
ATOM 5580 C CA . ALA D 1 84 ? 37.722 18.392 24.923 1.00 19.55 84 ALA D CA 1
ATOM 5581 C C . ALA D 1 84 ? 37.064 19.629 24.338 1.00 16.01 84 ALA D C 1
ATOM 5582 O O . ALA D 1 84 ? 36.246 20.268 25.007 1.00 16.70 84 ALA D O 1
ATOM 5584 N N . GLY D 1 85 ? 37.440 19.974 23.103 1.00 16.44 85 GLY D N 1
ATOM 5585 C CA . GLY D 1 85 ? 36.906 21.151 22.440 1.00 18.16 85 GLY D CA 1
ATOM 5586 C C . GLY D 1 85 ? 35.393 21.111 22.362 1.00 21.20 85 GLY D C 1
ATOM 5587 O O . GLY D 1 85 ? 34.815 20.129 21.883 1.00 16.87 85 GLY D O 1
ATOM 5588 N N . GLY D 1 86 ? 34.743 22.172 22.822 1.00 18.65 86 GLY D N 1
ATOM 5589 C CA . GLY D 1 86 ? 33.301 22.207 22.907 1.00 20.47 86 GLY D CA 1
ATOM 5590 C C . GLY D 1 86 ? 32.755 21.995 24.306 1.00 20.10 86 GLY D C 1
ATOM 5591 O O . GLY D 1 86 ? 31.582 22.317 24.552 1.00 16.60 86 GLY D O 1
ATOM 5592 N N . SER D 1 87 ? 33.546 21.433 25.217 1.00 13.34 87 SER D N 1
ATOM 5593 C CA . SER D 1 87 ? 33.096 21.287 26.597 1.00 15.43 87 SER D CA 1
ATOM 5594 C C . SER D 1 87 ? 33.225 22.610 27.350 1.00 16.42 87 SER D C 1
ATOM 5595 O O . SER D 1 87 ? 34.155 23.390 27.128 1.00 15.65 87 SER D O 1
ATOM 5598 N N . ALA D 1 88 ? 32.297 22.851 28.269 1.00 11.38 88 ALA D N 1
ATOM 5599 C CA . ALA D 1 88 ? 32.194 24.157 28.906 1.00 10.63 88 ALA D CA 1
ATOM 5600 C C . ALA D 1 88 ? 32.799 24.195 30.298 1.00 13.42 88 ALA D C 1
ATOM 5601 O O . ALA D 1 88 ? 33.000 25.290 30.834 1.00 13.54 88 ALA D O 1
ATOM 5603 N N . GLY D 1 89 ? 33.061 23.037 30.902 1.00 13.18 89 GLY D N 1
ATOM 5604 C CA . GLY D 1 89 ? 33.572 22.985 32.262 1.00 13.47 89 GLY D CA 1
ATOM 5605 C C . GLY D 1 89 ? 34.629 21.903 32.421 1.00 12.60 89 GLY D C 1
ATOM 5606 O O . GLY D 1 89 ? 34.985 21.215 31.470 1.00 13.87 89 GLY D O 1
ATOM 5607 N N . ILE D 1 90 ? 35.131 21.771 33.650 1.00 13.25 90 ILE D N 1
ATOM 5608 C CA . ILE D 1 90 ? 36.083 20.700 33.929 1.00 14.17 90 ILE D CA 1
ATOM 5609 C C . ILE D 1 90 ? 35.339 19.365 33.822 1.00 17.02 90 ILE D C 1
ATOM 5610 O O . ILE D 1 90 ? 34.397 19.105 34.566 1.00 13.39 90 ILE D O 1
ATOM 5615 N N . ARG D 1 91 ? 35.750 18.541 32.866 1.00 10.53 91 ARG D N 1
ATOM 5616 C CA . ARG D 1 91 ? 34.996 17.347 32.496 1.00 12.48 91 ARG D CA 1
ATOM 5617 C C . ARG D 1 91 ? 35.726 16.109 33.025 1.00 12.52 91 ARG D C 1
ATOM 5618 O O . ARG D 1 91 ? 36.683 15.616 32.411 1.00 12.68 91 ARG D O 1
ATOM 5626 N N . LEU D 1 92 ? 35.263 15.618 34.163 1.00 12.05 92 LEU D N 1
ATOM 5627 C CA . LEU D 1 92 ? 35.883 14.484 34.833 1.00 13.86 92 LEU D CA 1
ATOM 5628 C C . LEU D 1 92 ? 35.348 13.191 34.231 1.00 14.89 92 LEU D C 1
ATOM 5629 O O . LEU D 1 92 ? 34.139 12.922 34.284 1.00 12.23 92 LEU D O 1
ATOM 5634 N N . GLU D 1 93 ? 36.245 12.389 33.667 1.00 9.94 93 GLU D N 1
ATOM 5635 C CA . GLU D 1 93 ? 35.855 11.197 32.920 1.00 10.68 93 GLU D CA 1
ATOM 5636 C C . GLU D 1 93 ? 35.856 9.969 33.823 1.00 20.55 93 GLU D C 1
ATOM 5637 O O . GLU D 1 93 ? 36.880 9.621 34.422 1.00 14.32 93 GLU D O 1
ATOM 5643 N N . ARG D 1 94 ? 34.715 9.289 33.894 1.00 14.34 94 ARG D N 1
ATOM 5644 C CA . ARG D 1 94 ? 34.600 8.136 34.765 1.00 12.92 94 ARG D CA 1
ATOM 5645 C C . ARG D 1 94 ? 34.871 6.820 34.060 1.00 9.08 94 ARG D C 1
ATOM 5646 O O . ARG D 1 94 ? 35.154 5.823 34.742 1.00 15.46 94 ARG D O 1
ATOM 5654 N N . VAL D 1 95 ? 34.746 6.772 32.731 1.00 11.88 95 VAL D N 1
ATOM 5655 C CA . VAL D 1 95 ? 34.706 5.515 31.980 1.00 12.81 95 VAL D CA 1
ATOM 5656 C C . VAL D 1 95 ? 35.744 5.552 30.872 1.00 14.23 95 VAL D C 1
ATOM 5657 O O . VAL D 1 95 ? 35.784 6.510 30.089 1.00 16.04 95 VAL D O 1
ATOM 5661 N N . ALA D 1 96 ? 36.548 4.485 30.769 1.00 12.63 96 ALA D N 1
ATOM 5662 C CA . ALA D 1 96 ? 37.442 4.281 29.636 1.00 16.22 96 ALA D CA 1
ATOM 5663 C C . ALA D 1 96 ? 37.056 2.979 28.956 1.00 12.00 96 ALA D C 1
ATOM 5664 O O . ALA D 1 96 ? 36.894 1.960 29.627 1.00 15.69 96 ALA D O 1
ATOM 5666 N N . ILE D 1 97 ? 36.915 2.997 27.639 1.00 15.03 97 ILE D N 1
ATOM 5667 C CA . ILE D 1 97 ? 36.433 1.815 26.944 1.00 15.73 97 ILE D CA 1
ATOM 5668 C C . ILE D 1 97 ? 37.519 1.249 26.037 1.00 20.25 97 ILE D C 1
ATOM 5669 O O . ILE D 1 97 ? 38.409 1.952 25.557 1.00 17.90 97 ILE D O 1
ATOM 5674 N N . ASN D 1 98 ? 37.394 -0.046 25.759 1.00 20.65 98 ASN D N 1
ATOM 5675 C CA . ASN D 1 98 ? 38.411 -0.801 25.019 1.00 19.58 98 ASN D CA 1
ATOM 5676 C C . ASN D 1 98 ? 38.191 -0.681 23.509 1.00 24.10 98 ASN D C 1
ATOM 5677 O O . ASN D 1 98 ? 37.896 -1.651 22.811 1.00 23.44 98 ASN D O 1
ATOM 5682 N N . LEU D 1 99 ? 38.368 0.539 22.991 1.00 20.24 99 LEU D N 1
ATOM 5683 C CA . LEU D 1 99 ? 38.030 0.778 21.593 1.00 21.30 99 LEU D CA 1
ATOM 5684 C C . LEU D 1 99 ? 38.778 1.980 21.048 1.00 23.89 99 LEU D C 1
ATOM 5685 O O . LEU D 1 99 ? 38.770 3.042 21.672 1.00 17.87 99 LEU D O 1
ATOM 5690 N N . LEU D 1 100 ? 39.376 1.820 19.868 1.00 19.12 100 LEU D N 1
ATOM 5691 C CA . LEU D 1 100 ? 39.838 2.929 19.045 1.00 21.74 100 LEU D CA 1
ATOM 5692 C C . LEU D 1 100 ? 38.881 3.088 17.878 1.00 24.37 100 LEU D C 1
ATOM 5693 O O . LEU D 1 100 ? 38.702 2.155 17.085 1.00 31.29 100 LEU D O 1
ATOM 5698 N N . ASP D 1 101 ? 38.301 4.277 17.739 1.00 25.21 101 ASP D N 1
ATOM 5699 C CA . ASP D 1 101 ? 37.342 4.488 16.660 1.00 33.62 101 ASP D CA 1
ATOM 5700 C C . ASP D 1 101 ? 37.218 5.977 16.380 1.00 31.08 101 ASP D C 1
ATOM 5701 O O . ASP D 1 101 ? 36.647 6.714 17.191 1.00 32.36 101 ASP D O 1
ATOM 5706 N N . SER D 1 102 ? 37.696 6.402 15.215 1.00 30.48 102 SER D N 1
ATOM 5707 C CA . SER D 1 102 ? 37.473 7.769 14.768 1.00 27.90 102 SER D CA 1
ATOM 5708 C C . SER D 1 102 ? 37.751 7.848 13.275 1.00 30.52 102 SER D C 1
ATOM 5709 O O . SER D 1 102 ? 38.591 7.117 12.746 1.00 30.35 102 SER D O 1
ATOM 5712 N N . LYS D 1 103 ? 37.006 8.711 12.593 1.00 32.11 103 LYS D N 1
ATOM 5713 C CA . LYS D 1 103 ? 37.316 8.955 11.197 1.00 29.89 103 LYS D CA 1
ATOM 5714 C C . LYS D 1 103 ? 38.525 9.860 11.060 1.00 39.34 103 LYS D C 1
ATOM 5715 O O . LYS D 1 103 ? 39.139 9.896 9.988 1.00 37.15 103 LYS D O 1
ATOM 5721 N N . HIS D 1 104 ? 38.882 10.571 12.128 1.00 33.61 104 HIS D N 1
ATOM 5722 C CA . HIS D 1 104 ? 39.991 11.512 12.085 1.00 39.51 104 HIS D CA 1
ATOM 5723 C C . HIS D 1 104 ? 41.309 10.785 12.319 1.00 34.78 104 HIS D C 1
ATOM 5724 O O . HIS D 1 104 ? 41.425 9.982 13.248 1.00 31.78 104 HIS D O 1
ATOM 5731 N N . PRO D 1 105 ? 42.330 11.092 11.532 1.00 40.87 105 PRO D N 1
ATOM 5732 C CA . PRO D 1 105 ? 43.642 10.491 11.768 1.00 37.22 105 PRO D CA 1
ATOM 5733 C C . PRO D 1 105 ? 44.277 11.078 13.014 1.00 34.09 105 PRO D C 1
ATOM 5734 O O . PRO D 1 105 ? 43.885 12.142 13.504 1.00 36.73 105 PRO D O 1
ATOM 5738 N N . ASP D 1 106 ? 45.267 10.365 13.540 1.00 27.28 106 ASP D N 1
ATOM 5739 C CA . ASP D 1 106 ? 46.093 10.952 14.586 1.00 26.55 106 ASP D CA 1
ATOM 5740 C C . ASP D 1 106 ? 47.119 11.874 13.925 1.00 34.41 106 ASP D C 1
ATOM 5741 O O . ASP D 1 106 ? 47.048 12.168 12.727 1.00 30.19 106 ASP D O 1
ATOM 5746 N N . ASN D 1 107 ? 48.075 12.363 14.707 1.00 28.01 107 ASN D N 1
ATOM 5747 C CA . ASN D 1 107 ? 49.055 13.281 14.147 1.00 36.88 107 ASN D CA 1
ATOM 5748 C C . ASN D 1 107 ? 50.043 12.588 13.212 1.00 42.19 107 ASN D C 1
ATOM 5749 O O . ASN D 1 107 ? 50.749 13.278 12.461 1.00 34.51 107 ASN D O 1
ATOM 5754 N N . ASP D 1 108 ? 50.073 11.254 13.204 1.00 38.14 108 ASP D N 1
ATOM 5755 C CA . ASP D 1 108 ? 50.899 10.483 12.283 1.00 32.71 108 ASP D CA 1
ATOM 5756 C C . ASP D 1 108 ? 50.148 10.034 11.034 1.00 41.97 108 ASP D C 1
ATOM 5757 O O . ASP D 1 108 ? 50.708 9.283 10.229 1.00 35.16 108 ASP D O 1
ATOM 5762 N N . GLY D 1 109 ? 48.918 10.507 10.828 1.00 27.58 109 GLY D N 1
ATOM 5763 C CA . GLY D 1 109 ? 48.126 10.078 9.702 1.00 39.63 109 GLY D CA 1
ATOM 5764 C C . GLY D 1 109 ? 47.431 8.738 9.824 1.00 33.69 109 GLY D C 1
ATOM 5765 O O . GLY D 1 109 ? 46.783 8.324 8.859 1.00 49.19 109 GLY D O 1
ATOM 5766 N N . GLN D 1 110 ? 47.498 8.058 10.962 1.00 33.10 110 GLN D N 1
ATOM 5767 C CA . GLN D 1 110 ? 46.665 6.871 11.141 1.00 48.01 110 GLN D CA 1
ATOM 5768 C C . GLN D 1 110 ? 45.238 7.113 11.595 1.00 45.37 110 GLN D C 1
ATOM 5769 O O . GLN D 1 110 ? 44.964 7.922 12.484 1.00 37.36 110 GLN D O 1
ATOM 5775 N N . VAL D 1 111 ? 44.357 6.314 10.992 1.00 45.37 111 VAL D N 1
ATOM 5776 C CA . VAL D 1 111 ? 42.938 6.247 11.251 1.00 40.94 111 VAL D CA 1
ATOM 5777 C C . VAL D 1 111 ? 42.675 4.855 11.802 1.00 43.53 111 VAL D C 1
ATOM 5778 O O . VAL D 1 111 ? 43.102 3.855 11.209 1.00 42.80 111 VAL D O 1
ATOM 5782 N N . LYS D 1 112 ? 41.957 4.792 12.917 1.00 39.12 112 LYS D N 1
ATOM 5783 C CA . LYS D 1 112 ? 41.581 3.541 13.559 1.00 33.83 112 LYS D CA 1
ATOM 5784 C C . LYS D 1 112 ? 40.063 3.484 13.604 1.00 40.02 112 LYS D C 1
ATOM 5785 O O . LYS D 1 112 ? 39.410 4.470 13.960 1.00 36.18 112 LYS D O 1
ATOM 5791 N N . GLU D 1 113 ? 39.492 2.356 13.203 1.00 34.03 113 GLU D N 1
ATOM 5792 C CA . GLU D 1 113 ? 38.039 2.215 13.222 1.00 42.80 113 GLU D CA 1
ATOM 5793 C C . GLU D 1 113 ? 37.704 0.863 13.830 1.00 38.09 113 GLU D C 1
ATOM 5794 O O . GLU D 1 113 ? 38.009 -0.179 13.242 1.00 35.98 113 GLU D O 1
ATOM 5800 N N . ASP D 1 114 ? 37.130 0.896 15.032 1.00 38.55 114 ASP D N 1
ATOM 5801 C CA . ASP D 1 114 ? 36.623 -0.284 15.732 1.00 37.15 114 ASP D CA 1
ATOM 5802 C C . ASP D 1 114 ? 37.726 -1.290 16.051 1.00 36.66 114 ASP D C 1
ATOM 5803 O O . ASP D 1 114 ? 37.600 -2.488 15.801 1.00 41.35 114 ASP D O 1
ATOM 5808 N N . VAL D 1 115 ? 38.793 -0.802 16.664 1.00 35.72 115 VAL D N 1
ATOM 5809 C CA . VAL D 1 115 ? 39.930 -1.629 17.036 1.00 41.96 115 VAL D CA 1
ATOM 5810 C C . VAL D 1 115 ? 39.962 -1.725 18.551 1.00 39.18 115 VAL D C 1
ATOM 5811 O O . VAL D 1 115 ? 39.875 -0.704 19.243 1.00 39.49 115 VAL D O 1
ATOM 5815 N N . SER D 1 116 ? 40.103 -2.943 19.065 1.00 27.62 116 SER D N 1
ATOM 5816 C CA . SER D 1 116 ? 40.339 -3.102 20.492 1.00 31.85 116 SER D CA 1
ATOM 5817 C C . SER D 1 116 ? 41.668 -2.459 20.858 1.00 36.04 116 SER D C 1
ATOM 5818 O O . SER D 1 116 ? 42.604 -2.420 20.054 1.00 38.71 116 SER D O 1
ATOM 5821 N N . ILE D 1 117 ? 41.737 -1.926 22.075 1.00 34.51 117 ILE D N 1
ATOM 5822 C CA . ILE D 1 117 ? 43.014 -1.459 22.608 1.00 40.93 117 ILE D CA 1
ATOM 5823 C C . ILE D 1 117 ? 43.836 -2.633 23.115 1.00 42.38 117 ILE D C 1
ATOM 5824 O O . ILE D 1 117 ? 44.993 -2.819 22.720 1.00 45.53 117 ILE D O 1
ATOM 5829 N N . ILE D 1 118 ? 43.242 -3.441 23.987 1.00 34.99 118 ILE D N 1
ATOM 5830 C CA . ILE D 1 118 ? 43.865 -4.626 24.559 1.00 26.74 118 ILE D CA 1
ATOM 5831 C C . ILE D 1 118 ? 43.006 -5.814 24.171 1.00 44.54 118 ILE D C 1
ATOM 5832 O O . ILE D 1 118 ? 41.870 -5.945 24.647 1.00 38.29 118 ILE D O 1
ATOM 5837 N N . ASP D 1 119 ? 43.553 -6.693 23.333 1.00 51.18 119 ASP D N 1
ATOM 5838 C CA . ASP D 1 119 ? 42.842 -7.896 22.921 1.00 38.77 119 ASP D CA 1
ATOM 5839 C C . ASP D 1 119 ? 42.413 -8.702 24.137 1.00 45.68 119 ASP D C 1
ATOM 5840 O O . ASP D 1 119 ? 43.228 -9.029 25.006 1.00 43.64 119 ASP D O 1
ATOM 5845 N N . ASN D 1 120 ? 41.123 -9.020 24.192 1.00 41.69 120 ASN D N 1
ATOM 5846 C CA . ASN D 1 120 ? 40.512 -9.711 25.324 1.00 46.75 120 ASN D CA 1
ATOM 5847 C C . ASN D 1 120 ? 40.761 -9.000 26.656 1.00 47.55 120 ASN D C 1
ATOM 5848 O O . ASN D 1 120 ? 40.793 -9.640 27.713 1.00 44.26 120 ASN D O 1
ATOM 5853 N N . GLY D 1 121 ? 40.929 -7.679 26.639 1.00 36.47 121 GLY D N 1
ATOM 5854 C CA . GLY D 1 121 ? 40.782 -6.892 27.839 1.00 35.06 121 GLY D CA 1
ATOM 5855 C C . GLY D 1 121 ? 39.302 -6.687 28.104 1.00 28.72 121 GLY D C 1
ATOM 5856 O O . GLY D 1 121 ? 38.465 -6.944 27.238 1.00 29.47 121 GLY D O 1
ATOM 5857 N N . PRO D 1 122 ? 38.944 -6.251 29.304 1.00 22.69 122 PRO D N 1
ATOM 5858 C CA . PRO D 1 122 ? 37.533 -5.955 29.574 1.00 26.06 122 PRO D CA 1
ATOM 5859 C C . PRO D 1 122 ? 37.018 -4.879 28.622 1.00 20.71 122 PRO D C 1
ATOM 5860 O O . PRO D 1 122 ? 37.782 -4.098 28.049 1.00 19.39 122 PRO D O 1
ATOM 5864 N N . ASP D 1 123 ? 35.694 -4.861 28.437 1.00 17.07 123 ASP D N 1
ATOM 5865 C CA . ASP D 1 123 ? 35.085 -3.883 27.534 1.00 20.19 123 ASP D CA 1
ATOM 5866 C C . ASP D 1 123 ? 35.337 -2.446 27.992 1.00 17.78 123 ASP D C 1
ATOM 5867 O O . ASP D 1 123 ? 35.474 -1.537 27.157 1.00 17.40 123 ASP D O 1
ATOM 5872 N N . ALA D 1 124 ? 35.413 -2.224 29.299 1.00 15.47 124 ALA D N 1
ATOM 5873 C CA . ALA D 1 124 ? 35.663 -0.888 29.819 1.00 23.02 124 ALA D CA 1
ATOM 5874 C C . ALA D 1 124 ? 36.137 -0.991 31.256 1.00 23.05 124 ALA D C 1
ATOM 5875 O O . ALA D 1 124 ? 35.950 -2.009 31.923 1.00 27.06 124 ALA D O 1
ATOM 5877 N N . TYR D 1 125 ? 36.755 0.089 31.722 1.00 16.57 125 TYR D N 1
ATOM 5878 C CA . TYR D 1 125 ? 37.072 0.276 33.127 1.00 17.98 125 TYR D CA 1
ATOM 5879 C C . TYR D 1 125 ? 36.431 1.562 33.621 1.00 18.75 125 TYR D C 1
ATOM 5880 O O . TYR D 1 125 ? 36.335 2.548 32.888 1.00 20.39 125 TYR D O 1
ATOM 5889 N N . MET D 1 126 ? 36.008 1.559 34.871 1.00 13.24 126 MET D N 1
ATOM 5890 C CA . MET D 1 126 ? 35.699 2.815 35.533 1.00 17.62 126 MET D CA 1
ATOM 5891 C C . MET D 1 126 ? 36.838 3.164 36.471 1.00 21.79 126 MET D C 1
ATOM 5892 O O . MET D 1 126 ? 37.472 2.267 37.029 1.00 17.89 126 MET D O 1
ATOM 5897 N N . THR D 1 127 ? 37.103 4.469 36.634 1.00 16.24 127 THR D N 1
ATOM 5898 C CA . THR D 1 127 ? 38.073 4.897 37.64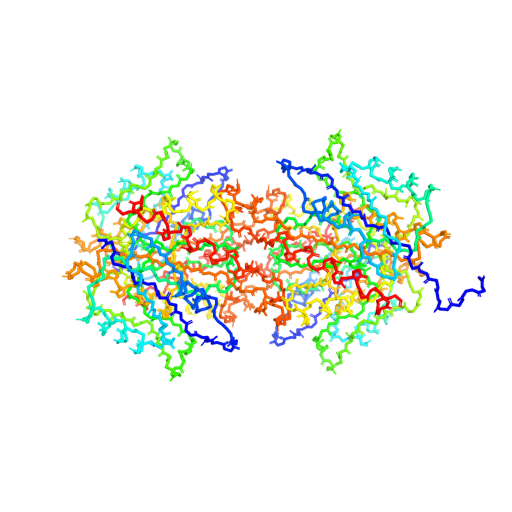1 1.00 20.24 127 THR D CA 1
ATOM 5899 C C . THR D 1 127 ? 37.616 4.480 39.031 1.00 21.99 127 THR D C 1
ATOM 5900 O O . THR D 1 127 ? 36.420 4.370 39.320 1.00 19.17 127 THR D O 1
ATOM 5904 N N . ARG D 1 128 ? 38.592 4.209 39.895 1.00 23.07 128 ARG D N 1
ATOM 5905 C CA . ARG D 1 128 ? 38.307 3.973 41.296 1.00 19.88 128 ARG D CA 1
ATOM 5906 C C . ARG D 1 128 ? 38.504 5.217 42.142 1.00 22.33 128 ARG D C 1
ATOM 5907 O O . ARG D 1 128 ? 38.218 5.184 43.341 1.00 21.60 128 ARG D O 1
ATOM 5915 N N . VAL D 1 129 ? 38.960 6.316 41.539 1.00 16.35 129 VAL D N 1
ATOM 5916 C CA . VAL D 1 129 ? 39.025 7.596 42.238 1.00 19.40 129 VAL D CA 1
ATOM 5917 C C . VAL D 1 129 ? 37.609 8.042 42.583 1.00 23.85 129 VAL D C 1
ATOM 5918 O O . VAL D 1 129 ? 36.650 7.774 41.844 1.00 22.89 129 VAL D O 1
ATOM 5922 N N . LYS D 1 130 ? 37.467 8.723 43.720 1.00 17.42 130 LYS D N 1
ATOM 5923 C CA . LYS D 1 130 ? 36.167 9.214 44.177 1.00 17.31 130 LYS D CA 1
ATOM 5924 C C . LYS D 1 130 ? 35.773 10.416 43.320 1.00 18.40 130 LYS D C 1
ATOM 5925 O O . LYS D 1 130 ? 35.920 11.578 43.700 1.00 16.75 130 LYS D O 1
ATOM 5931 N N . ILE D 1 131 ? 35.272 10.119 42.121 1.00 18.97 131 ILE D N 1
ATOM 5932 C CA . ILE D 1 131 ? 35.153 11.160 41.110 1.00 19.51 131 ILE D CA 1
ATOM 5933 C C . ILE D 1 131 ? 34.064 12.170 41.469 1.00 18.43 131 ILE D C 1
ATOM 5934 O O . ILE D 1 131 ? 34.194 13.365 41.158 1.00 17.48 131 ILE D O 1
ATOM 5939 N N . LYS D 1 132 ? 32.993 11.742 42.150 1.00 18.69 132 LYS D N 1
ATOM 5940 C CA . LYS D 1 132 ? 31.966 12.709 42.532 1.00 24.83 132 LYS D CA 1
ATOM 5941 C C . LYS D 1 132 ? 32.501 13.698 43.554 1.00 31.19 132 LYS D C 1
ATOM 5942 O O . LYS D 1 132 ? 32.126 14.882 43.544 1.00 19.85 132 LYS D O 1
ATOM 5948 N N . ALA D 1 133 ? 33.386 13.235 44.440 1.00 25.57 133 ALA D N 1
ATOM 5949 C CA . ALA D 1 133 ? 34.001 14.139 45.401 1.00 23.03 133 ALA D CA 1
ATOM 5950 C C . ALA D 1 133 ? 34.919 15.153 44.718 1.00 19.40 133 ALA D C 1
ATOM 5951 O O . ALA D 1 133 ? 35.018 16.298 45.180 1.00 19.00 133 ALA D O 1
ATOM 5953 N N . VAL D 1 134 ? 35.604 14.766 43.639 1.00 18.00 134 VAL D N 1
ATOM 5954 C CA . VAL D 1 134 ? 36.392 15.744 42.890 1.00 15.97 134 VAL D CA 1
ATOM 5955 C C . VAL D 1 134 ? 35.471 16.824 42.325 1.00 20.63 134 VAL D C 1
ATOM 5956 O O . VAL D 1 134 ? 35.717 18.023 42.486 1.00 17.06 134 VAL D O 1
ATOM 5960 N N . ALA D 1 135 ? 34.383 16.395 41.675 1.00 17.40 135 ALA D N 1
ATOM 5961 C CA . ALA D 1 135 ? 33.440 17.350 41.090 1.00 21.88 135 ALA D CA 1
ATOM 5962 C C . ALA D 1 135 ? 32.859 18.255 42.154 1.00 25.11 135 ALA D C 1
ATOM 5963 O O . ALA D 1 135 ? 32.727 19.467 41.947 1.00 17.16 135 ALA D O 1
ATOM 5965 N N . GLU D 1 136 ? 32.523 17.689 43.312 1.00 23.41 136 GLU D N 1
ATOM 5966 C CA . GLU D 1 136 ? 31.931 18.497 44.364 1.00 25.04 136 GLU D CA 1
ATOM 5967 C C . GLU D 1 136 ? 32.933 19.508 44.913 1.00 20.92 136 GLU D C 1
ATOM 5968 O O . GLU D 1 136 ? 32.568 20.648 45.201 1.00 21.90 136 GLU D O 1
ATOM 5974 N N . LEU D 1 137 ? 34.202 19.113 45.042 1.00 17.67 137 LEU D N 1
ATOM 5975 C CA . LEU D 1 137 ? 35.235 20.041 45.507 1.00 22.79 137 LEU D CA 1
ATOM 5976 C C . LEU D 1 137 ? 35.406 21.206 44.546 1.00 18.92 137 LEU D C 1
ATOM 5977 O O . LEU D 1 137 ? 35.465 22.372 44.965 1.00 17.52 137 LEU D O 1
ATOM 5982 N N . LEU D 1 138 ? 35.514 20.911 43.246 1.00 18.14 138 LEU D N 1
ATOM 5983 C CA . LEU D 1 138 ?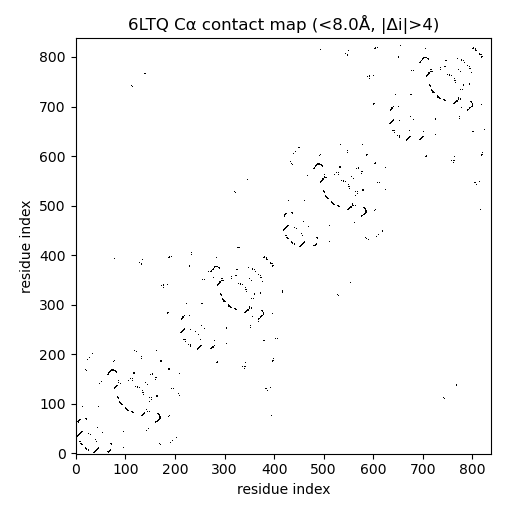 35.693 21.968 42.254 1.00 15.81 138 LEU D CA 1
ATOM 5984 C C . LEU D 1 138 ? 34.520 22.951 42.255 1.00 19.63 138 LEU D C 1
ATOM 5985 O O . LEU D 1 138 ? 34.726 24.174 42.279 1.00 18.09 138 LEU D O 1
ATOM 5990 N N . LYS D 1 139 ? 33.286 22.437 42.314 1.00 16.28 139 LYS D N 1
ATOM 5991 C CA . LYS D 1 139 ? 32.124 23.331 42.319 1.00 16.50 139 LYS D CA 1
ATOM 5992 C C . LYS D 1 139 ? 32.119 24.196 43.570 1.00 18.17 139 LYS D C 1
ATOM 5993 O O . LYS D 1 139 ? 31.823 25.398 43.517 1.00 18.20 139 LYS D O 1
ATOM 5999 N N . LYS D 1 140 ? 32.519 23.615 44.700 1.00 18.64 140 LYS D N 1
ATOM 6000 C CA . LYS D 1 140 ? 32.427 24.365 45.940 1.00 20.78 140 LYS D CA 1
ATOM 6001 C C . LYS D 1 140 ? 33.441 25.481 45.932 1.00 19.05 140 LYS D C 1
ATOM 6002 O O . LYS D 1 140 ? 33.296 26.502 46.616 1.00 21.52 140 LYS D O 1
ATOM 6008 N N . LYS D 1 141 ? 34.504 25.282 45.159 1.00 16.87 141 LYS D N 1
ATOM 6009 C CA . LYS D 1 141 ? 35.505 26.313 44.892 1.00 18.88 141 LYS D CA 1
ATOM 6010 C C . LYS D 1 141 ? 35.138 27.209 43.701 1.00 24.04 141 LYS D C 1
ATOM 6011 O O . LYS D 1 141 ? 36.015 27.897 43.151 1.00 21.20 141 LYS D O 1
ATOM 6017 N N . LYS D 1 142 ? 33.880 27.146 43.252 1.00 22.43 142 LYS D N 1
ATOM 6018 C CA . LYS D 1 142 ? 33.309 28.032 42.227 1.00 19.63 142 LYS D CA 1
ATOM 6019 C C . LYS D 1 142 ? 33.846 27.755 40.825 1.00 20.41 142 LYS D C 1
ATOM 6020 O O . LYS D 1 142 ? 33.915 28.663 39.984 1.00 19.36 142 LYS D O 1
ATOM 6026 N N . ILE D 1 143 ? 34.222 26.515 40.546 1.00 15.27 143 ILE D N 1
ATOM 6027 C CA . ILE D 1 143 ? 34.716 26.136 39.229 1.00 14.59 143 ILE D CA 1
ATOM 6028 C C . ILE D 1 143 ? 33.705 25.196 38.589 1.00 10.78 143 ILE D C 1
ATOM 6029 O O . ILE D 1 143 ? 33.429 24.119 39.144 1.00 14.12 143 ILE D O 1
ATOM 6034 N N . PRO D 1 144 ? 33.162 25.514 37.415 1.00 13.01 144 PRO D N 1
ATOM 6035 C CA . PRO D 1 144 ? 32.253 24.580 36.732 1.00 12.69 144 PRO D CA 1
ATOM 6036 C C . PRO D 1 144 ? 32.932 23.239 36.470 1.00 14.22 144 PRO D C 1
ATOM 6037 O O . PRO D 1 144 ? 34.050 23.182 35.958 1.00 13.06 144 PRO D O 1
ATOM 6041 N N . ALA D 1 145 ? 32.249 22.155 36.832 1.00 15.18 145 ALA D N 1
ATOM 6042 C CA . ALA D 1 145 ? 32.840 20.829 36.729 1.00 14.18 145 ALA D CA 1
ATOM 6043 C C . ALA D 1 145 ? 31.719 19.811 36.737 1.00 14.11 145 ALA D C 1
ATOM 6044 O O . ALA D 1 145 ? 30.663 20.044 37.334 1.00 15.01 145 ALA D O 1
ATOM 6046 N N . PHE D 1 146 ? 31.937 18.697 36.047 1.00 13.19 146 PHE D N 1
ATOM 6047 C CA . PHE D 1 146 ? 30.891 17.687 36.014 1.00 13.76 146 PHE D CA 1
ATOM 6048 C C . PHE D 1 146 ? 31.506 16.348 35.642 1.00 12.55 146 PHE D C 1
ATOM 6049 O O . PHE D 1 146 ? 32.645 16.263 35.165 1.00 12.57 146 PHE D O 1
ATOM 6057 N N . VAL D 1 147 ? 30.730 15.297 35.844 1.00 12.16 147 VAL D N 1
ATOM 6058 C CA . VAL D 1 147 ? 31.185 13.943 35.568 1.00 12.61 147 VAL D CA 1
ATOM 6059 C C . VAL D 1 147 ? 30.664 13.515 34.207 1.00 18.63 147 VAL D C 1
ATOM 6060 O O . VAL D 1 147 ? 29.468 13.660 33.907 1.00 15.54 147 VAL D O 1
ATOM 6064 N N . SER D 1 148 ? 31.554 12.958 33.397 1.00 9.48 148 SER D N 1
ATOM 6065 C CA . SER D 1 148 ? 31.251 12.475 32.062 1.00 14.70 148 SER D CA 1
ATOM 6066 C C . SER D 1 148 ? 31.419 10.963 32.027 1.00 13.36 148 SER D C 1
ATOM 6067 O O . SER D 1 148 ? 32.240 10.397 32.761 1.00 12.16 148 SER D O 1
ATOM 6070 N N . TYR D 1 149 ? 30.636 10.305 31.170 1.00 9.00 149 TYR D N 1
ATOM 6071 C CA . TYR D 1 149 ? 30.687 8.852 31.050 1.00 11.33 149 TYR D CA 1
ATOM 6072 C C . TYR D 1 149 ? 31.179 8.387 29.693 1.00 13.70 149 TYR D C 1
ATOM 6073 O O . TYR D 1 149 ? 31.149 7.183 29.414 1.00 12.53 149 TYR D O 1
ATOM 6082 N N . THR D 1 150 ? 31.638 9.295 28.836 1.00 12.82 150 THR D N 1
ATOM 6083 C CA . THR D 1 150 ? 32.361 8.879 27.646 1.00 12.70 150 THR D CA 1
ATOM 6084 C C . THR D 1 150 ? 33.482 9.874 27.396 1.00 18.72 150 THR D C 1
ATOM 6085 O O . THR D 1 150 ? 33.247 11.087 27.316 1.00 14.80 150 THR D O 1
ATOM 6089 N N . ALA D 1 151 ? 34.705 9.353 27.298 1.00 14.11 151 ALA D N 1
ATOM 6090 C CA . ALA D 1 151 ? 35.878 10.156 26.975 1.00 15.17 151 ALA D CA 1
ATOM 6091 C C . ALA D 1 151 ? 36.220 10.078 25.495 1.00 18.10 151 ALA D C 1
ATOM 6092 O O . ALA D 1 151 ? 37.352 10.385 25.091 1.00 17.24 151 ALA D O 1
ATOM 6094 N N . GLY D 1 152 ? 35.266 9.673 24.675 1.00 14.89 152 GLY D N 1
ATOM 6095 C CA . GLY D 1 152 ? 35.536 9.459 23.278 1.00 15.41 152 GLY D CA 1
ATOM 6096 C C . GLY D 1 152 ? 36.202 8.112 23.053 1.00 16.58 152 GLY D C 1
ATOM 6097 O O . GLY D 1 152 ? 36.297 7.257 23.950 1.00 14.85 152 GLY D O 1
ATOM 6098 N N . GLN D 1 153 ? 36.651 7.917 21.808 1.00 15.60 153 GLN D N 1
ATOM 6099 C CA . GLN D 1 153 ? 37.320 6.692 21.378 1.00 17.62 153 GLN D CA 1
ATOM 6100 C C . GLN D 1 153 ? 38.600 7.023 20.611 1.00 17.74 153 GLN D C 1
ATOM 6101 O O . GLN D 1 153 ? 38.991 6.287 19.695 1.00 16.83 153 GLN D O 1
ATOM 6107 N N . TYR D 1 154 ? 39.235 8.138 20.959 1.00 17.79 154 TYR D N 1
ATOM 6108 C CA . TYR D 1 154 ? 40.443 8.662 20.324 1.00 19.38 154 TYR D CA 1
ATOM 6109 C C . TYR D 1 154 ? 41.637 8.404 21.258 1.00 17.51 154 TYR D C 1
ATOM 6110 O O . TYR D 1 154 ? 41.610 7.469 22.063 1.00 16.40 154 TYR D O 1
ATOM 6119 N N . ILE D 1 155 ? 42.674 9.236 21.143 1.00 26.65 155 ILE D N 1
ATOM 6120 C CA . ILE D 1 155 ? 43.897 9.001 21.909 1.00 18.24 155 ILE D CA 1
ATOM 6121 C C . ILE D 1 155 ? 43.691 9.193 23.397 1.00 17.34 155 ILE D C 1
ATOM 6122 O O . ILE D 1 155 ? 44.287 8.498 24.209 1.00 20.93 155 ILE D O 1
ATOM 6136 N N . ASN D 1 157 ? 40.969 8.652 25.346 1.00 17.64 157 ASN D N 1
ATOM 6137 C CA . ASN D 1 157 ? 40.357 7.461 25.914 1.00 14.73 157 ASN D CA 1
ATOM 6138 C C . ASN D 1 157 ? 41.363 6.290 25.913 1.00 13.63 157 ASN D C 1
ATOM 6139 O O . ASN D 1 157 ? 41.429 5.491 26.869 1.00 15.84 157 ASN D O 1
ATOM 6144 N N . GLU D 1 158 ? 42.147 6.214 24.841 1.00 21.45 158 GLU D N 1
ATOM 6145 C CA . GLU D 1 158 ? 43.093 5.108 24.704 1.00 25.92 158 GLU D CA 1
ATOM 6146 C C . GLU D 1 158 ? 44.072 5.099 25.863 1.00 16.89 158 GLU D C 1
ATOM 6147 O O . GLU D 1 158 ? 44.263 4.076 26.529 1.00 18.55 158 GLU D O 1
ATOM 6153 N N . VAL D 1 159 ? 44.675 6.258 26.136 1.00 22.00 159 VAL D N 1
ATOM 6154 C CA . VAL D 1 159 ? 45.603 6.393 27.251 1.00 19.86 159 VAL D CA 1
ATOM 6155 C C . VAL D 1 159 ? 44.900 6.104 28.565 1.00 19.59 159 VAL D C 1
ATOM 6156 O O . VAL D 1 159 ? 45.447 5.437 29.456 1.00 18.62 159 VAL D O 1
ATOM 6160 N N . TYR D 1 160 ? 43.660 6.587 28.710 1.00 21.43 160 TYR D N 1
ATOM 6161 C CA . TYR D 1 160 ? 42.910 6.324 29.930 1.00 14.18 160 TYR D CA 1
ATOM 6162 C C . TYR D 1 160 ? 42.709 4.825 30.126 1.00 15.27 160 TYR D C 1
ATOM 6163 O O . TYR D 1 160 ? 42.928 4.298 31.219 1.00 19.37 160 TYR D O 1
ATOM 6172 N N . TYR D 1 161 ? 42.249 4.136 29.082 1.00 13.79 161 TYR D N 1
ATOM 6173 C CA . TYR D 1 161 ? 42.029 2.697 29.203 1.00 18.26 161 TYR D CA 1
ATOM 6174 C C . TYR D 1 161 ? 43.340 1.978 29.481 1.00 19.68 161 TYR D C 1
ATOM 6175 O O . TYR D 1 161 ? 43.405 1.090 30.340 1.00 16.02 161 TYR D O 1
ATOM 6184 N N . TYR D 1 162 ? 44.403 2.384 28.786 1.00 20.58 162 TYR D N 1
ATOM 6185 C CA . TYR D 1 162 ? 45.707 1.760 29.004 1.00 26.34 162 TYR D CA 1
ATOM 6186 C C . TYR D 1 162 ? 46.108 1.830 30.474 1.00 21.09 162 TYR D C 1
ATOM 6187 O O . TYR D 1 162 ? 46.503 0.821 31.068 1.00 23.46 162 TYR D O 1
ATOM 6196 N N . SER D 1 163 ? 45.973 3.010 31.097 1.00 21.22 163 SER D N 1
ATOM 6197 C CA . SER D 1 163 ? 46.390 3.154 32.487 1.00 15.89 163 SER D CA 1
ATOM 6198 C C . SER D 1 163 ? 45.493 2.374 33.437 1.00 27.71 163 SER D C 1
ATOM 6199 O O . SER D 1 163 ? 45.989 1.750 34.384 1.00 23.43 163 SER D O 1
ATOM 6202 N N . LEU D 1 164 ? 44.167 2.402 33.224 1.00 16.07 164 LEU D N 1
ATOM 6203 C CA . LEU D 1 164 ? 43.306 1.652 34.130 1.00 19.64 164 LEU D CA 1
ATOM 6204 C C . LEU D 1 164 ? 43.492 0.145 33.944 1.00 12.22 164 LEU D C 1
ATOM 6205 O O . LEU D 1 164 ? 43.408 -0.609 34.919 1.00 21.97 164 LEU D O 1
ATOM 6210 N N . HIS D 1 165 ? 43.745 -0.307 32.713 1.00 23.53 165 HIS D N 1
ATOM 6211 C CA . HIS D 1 165 ? 44.016 -1.727 32.489 1.00 25.63 165 HIS D CA 1
ATOM 6212 C C . HIS D 1 165 ? 45.352 -2.144 33.099 1.00 28.26 165 HIS D C 1
ATOM 6213 O O . HIS D 1 165 ?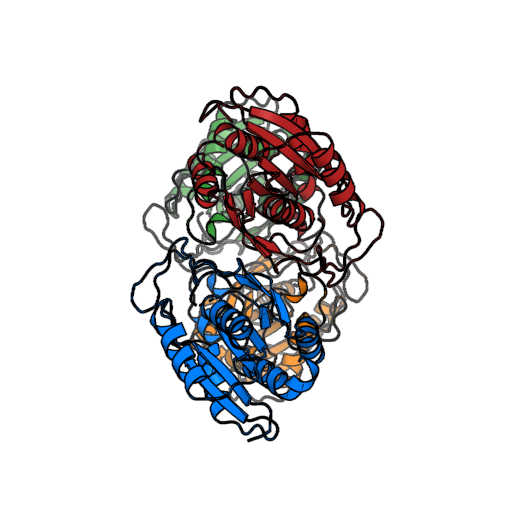 45.434 -3.163 33.794 1.00 26.53 165 HIS D O 1
ATOM 6220 N N . ARG D 1 166 ? 46.416 -1.376 32.828 1.00 25.04 166 ARG D N 1
ATOM 6221 C CA . ARG D 1 166 ? 47.711 -1.658 33.442 1.00 24.82 166 ARG D CA 1
ATOM 6222 C C . ARG D 1 166 ? 47.596 -1.658 34.959 1.00 31.24 166 ARG D C 1
ATOM 6223 O O . ARG D 1 166 ? 48.226 -2.478 35.640 1.00 32.64 166 ARG D O 1
ATOM 6231 N N . SER D 1 167 ? 46.778 -0.751 35.500 1.00 25.28 167 SER D N 1
ATOM 6232 C CA . SER D 1 167 ? 46.535 -0.718 36.937 1.00 20.15 167 SER D CA 1
ATOM 6233 C C . SER D 1 167 ? 45.855 -1.996 37.410 1.00 37.50 167 SER D C 1
ATOM 6234 O O . SER D 1 167 ? 46.185 -2.522 38.483 1.00 32.37 167 SER D O 1
ATOM 6237 N N . ASN D 1 168 ? 44.915 -2.529 36.619 1.00 22.26 168 ASN D N 1
ATOM 6238 C CA . ASN D 1 168 ? 44.201 -3.714 37.084 1.00 35.97 168 ASN D CA 1
ATOM 6239 C C . ASN D 1 168 ? 45.119 -4.935 37.094 1.00 31.58 168 ASN D C 1
ATOM 6240 O O . ASN D 1 168 ? 45.046 -5.768 38.004 1.00 33.45 168 ASN D O 1
ATOM 6245 N N . VAL D 1 169 ? 45.969 -5.073 36.081 1.00 35.79 169 VAL D N 1
ATOM 6246 C CA . VAL D 1 169 ? 46.762 -6.286 35.965 1.00 34.50 169 VAL D CA 1
ATOM 6247 C C . VAL D 1 169 ? 48.085 -6.197 36.727 1.00 50.31 169 VAL D C 1
ATOM 6248 O O . VAL D 1 169 ? 48.562 -7.214 37.239 1.00 52.34 169 VAL D O 1
ATOM 6252 N N . THR D 1 170 ? 48.692 -5.010 36.837 1.00 33.94 170 THR D N 1
ATOM 6253 C CA . THR D 1 170 ? 49.982 -4.902 37.509 1.00 35.48 170 THR D CA 1
ATOM 6254 C C . THR D 1 170 ? 49.937 -4.199 38.852 1.00 39.43 170 THR D C 1
ATOM 6255 O O . THR D 1 170 ? 50.877 -4.346 39.635 1.00 47.49 170 THR D O 1
ATOM 6259 N N . GLY D 1 171 ? 48.891 -3.446 39.148 1.00 42.85 171 GLY D N 1
ATOM 6260 C CA . GLY D 1 171 ? 48.903 -2.649 40.353 1.00 39.76 171 GLY D CA 1
ATOM 6261 C C . GLY D 1 171 ? 49.579 -1.308 40.187 1.00 28.44 171 GLY D C 1
ATOM 6262 O O . GLY D 1 171 ? 49.621 -0.528 41.136 1.00 30.39 171 GLY D O 1
ATOM 6263 N N . THR D 1 172 ? 50.119 -1.022 39.011 1.00 32.45 172 THR D N 1
ATOM 6264 C CA . THR D 1 172 ? 50.768 0.258 38.742 1.00 31.21 172 THR D CA 1
ATOM 6265 C C . THR D 1 172 ? 50.201 0.827 37.480 1.00 28.78 172 THR D C 1
ATOM 6266 O O . THR D 1 172 ? 50.233 0.164 36.405 1.00 32.24 172 THR D O 1
ATOM 6270 N N . PRO D 1 173 ? 49.654 2.069 37.502 1.00 35.01 173 PRO D N 1
ATOM 6271 C CA . PRO D 1 173 ? 49.509 2.909 38.713 1.00 24.52 173 PRO D CA 1
ATOM 6272 C C . PRO D 1 173 ? 48.441 2.373 39.700 1.00 23.12 173 PRO D C 1
ATOM 6273 O O . PRO D 1 173 ? 47.734 1.502 39.235 1.00 28.76 173 PRO D O 1
ATOM 6277 N N . LYS D 1 174 ? 48.338 2.793 40.965 1.00 21.94 174 LYS D N 1
ATOM 6278 C CA . LYS D 1 174 ? 47.220 2.370 41.797 1.00 23.75 174 LYS D CA 1
ATOM 6279 C C . LYS D 1 174 ? 45.893 2.988 41.337 1.00 34.83 174 LYS D C 1
ATOM 6280 O O . LYS D 1 174 ? 44.815 2.383 41.500 1.00 28.13 174 LYS D O 1
ATOM 6286 N N . HIS D 1 175 ? 45.948 4.216 40.819 1.00 25.32 175 HIS D N 1
ATOM 6287 C CA . HIS D 1 175 ? 44.738 4.917 40.419 1.00 23.63 175 HIS D CA 1
ATOM 6288 C C . HIS D 1 175 ? 44.999 5.670 39.125 1.00 27.02 175 HIS D C 1
ATOM 6289 O O . HIS D 1 175 ? 46.133 6.046 38.811 1.00 24.25 175 HIS D O 1
ATOM 6296 N N . ALA D 1 176 ? 43.935 5.897 38.374 1.00 18.21 176 ALA D N 1
ATOM 6297 C CA . ALA D 1 176 ? 44.025 6.779 37.233 1.00 15.56 176 ALA D CA 1
ATOM 6298 C C . ALA D 1 176 ? 42.726 7.560 37.124 1.00 21.94 176 ALA D C 1
ATOM 6299 O O . ALA D 1 176 ? 41.651 7.039 37.444 1.00 18.62 176 ALA D O 1
ATOM 6301 N N . LEU D 1 177 ? 42.858 8.827 36.727 1.00 17.85 177 LEU D N 1
ATOM 6302 C CA . LEU D 1 177 ? 41.726 9.706 36.447 1.00 18.31 177 LEU D CA 1
ATOM 6303 C C . LEU D 1 177 ? 42.051 10.508 35.192 1.00 27.17 177 LEU D C 1
ATOM 6304 O O . LEU D 1 177 ? 43.193 10.954 35.011 1.00 18.79 177 LEU D O 1
ATOM 6309 N N . PHE D 1 178 ? 41.062 10.682 34.309 1.00 14.14 178 PHE D N 1
ATOM 6310 C CA . PHE D 1 178 ? 41.234 11.516 33.126 1.00 15.94 178 PHE D CA 1
ATOM 6311 C C . PHE D 1 178 ? 40.377 12.768 33.274 1.00 16.86 178 PHE D C 1
ATOM 6312 O O . PHE D 1 178 ? 39.201 12.679 33.640 1.00 14.13 178 PHE D O 1
ATOM 6320 N N . VAL D 1 179 ? 40.965 13.928 33.002 1.00 11.61 179 VAL D N 1
ATOM 6321 C CA . VAL D 1 179 ? 40.276 15.219 33.110 1.00 14.74 179 VAL D CA 1
ATOM 6322 C C . VAL D 1 179 ? 40.295 15.853 31.725 1.00 16.68 179 VAL D C 1
ATOM 6323 O O . VAL D 1 179 ? 41.370 16.139 31.181 1.00 15.27 179 VAL D O 1
ATOM 6327 N N . HIS D 1 180 ? 39.126 15.936 31.093 1.00 12.48 180 HIS D N 1
ATOM 6328 C CA . HIS D 1 180 ? 38.970 16.699 29.871 1.00 12.19 180 HIS D CA 1
ATOM 6329 C C . HIS D 1 180 ? 38.787 18.180 30.166 1.00 14.18 180 HIS D C 1
ATOM 6330 O O . HIS D 1 180 ? 38.149 18.569 31.148 1.00 15.41 180 HIS D O 1
ATOM 6337 N N . LEU D 1 181 ? 39.305 19.007 29.255 1.00 16.61 181 LEU D N 1
ATOM 6338 C CA . LEU D 1 181 ? 39.424 20.440 29.446 1.00 12.84 181 LEU D CA 1
ATOM 6339 C C . LEU D 1 181 ? 38.775 21.209 28.298 1.00 11.96 181 LEU D C 1
ATOM 6340 O O . LEU D 1 181 ? 38.880 20.801 27.126 1.00 12.72 181 LEU D O 1
ATOM 6345 N N . PRO D 1 182 ? 38.137 22.338 28.612 1.00 15.30 182 PRO D N 1
ATOM 6346 C CA . PRO D 1 182 ? 37.609 23.211 27.555 1.00 12.58 182 PRO D CA 1
ATOM 6347 C C . PRO D 1 182 ? 38.720 23.748 26.667 1.00 15.89 182 PRO D C 1
ATOM 6348 O O . PRO D 1 182 ? 39.891 23.770 27.042 1.00 12.88 182 PRO D O 1
ATOM 6352 N N . PHE D 1 183 ? 38.328 24.200 25.477 1.00 13.99 183 PHE D N 1
ATOM 6353 C CA . PHE D 1 183 ? 39.191 25.088 24.701 1.00 13.59 183 PHE D CA 1
ATOM 6354 C C . PHE D 1 183 ? 39.646 26.268 25.555 1.00 16.04 183 PHE D C 1
ATOM 6355 O O . PHE D 1 183 ? 38.904 26.766 26.410 1.00 12.39 183 PHE D O 1
ATOM 6363 N N . LEU D 1 184 ? 40.875 26.730 25.315 1.00 12.93 184 LEU D N 1
ATOM 6364 C CA . LEU D 1 184 ? 41.267 28.046 25.785 1.00 14.51 184 LEU D CA 1
ATOM 6365 C C . LEU D 1 184 ? 40.544 29.118 24.970 1.00 10.08 184 LEU D C 1
ATOM 6366 O O . LEU D 1 184 ? 40.214 28.901 23.800 1.00 14.44 184 LEU D O 1
ATOM 6371 N N . PRO D 1 185 ? 40.300 30.288 25.559 1.00 12.56 185 PRO D N 1
ATOM 6372 C CA . PRO D 1 185 ? 39.646 31.361 24.789 1.00 15.71 185 PRO D CA 1
ATOM 6373 C C . PRO D 1 185 ? 40.370 31.684 23.486 1.00 17.29 185 PRO D C 1
ATOM 6374 O O . PRO D 1 185 ? 39.714 31.906 22.455 1.00 14.95 185 PRO D O 1
ATOM 6378 N N . GLU D 1 186 ? 41.707 31.641 23.474 1.00 16.34 186 GLU D N 1
ATOM 6379 C CA . GLU D 1 186 ? 42.416 31.941 22.227 1.00 20.18 186 GLU D CA 1
ATOM 6380 C C . GLU D 1 186 ? 42.105 30.933 21.121 1.00 20.40 186 GLU D C 1
ATOM 6381 O O . GLU D 1 186 ? 42.155 31.281 19.932 1.00 21.03 186 GLU D O 1
ATOM 6387 N N . GLN D 1 187 ? 41.765 29.688 21.482 1.00 15.26 187 GLN D N 1
ATOM 6388 C CA . GLN D 1 187 ? 41.412 28.690 20.472 1.00 17.98 187 GLN D CA 1
ATOM 6389 C C . GLN D 1 187 ? 40.029 28.937 19.885 1.00 18.99 187 GLN D C 1
ATOM 6390 O O . GLN D 1 187 ? 39.764 28.539 18.745 1.00 21.31 187 GLN D O 1
ATOM 6396 N N . VAL D 1 188 ? 39.120 29.533 20.658 1.00 15.42 188 VAL D N 1
ATOM 6397 C CA . VAL D 1 188 ? 37.804 29.839 20.098 1.00 17.41 188 VAL D CA 1
ATOM 6398 C C . VAL D 1 188 ? 37.862 31.140 19.320 1.00 16.65 188 VAL D C 1
ATOM 6399 O O . VAL D 1 188 ? 37.147 31.309 18.325 1.00 20.03 188 VAL D O 1
ATOM 6403 N N . ALA D 1 189 ? 38.722 32.064 19.741 1.00 17.50 189 ALA D N 1
ATOM 6404 C CA . ALA D 1 189 ? 38.782 33.368 19.086 1.00 18.82 189 ALA D CA 1
ATOM 6405 C C . ALA D 1 189 ? 39.151 33.270 17.602 1.00 24.81 189 ALA D C 1
ATOM 6406 O O . ALA D 1 189 ? 38.817 34.180 16.835 1.00 23.07 189 ALA D O 1
ATOM 6408 N N . THR D 1 190 ? 39.805 32.186 17.179 1.00 24.14 190 THR D N 1
ATOM 6409 C CA . THR D 1 190 ? 40.203 31.978 15.783 1.00 35.00 190 THR D CA 1
ATOM 6410 C C . THR D 1 190 ? 39.166 31.243 14.934 1.00 32.40 190 THR D C 1
ATOM 6411 O O . THR D 1 190 ? 39.403 31.035 13.739 1.00 26.78 190 THR D O 1
ATOM 6415 N N . LYS D 1 191 ? 38.039 30.832 15.511 1.00 23.86 191 LYS D N 1
ATOM 6416 C CA . LYS D 1 191 ? 37.083 29.952 14.833 1.00 25.93 191 LYS D CA 1
ATOM 6417 C C . LYS D 1 191 ? 36.142 30.739 13.914 1.00 34.75 191 LYS D C 1
ATOM 6418 O O . LYS D 1 191 ? 35.800 31.894 14.177 1.00 31.99 191 LYS D O 1
ATOM 6424 N N . GLU D 1 192 ? 35.656 30.049 12.892 1.00 41.40 192 GLU D N 1
ATOM 6425 C CA . GLU D 1 192 ? 34.932 30.498 11.717 1.00 41.93 192 GLU D CA 1
ATOM 6426 C C . GLU D 1 192 ? 33.464 30.292 11.976 1.00 39.77 192 GLU D C 1
ATOM 6427 O O . GLU D 1 192 ? 33.123 29.353 12.674 1.00 45.25 192 GLU D O 1
ATOM 6433 N N . GLY D 1 193 ? 32.602 31.146 11.456 1.00 36.44 193 GLY D N 1
ATOM 6434 C CA . GLY D 1 193 ? 31.213 30.713 11.475 1.00 35.61 193 GLY D CA 1
ATOM 6435 C C . GLY D 1 193 ? 30.699 30.413 12.867 1.00 25.07 193 GLY D C 1
ATOM 6436 O O . GLY D 1 193 ? 31.200 30.907 13.864 1.00 28.56 193 GLY D O 1
ATOM 6437 N N . LYS D 1 194 ? 29.779 29.471 12.918 1.00 29.72 194 LYS D N 1
ATOM 6438 C CA . LYS D 1 194 ? 29.124 29.062 14.144 1.00 30.24 194 LYS D CA 1
ATOM 6439 C C . LYS D 1 194 ? 30.104 28.623 15.250 1.00 22.48 194 LYS D C 1
ATOM 6440 O O . LYS D 1 194 ? 29.784 28.715 16.447 1.00 20.18 194 LYS D O 1
ATOM 6446 N N . LEU D 1 195 ? 31.299 28.153 14.879 1.00 20.74 195 LEU D N 1
ATOM 6447 C CA . LEU D 1 195 ? 32.271 27.746 15.885 1.00 25.32 195 LEU D CA 1
ATOM 6448 C C . LEU D 1 195 ? 32.821 28.914 16.689 1.00 23.65 195 LEU D C 1
ATOM 6449 O O . LEU D 1 195 ? 33.426 28.670 17.739 1.00 15.60 195 LEU D O 1
ATOM 6454 N N . GLU D 1 196 ? 32.621 30.165 16.248 1.00 22.70 196 GLU D N 1
ATOM 6455 C CA . GLU D 1 196 ? 33.028 31.308 17.061 1.00 21.29 196 GLU D CA 1
ATOM 6456 C C . GLU D 1 196 ? 32.275 31.369 18.384 1.00 16.61 196 GLU D C 1
ATOM 6457 O O . GLU D 1 196 ? 32.681 32.125 19.283 1.00 16.12 196 GLU D O 1
ATOM 6463 N N . LYS D 1 197 ? 31.197 30.588 18.522 1.00 16.85 197 LYS D N 1
ATOM 6464 C CA . LYS D 1 197 ? 30.340 30.579 19.700 1.00 15.29 197 LYS D CA 1
ATOM 6465 C C . LYS D 1 197 ? 30.630 29.419 20.646 1.00 18.42 197 LYS D C 1
ATOM 6466 O O . LYS D 1 197 ? 29.846 29.178 21.563 1.00 15.39 197 LYS D O 1
ATOM 6472 N N . LEU D 1 198 ? 31.736 28.705 20.456 1.00 18.14 198 LEU D N 1
ATOM 6473 C CA . LEU D 1 198 ? 32.051 27.579 21.326 1.00 18.60 198 LEU D CA 1
ATOM 6474 C C . LEU D 1 198 ? 32.416 28.044 22.737 1.00 11.98 198 LEU D C 1
ATOM 6475 O O . LEU D 1 198 ? 32.898 29.166 22.929 1.00 14.65 198 LEU D O 1
ATOM 6480 N N . PRO D 1 199 ? 32.214 27.192 23.747 1.00 11.68 199 PRO D N 1
ATOM 6481 C CA . PRO D 1 199 ? 32.635 27.529 25.113 1.00 10.15 199 PRO D CA 1
ATOM 6482 C C . PRO D 1 199 ? 34.147 27.466 25.283 1.00 9.82 199 PRO D C 1
ATOM 6483 O O . PRO D 1 199 ? 34.848 26.764 24.560 1.00 12.94 199 PRO D O 1
ATOM 6487 N N . SER D 1 200 ? 34.637 28.170 26.307 1.00 8.76 200 SER D N 1
ATOM 6488 C CA . SER D 1 200 ? 36.063 28.170 26.614 1.00 13.74 200 SER D CA 1
ATOM 6489 C C . SER D 1 200 ? 36.252 28.388 28.109 1.00 12.27 200 SER D C 1
ATOM 6490 O O . SER D 1 200 ? 35.309 28.696 28.833 1.00 12.08 200 SER D O 1
ATOM 6493 N N . MET D 1 201 ? 37.492 28.219 28.577 1.00 9.61 201 MET D N 1
ATOM 6494 C CA . MET D 1 201 ? 37.818 28.530 29.963 1.00 10.64 201 MET D CA 1
ATOM 6495 C C . MET D 1 201 ? 39.267 29.000 29.998 1.00 12.46 201 MET D C 1
ATOM 6496 O O . MET D 1 201 ? 40.123 28.380 29.362 1.00 12.81 201 MET D O 1
ATOM 6501 N N . THR D 1 202 ? 39.526 30.111 30.689 1.00 13.79 202 THR D N 1
ATOM 6502 C CA . THR D 1 202 ? 40.882 30.665 30.683 1.00 18.24 202 THR D CA 1
ATOM 6503 C C . THR D 1 202 ? 41.892 29.655 31.214 1.00 19.16 202 THR D C 1
ATOM 6504 O O . THR D 1 202 ? 41.569 28.781 32.026 1.00 12.06 202 THR D O 1
ATOM 6508 N N . LEU D 1 203 ? 43.139 29.797 30.744 1.00 16.01 203 LEU D N 1
ATOM 6509 C CA . LEU D 1 203 ? 44.222 28.957 31.253 1.00 16.64 203 LEU D CA 1
ATOM 6510 C C . LEU D 1 203 ? 44.353 29.100 32.760 1.00 14.46 203 LEU D C 1
ATOM 6511 O O . LEU D 1 203 ? 44.584 28.110 33.478 1.00 18.29 203 LEU D O 1
ATOM 6516 N N . GLU D 1 204 ? 44.173 30.321 33.274 1.00 15.33 204 GLU D N 1
ATOM 6517 C CA . GLU D 1 204 ? 44.312 30.533 34.708 1.00 17.58 204 GLU D CA 1
ATOM 6518 C C . GLU D 1 204 ? 43.311 29.693 35.501 1.00 19.89 204 GLU D C 1
ATOM 6519 O O . GLU D 1 204 ? 43.675 29.022 36.478 1.00 15.32 204 GLU D O 1
ATOM 6525 N N . LEU D 1 205 ? 42.052 29.676 35.066 1.00 13.96 205 LEU D N 1
ATOM 6526 C CA . LEU D 1 205 ? 41.043 28.910 35.798 1.00 18.85 205 LEU D CA 1
ATOM 6527 C C . LEU D 1 205 ? 41.240 27.406 35.615 1.00 13.67 205 LEU D C 1
ATOM 6528 O O . LEU D 1 205 ? 41.101 26.638 36.578 1.00 15.52 205 LEU D O 1
ATOM 6533 N N . GLN D 1 206 ? 41.584 26.961 34.401 1.00 13.01 206 GLN D N 1
ATOM 6534 C CA . GLN D 1 206 ? 41.860 25.536 34.200 1.00 12.70 206 GLN D CA 1
ATOM 6535 C C . GLN D 1 206 ? 43.045 25.083 35.051 1.00 20.01 206 GLN D C 1
ATOM 6536 O O . GLN D 1 206 ? 43.031 23.990 35.630 1.00 15.68 206 GLN D O 1
ATOM 6542 N N . THR D 1 207 ? 44.092 25.907 35.117 1.00 20.20 207 THR D N 1
ATOM 6543 C CA . THR D 1 207 ? 45.247 25.566 35.942 1.00 17.72 207 THR D CA 1
ATOM 6544 C C . THR D 1 207 ? 44.860 25.503 37.411 1.00 17.63 207 THR D C 1
ATOM 6545 O O . THR D 1 207 ? 45.269 24.584 38.136 1.00 19.07 207 THR D O 1
ATOM 6549 N N . LYS D 1 208 ? 44.046 26.453 37.863 1.00 18.86 208 LYS D N 1
ATOM 6550 C CA . LYS D 1 208 ? 43.574 26.407 39.237 1.00 21.23 208 LYS D CA 1
ATOM 6551 C C . LYS D 1 208 ? 42.804 25.115 39.507 1.00 20.29 208 LYS D C 1
ATOM 6552 O O . LYS D 1 208 ? 42.956 24.499 40.575 1.00 15.76 208 LYS D O 1
ATOM 6558 N N . ALA D 1 209 ? 41.990 24.668 38.546 1.00 14.55 209 ALA D N 1
ATOM 6559 C CA . ALA D 1 209 ? 41.219 23.451 38.772 1.00 18.37 209 ALA D CA 1
ATOM 6560 C C . ALA D 1 209 ? 42.137 22.248 38.970 1.00 17.63 209 ALA D C 1
ATOM 6561 O O . ALA D 1 209 ? 41.974 21.475 39.921 1.00 16.89 209 ALA D O 1
ATOM 6563 N N . VAL D 1 210 ? 43.123 22.088 38.085 1.00 19.90 210 VAL D N 1
ATOM 6564 C CA . VAL D 1 210 ? 44.032 20.954 38.192 1.00 15.76 210 VAL D CA 1
ATOM 6565 C C . VAL D 1 210 ? 44.880 21.078 39.453 1.00 20.43 210 VAL D C 1
ATOM 6566 O O . VAL D 1 210 ? 45.152 20.079 40.135 1.00 20.44 210 VAL D O 1
ATOM 6570 N N . ARG D 1 211 ? 45.287 22.306 39.793 1.00 21.10 211 ARG D N 1
ATOM 6571 C CA . ARG D 1 211 ? 46.019 22.553 41.039 1.00 22.34 211 ARG D CA 1
ATOM 6572 C C . ARG D 1 211 ? 45.219 22.081 42.240 1.00 23.62 211 ARG D C 1
ATOM 6573 O O . ARG D 1 211 ? 45.738 21.372 43.110 1.00 23.54 211 ARG D O 1
ATOM 6581 N N . LEU D 1 212 ? 43.923 22.380 42.249 1.00 24.91 212 LEU D N 1
ATOM 6582 C CA . LEU D 1 212 ? 43.077 21.976 43.363 1.00 16.56 212 LEU D CA 1
ATOM 6583 C C . LEU D 1 212 ? 42.932 20.463 43.454 1.00 23.90 212 LEU D C 1
ATOM 6584 O O . LEU D 1 212 ? 42.783 19.917 44.556 1.00 25.41 212 LEU D O 1
ATOM 6589 N N . ILE D 1 213 ? 42.884 19.773 42.312 1.00 16.90 213 ILE D N 1
ATOM 6590 C CA . ILE D 1 213 ? 42.816 18.315 42.357 1.00 19.36 213 ILE D CA 1
ATOM 6591 C C . ILE D 1 213 ? 44.086 17.760 42.997 1.00 24.55 213 ILE D C 1
ATOM 6592 O O . ILE D 1 213 ? 44.038 16.897 43.883 1.00 23.76 213 ILE D O 1
ATOM 6597 N N . LEU D 1 214 ? 45.241 18.266 42.557 1.00 24.13 214 LEU D N 1
ATOM 6598 C CA . LEU D 1 214 ? 46.519 17.805 43.095 1.00 25.95 214 LEU D CA 1
ATOM 6599 C C . LEU D 1 214 ? 46.640 18.118 44.578 1.00 28.76 214 LEU D C 1
ATOM 6600 O O . LEU D 1 214 ? 47.119 17.283 45.356 1.00 35.20 214 LEU D O 1
ATOM 6605 N N . GLU D 1 215 ? 46.189 19.306 44.999 1.00 30.07 215 GLU D N 1
ATOM 6606 C CA . GLU D 1 215 ? 46.307 19.686 46.403 1.00 30.27 215 GLU D CA 1
ATOM 6607 C C . GLU D 1 215 ? 45.420 18.851 47.314 1.00 40.71 215 GLU D C 1
ATOM 6608 O O . GLU D 1 215 ? 45.711 18.754 48.509 1.00 33.99 215 GLU D O 1
ATOM 6614 N N . ASN D 1 216 ? 44.340 18.258 46.799 1.00 25.69 216 ASN D N 1
ATOM 6615 C CA . ASN D 1 216 ? 43.372 17.585 47.659 1.00 31.49 216 ASN D CA 1
ATOM 6616 C C . ASN D 1 216 ? 43.285 16.083 47.392 1.00 27.44 216 ASN D C 1
ATOM 6617 O O . ASN D 1 216 ? 42.303 15.444 47.782 1.00 26.44 216 ASN D O 1
ATOM 6622 N N . LEU D 1 217 ? 44.326 15.513 46.779 1.00 28.42 217 LEU D N 1
ATOM 6623 C CA . LEU D 1 217 ? 44.274 14.152 46.260 1.00 28.43 217 LEU D CA 1
ATOM 6624 C C . LEU D 1 217 ? 43.923 13.140 47.341 1.00 33.97 217 LEU D C 1
ATOM 6625 O O . LEU D 1 217 ? 43.266 12.131 47.064 1.00 32.55 217 LEU D O 1
ATOM 6630 N N . LYS D 1 218 ? 44.369 13.379 48.578 1.00 33.92 218 LYS D N 1
ATOM 6631 C CA . LYS D 1 218 ? 44.121 12.430 49.664 1.00 37.60 218 LYS D CA 1
ATOM 6632 C C . LYS D 1 218 ? 42.645 12.132 49.827 1.00 38.85 218 LYS D C 1
ATOM 6633 O O . LYS D 1 218 ? 42.277 10.975 50.072 1.00 43.69 218 LYS D O 1
ATOM 6639 N N . GLU D 1 219 ? 41.789 13.140 49.665 1.00 31.29 219 GLU D N 1
ATOM 6640 C CA A GLU D 1 219 ? 40.354 12.983 49.851 0.61 35.41 219 GLU D CA 1
ATOM 6641 C CA B GLU D 1 219 ? 40.380 12.875 49.905 0.39 35.48 219 GLU D CA 1
ATOM 6642 C C . GLU D 1 219 ? 39.679 12.242 48.704 1.00 29.67 219 GLU D C 1
ATOM 6643 O O . GLU D 1 219 ? 38.464 12.032 48.760 1.00 33.27 219 GLU D O 1
ATOM 6654 N N . PHE D 1 220 ? 40.416 11.881 47.650 1.00 29.76 220 PHE D N 1
ATOM 6655 C CA . PHE D 1 220 ? 39.822 11.207 46.502 1.00 26.93 220 PHE D CA 1
ATOM 6656 C C . PHE D 1 220 ? 40.301 9.778 46.310 1.00 26.23 220 PHE D C 1
ATOM 6657 O O . PHE D 1 220 ? 39.712 9.047 45.504 1.00 25.43 220 PHE D O 1
ATOM 6665 N N . ILE D 1 221 ? 41.321 9.336 47.041 1.00 32.97 221 ILE D N 1
ATOM 6666 C CA . ILE D 1 221 ? 41.797 7.968 46.850 1.00 26.22 221 ILE D CA 1
ATOM 6667 C C . ILE D 1 221 ? 41.786 7.195 48.163 1.00 46.86 221 ILE D C 1
ATOM 6668 O O . ILE D 1 221 ? 40.895 7.379 48.991 1.00 53.63 221 ILE D O 1
#

Foldseek 3Di:
DPAAAEEEEEEADDDPDHGWLSVVLLVVCVPDDDPRYRYHYYYAYQALPGRVVVVVVVVVPDFHQEYEYEGADEQDAFWEWEFKQAQAADDPDHTPVRDHGHGDGLDVPDDGMDTWQWQRVVLCVQCVVVVGHYDYDHDPDRGSSSNQRSQRSCCVPPVPRVTYIYIYFYAALVVLCPDDDPSVVGHHDHSVSVSVSVVSCVNCVVVTD/DAAEEEQEEEADDDPDPGWLSVVLLVVCVPPDAPHYDYHYYYAYQALPGRVVVVVVPLVVDQHQEYEYEGADEQDAFWEWEFKQAQFADDPDATPVRDGGHGDGLDVPDDGMDTWQWQRVVLCVVCVVVVGHYDYDHDPDRGSSSNVRSQVSCCVPPVPHVTYIYIYFYAALVVLCPDDDPSVPGHHDHSVSVSVSVVVCVNCVVVTD/DAEEEEEEEADDDPDPGWLSVVLLVVCVPPDDPPYDYHYYYAYQALPGRVVVVVVCVVVDFHQEYEYEGADEQDAFWEWEFKQAQAADDPDHTPVRDHGHGDGLDVPDDGMDTWPWQVVVLCVLCVVVVGHYDYDHDPDRGSSSNQRSQVSCCVPPVPRVTYIYIYFYAALVRLCPDDDPSVPGHHDHSVSVSVSVVSCVNCVVVTD/DPCPPHAAAEEEQEEEADDDPDNGWLSVVLLVVCVVPPADRHRYHYYYAYQALPGRVVVVVVVVVVDAHQEYEYEGADEQDAFWEWEFKQAQFADDPDHTPVRDGGHGDGLDVPDDGMDTWPWQRVVLCVVCVVVVGHYDYDHDPDRGSSSNQRSQVRCCVPPVPHVTYIYIYFYAALVRLCPDDPPSVPGHHDHSVSVSVSVVVCSNPVVVTD

Nearest PDB structures (foldseek):
  1x10-assembly1_B  TM=9.472E-01  e=3.702E-25  Pyrococcus furiosus
  1aug-assembly1_D  TM=9.566E-01  e=3.074E-25  Bacillus amyloliquefaciens
  3lac-assembly1_A  TM=9.409E-01  e=2.856E-24  Bacillus anthracis
  3rnz-assembly1_C  TM=9.391E-01  e=3.845E-23  Bacillus amyloliquefaciens
  4gxh-assembly1_C  TM=9.371E-01  e=4.630E-23  Xenorhabdus bovienii SS-2004

Radius of gyration: 28.98 Å; Cα contacts (8 Å, |Δi|>4): 1915; chains: 4; bounding box: 74×88×68 Å